Protein AF-0000000075449991 (afdb_homodimer)

Sequence (1166 aa):
MIVEKLQHQYALSRRGARDMMWACASCTLSNWVLMMPVGLLFWLVADLLQGPLRPERMWLYAAGTAGCLLLIAASYAWQYKKTFYATYIESGVRRIAVAERLRRLPLSFFGKKDLGDLTSTIMSDCASIETASSHFIPEFYGSIASTLLVAVPLFFFDWRLALGSLWPLPVSLAVVALSPHVIDRLERRQMGAKMALADGIQECLEALRELKTSNAEADYLRGLDLKIKAVERRAQVSELGGALFVVPAQMVLKVGIATTAIVGGGLLAAGNVTVLTFFMFMLVISRLYDPMGGALVNLAAILMLRVRTERMNGILEHPVQEGRDELTNQGCDIRFDHVSFGYDAGAQGREDVLHDVTFTARQGEVTALIGPSGGGKTTVSRLAARFWDCTDGRVCIGGMDVSQTDPERLLTLFSIVFQDVTLFNNTVMENIRIGRRDATDEEVMAAARMAHCDEMVERLPNGWQTLIGENGSELSGGERQRISIARAFLKDAPIILLDEPTSSLDVENEVLVQQAVARLIQDKTVLLIAHRMRTVAGADRIVVLQNGTVAQQGTPAELLAQGGFFKEMMEKQTCAEEIGNENMIVEKLQHQYALSRRGARDMMWACASCTLSNWVLMMPVGLLFWLVADLLQGPLRPERMWLYAAGTAGCLLLIAASYAWQYKKTFYATYIESGVRRIAVAERLRRLPLSFFGKKDLGDLTSTIMSDCASIETASSHFIPEFYGSIASTLLVAVPLFFFDWRLALGSLWPLPVSLAVVALSPHVIDRLERRQMGAKMALADGIQECLEALRELKTSNAEADYLRGLDLKIKAVERRAQVSELGGALFVVPAQMVLKVGIATTAIVGGGLLAAGNVTVLTFFMFMLVISRLYDPMGGALVNLAAILMLRVRTERMNGILEHPVQEGRDELTNQGCDIRFDHVSFGYDAGAQGREDVLHDVTFTARQGEVTALIGPSGGGKTTVSRLAARFWDCTDGRVCIGGMDVSQTDPERLLTLFSIVFQDVTLFNNTVMENIRIGRRDATDEEVMAAARMAHCDEMVERLPNGWQTLIGENGSELSGGERQRISIARAFLKDAPIILLDEPTSSLDVENEVLVQQAVARLIQDKTVLLIAHRMRTVAGADRIVVLQNGTVAQQGTPAELLAQGGFFKEMMEKQTCAEEIGNEN

Nearest PDB structures (foldseek):
  6rak-assembly1_B  TM=9.011E-01  e=3.362E-36  Thermus thermophilus
  6pan-assembly1_A  TM=8.954E-01  e=9.945E-36  Novosphingobium aromaticivorans DSM 12444
  7wiw-assembly1_B  TM=8.717E-01  e=9.445E-36  Mycobacterium tuberculosis H37Rv
  6pam-assembly4_H  TM=7.875E-01  e=7.851E-35  Novosphingobium aromaticivorans DSM 12444
  7zo8-assembly1_A  TM=7.517E-01  e=1.416E-33  Brucella abortus 2308

Organism: Prevotella dentalis (strain ATCC 49559 / DSM 3688 / JCM 13448 / NCTC 12043 / ES 2772) (NCBI:txid908937)

Radius of gyration: 37.05 Å; Cα contacts (8 Å, |Δi|>4): 1863; chains: 2; bounding box: 68×117×84 Å

pLDDT: mean 84.77, std 9.54, range [35.69, 97.5]

Secondary structure (DSSP, 8-state):
-HHHHHHHHHT--HHHHHHHHHHHHHHHHHHHHTTHHHHHHHHHHHHHHHSPPPHHHHHHHHHHHHHHHHHHHHHHHHHHIIIIIHHHHHHHHHHHHHHHHHHHS-HHHHHSS-HHHHHHIIIIIHHHHHHIIIIIHHHHHHHHHHHHHHHHHHHHH-HHHHHHHHTHHHHHHHHHHT-HHHHHHHHHHHHHHHHHHHHHHHHHHHTHHHHHHTT-HHHHHHHHHHHHHHHHHHHHHHHHHHHHHHHHHHHHHHHHHHHHHHHHHHHHHTTSS-HHHHHHHHHHHHHHHHHHHHHHHHHHHHHHHHHHHHHHHHHHTSPP---BSS---SS--EEEEEEEEEEE-GGG-EEEEEEEEEEEE-TT-EEEEE-STTSSHHHHHHHHTTSS--SEEEEEETTEEGGGB-HHHHGGGEEEE-SS----SSBHHHHHHTT-TT--HHHHHHHHHHTT-HHHHHHSTTGGG-B--GGGTTS-HHHHHHHHHHHHHHH--SEEEEESTTTT--HHHHHHHHHHHHHHTTTSEEEEE-SSHHHHTT-SEEEEEETTEEEEEE-HHHHHHH-SHHHHHHHHHHHHHHHHHH-/-HHHHHHHHHT--HHHHHHHHHHHHHHHHHHHHTTHHHHHHHHHHHHHHHSPPPHHHHHHHHHHHHHHHHHHHHHHHHHHIIIIIHHHHHHHHHHHHHHHHHHHS-HHHHHSS-HHHHHHIIIIIHHHHHHIIIIIHHHHHHHHHHHHHHHHHHHHH-HHHHHHHHTHHHHHHHHHHT-HHHHHHHHHHHHHHHHHHHHHHHHHHHTHHHHHHTT-HHHHHHHHHHHHHHHHHHHHHHHHHHHHHHHHHHHHHHHHHHHHHHHHHHHHHTTSS-HHHHHHHHHHHHHHHHHHHHHHHHHHHHHHHHHHHHHHHHHHTSPP---BSS---SS--EEEEEEEEEEE-GGG-EEEEEEEEEEEE-TT-EEEEE-STTSSHHHHHHHHTTSS--SEEEEEETTEEGGGB-HHHHGGGEEEE-SS----SSBHHHHHHTT-TT--HHHHHHHHHHTT-HHHHHHSTTGGG-B--GGGTTS-HHHHHHHHHHHHHHH--SEEEEESTTTT--HHHHHHHHHHHHHHTTTSEEEEE-SSHHHHTT-SEEEEEETTEEEEEE-HHHHHHH-SHHHHHHHHHHHHHHHHHH-

InterPro domains:
  IPR003439 ABC transporter-like, ATP-binding domain [PF00005] (354-503)
  IPR003439 ABC transporter-like, ATP-binding domain [PS50893] (334-572)
  IPR003593 AAA+ ATPase domain [SM00382] (363-549)
  IPR011527 ABC transporter type 1, transmembrane domain [PF00664] (97-288)
  IPR011527 ABC transporter type 1, transmembrane domain [PS50929] (33-304)
  IPR017871 ABC transporter-like, conserved site [PS00211] (475-489)
  IPR027417 P-loop containing nucleoside triphosphate hydrolase [G3DSA:3.40.50.300] (326-582)
  IPR027417 P-loop containing nucleoside triphosphate hydrolase [SSF52540] (327-573)
  IPR036640 ABC transporter type 1, transmembrane domain superfamily [G3DSA:1.20.1560.10] (13-322)
  IPR036640 ABC transporter type 1, transmembrane domain superfamily [SSF90123] (14-322)
  IPR039421 Type 1 protein exporter [PTHR24221] (73-569)

Solvent-accessible surface area (backbone atoms only — not comparable to full-atom values): 58419 Å² total; per-residue (Å²): 110,68,53,59,50,41,16,70,66,64,69,39,50,75,68,42,28,54,38,45,52,48,17,20,49,29,33,20,48,35,54,44,44,64,49,47,58,57,54,52,49,50,53,49,52,56,47,52,73,75,37,73,73,53,69,69,56,51,52,50,52,52,50,48,50,53,50,42,52,50,49,40,52,49,29,48,52,50,27,44,50,35,16,52,53,46,30,40,55,40,44,38,51,47,48,48,50,52,52,53,42,58,69,49,39,47,56,61,60,56,74,76,47,58,68,65,56,56,52,40,45,62,50,54,41,45,49,50,51,36,47,36,56,39,55,26,52,20,44,25,52,4,30,54,51,28,46,48,64,56,51,57,59,40,43,74,75,40,50,70,53,31,55,38,42,49,58,27,56,64,51,23,51,49,47,44,68,67,35,54,67,59,48,44,54,35,49,53,54,31,50,52,33,47,48,52,33,52,51,52,52,50,50,46,65,72,32,39,67,60,26,50,49,30,69,33,46,68,60,52,46,53,56,47,49,51,37,44,49,46,32,36,51,35,47,50,51,34,49,49,59,48,42,67,29,43,50,55,22,46,48,38,44,54,48,18,57,53,36,28,51,52,52,37,48,54,34,38,60,71,65,76,42,53,70,67,58,44,51,48,52,53,53,49,51,62,57,51,46,51,51,46,48,51,22,49,53,24,48,53,52,53,53,59,42,48,63,50,43,50,54,53,48,53,59,69,63,48,80,58,74,65,46,42,77,69,84,74,48,65,65,56,28,39,34,37,46,47,27,22,31,54,52,78,53,72,93,83,37,71,49,73,44,35,49,57,26,66,53,71,36,44,61,59,31,38,25,27,42,33,58,58,89,86,14,36,68,69,56,52,56,35,44,73,66,50,42,41,78,68,74,36,61,47,48,26,35,19,79,29,54,53,80,53,31,16,55,72,58,55,29,62,43,38,22,65,35,55,62,77,70,69,44,57,71,35,26,54,50,58,55,32,29,41,23,32,76,84,56,49,71,65,53,47,52,50,22,26,48,61,23,63,38,53,70,59,32,68,70,37,95,51,32,56,66,27,69,32,38,66,55,28,67,76,49,52,69,45,55,46,43,26,46,45,46,11,14,32,52,50,46,60,33,58,25,37,40,34,37,38,70,62,58,56,39,48,66,70,44,32,54,48,46,49,53,25,48,59,60,66,51,59,84,17,15,26,45,33,37,44,77,48,61,65,69,47,66,75,34,61,29,37,37,31,28,47,86,12,25,71,74,46,72,41,35,64,69,56,37,54,70,67,45,58,68,65,36,50,50,54,49,48,52,51,42,55,54,43,53,49,68,70,95,111,70,52,58,51,42,16,69,67,65,70,38,49,75,68,41,29,53,38,44,53,48,18,20,49,27,33,19,48,35,53,44,44,66,48,47,57,57,56,51,49,49,53,50,52,55,46,52,73,75,37,73,73,52,70,68,58,50,53,48,52,53,51,48,52,52,50,42,52,51,49,40,53,50,30,47,53,49,27,45,52,36,16,52,53,46,30,39,55,40,42,40,52,46,47,49,50,50,52,54,42,58,68,48,38,46,56,62,60,56,72,76,48,58,69,65,57,56,52,40,45,62,50,54,40,45,48,50,50,35,46,35,56,40,54,26,52,21,44,25,54,5,32,54,51,28,47,50,64,56,51,57,58,40,44,73,75,41,48,71,53,31,55,40,43,49,59,27,57,65,51,23,52,50,45,44,67,66,36,54,66,59,48,44,53,36,48,52,53,31,48,52,33,48,49,53,34,52,51,51,52,50,51,46,64,71,32,40,67,59,25,50,48,29,71,35,48,68,60,53,47,54,56,46,48,52,37,44,49,48,32,35,50,34,47,50,50,34,49,48,58,49,42,67,28,44,50,56,22,45,49,38,43,55,48,17,57,53,36,28,52,51,51,36,48,53,34,39,60,71,66,76,42,52,72,65,58,45,50,47,52,52,53,51,50,62,59,51,47,51,49,46,47,53,22,50,52,23,47,54,52,54,52,59,42,49,64,50,43,51,55,52,47,54,60,70,65,48,80,57,74,67,46,43,77,68,85,74,47,65,66,57,27,40,36,37,45,46,27,19,33,53,51,79,53,72,93,83,38,72,48,72,45,36,49,57,27,65,52,72,36,44,61,59,31,38,28,28,40,34,57,59,90,87,14,37,69,69,54,50,56,34,43,74,66,50,42,41,78,67,73,36,60,48,46,26,36,18,79,28,52,53,80,52,31,17,54,71,56,54,28,63,43,38,22,67,35,56,60,78,70,69,44,55,70,36,25,53,50,58,53,32,30,42,23,33,77,85,56,48,70,66,51,46,52,50,21,27,47,60,23,63,38,52,71,58,32,68,70,36,95,51,33,56,65,27,68,31,39,68,55,28,68,77,48,53,69,44,55,46,45,26,44,44,46,12,15,31,52,50,45,60,33,58,26,38,39,35,38,37,71,61,58,57,40,49,66,72,45,33,52,47,46,50,53,25,47,59,61,65,50,57,84,18,15,25,44,34,38,45,78,48,62,66,68,46,65,76,32,60,30,38,38,31,29,47,85,13,25,70,74,46,72,41,34,63,68,55,38,54,71,67,45,57,68,64,34,49,50,54,49,48,53,52,42,56,54,44,52,50,69,69,92

Structure (mmCIF, N/CA/C/O backbone):
data_AF-0000000075449991-model_v1
#
loop_
_entity.id
_entity.type
_entity.pdbx_description
1 polymer 'ABC superfamily ATP binding cassette transporter, ABC/permease protein'
#
loop_
_atom_site.group_PDB
_atom_site.id
_atom_site.type_symbol
_atom_site.label_atom_id
_atom_site.label_alt_id
_atom_site.label_comp_id
_atom_site.label_asym_id
_atom_site.label_entity_id
_atom_site.label_seq_id
_atom_site.pdbx_PDB_ins_code
_atom_site.Cartn_x
_atom_site.Cartn_y
_atom_site.Cartn_z
_atom_site.occupancy
_atom_site.B_iso_or_equiv
_atom_site.auth_seq_id
_atom_site.auth_comp_id
_atom_site.auth_asym_id
_atom_site.auth_atom_id
_atom_site.pdbx_PDB_model_num
ATOM 1 N N . MET A 1 1 ? 28.844 21.969 1.309 1 68.06 1 MET A N 1
ATOM 2 C CA . MET A 1 1 ? 28.75 21.219 2.561 1 68.06 1 MET A CA 1
ATOM 3 C C . MET A 1 1 ? 27.297 21.078 3.004 1 68.06 1 MET A C 1
ATOM 5 O O . MET A 1 1 ? 26.812 19.984 3.254 1 68.06 1 MET A O 1
ATOM 9 N N . ILE A 1 2 ? 26.516 22.203 2.92 1 73.88 2 ILE A N 1
ATOM 10 C CA . ILE A 1 2 ? 25.141 22.172 3.389 1 73.88 2 ILE A CA 1
ATOM 11 C C . ILE A 1 2 ? 24.281 21.375 2.414 1 73.88 2 ILE A C 1
ATOM 13 O O . ILE A 1 2 ? 23.438 20.562 2.83 1 73.88 2 ILE A O 1
ATOM 17 N N . VAL A 1 3 ? 24.672 21.5 1.221 1 78.12 3 VAL A N 1
ATOM 18 C CA . VAL A 1 3 ? 23.906 20.812 0.17 1 78.12 3 VAL A CA 1
ATOM 19 C C . VAL A 1 3 ? 24.062 19.312 0.313 1 78.12 3 VAL A C 1
ATOM 21 O O . VAL A 1 3 ? 23.078 18.562 0.201 1 78.12 3 VAL A O 1
ATOM 24 N N . GLU A 1 4 ? 25.188 18.844 0.618 1 76.88 4 GLU A N 1
ATOM 25 C CA . GLU A 1 4 ? 25.453 17.406 0.751 1 76.88 4 GLU A CA 1
ATOM 26 C C . GLU A 1 4 ? 24.766 16.828 1.984 1 76.88 4 GLU A C 1
ATOM 28 O O . GLU A 1 4 ? 24.266 15.703 1.957 1 76.88 4 GLU A O 1
ATOM 33 N N . LYS A 1 5 ? 24.766 17.641 2.939 1 76.69 5 LYS A N 1
ATOM 34 C CA . LYS A 1 5 ? 24.125 17.188 4.164 1 76.69 5 LYS A CA 1
ATOM 35 C C . LYS A 1 5 ? 22.625 17.047 3.977 1 76.69 5 LYS A C 1
ATOM 37 O O . LYS A 1 5 ? 22 16.094 4.469 1 76.69 5 LYS A O 1
ATOM 42 N N . LEU A 1 6 ? 22.125 18.031 3.211 1 79.31 6 LEU A N 1
ATOM 43 C CA . LEU A 1 6 ? 20.688 18 2.947 1 79.31 6 LEU A CA 1
ATOM 44 C C . LEU A 1 6 ? 20.312 16.828 2.051 1 79.31 6 LEU A C 1
ATOM 46 O O . LEU A 1 6 ? 19.25 16.234 2.211 1 79.31 6 LEU A O 1
ATOM 50 N N . GLN A 1 7 ? 21.234 16.531 1.236 1 77.69 7 GLN A N 1
ATOM 51 C CA . GLN A 1 7 ? 21 15.422 0.312 1 77.69 7 GLN A CA 1
ATOM 52 C C . GLN A 1 7 ? 20.875 14.102 1.06 1 77.69 7 GLN A C 1
ATOM 54 O O . GLN A 1 7 ? 19.953 13.32 0.804 1 77.69 7 GLN A O 1
ATOM 59 N N . HIS A 1 8 ? 21.781 13.875 1.927 1 76.94 8 HIS A N 1
ATOM 60 C CA . HIS A 1 8 ? 21.797 12.617 2.658 1 76.94 8 HIS A CA 1
ATOM 61 C C . HIS A 1 8 ? 20.688 12.562 3.697 1 76.94 8 HIS A C 1
ATOM 63 O O . HIS A 1 8 ? 20.078 11.516 3.916 1 76.94 8 HIS A O 1
ATOM 69 N N . GLN A 1 9 ? 20.375 13.719 4.254 1 78.81 9 GLN A N 1
ATOM 70 C CA . GLN A 1 9 ? 19.438 13.758 5.359 1 78.81 9 GLN A CA 1
ATOM 71 C C . GLN A 1 9 ? 18 13.602 4.859 1 78.81 9 GLN A C 1
ATOM 73 O O . GLN A 1 9 ? 17.172 12.984 5.527 1 78.81 9 GLN A O 1
ATOM 78 N N . TYR A 1 10 ? 17.812 14.141 3.672 1 79.62 10 TYR A N 1
ATOM 79 C CA . TYR A 1 10 ? 16.422 14.117 3.211 1 79.62 10 TYR A CA 1
ATOM 80 C C . TYR A 1 10 ? 16.312 13.43 1.854 1 79.62 10 TYR A C 1
ATOM 82 O O . TYR A 1 10 ? 15.305 13.586 1.157 1 79.62 10 TYR A O 1
ATOM 90 N N . ALA A 1 11 ? 17.344 12.727 1.496 1 76.75 11 ALA A N 1
ATOM 91 C CA . ALA A 1 11 ? 17.375 11.938 0.269 1 76.75 11 ALA A CA 1
ATOM 92 C C . ALA A 1 11 ? 16.984 12.789 -0.939 1 76.75 11 ALA A C 1
ATOM 94 O O . ALA A 1 11 ? 16.078 12.43 -1.698 1 76.75 11 ALA A O 1
ATOM 95 N N . LEU A 1 12 ? 17.656 13.906 -1.032 1 78.31 12 LEU A N 1
ATOM 96 C CA . LEU A 1 12 ? 17.359 14.852 -2.102 1 78.31 12 LEU A CA 1
ATOM 97 C C . LEU A 1 12 ? 18.438 14.828 -3.172 1 78.31 12 LEU A C 1
ATOM 99 O O . LEU A 1 12 ? 19.562 14.359 -2.922 1 78.31 12 LEU A O 1
ATOM 103 N N . SER A 1 13 ? 18.047 15.219 -4.359 1 80.38 13 SER A N 1
ATOM 104 C CA . SER A 1 13 ? 19.031 15.477 -5.418 1 80.38 13 SER A CA 1
ATOM 105 C C . SER A 1 13 ? 19.75 16.797 -5.195 1 80.38 13 SER A C 1
ATOM 107 O O . SER A 1 13 ? 19.391 17.578 -4.312 1 80.38 13 SER A O 1
ATOM 109 N N . ARG A 1 14 ? 20.812 17.031 -5.891 1 80.31 14 ARG A N 1
ATOM 110 C CA . ARG A 1 14 ? 21.562 18.281 -5.766 1 80.31 14 ARG A CA 1
ATOM 111 C C . ARG A 1 14 ? 20.672 19.484 -6.098 1 80.31 14 ARG A C 1
ATOM 113 O O . ARG A 1 14 ? 20.703 20.5 -5.395 1 80.31 14 ARG A O 1
ATOM 120 N N . ARG A 1 15 ? 19.906 19.328 -7.125 1 81.31 15 ARG A N 1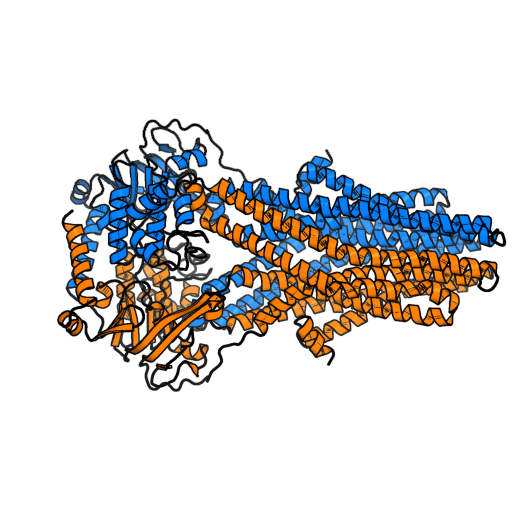
ATOM 121 C CA . ARG A 1 15 ? 18.969 20.375 -7.477 1 81.31 15 ARG A CA 1
ATOM 122 C C . ARG A 1 15 ? 17.875 20.516 -6.422 1 81.31 15 ARG A C 1
ATOM 124 O O . ARG A 1 15 ? 17.438 21.625 -6.105 1 81.31 15 ARG A O 1
ATOM 131 N N . GLY A 1 16 ? 17.562 19.422 -5.891 1 82.94 16 GLY A N 1
ATOM 132 C CA . GLY A 1 16 ? 16.562 19.438 -4.84 1 82.94 16 GLY A CA 1
ATOM 133 C C . GLY A 1 16 ? 17.031 20.125 -3.576 1 82.94 16 GLY A C 1
ATOM 134 O O . GLY A 1 16 ? 16.25 20.844 -2.926 1 82.94 16 GLY A O 1
ATOM 135 N N . ALA A 1 17 ? 18.297 19.984 -3.307 1 85.94 17 ALA A N 1
ATOM 136 C CA . ALA A 1 17 ? 18.859 20.625 -2.121 1 85.94 17 ALA A CA 1
ATOM 137 C C . ALA A 1 17 ? 18.906 22.141 -2.295 1 85.94 17 ALA A C 1
ATOM 139 O O . ALA A 1 17 ? 18.641 22.891 -1.354 1 85.94 17 ALA A O 1
ATOM 140 N N . ARG A 1 18 ? 19.234 22.578 -3.443 1 86.62 18 ARG A N 1
ATOM 141 C CA . ARG A 1 18 ? 19.25 24 -3.732 1 86.62 18 ARG A CA 1
ATOM 142 C C . ARG A 1 18 ? 17.859 24.594 -3.68 1 86.62 18 ARG A C 1
ATOM 144 O O . ARG A 1 18 ? 17.656 25.703 -3.156 1 86.62 18 ARG A O 1
ATOM 151 N N . ASP A 1 19 ? 16.953 23.875 -4.195 1 87.56 19 ASP A N 1
ATOM 152 C CA . ASP A 1 19 ? 15.57 24.328 -4.176 1 87.56 19 ASP A CA 1
ATOM 153 C C . ASP A 1 19 ? 15.031 24.406 -2.748 1 87.56 19 ASP A C 1
ATOM 155 O O . ASP A 1 19 ? 14.219 25.281 -2.428 1 87.56 19 ASP A O 1
ATOM 159 N N . MET A 1 20 ? 15.555 23.547 -1.987 1 88.62 20 MET A N 1
ATOM 160 C CA . MET A 1 20 ? 15.133 23.562 -0.588 1 88.62 20 MET A CA 1
ATOM 161 C C . MET A 1 20 ? 15.656 24.812 0.119 1 88.62 20 MET A C 1
ATOM 163 O O . MET A 1 20 ? 14.984 25.375 0.983 1 88.62 20 MET A O 1
ATOM 167 N N . MET A 1 21 ? 16.844 25.203 -0.18 1 89.56 21 MET A N 1
ATOM 168 C CA . MET A 1 21 ? 17.391 26.422 0.398 1 89.56 21 MET A CA 1
ATOM 169 C C . MET A 1 21 ? 16.594 27.641 -0.04 1 89.56 21 MET A C 1
ATOM 171 O O . MET A 1 21 ? 16.344 28.547 0.763 1 89.56 21 MET A O 1
ATOM 175 N N . TRP A 1 22 ? 16.172 27.625 -1.267 1 89.69 22 TRP A N 1
ATOM 176 C CA . TRP A 1 22 ? 15.344 28.719 -1.771 1 89.69 22 TRP A CA 1
ATOM 177 C C . TRP A 1 22 ? 13.953 28.688 -1.138 1 89.69 22 TRP A C 1
ATOM 179 O O . TRP A 1 22 ? 13.352 29.734 -0.914 1 89.69 22 TRP A O 1
ATOM 189 N N . ALA A 1 23 ? 13.562 27.484 -0.861 1 90 23 ALA A N 1
ATOM 190 C CA . ALA A 1 23 ? 12.273 27.359 -0.175 1 90 23 ALA A CA 1
ATOM 191 C C . ALA A 1 23 ? 12.352 27.922 1.239 1 90 23 ALA A C 1
ATOM 193 O O . ALA A 1 23 ? 11.445 28.641 1.682 1 90 23 ALA A O 1
ATOM 194 N N . CYS A 1 24 ? 13.438 27.656 1.889 1 90.94 24 CYS A N 1
ATOM 195 C CA . CYS A 1 24 ? 13.641 28.203 3.229 1 90.94 24 CYS A CA 1
ATOM 196 C C . CYS A 1 24 ? 13.75 29.719 3.193 1 90.94 24 CYS A C 1
ATOM 198 O O . CYS A 1 24 ? 13.164 30.406 4.035 1 90.94 24 CYS A O 1
ATOM 200 N N . ALA A 1 25 ? 14.398 30.234 2.238 1 92.62 25 ALA A N 1
ATOM 201 C CA . ALA A 1 25 ? 14.555 31.672 2.076 1 92.62 25 ALA A CA 1
ATOM 202 C C . ALA A 1 25 ? 13.211 32.344 1.773 1 92.62 25 ALA A C 1
ATOM 204 O O . ALA A 1 25 ? 12.93 33.438 2.273 1 92.62 25 ALA A O 1
ATOM 205 N N . SER A 1 26 ? 12.484 31.703 0.948 1 91.88 26 SER A N 1
ATOM 206 C CA . SER A 1 26 ? 11.18 32.25 0.593 1 91.88 26 SER A CA 1
ATOM 207 C C . SER A 1 26 ? 10.242 32.281 1.795 1 91.88 26 SER A C 1
ATOM 209 O O . SER A 1 26 ? 9.477 33.219 1.972 1 91.88 26 SER A O 1
ATOM 211 N N . CYS A 1 27 ? 10.328 31.234 2.592 1 89.94 27 CYS A N 1
ATOM 212 C CA . CYS A 1 27 ? 9.516 31.203 3.799 1 89.94 27 CYS A CA 1
ATOM 213 C C . CYS A 1 27 ? 9.961 32.281 4.785 1 89.94 27 CYS A C 1
ATOM 215 O O . CYS A 1 27 ? 9.133 32.906 5.457 1 89.94 27 CYS A O 1
ATOM 217 N N . THR A 1 28 ? 11.266 32.5 4.848 1 91.62 28 THR A N 1
ATOM 218 C CA . THR A 1 28 ? 11.797 33.562 5.707 1 91.62 28 THR A CA 1
ATOM 219 C C . THR A 1 28 ? 11.297 34.906 5.262 1 91.62 28 THR A C 1
ATOM 221 O O . THR A 1 28 ? 10.844 35.719 6.086 1 91.62 28 THR A O 1
ATOM 224 N N . LEU A 1 29 ? 11.289 35.062 4.027 1 91.06 29 LEU A N 1
ATOM 225 C CA . LEU A 1 29 ? 10.859 36.344 3.469 1 91.06 29 LEU A CA 1
ATOM 226 C C . LEU A 1 29 ? 9.367 36.562 3.703 1 91.06 29 LEU A C 1
ATOM 228 O O . LEU A 1 29 ? 8.945 37.656 4.098 1 91.06 29 LEU A O 1
ATOM 232 N N . SER A 1 30 ? 8.602 35.594 3.439 1 88 30 SER A N 1
ATOM 233 C CA . SER A 1 30 ? 7.16 35.688 3.619 1 88 30 SER A CA 1
ATOM 234 C C . SER A 1 30 ? 6.805 36 5.074 1 88 30 SER A C 1
ATOM 236 O O . SER A 1 30 ? 5.941 36.812 5.352 1 88 30 SER A O 1
ATOM 238 N N . ASN A 1 31 ? 7.504 35.312 5.977 1 86.5 31 ASN A N 1
ATOM 239 C CA . ASN A 1 31 ? 7.25 35.562 7.395 1 86.5 31 ASN A CA 1
ATOM 240 C C . ASN A 1 31 ? 7.684 36.938 7.816 1 86.5 31 ASN A C 1
ATOM 242 O O . ASN A 1 31 ? 7.023 37.594 8.641 1 86.5 31 ASN A O 1
ATOM 246 N N . TRP A 1 32 ? 8.672 37.344 7.238 1 87.12 32 TRP A N 1
ATOM 247 C CA . TRP A 1 32 ? 9.18 38.688 7.547 1 87.12 32 TRP A CA 1
ATOM 248 C C . TRP A 1 32 ? 8.234 39.781 7.027 1 87.12 32 TRP A C 1
ATOM 250 O O . TRP A 1 32 ? 7.977 40.75 7.711 1 87.12 32 TRP A O 1
ATOM 260 N N . VAL A 1 33 ? 7.738 39.562 5.824 1 86.88 33 VAL A N 1
ATOM 261 C CA . VAL A 1 33 ? 6.828 40.5 5.207 1 86.88 33 VAL A CA 1
ATOM 262 C C . VAL A 1 33 ? 5.523 40.562 5.996 1 86.88 33 VAL A C 1
ATOM 264 O O . VAL A 1 33 ? 4.906 41.625 6.113 1 86.88 33 VAL A O 1
ATOM 267 N N . LEU A 1 34 ? 5.203 39.531 6.629 1 82.62 34 LEU A N 1
ATOM 268 C CA . LEU A 1 34 ? 3.975 39.438 7.41 1 82.62 34 LEU A CA 1
ATOM 269 C C . LEU A 1 34 ? 4.086 40.281 8.672 1 82.62 34 LEU A C 1
ATOM 271 O O . LEU A 1 34 ? 3.074 40.656 9.281 1 82.62 34 LEU A O 1
ATOM 275 N N . MET A 1 35 ? 5.293 40.688 9.016 1 82.94 35 MET A N 1
ATOM 276 C CA . MET A 1 35 ? 5.516 41.469 10.219 1 82.94 35 MET A CA 1
ATOM 277 C C . MET A 1 35 ? 5.512 42.969 9.891 1 82.94 35 MET A C 1
ATOM 279 O O . MET A 1 35 ? 5.379 43.812 10.789 1 82.94 35 MET A O 1
ATOM 283 N N . MET A 1 36 ? 5.492 43.312 8.656 1 82.38 36 MET A N 1
ATOM 284 C CA . MET A 1 36 ? 5.613 44.688 8.234 1 82.38 36 MET A CA 1
ATOM 285 C C . MET A 1 36 ? 4.367 45.5 8.609 1 82.38 36 MET A C 1
ATOM 287 O O . MET A 1 36 ? 4.465 46.656 9.039 1 82.38 36 MET A O 1
ATOM 291 N N . PRO A 1 37 ? 3.229 44.844 8.461 1 78.94 37 PRO A N 1
ATOM 292 C CA . PRO A 1 37 ? 2.043 45.625 8.859 1 78.94 37 PRO A CA 1
ATOM 293 C C . PRO A 1 37 ? 2.066 46.031 10.336 1 78.94 37 PRO A C 1
ATOM 295 O O . PRO A 1 37 ? 1.489 47.031 10.711 1 78.94 37 PRO A O 1
ATOM 298 N N . VAL A 1 38 ? 2.721 45.25 11.164 1 77.5 38 VAL A N 1
ATOM 299 C CA . VAL A 1 38 ? 2.832 45.594 12.578 1 77.5 38 VAL A CA 1
ATOM 300 C C . VAL A 1 38 ? 3.648 46.875 12.75 1 77.5 38 VAL A C 1
ATOM 302 O O . VAL A 1 38 ? 3.324 47.688 13.594 1 77.5 38 VAL A O 1
ATOM 305 N N . GLY A 1 39 ? 4.66 47 11.969 1 77.94 39 GLY A N 1
ATOM 306 C CA . GLY A 1 39 ? 5.426 48.25 12 1 77.94 39 GLY A CA 1
ATOM 307 C C . GLY A 1 39 ? 4.617 49.469 11.562 1 77.94 39 GLY A C 1
ATOM 308 O O . GLY A 1 39 ? 4.711 50.531 12.172 1 77.94 39 GLY A O 1
ATOM 309 N N . LEU A 1 40 ? 3.857 49.25 10.555 1 81.88 40 LEU A N 1
ATOM 310 C CA . LEU A 1 40 ? 3.008 50.312 10.078 1 81.88 40 LEU A CA 1
ATOM 311 C C . LEU A 1 40 ? 1.98 50.719 11.133 1 81.88 40 LEU A C 1
ATOM 313 O O . LEU A 1 40 ? 1.668 51.906 11.297 1 81.88 40 LEU A O 1
ATOM 317 N N . LEU A 1 41 ? 1.536 49.719 11.781 1 78.56 41 LEU A N 1
ATOM 318 C CA . LEU A 1 41 ? 0.563 49.969 12.836 1 78.56 41 LEU A CA 1
ATOM 319 C C . LEU A 1 41 ? 1.194 50.75 13.977 1 78.56 41 LEU A C 1
ATOM 321 O O . LEU A 1 41 ? 0.554 51.625 14.562 1 78.56 41 LEU A O 1
ATOM 325 N N . PHE A 1 42 ? 2.34 50.5 14.281 1 77.44 42 PHE A N 1
ATOM 326 C CA . PHE A 1 42 ? 3.07 51.188 15.32 1 77.44 42 PHE A CA 1
ATOM 327 C C . PHE A 1 42 ? 3.191 52.688 14.977 1 77.44 42 PHE A C 1
ATOM 329 O O . PHE A 1 42 ? 2.918 53.531 15.812 1 77.44 42 PHE A O 1
ATOM 336 N N . TRP A 1 43 ? 3.518 52.969 13.766 1 80.81 43 TRP A N 1
ATOM 337 C CA . TRP A 1 43 ? 3.693 54.375 13.352 1 80.81 43 TRP A CA 1
ATOM 338 C C . TRP A 1 43 ? 2.352 55.094 13.273 1 80.81 43 TRP A C 1
ATOM 340 O O . TRP A 1 43 ? 2.266 56.281 13.562 1 80.81 43 TRP A O 1
ATOM 350 N N . LEU A 1 44 ? 1.454 54.375 12.93 1 79.31 44 LEU A N 1
ATOM 351 C CA . LEU A 1 44 ? 0.123 54.969 12.875 1 79.31 44 LEU A CA 1
ATOM 352 C C . LEU A 1 44 ? -0.352 55.375 14.266 1 79.31 44 LEU A C 1
ATOM 354 O O . LEU A 1 44 ? -0.831 56.5 14.469 1 79.31 44 LEU A O 1
ATOM 358 N N . VAL A 1 45 ? -0.152 54.531 15.203 1 75.38 45 VAL A N 1
ATOM 359 C CA . VAL A 1 45 ? -0.605 54.781 16.562 1 75.38 45 VAL A CA 1
ATOM 360 C C . VAL A 1 45 ? 0.244 55.906 17.188 1 75.38 45 VAL A C 1
ATOM 362 O O . VAL A 1 45 ? -0.271 56.75 17.906 1 75.38 45 VAL A O 1
ATOM 365 N N . ALA A 1 46 ? 1.455 55.906 16.859 1 77.94 46 ALA A N 1
ATOM 366 C CA . ALA A 1 46 ? 2.34 56.969 17.359 1 77.94 46 ALA A CA 1
ATOM 367 C C . ALA A 1 46 ? 1.885 58.344 16.859 1 77.94 46 ALA A C 1
ATOM 369 O O . ALA A 1 46 ? 1.907 59.312 17.625 1 77.94 46 ALA A O 1
ATOM 370 N N . ASP A 1 47 ? 1.457 58.375 15.648 1 80.19 47 ASP A N 1
ATOM 371 C CA . ASP A 1 47 ? 0.999 59.625 15.062 1 80.19 47 ASP A CA 1
ATOM 372 C C . ASP A 1 47 ? -0.351 60.031 15.641 1 80.19 47 ASP A C 1
ATOM 374 O O . ASP A 1 47 ? -0.603 61.25 15.844 1 80.19 47 ASP A O 1
ATOM 378 N N . LEU A 1 48 ? -1.066 59.125 15.93 1 74.06 48 LEU A N 1
ATOM 379 C CA . LEU A 1 48 ? -2.404 59.438 16.422 1 74.06 48 LEU A CA 1
ATOM 380 C C . LEU A 1 48 ? -2.35 59.906 17.875 1 74.06 48 LEU A C 1
ATOM 382 O O . LEU A 1 48 ? -3.213 60.688 18.312 1 74.06 48 LEU A O 1
ATOM 386 N N . LEU A 1 49 ? -1.359 59.438 18.594 1 72.38 49 LEU A N 1
ATOM 387 C CA . LEU A 1 49 ? -1.207 59.844 19.984 1 72.38 49 LEU A CA 1
ATOM 388 C C . LEU A 1 49 ? -0.687 61.281 20.062 1 72.38 49 LEU A C 1
ATOM 390 O O . LEU A 1 49 ? -0.892 61.969 21.078 1 72.38 49 LEU A O 1
ATOM 394 N N . GLN A 1 50 ? -0.057 61.781 19.016 1 72.69 50 GLN A N 1
ATOM 395 C CA . GLN A 1 50 ? 0.477 63.125 19.016 1 72.69 50 GLN A CA 1
ATOM 396 C C . GLN A 1 50 ? -0.57 64.125 18.531 1 72.69 50 GLN A C 1
ATOM 398 O O . GLN A 1 50 ? -0.464 65.312 18.812 1 72.69 50 GLN A O 1
ATOM 403 N N . GLY A 1 51 ? -1.589 63.781 17.844 1 69.44 51 GLY A N 1
ATOM 404 C CA . GLY A 1 51 ? -2.627 64.688 17.359 1 69.44 51 GLY A CA 1
ATOM 405 C C . GLY A 1 51 ? -3.398 64.125 16.172 1 69.44 51 GLY A C 1
ATOM 406 O O . GLY A 1 51 ? -3.178 62.969 15.766 1 69.44 51 GLY A O 1
ATOM 407 N N . PRO A 1 52 ? -4.355 64.938 15.781 1 70.94 52 PRO A N 1
ATOM 408 C CA . PRO A 1 52 ? -5.168 64.5 14.648 1 70.94 52 PRO A CA 1
ATOM 409 C C . PRO A 1 52 ? -4.352 64.312 13.367 1 70.94 52 PRO A C 1
ATOM 411 O O . PRO A 1 52 ? -3.389 65.062 13.148 1 70.94 52 PRO A O 1
ATOM 414 N N . LEU A 1 53 ? -4.609 63.25 12.695 1 72.69 53 LEU A N 1
ATOM 415 C CA . LEU A 1 53 ? -3.834 62.906 11.516 1 72.69 53 LEU A CA 1
ATOM 416 C C . LEU A 1 53 ? -4.129 63.844 10.359 1 72.69 53 LEU A C 1
ATOM 418 O O . LEU A 1 53 ? -5.293 64.125 10.078 1 72.69 53 LEU A O 1
ATOM 422 N N . ARG A 1 54 ? -3.123 64.5 9.867 1 78.19 54 ARG A N 1
ATOM 423 C CA . ARG A 1 54 ? -3.246 65.312 8.633 1 78.19 54 ARG A CA 1
ATOM 424 C C . ARG A 1 54 ? -3.617 64.375 7.461 1 78.19 54 ARG A C 1
ATOM 426 O O . ARG A 1 54 ? -3.248 63.219 7.438 1 78.19 54 ARG A O 1
ATOM 433 N N . PRO A 1 55 ? -4.434 64.812 6.668 1 77.31 55 PRO A N 1
ATOM 434 C CA . PRO A 1 55 ? -4.875 64.062 5.516 1 77.31 55 PRO A CA 1
ATOM 435 C C . PRO A 1 55 ? -3.707 63.438 4.73 1 77.31 55 PRO A C 1
ATOM 437 O O . PRO A 1 55 ? -3.811 62.312 4.227 1 77.31 55 PRO A O 1
ATOM 440 N N . GLU A 1 56 ? -2.709 64.125 4.723 1 80.62 56 GLU A N 1
ATOM 441 C CA . GLU A 1 56 ? -1.556 63.625 3.975 1 80.62 56 GLU A CA 1
ATOM 442 C C . GLU A 1 56 ? -0.979 62.375 4.621 1 80.62 56 GLU A C 1
ATOM 444 O O . GLU A 1 56 ? -0.594 61.406 3.922 1 80.62 56 GLU A O 1
ATOM 449 N N . ARG A 1 57 ? -1.016 62.344 5.816 1 81.56 57 ARG A N 1
ATOM 450 C CA . ARG A 1 57 ? -0.473 61.188 6.539 1 81.56 57 ARG A CA 1
ATOM 451 C C . ARG A 1 57 ? -1.419 60 6.457 1 81.56 57 ARG A C 1
ATOM 453 O O . ARG A 1 57 ? -0.978 58.844 6.473 1 81.56 57 ARG A O 1
ATOM 460 N N . MET A 1 58 ? -2.613 60.344 6.254 1 78.38 58 MET A N 1
ATOM 461 C CA . MET A 1 58 ? -3.594 59.281 6.102 1 78.38 58 MET A CA 1
ATOM 462 C C . MET A 1 58 ? -3.377 58.531 4.793 1 78.38 58 MET A C 1
ATOM 464 O O . MET A 1 58 ? -3.486 57.312 4.754 1 78.38 58 MET A O 1
ATOM 468 N N . TRP A 1 59 ? -3.088 59.281 3.838 1 82.06 59 TRP A N 1
ATOM 469 C CA . TRP A 1 59 ? -2.836 58.656 2.539 1 82.06 59 TRP A CA 1
ATOM 470 C C . TRP A 1 59 ? -1.549 57.844 2.564 1 82.06 59 TRP A C 1
ATOM 472 O O . TRP A 1 59 ? -1.439 56.812 1.877 1 82.06 59 TRP A O 1
ATOM 482 N N . LEU A 1 60 ? -0.645 58.219 3.379 1 84.69 60 LEU A N 1
ATOM 483 C CA . LEU A 1 60 ? 0.605 57.5 3.512 1 84.69 60 LEU A CA 1
ATOM 484 C C . LEU A 1 60 ? 0.372 56.156 4.191 1 84.69 60 LEU A C 1
ATOM 486 O O . LEU A 1 60 ? 0.942 55.125 3.787 1 84.69 60 LEU A O 1
ATOM 490 N N . TYR A 1 61 ? -0.455 56.125 5.156 1 82.75 61 TYR A N 1
ATOM 491 C CA . TYR A 1 61 ? -0.757 54.875 5.84 1 82.75 61 TYR A CA 1
ATOM 492 C C . TYR A 1 61 ? -1.602 53.969 4.957 1 82.75 61 TYR A C 1
ATOM 494 O O . TYR A 1 61 ? -1.441 52.75 4.988 1 82.75 61 TYR A O 1
ATOM 502 N N . ALA A 1 62 ? -2.453 54.562 4.141 1 81.56 62 ALA A N 1
ATOM 503 C CA . ALA A 1 62 ? -3.234 53.75 3.197 1 81.56 62 ALA A CA 1
ATOM 504 C C . ALA A 1 62 ? -2.338 53.125 2.129 1 81.56 62 ALA A C 1
ATOM 506 O O . ALA A 1 62 ? -2.492 51.969 1.786 1 81.56 62 ALA A O 1
ATOM 507 N N . ALA A 1 63 ? -1.478 53.906 1.699 1 86.81 63 ALA A N 1
ATOM 508 C CA . ALA A 1 63 ? -0.524 53.438 0.702 1 86.81 63 ALA A CA 1
ATOM 509 C C . ALA A 1 63 ? 0.429 52.406 1.304 1 86.81 63 ALA A C 1
ATOM 511 O O . ALA A 1 63 ? 0.813 51.438 0.637 1 86.81 63 ALA A O 1
ATOM 512 N N . GLY A 1 64 ? 0.796 52.625 2.52 1 86.88 64 GLY A N 1
ATOM 513 C CA . GLY A 1 64 ? 1.642 51.656 3.205 1 86.88 64 GLY A CA 1
ATOM 514 C C . GLY A 1 64 ? 0.965 50.312 3.42 1 86.88 64 GLY A C 1
ATOM 515 O O . GLY A 1 64 ? 1.589 49.25 3.25 1 86.88 64 GLY A O 1
ATOM 516 N N . THR A 1 65 ? -0.256 50.375 3.723 1 83.69 65 THR A N 1
ATOM 517 C CA . THR A 1 65 ? -1.016 49.125 3.914 1 83.69 65 THR A CA 1
ATOM 518 C C . THR A 1 65 ? -1.172 48.375 2.592 1 83.69 65 THR A C 1
ATOM 520 O O . THR A 1 65 ? -1.017 47.156 2.543 1 83.69 65 THR A O 1
ATOM 523 N N . ALA A 1 66 ? -1.489 49.094 1.553 1 86.06 66 ALA A N 1
ATOM 524 C CA . ALA A 1 66 ? -1.607 48.5 0.231 1 86.06 66 ALA A CA 1
ATOM 525 C C . ALA A 1 66 ? -0.279 47.875 -0.216 1 86.06 66 ALA A C 1
ATOM 527 O O . ALA A 1 66 ? -0.249 46.812 -0.814 1 86.06 66 ALA A O 1
ATOM 528 N N . GLY A 1 67 ? 0.727 48.656 0.033 1 88.5 67 GLY A N 1
ATOM 529 C CA . GLY A 1 67 ? 2.051 48.156 -0.292 1 88.5 67 GLY A CA 1
ATOM 530 C C . GLY A 1 67 ? 2.41 46.875 0.463 1 88.5 67 GLY A C 1
ATOM 531 O O . GLY A 1 67 ? 2.982 45.969 -0.108 1 88.5 67 GLY A O 1
ATOM 532 N N . CYS A 1 68 ? 2.043 46.781 1.709 1 87.88 68 CYS A N 1
ATOM 533 C CA . CYS A 1 68 ? 2.305 45.594 2.518 1 87.88 68 CYS A CA 1
ATOM 534 C C . CYS A 1 68 ? 1.509 44.406 2.008 1 87.88 68 CYS A C 1
ATOM 536 O O . CYS A 1 68 ? 2.029 43.281 1.939 1 87.88 68 CYS A O 1
ATOM 538 N N . LEU A 1 69 ? 0.279 44.656 1.614 1 85.94 69 LEU A N 1
ATOM 539 C CA . LEU A 1 69 ? -0.562 43.562 1.113 1 85.94 69 LEU A CA 1
ATOM 540 C C . LEU A 1 69 ? -0.02 43.031 -0.203 1 85.94 69 LEU A C 1
ATOM 542 O O . LEU A 1 69 ? -0.04 41.812 -0.433 1 85.94 69 LEU A O 1
ATOM 546 N N . LEU A 1 70 ? 0.456 43.906 -1.027 1 89.25 70 LEU A N 1
ATOM 547 C CA . LEU A 1 70 ? 1.038 43.469 -2.297 1 89.25 70 LEU A CA 1
ATOM 548 C C . LEU A 1 70 ? 2.318 42.688 -2.068 1 89.25 70 LEU A C 1
ATOM 550 O O . LEU A 1 70 ? 2.572 41.688 -2.758 1 89.25 70 LEU A O 1
ATOM 554 N N . LEU A 1 71 ? 3.07 43.156 -1.114 1 90.31 71 LEU A N 1
ATOM 555 C CA . LEU A 1 71 ? 4.305 42.438 -0.804 1 90.31 71 LEU A CA 1
ATOM 556 C C . LEU A 1 71 ? 4.012 41.062 -0.212 1 90.31 71 LEU A C 1
ATOM 558 O O . LEU A 1 71 ? 4.734 40.125 -0.473 1 90.31 71 LEU A O 1
ATOM 562 N N . ILE A 1 72 ? 3.01 41.031 0.572 1 87.69 72 ILE A N 1
ATOM 563 C CA . ILE A 1 72 ? 2.602 39.75 1.152 1 87.69 72 ILE A CA 1
ATOM 564 C C . ILE A 1 72 ? 2.143 38.812 0.046 1 87.69 72 ILE A C 1
ATOM 566 O O . ILE A 1 72 ? 2.562 37.656 -0.001 1 87.69 72 ILE A O 1
ATOM 570 N N . ALA A 1 73 ? 1.375 39.312 -0.862 1 86.31 73 ALA A N 1
ATOM 571 C CA . ALA A 1 73 ? 0.89 38.5 -1.974 1 86.31 73 ALA A CA 1
ATOM 572 C C . ALA A 1 73 ? 2.045 38 -2.846 1 86.31 73 ALA A C 1
ATOM 574 O O . ALA A 1 73 ? 2.076 36.844 -3.258 1 86.31 73 ALA A O 1
ATOM 575 N N . ALA A 1 74 ? 2.947 38.875 -3.07 1 89.31 74 ALA A N 1
ATOM 576 C CA . ALA A 1 74 ? 4.098 38.531 -3.904 1 89.31 74 ALA A CA 1
ATOM 577 C C . ALA A 1 74 ? 4.988 37.5 -3.217 1 89.31 74 ALA A C 1
ATOM 579 O O . ALA A 1 74 ? 5.488 36.594 -3.861 1 89.31 74 ALA A O 1
ATOM 580 N N . SER A 1 75 ? 5.215 37.719 -1.966 1 89.19 75 SER A N 1
ATOM 581 C CA . SER A 1 75 ? 6.055 36.781 -1.221 1 89.19 75 SER A CA 1
ATOM 582 C C . SER A 1 75 ? 5.41 35.406 -1.144 1 89.19 75 SER A C 1
ATOM 584 O O . SER A 1 75 ? 6.098 34.375 -1.234 1 89.19 75 SER A O 1
ATOM 586 N N . TYR A 1 76 ? 4.145 35.406 -0.999 1 83.44 76 TYR A N 1
ATOM 587 C CA . TYR A 1 76 ? 3.445 34.125 -0.925 1 83.44 76 TYR A CA 1
ATOM 588 C C . TYR A 1 76 ? 3.447 33.438 -2.277 1 83.44 76 TYR A C 1
ATOM 590 O O . TYR A 1 76 ? 3.533 32.188 -2.346 1 83.44 76 TYR A O 1
ATOM 598 N N . ALA A 1 77 ? 3.318 34.188 -3.32 1 84.56 77 ALA A N 1
ATOM 599 C CA . ALA A 1 77 ? 3.398 33.594 -4.66 1 84.56 77 ALA A CA 1
ATOM 600 C C . ALA A 1 77 ? 4.773 33 -4.914 1 84.56 77 ALA A C 1
ATOM 602 O O . ALA A 1 77 ? 4.879 31.906 -5.488 1 84.56 77 ALA A O 1
ATOM 603 N N . TRP A 1 78 ? 5.691 33.75 -4.449 1 86.94 78 TRP A N 1
ATOM 604 C CA . TRP A 1 78 ? 7.055 33.25 -4.594 1 86.94 78 TRP A CA 1
ATOM 605 C C . TRP A 1 78 ? 7.27 32 -3.746 1 86.94 78 TRP A C 1
ATOM 607 O O . TRP A 1 78 ? 7.922 31.047 -4.188 1 86.94 78 TRP A O 1
ATOM 617 N N . GLN A 1 79 ? 6.781 32.031 -2.588 1 85.81 79 GLN A N 1
ATOM 618 C CA . GLN A 1 79 ? 6.895 30.875 -1.687 1 85.81 79 GLN A CA 1
ATOM 619 C C . GLN A 1 79 ? 6.215 29.641 -2.273 1 85.81 79 GLN A C 1
ATOM 621 O O . GLN A 1 79 ? 6.75 28.531 -2.186 1 85.81 79 GLN A O 1
ATOM 626 N N . TYR A 1 80 ? 5.172 29.875 -2.812 1 81.81 80 TYR A N 1
ATOM 627 C CA . TYR A 1 80 ? 4.43 28.766 -3.395 1 81.81 80 TYR A CA 1
ATOM 628 C C . TYR A 1 80 ? 5.215 28.125 -4.535 1 81.81 80 TYR A C 1
ATOM 630 O O . TYR A 1 80 ? 5.266 26.891 -4.648 1 81.81 80 TYR A O 1
ATOM 638 N N . LYS A 1 81 ? 5.785 28.922 -5.34 1 82.88 81 LYS A N 1
ATOM 639 C CA . LYS A 1 81 ? 6.555 28.438 -6.48 1 82.88 81 LYS A CA 1
ATOM 640 C C . LYS A 1 81 ? 7.797 27.672 -6.02 1 82.88 81 LYS A C 1
ATOM 642 O O . LYS A 1 81 ? 8.125 26.625 -6.574 1 82.88 81 LYS A O 1
ATOM 647 N N . LYS A 1 82 ? 8.367 28.172 -5.012 1 84.75 82 LYS A N 1
ATOM 648 C CA . LYS A 1 82 ? 9.648 27.609 -4.602 1 84.75 82 LYS A CA 1
ATOM 649 C C . LYS A 1 82 ? 9.453 26.422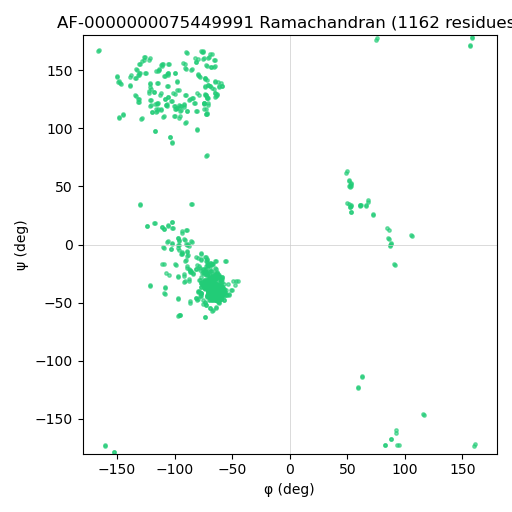 -3.672 1 84.75 82 LYS A C 1
ATOM 651 O O . LYS A 1 82 ? 10.352 25.594 -3.52 1 84.75 82 LYS A O 1
ATOM 656 N N . THR A 1 83 ? 8.406 26.312 -3.055 1 81.38 83 THR A N 1
ATOM 657 C CA . THR A 1 83 ? 8.172 25.203 -2.141 1 81.38 83 THR A CA 1
ATOM 658 C C . THR A 1 83 ? 7.398 24.078 -2.832 1 81.38 83 THR A C 1
ATOM 660 O O . THR A 1 83 ? 7.941 23 -3.072 1 81.38 83 THR A O 1
ATOM 663 N N . PHE A 1 84 ? 6.207 24.391 -3.281 1 77.5 84 PHE A N 1
ATOM 664 C CA . PHE A 1 84 ? 5.32 23.328 -3.764 1 77.5 84 PHE A CA 1
ATOM 665 C C . PHE A 1 84 ? 5.723 22.891 -5.164 1 77.5 84 PHE A C 1
ATOM 667 O O . PHE A 1 84 ? 5.934 21.703 -5.406 1 77.5 84 PHE A O 1
ATOM 674 N N . TYR A 1 85 ? 5.992 23.797 -6.008 1 77.75 85 TYR A N 1
ATOM 675 C CA . TYR A 1 85 ? 6.32 23.438 -7.383 1 77.75 85 TYR A CA 1
ATOM 676 C C . TYR A 1 85 ? 7.656 22.703 -7.449 1 77.75 85 TYR A C 1
ATOM 678 O O . TYR A 1 85 ? 7.762 21.641 -8.062 1 77.75 85 TYR A O 1
ATOM 686 N N . ALA A 1 86 ? 8.594 23.219 -6.789 1 78.44 86 ALA A N 1
ATOM 687 C CA . ALA A 1 86 ? 9.938 22.656 -6.82 1 78.44 86 ALA A CA 1
ATOM 688 C C . ALA A 1 86 ? 9.961 21.281 -6.16 1 78.44 86 ALA A C 1
ATOM 690 O O . ALA A 1 86 ? 10.664 20.375 -6.625 1 78.44 86 ALA A O 1
ATOM 691 N N . THR A 1 87 ? 9.203 21.156 -5.164 1 81.94 87 THR A N 1
ATOM 692 C CA . THR A 1 87 ? 9.219 19.906 -4.414 1 81.94 87 THR A CA 1
ATOM 693 C C . THR A 1 87 ? 8.562 18.781 -5.219 1 81.94 87 THR A C 1
ATOM 695 O O . THR A 1 87 ? 9.008 17.625 -5.172 1 81.94 87 THR A O 1
ATOM 698 N N . TYR A 1 88 ? 7.594 19.125 -5.938 1 80.5 88 TYR A N 1
ATOM 699 C CA . TYR A 1 88 ? 6.898 18.078 -6.691 1 80.5 88 TYR A CA 1
ATOM 700 C C . TYR A 1 88 ? 7.75 17.594 -7.855 1 80.5 88 TYR A C 1
ATOM 702 O O . TYR A 1 88 ? 7.73 16.406 -8.188 1 80.5 88 TYR A O 1
ATOM 710 N N . ILE A 1 89 ? 8.523 18.484 -8.414 1 80.31 89 ILE A N 1
ATOM 711 C CA . ILE A 1 89 ? 9.461 18.078 -9.453 1 80.31 89 ILE A CA 1
ATOM 712 C C . ILE A 1 89 ? 10.531 17.172 -8.852 1 80.31 89 ILE A C 1
ATOM 714 O O . ILE A 1 89 ? 10.875 16.141 -9.438 1 80.31 89 ILE A O 1
ATOM 718 N N . GLU A 1 90 ? 10.93 17.547 -7.727 1 83.06 90 GLU A N 1
ATOM 719 C CA . GLU A 1 90 ? 11.945 16.75 -7.043 1 83.06 90 GLU A CA 1
ATOM 720 C C . GLU A 1 90 ? 11.406 15.375 -6.652 1 83.06 90 GLU A C 1
ATOM 722 O O . GLU A 1 90 ? 12.141 14.391 -6.652 1 83.06 90 GLU A O 1
ATOM 727 N N . SER A 1 91 ? 10.219 15.336 -6.266 1 84.69 91 SER A N 1
ATOM 728 C CA . SER A 1 91 ? 9.594 14.062 -5.918 1 84.69 91 SER A CA 1
ATOM 729 C C . SER A 1 91 ? 9.57 13.109 -7.109 1 84.69 91 SER A C 1
ATOM 731 O O . SER A 1 91 ? 9.773 11.906 -6.957 1 84.69 91 SER A O 1
ATOM 733 N N . GLY A 1 92 ? 9.336 13.734 -8.289 1 83.5 92 GLY A N 1
ATOM 734 C CA . GLY A 1 92 ? 9.398 12.922 -9.5 1 83.5 92 GLY A CA 1
ATOM 735 C C . GLY A 1 92 ? 10.781 12.359 -9.766 1 83.5 92 GLY A C 1
ATOM 736 O O . GLY A 1 92 ? 10.93 11.188 -10.117 1 83.5 92 GLY A O 1
ATOM 737 N N . VAL A 1 93 ? 11.727 13.117 -9.57 1 85.19 93 VAL A N 1
ATOM 738 C CA . VAL A 1 93 ? 13.109 12.711 -9.789 1 85.19 93 VAL A CA 1
ATOM 739 C C . VAL A 1 93 ? 13.484 11.617 -8.789 1 85.19 93 VAL A C 1
ATOM 741 O O . VAL A 1 93 ? 14.18 10.656 -9.148 1 85.19 93 VAL A O 1
ATOM 744 N N . ARG A 1 94 ? 13.047 11.789 -7.621 1 86.12 94 ARG A N 1
ATOM 745 C CA . ARG A 1 94 ? 13.336 10.805 -6.582 1 86.12 94 ARG A CA 1
ATOM 746 C C . ARG A 1 94 ? 12.688 9.461 -6.898 1 86.12 94 ARG A C 1
ATOM 748 O O . ARG A 1 94 ? 13.32 8.414 -6.758 1 86.12 94 ARG A O 1
ATOM 755 N N . ARG A 1 95 ? 11.516 9.523 -7.277 1 85.12 95 ARG A N 1
ATOM 756 C CA . ARG A 1 95 ? 10.82 8.289 -7.617 1 85.12 95 ARG A CA 1
ATOM 757 C C . ARG A 1 95 ? 11.492 7.582 -8.789 1 85.12 95 ARG A C 1
ATOM 759 O O . ARG A 1 95 ? 11.633 6.355 -8.789 1 85.12 95 ARG A O 1
ATOM 766 N N . ILE A 1 96 ? 11.891 8.336 -9.75 1 85.5 96 ILE A N 1
ATOM 767 C CA . ILE A 1 96 ? 12.57 7.777 -10.914 1 85.5 96 ILE A CA 1
ATOM 768 C C . ILE A 1 96 ? 13.914 7.176 -10.492 1 85.5 96 ILE A C 1
ATOM 770 O O . ILE A 1 96 ? 14.305 6.113 -10.969 1 85.5 96 ILE A O 1
ATOM 774 N N . ALA A 1 97 ? 14.539 7.859 -9.609 1 84.94 97 ALA A N 1
ATOM 775 C CA . ALA A 1 97 ? 15.828 7.371 -9.125 1 84.94 97 ALA A CA 1
ATOM 776 C C . ALA A 1 97 ? 15.672 6.047 -8.383 1 84.94 97 ALA A C 1
ATOM 778 O O . ALA A 1 97 ? 16.5 5.145 -8.531 1 84.94 97 ALA A O 1
ATOM 779 N N . VAL A 1 98 ? 14.703 5.953 -7.574 1 85.75 98 VAL A N 1
ATOM 780 C CA . VAL A 1 98 ? 14.453 4.727 -6.824 1 85.75 98 VAL A CA 1
ATOM 781 C C . VAL A 1 98 ? 14.078 3.6 -7.785 1 85.75 98 VAL A C 1
ATOM 783 O O . VAL A 1 98 ? 14.539 2.467 -7.637 1 85.75 98 VAL A O 1
ATOM 786 N N . ALA A 1 99 ? 13.305 3.949 -8.75 1 82.25 99 ALA A N 1
ATOM 787 C CA . ALA A 1 99 ? 12.914 2.957 -9.742 1 82.25 99 ALA A CA 1
ATOM 788 C C . ALA A 1 99 ? 14.125 2.475 -10.539 1 82.25 99 ALA A C 1
ATOM 790 O O . ALA A 1 99 ? 14.242 1.284 -10.844 1 82.25 99 ALA A O 1
ATOM 791 N N . GLU A 1 100 ? 14.938 3.387 -10.883 1 83.31 100 GLU A N 1
ATOM 792 C CA . GLU A 1 100 ? 16.141 3.043 -11.633 1 83.31 100 GLU A CA 1
ATOM 793 C C . GLU A 1 100 ? 17.078 2.176 -10.789 1 83.31 100 GLU A C 1
ATOM 795 O O . GLU A 1 100 ? 17.766 1.303 -11.32 1 83.31 100 GLU A O 1
ATOM 800 N N . ARG A 1 101 ? 17.094 2.471 -9.578 1 84.12 101 ARG A N 1
ATOM 801 C CA . ARG A 1 101 ? 17.938 1.671 -8.688 1 84.12 101 ARG A CA 1
ATOM 802 C C . ARG A 1 101 ? 17.375 0.258 -8.539 1 84.12 101 ARG A C 1
ATOM 804 O O . ARG A 1 101 ? 18.141 -0.71 -8.492 1 84.12 101 ARG A O 1
ATOM 811 N N . LEU A 1 102 ? 16.188 0.151 -8.477 1 80.19 102 LEU A N 1
ATOM 812 C CA . LEU A 1 102 ? 15.539 -1.15 -8.359 1 80.19 102 LEU A CA 1
ATOM 813 C C . LEU A 1 102 ? 15.797 -2.002 -9.594 1 80.19 102 LEU A C 1
ATOM 815 O O . LEU A 1 102 ? 15.922 -3.225 -9.5 1 80.19 102 LEU A O 1
ATOM 819 N N . ARG A 1 103 ? 15.844 -1.285 -10.672 1 77.94 103 ARG A N 1
ATOM 820 C CA . ARG A 1 103 ? 16.109 -1.976 -11.93 1 77.94 103 ARG A CA 1
ATOM 821 C C . ARG A 1 103 ? 17.5 -2.6 -11.922 1 77.94 103 ARG A C 1
ATOM 823 O O . ARG A 1 103 ? 17.719 -3.66 -12.508 1 77.94 103 ARG A O 1
ATOM 830 N N . ARG A 1 104 ? 18.438 -1.976 -11.156 1 80.12 104 ARG A N 1
ATOM 831 C CA . ARG A 1 104 ? 19.828 -2.395 -11.195 1 80.12 104 ARG A CA 1
ATOM 832 C C . ARG A 1 104 ? 20.156 -3.346 -10.047 1 80.12 104 ARG A C 1
ATOM 834 O O . ARG A 1 104 ? 21.234 -3.938 -10.008 1 80.12 104 ARG A O 1
ATOM 841 N N . LEU A 1 105 ? 19.188 -3.561 -9.211 1 80.69 105 LEU A N 1
ATOM 842 C CA . LEU A 1 105 ? 19.422 -4.445 -8.07 1 80.69 105 LEU A CA 1
ATOM 843 C C . LEU A 1 105 ? 19.359 -5.906 -8.5 1 80.69 105 LEU A C 1
ATOM 845 O O . LEU A 1 105 ? 18.578 -6.262 -9.398 1 80.69 105 LEU A O 1
ATOM 849 N N . PRO A 1 106 ? 20.156 -6.645 -7.898 1 77.31 106 PRO A N 1
ATOM 850 C CA . PRO A 1 106 ? 20.141 -8.07 -8.219 1 77.31 106 PRO A CA 1
ATOM 851 C C . PRO A 1 106 ? 18.844 -8.75 -7.805 1 77.31 106 PRO A C 1
ATOM 853 O O . PRO A 1 106 ? 18.141 -8.273 -6.898 1 77.31 106 PRO A O 1
ATOM 856 N N . LEU A 1 107 ? 18.5 -9.805 -8.492 1 75.44 107 LEU A N 1
ATOM 857 C CA . LEU A 1 107 ? 17.266 -10.523 -8.219 1 75.44 107 LEU A CA 1
ATOM 858 C C . LEU A 1 107 ? 17.297 -11.141 -6.824 1 75.44 107 LEU A C 1
ATOM 860 O O . LEU A 1 107 ? 16.25 -11.453 -6.254 1 75.44 107 LEU A O 1
ATOM 864 N N . SER A 1 108 ? 18.5 -11.32 -6.273 1 70.81 108 SER A N 1
ATOM 865 C CA . SER A 1 108 ? 18.641 -11.844 -4.922 1 70.81 108 SER A CA 1
ATOM 866 C C . SER A 1 108 ? 17.984 -10.922 -3.898 1 70.81 108 SER A C 1
ATOM 868 O O . SER A 1 108 ? 17.516 -11.375 -2.852 1 70.81 108 SER A O 1
ATOM 870 N N . PHE A 1 109 ? 17.984 -9.711 -4.297 1 70.88 109 PHE A N 1
ATOM 871 C CA . PHE A 1 109 ? 17.391 -8.711 -3.43 1 70.88 109 PHE A CA 1
ATOM 872 C C . PHE A 1 109 ? 15.883 -8.922 -3.318 1 70.88 109 PHE A C 1
ATOM 874 O O . PHE A 1 109 ? 15.297 -8.719 -2.25 1 70.88 109 PHE A O 1
ATOM 881 N N . PHE A 1 110 ? 15.242 -9.312 -4.363 1 70.12 110 PHE A N 1
ATOM 882 C CA . PHE A 1 110 ? 13.789 -9.414 -4.438 1 70.12 110 PHE A CA 1
ATOM 883 C C . PHE A 1 110 ? 13.312 -10.742 -3.867 1 70.12 110 PHE A C 1
ATOM 885 O O . PHE A 1 110 ? 12.133 -10.898 -3.551 1 70.12 110 PHE A O 1
ATOM 892 N N . GLY A 1 111 ? 14.086 -11.695 -3.863 1 60.28 111 GLY A N 1
ATOM 893 C CA . GLY A 1 111 ? 13.719 -12.977 -3.273 1 60.28 111 GLY A CA 1
ATOM 894 C C . GLY A 1 111 ? 13.367 -12.875 -1.8 1 60.28 111 GLY A C 1
ATOM 895 O O . GLY A 1 111 ? 12.531 -13.625 -1.303 1 60.28 111 GLY A O 1
ATOM 896 N N . LYS A 1 112 ? 13.898 -11.961 -1.125 1 53.56 112 LYS A N 1
ATOM 897 C CA . LYS A 1 112 ? 13.758 -11.844 0.324 1 53.56 112 LYS A CA 1
ATOM 898 C C . LYS A 1 112 ? 12.703 -10.805 0.69 1 53.56 112 LYS A C 1
ATOM 900 O O . LYS A 1 112 ? 12.258 -10.742 1.838 1 53.56 112 LYS A O 1
ATOM 905 N N . LYS A 1 113 ? 12.406 -10.039 -0.249 1 56.22 113 LYS A N 1
ATOM 906 C CA . LYS A 1 113 ? 11.633 -8.875 0.182 1 56.22 113 LYS A CA 1
ATOM 907 C C . LYS A 1 113 ? 10.188 -8.969 -0.285 1 56.22 113 LYS A C 1
ATOM 909 O O . LYS A 1 113 ? 9.898 -9.586 -1.312 1 56.22 113 LYS A O 1
ATOM 914 N N . ASP A 1 114 ? 9.406 -8.445 0.6 1 61.66 114 ASP A N 1
ATOM 915 C CA . ASP A 1 114 ? 7.969 -8.336 0.388 1 61.66 114 ASP A CA 1
ATOM 916 C C . ASP A 1 114 ? 7.652 -7.262 -0.653 1 61.66 114 ASP A C 1
ATOM 918 O O . ASP A 1 114 ? 8.133 -6.129 -0.555 1 61.66 114 ASP A O 1
ATOM 922 N N . LEU A 1 115 ? 7.152 -7.637 -1.786 1 65.25 115 LEU A N 1
ATOM 923 C CA . LEU A 1 115 ? 6.742 -6.754 -2.871 1 65.25 115 LEU A CA 1
ATOM 924 C C . LEU A 1 115 ? 5.91 -5.59 -2.34 1 65.25 115 LEU A C 1
ATOM 926 O O . LEU A 1 115 ? 6.055 -4.457 -2.801 1 65.25 115 LEU A O 1
ATOM 930 N N . GLY A 1 116 ? 5.207 -5.816 -1.332 1 66.25 116 GLY A N 1
ATOM 931 C CA . GLY A 1 116 ? 4.387 -4.777 -0.729 1 66.25 116 GLY A CA 1
ATOM 932 C C . GLY A 1 116 ? 5.199 -3.695 -0.043 1 66.25 116 GLY A C 1
ATOM 933 O O . GLY A 1 116 ? 4.859 -2.514 -0.119 1 66.25 116 GLY A O 1
ATOM 934 N N . ASP A 1 117 ? 6.289 -4.102 0.49 1 73.5 117 ASP A N 1
ATOM 935 C CA . ASP A 1 117 ? 7.176 -3.166 1.172 1 73.5 117 ASP A CA 1
ATOM 936 C C . ASP A 1 117 ? 7.832 -2.207 0.18 1 73.5 117 ASP A C 1
ATOM 938 O O . ASP A 1 117 ? 7.953 -1.011 0.454 1 73.5 117 ASP A O 1
ATOM 942 N N . LEU A 1 118 ? 8.211 -2.768 -0.913 1 77.75 118 LEU A N 1
ATOM 943 C CA . LEU A 1 118 ? 8.867 -1.947 -1.924 1 77.75 118 LEU A CA 1
ATOM 944 C C . LEU A 1 118 ? 7.883 -0.973 -2.559 1 77.75 118 LEU A C 1
ATOM 946 O O . LEU A 1 118 ? 8.219 0.187 -2.807 1 77.75 118 LEU A O 1
ATOM 950 N N . THR A 1 119 ? 6.691 -1.437 -2.793 1 76 119 THR A N 1
ATOM 951 C CA . THR A 1 119 ? 5.66 -0.567 -3.342 1 76 119 THR A CA 1
ATOM 952 C C . THR A 1 119 ? 5.32 0.555 -2.365 1 76 119 THR A C 1
ATOM 954 O O . THR A 1 119 ? 5.148 1.707 -2.77 1 76 119 THR A O 1
ATOM 957 N N . SER A 1 120 ? 5.312 0.284 -1.069 1 77.06 120 SER A N 1
ATOM 958 C CA . SER A 1 120 ? 5.008 1.273 -0.04 1 77.06 120 SER A CA 1
ATOM 959 C C . SER A 1 120 ? 6.105 2.328 0.054 1 77.06 120 SER A C 1
ATOM 961 O O . SER A 1 120 ? 5.824 3.504 0.289 1 77.06 120 SER A O 1
ATOM 963 N N . THR A 1 121 ? 7.258 1.934 -0.125 1 79.88 121 THR A N 1
ATOM 964 C CA . THR A 1 121 ? 8.375 2.867 -0.064 1 79.88 121 THR A CA 1
ATOM 965 C C . THR A 1 121 ? 8.32 3.861 -1.222 1 79.88 121 THR A C 1
ATOM 967 O O . THR A 1 121 ? 8.477 5.066 -1.021 1 79.88 121 THR A O 1
ATOM 970 N N . ILE A 1 122 ? 8.023 3.344 -2.414 1 82.44 122 ILE A N 1
ATOM 971 C CA . ILE A 1 122 ? 8.008 4.191 -3.6 1 82.44 122 ILE A CA 1
ATOM 972 C C . ILE A 1 122 ? 6.785 5.105 -3.562 1 82.44 122 ILE A C 1
ATOM 974 O O . ILE A 1 122 ? 6.852 6.258 -4.004 1 82.44 122 ILE A O 1
ATOM 978 N N . MET A 1 123 ? 5.75 4.582 -2.939 1 81.88 123 MET A N 1
ATOM 979 C CA . MET A 1 123 ? 4.504 5.344 -2.957 1 81.88 123 MET A CA 1
ATOM 980 C C . MET A 1 123 ? 4.363 6.191 -1.697 1 81.88 123 MET A C 1
ATOM 982 O O . MET A 1 123 ? 4.527 7.41 -1.744 1 81.88 123 MET A O 1
ATOM 986 N N . SER A 1 124 ? 4.332 5.562 -0.571 1 78.94 124 SER A N 1
ATOM 987 C CA . SER A 1 124 ? 3.961 6.223 0.676 1 78.94 124 SER A CA 1
ATOM 988 C C . SER A 1 124 ? 5.141 6.984 1.269 1 78.94 124 SER A C 1
ATOM 990 O O . SER A 1 124 ? 4.996 8.133 1.688 1 78.94 124 SER A O 1
ATOM 992 N N . ASP A 1 125 ? 6.27 6.379 1.319 1 83.44 125 ASP A N 1
ATOM 993 C CA . ASP A 1 125 ? 7.422 7.047 1.912 1 83.44 125 ASP A CA 1
ATOM 994 C C . ASP A 1 125 ? 7.836 8.266 1.084 1 83.44 125 ASP A C 1
ATOM 996 O O . ASP A 1 125 ? 8.148 9.32 1.637 1 83.44 125 ASP A O 1
ATOM 1000 N N . CYS A 1 126 ? 7.797 8.094 -0.21 1 85.06 126 CYS A N 1
ATOM 1001 C CA . CYS A 1 126 ? 8.133 9.211 -1.084 1 85.06 126 CYS A CA 1
ATOM 1002 C C . CYS A 1 126 ? 7.137 10.352 -0.915 1 85.06 126 CYS A C 1
ATOM 1004 O O . CYS A 1 126 ? 7.52 11.523 -0.923 1 85.06 126 CYS A O 1
ATOM 1006 N N . ALA A 1 127 ? 5.945 9.984 -0.781 1 83.5 127 ALA A N 1
ATOM 1007 C CA . ALA A 1 127 ? 4.914 11 -0.581 1 83.5 127 ALA A CA 1
ATOM 1008 C C . ALA A 1 127 ? 5.117 11.734 0.742 1 83.5 127 ALA A C 1
ATOM 1010 O O . ALA A 1 127 ? 4.902 12.945 0.826 1 83.5 127 ALA A O 1
ATOM 1011 N N . SER A 1 128 ? 5.512 11.047 1.716 1 86.12 128 SER A N 1
ATOM 1012 C CA . SER A 1 128 ? 5.746 11.656 3.021 1 86.12 128 SER A CA 1
ATOM 1013 C C . SER A 1 128 ? 6.945 12.602 2.986 1 86.12 128 SER A C 1
ATOM 1015 O O . SER A 1 128 ? 6.906 13.68 3.578 1 86.12 128 SER A O 1
ATOM 1017 N N . ILE A 1 129 ? 7.938 12.195 2.322 1 86.38 129 ILE A N 1
ATOM 1018 C CA . ILE A 1 129 ? 9.125 13.039 2.197 1 86.38 129 ILE A CA 1
ATOM 1019 C C . ILE A 1 129 ? 8.797 14.273 1.365 1 86.38 129 ILE A C 1
ATOM 1021 O O . ILE A 1 129 ? 9.297 15.367 1.641 1 86.38 129 ILE A O 1
ATOM 1025 N N . GLU A 1 130 ? 7.988 14.055 0.402 1 86.06 130 GLU A N 1
ATOM 1026 C CA . GLU A 1 130 ? 7.52 15.172 -0.412 1 86.06 130 GLU A CA 1
ATOM 1027 C C . GLU A 1 130 ? 6.773 16.203 0.436 1 86.06 130 GLU A C 1
ATOM 1029 O O . GLU A 1 130 ? 7.031 17.406 0.337 1 86.06 130 GLU A O 1
ATOM 1034 N N . THR A 1 131 ? 5.961 15.742 1.269 1 84.25 131 THR A N 1
ATOM 1035 C CA . THR A 1 131 ? 5.195 16.625 2.143 1 84.25 131 THR A CA 1
ATOM 1036 C C . THR A 1 131 ? 6.117 17.344 3.133 1 84.25 131 THR A C 1
ATOM 1038 O O . THR A 1 131 ? 5.949 18.531 3.398 1 84.25 131 THR A O 1
ATOM 1041 N N . ALA A 1 132 ? 7.016 16.609 3.615 1 86.62 132 ALA A N 1
ATOM 1042 C CA . ALA A 1 132 ? 7.957 17.203 4.559 1 86.62 132 ALA A CA 1
ATOM 1043 C C . ALA A 1 132 ? 8.797 18.297 3.885 1 86.62 132 ALA A C 1
ATOM 1045 O O . ALA A 1 132 ? 9.039 19.344 4.473 1 86.62 132 ALA A O 1
ATOM 1046 N N . SER A 1 133 ? 9.18 18.062 2.666 1 86.69 133 SER A N 1
ATOM 1047 C CA . SER A 1 133 ? 10.031 19 1.928 1 86.69 133 SER A CA 1
ATOM 1048 C C . SER A 1 133 ? 9.25 20.219 1.474 1 86.69 133 SER A C 1
ATOM 1050 O O . SER A 1 133 ? 9.82 21.297 1.298 1 86.69 133 SER A O 1
ATOM 1052 N N . SER A 1 134 ? 7.969 20 1.376 1 84 134 SER A N 1
ATOM 1053 C CA . SER A 1 134 ? 7.176 21.125 0.873 1 84 134 SER A CA 1
ATOM 1054 C C . SER A 1 134 ? 6.555 21.922 2.016 1 84 134 SER A C 1
ATOM 1056 O O . SER A 1 134 ? 6.312 23.125 1.881 1 84 134 SER A O 1
ATOM 1058 N N . HIS A 1 135 ? 6.328 21.188 3.164 1 82.5 135 HIS A N 1
ATOM 1059 C CA . HIS A 1 135 ? 5.52 21.859 4.176 1 82.5 135 HIS A CA 1
ATOM 1060 C C . HIS A 1 135 ? 6.273 21.984 5.492 1 82.5 135 HIS A C 1
ATOM 1062 O O . HIS A 1 135 ? 6.207 23.031 6.152 1 82.5 135 HIS A O 1
ATOM 1068 N N . PHE A 1 136 ? 7.066 21.078 5.898 1 89 136 PHE A N 1
ATOM 1069 C CA . PHE A 1 136 ? 7.602 21.062 7.254 1 89 136 PHE A CA 1
ATOM 1070 C C . PHE A 1 136 ? 8.984 21.688 7.301 1 89 136 PHE A C 1
ATOM 1072 O O . PHE A 1 136 ? 9.219 22.641 8.047 1 89 136 PHE A O 1
ATOM 1079 N N . ILE A 1 137 ? 9.852 21.359 6.41 1 89.75 137 ILE A N 1
ATOM 1080 C CA . ILE A 1 137 ? 11.258 21.734 6.488 1 89.75 137 ILE A CA 1
ATOM 1081 C C . ILE A 1 137 ? 11.414 23.219 6.184 1 89.75 137 ILE A C 1
ATOM 1083 O O . ILE A 1 137 ? 11.992 23.969 6.977 1 89.75 137 ILE A O 1
ATOM 1087 N N . PRO A 1 138 ? 10.836 23.656 5.043 1 89.38 138 PRO A N 1
ATOM 1088 C CA . PRO A 1 138 ? 11 25.078 4.75 1 89.38 138 PRO A CA 1
ATOM 1089 C C . PRO A 1 138 ? 10.336 25.984 5.793 1 89.38 138 PRO A C 1
ATOM 1091 O O . PRO A 1 138 ? 10.891 27.016 6.16 1 89.38 138 PRO A O 1
ATOM 1094 N N . GLU A 1 139 ? 9.18 25.5 6.258 1 88.81 139 GLU A N 1
ATOM 1095 C CA . GLU A 1 139 ? 8.461 26.312 7.242 1 88.81 139 GLU A CA 1
ATOM 1096 C C . GLU A 1 139 ? 9.211 26.359 8.57 1 88.81 139 GLU A C 1
ATOM 1098 O O . GLU A 1 139 ? 9.141 27.359 9.289 1 88.81 139 GLU A O 1
ATOM 1103 N N . PHE A 1 140 ? 9.867 25.359 8.953 1 91.38 140 PHE A N 1
ATOM 1104 C CA . PHE A 1 140 ? 10.625 25.312 10.195 1 91.38 140 PHE A CA 1
ATOM 1105 C C . PHE A 1 140 ? 11.812 26.281 10.141 1 91.38 140 PHE A C 1
ATOM 1107 O O . PHE A 1 140 ? 11.93 27.172 10.977 1 91.38 140 PHE A O 1
ATOM 1114 N N . TYR A 1 141 ? 12.602 26.125 9.219 1 91.62 141 TYR A N 1
ATOM 1115 C CA . TYR A 1 141 ? 13.797 26.969 9.102 1 91.62 141 TYR A CA 1
ATOM 1116 C C . TYR A 1 141 ? 13.43 28.406 8.781 1 91.62 141 TYR A C 1
ATOM 1118 O O . TYR A 1 141 ? 14.078 29.344 9.258 1 91.62 141 TYR A O 1
ATOM 1126 N N . GLY A 1 142 ? 12.438 28.5 7.934 1 90 142 GLY A N 1
ATOM 1127 C CA . GLY A 1 142 ? 11.961 29.844 7.652 1 90 142 GLY A CA 1
ATOM 1128 C C . GLY A 1 142 ? 11.461 30.578 8.891 1 90 142 GLY A C 1
ATOM 1129 O O . GLY A 1 142 ? 11.742 31.75 9.078 1 90 142 GLY A O 1
ATOM 1130 N N . SER A 1 143 ? 10.719 29.844 9.711 1 90.69 143 SER A N 1
ATOM 1131 C CA . SER A 1 143 ? 10.18 30.422 10.93 1 90.69 143 SER A CA 1
ATOM 1132 C C . SER A 1 143 ? 11.289 30.766 11.914 1 90.69 143 SER A C 1
ATOM 1134 O O . SER A 1 143 ? 11.25 31.812 12.57 1 90.69 143 SER A O 1
ATOM 1136 N N . ILE A 1 144 ? 12.258 29.953 12.039 1 91.88 144 ILE A N 1
ATOM 1137 C CA . ILE A 1 144 ? 13.375 30.203 12.945 1 91.88 144 ILE A CA 1
ATOM 1138 C C . ILE A 1 144 ? 14.156 31.422 12.477 1 91.88 144 ILE A C 1
ATOM 1140 O O . ILE A 1 144 ? 14.453 32.312 13.266 1 91.88 144 ILE A O 1
ATOM 1144 N N . ALA A 1 145 ? 14.383 31.484 11.203 1 92.31 145 ALA A N 1
ATOM 1145 C CA . ALA A 1 145 ? 15.148 32.594 10.648 1 92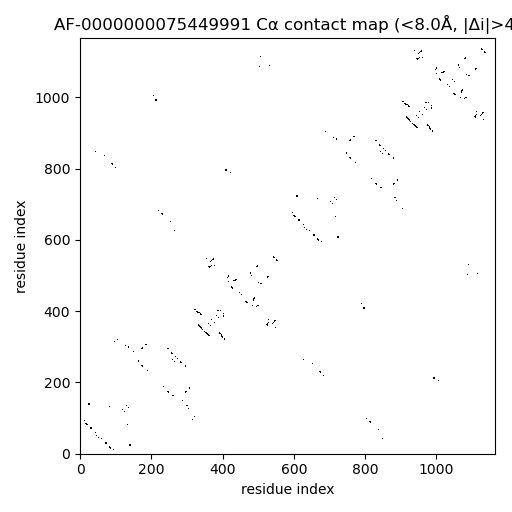.31 145 ALA A CA 1
ATOM 1146 C C . ALA A 1 145 ? 14.375 33.906 10.773 1 92.31 145 ALA A C 1
ATOM 1148 O O . ALA A 1 145 ? 14.945 34.938 11.156 1 92.31 145 ALA A O 1
ATOM 1149 N N . SER A 1 146 ? 13.141 33.875 10.438 1 90.5 146 SER A N 1
ATOM 1150 C CA . SER A 1 146 ? 12.336 35.094 10.523 1 90.5 146 SER A CA 1
ATOM 1151 C C . SER A 1 146 ? 12.188 35.531 11.961 1 90.5 146 SER A C 1
ATOM 1153 O O . SER A 1 146 ? 12.188 36.75 12.242 1 90.5 146 SER A O 1
ATOM 1155 N N . THR A 1 147 ? 12 34.594 12.875 1 90.44 147 THR A N 1
ATOM 1156 C CA . THR A 1 147 ? 11.891 34.906 14.289 1 90.44 147 THR A CA 1
ATOM 1157 C C . THR A 1 147 ? 13.164 35.594 14.781 1 90.44 147 THR A C 1
ATOM 1159 O O . THR A 1 147 ? 13.102 36.594 15.516 1 90.44 147 THR A O 1
ATOM 1162 N N . LEU A 1 148 ? 14.25 35.125 14.352 1 90.44 148 LEU A N 1
ATOM 1163 C CA . LEU A 1 148 ? 15.523 35.719 14.75 1 90.44 148 LEU A CA 1
ATOM 1164 C C . LEU A 1 148 ? 15.672 37.125 14.172 1 90.44 148 LEU A C 1
ATOM 1166 O O . LEU A 1 148 ? 16.188 38.031 14.836 1 90.44 148 LEU A O 1
ATOM 1170 N N . LEU A 1 149 ? 15.188 37.344 13.023 1 90.25 149 LEU A N 1
ATOM 1171 C CA . LEU A 1 149 ? 15.289 38.625 12.352 1 90.25 149 LEU A CA 1
ATOM 1172 C C . LEU A 1 149 ? 14.445 39.688 13.07 1 90.25 149 LEU A C 1
ATOM 1174 O O . LEU A 1 149 ? 14.789 40.875 13.07 1 90.25 149 LEU A O 1
ATOM 1178 N N . VAL A 1 150 ? 13.391 39.25 13.648 1 89.88 150 VAL A N 1
ATOM 1179 C CA . VAL A 1 150 ? 12.5 40.188 14.336 1 89.88 150 VAL A CA 1
ATOM 1180 C C . VAL A 1 150 ? 12.906 4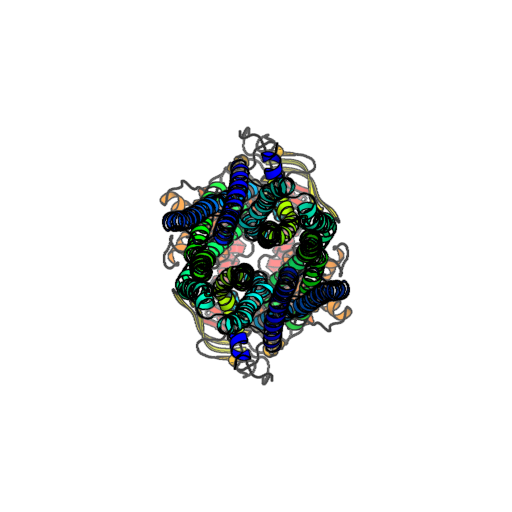0.312 15.805 1 89.88 150 VAL A C 1
ATOM 1182 O O . VAL A 1 150 ? 12.789 41.375 16.406 1 89.88 150 VAL A O 1
ATOM 1185 N N . ALA A 1 151 ? 13.43 39.219 16.328 1 90.62 151 ALA A N 1
ATOM 1186 C CA . ALA A 1 151 ? 13.773 39.188 17.75 1 90.62 151 ALA A CA 1
ATOM 1187 C C . ALA A 1 151 ? 15.008 40.031 18.047 1 90.62 151 ALA A C 1
ATOM 1189 O O . ALA A 1 151 ? 15.062 40.75 19.062 1 90.62 151 ALA A O 1
ATOM 1190 N N . VAL A 1 152 ? 15.953 40.125 17.203 1 91.25 152 VAL A N 1
ATOM 1191 C CA . VAL A 1 152 ? 17.234 40.75 17.453 1 91.25 152 VAL A CA 1
ATOM 1192 C C . VAL A 1 152 ? 17.062 42.25 17.562 1 91.25 152 VAL A C 1
ATOM 1194 O O . VAL A 1 152 ? 17.531 42.875 18.516 1 91.25 152 VAL A O 1
ATOM 1197 N N . PRO A 1 153 ? 16.281 42.875 16.656 1 89.56 153 PRO A N 1
ATOM 1198 C CA . PRO A 1 153 ? 16.078 44.312 16.781 1 89.56 153 PRO A CA 1
ATOM 1199 C C . PRO A 1 153 ? 15.328 44.719 18.047 1 89.56 153 PRO A C 1
ATOM 1201 O O . PRO A 1 153 ? 15.477 45.844 18.531 1 89.56 153 PRO A O 1
ATOM 1204 N N . LEU A 1 154 ? 14.492 43.844 18.609 1 91.19 154 LEU A N 1
ATOM 1205 C CA . LEU A 1 154 ? 13.734 44.156 19.828 1 91.19 154 LEU A CA 1
ATOM 1206 C C . LEU A 1 154 ? 14.672 44.406 21 1 91.19 154 LEU A C 1
ATOM 1208 O O . LEU A 1 154 ? 14.344 45.188 21.906 1 91.19 154 LEU A O 1
ATOM 1212 N N . PHE A 1 155 ? 15.844 43.875 20.938 1 92.5 155 PHE A N 1
ATOM 1213 C CA . PHE A 1 155 ? 16.828 44.062 22 1 92.5 155 PHE A CA 1
ATOM 1214 C C . PHE A 1 155 ? 17.391 45.5 21.938 1 92.5 155 PHE A C 1
ATOM 1216 O O . PHE A 1 155 ? 17.812 46.031 22.953 1 92.5 155 PHE A O 1
ATOM 1223 N N . PHE A 1 156 ? 17.328 46.125 20.828 1 89.62 156 PHE A N 1
ATOM 1224 C CA . PHE A 1 156 ? 17.844 47.469 20.656 1 89.62 156 PHE A CA 1
ATOM 1225 C C . PHE A 1 156 ? 16.797 48.5 21.047 1 89.62 156 PHE A C 1
ATOM 1227 O O . PHE A 1 156 ? 17.125 49.656 21.344 1 89.62 156 PHE A O 1
ATOM 1234 N N . PHE A 1 157 ? 15.562 48.125 21 1 87.81 157 PHE A N 1
ATOM 1235 C CA . PHE A 1 157 ? 14.508 49.031 21.469 1 87.81 157 PHE A CA 1
ATOM 1236 C C . PHE A 1 157 ? 14.5 49.125 22.984 1 87.81 157 PHE A C 1
ATOM 1238 O O . PHE A 1 157 ? 14.719 50.188 23.562 1 87.81 157 PHE A O 1
ATOM 1245 N N . ASP A 1 158 ? 14.258 48.031 23.641 1 92.81 158 ASP A N 1
ATOM 1246 C CA . ASP A 1 158 ? 14.328 47.906 25.094 1 92.81 158 ASP A CA 1
ATOM 1247 C C . ASP A 1 158 ? 14.766 46.5 25.516 1 92.81 158 ASP A C 1
ATOM 1249 O O . ASP A 1 158 ? 13.992 45.562 25.391 1 92.81 158 ASP A O 1
ATOM 1253 N N . TRP A 1 159 ? 15.945 46.375 26.016 1 92.12 159 TRP A N 1
ATOM 1254 C CA . TRP A 1 159 ? 16.516 45.062 26.297 1 92.12 159 TRP A CA 1
ATOM 1255 C C . TRP A 1 159 ? 15.805 44.406 27.469 1 92.12 159 TRP A C 1
ATOM 1257 O O . TRP A 1 159 ? 15.773 43.188 27.562 1 92.12 159 TRP A O 1
ATOM 1267 N N . ARG A 1 160 ? 15.273 45.188 28.406 1 92.88 160 ARG A N 1
ATOM 1268 C CA . ARG A 1 160 ? 14.57 44.594 29.547 1 92.88 160 ARG A CA 1
ATOM 1269 C C . ARG A 1 160 ? 13.281 43.938 29.125 1 92.88 160 ARG A C 1
ATOM 1271 O O . ARG A 1 160 ? 13.008 42.781 29.516 1 92.88 160 ARG A O 1
ATOM 1278 N N . LEU A 1 161 ? 12.547 44.625 28.172 1 92.94 161 LEU A N 1
ATOM 1279 C CA . LEU A 1 161 ? 11.32 44.062 27.625 1 92.94 161 LEU A CA 1
ATOM 1280 C C . LEU A 1 161 ? 11.625 42.875 26.703 1 92.94 161 LEU A C 1
ATOM 1282 O O . LEU A 1 161 ? 10.875 41.906 26.656 1 92.94 161 LEU A O 1
ATOM 1286 N N . ALA A 1 162 ? 12.688 43.031 26.016 1 94.94 162 ALA A N 1
ATOM 1287 C CA . ALA A 1 162 ? 13.078 41.969 25.078 1 94.94 162 ALA A CA 1
ATOM 1288 C C . ALA A 1 162 ? 13.414 40.688 25.828 1 94.94 162 ALA A C 1
ATOM 1290 O O . ALA A 1 162 ? 13.023 39.594 25.406 1 94.94 162 ALA A O 1
ATOM 1291 N N . LEU A 1 163 ? 14.117 40.781 26.938 1 94.19 163 LEU A N 1
ATOM 1292 C CA . LEU A 1 163 ? 14.469 39.594 27.734 1 94.19 163 LEU A CA 1
ATOM 1293 C C . LEU A 1 163 ? 13.219 38.969 28.328 1 94.19 163 LEU A C 1
ATOM 1295 O O . LEU A 1 163 ? 13.109 37.75 28.375 1 94.19 163 LEU A O 1
ATOM 1299 N N . GLY A 1 164 ? 12.297 39.781 28.75 1 91.56 164 GLY A N 1
ATOM 1300 C CA . GLY A 1 164 ? 11.055 39.281 29.328 1 91.56 164 GLY A CA 1
ATOM 1301 C C . GLY A 1 164 ? 10.148 38.656 28.297 1 91.56 164 GLY A C 1
ATOM 1302 O O . GLY A 1 164 ? 9.32 37.781 28.641 1 91.56 164 GLY A O 1
ATOM 1303 N N . SER A 1 165 ? 10.398 38.969 27.031 1 93.19 165 SER A N 1
ATOM 1304 C CA . SER A 1 165 ? 9.477 38.5 26 1 93.19 165 SER A CA 1
ATOM 1305 C C . SER A 1 165 ? 10.086 37.375 25.172 1 93.19 165 SER A C 1
ATOM 1307 O O . SER A 1 165 ? 9.367 36.562 24.609 1 93.19 165 SER A O 1
ATOM 1309 N N . LEU A 1 166 ? 11.422 37.219 25.047 1 95.19 166 LEU A N 1
ATOM 1310 C CA . LEU A 1 166 ? 12.008 36.344 24.047 1 95.19 166 LEU A CA 1
ATOM 1311 C C . LEU A 1 166 ? 12.641 35.125 24.688 1 95.19 166 LEU A C 1
ATOM 1313 O O . LEU A 1 166 ? 12.969 34.156 24.016 1 95.19 166 LEU A O 1
ATOM 1317 N N . TRP A 1 167 ? 12.664 34.969 26 1 94.88 167 TRP A N 1
ATOM 1318 C CA . TRP A 1 167 ? 13.32 33.875 26.672 1 94.88 167 TRP A CA 1
ATOM 1319 C C . TRP A 1 167 ? 12.617 32.531 26.359 1 94.88 167 TRP A C 1
ATOM 1321 O O . TRP A 1 167 ? 13.234 31.484 26.359 1 94.88 167 TRP A O 1
ATOM 1331 N N . PRO A 1 168 ? 11.281 32.531 26.031 1 94.25 168 PRO A N 1
ATOM 1332 C CA . PRO A 1 168 ? 10.602 31.25 25.75 1 94.25 168 PRO A CA 1
ATOM 1333 C C . PRO A 1 168 ? 11.062 30.609 24.453 1 94.25 168 PRO A C 1
ATOM 1335 O O . PRO A 1 168 ? 10.883 29.406 24.25 1 94.25 168 PRO A O 1
ATOM 1338 N N . LEU A 1 169 ? 11.594 31.406 23.562 1 94.19 169 LEU A N 1
ATOM 1339 C CA . LEU A 1 169 ? 11.945 30.891 22.234 1 94.19 169 LEU A CA 1
ATOM 1340 C C . LEU A 1 169 ? 13.031 29.828 22.344 1 94.19 169 LEU A C 1
ATOM 1342 O O . LEU A 1 169 ? 12.812 28.672 21.938 1 94.19 169 LEU A O 1
ATOM 1346 N N . PRO A 1 170 ? 14.164 30.109 22.984 1 93.62 170 PRO A N 1
ATOM 1347 C CA . PRO A 1 170 ? 15.188 29.062 23.109 1 93.62 170 PRO A CA 1
ATOM 1348 C C . PRO A 1 170 ? 14.758 27.922 24.016 1 93.62 170 PRO A C 1
ATOM 1350 O O . PRO A 1 170 ? 15.148 26.766 23.797 1 93.62 170 PRO A O 1
ATOM 1353 N N . VAL A 1 171 ? 13.953 28.172 24.953 1 95.06 171 VAL A N 1
ATOM 1354 C CA . VAL A 1 171 ? 13.523 27.141 25.891 1 95.06 171 VAL A CA 1
ATOM 1355 C C . VAL A 1 171 ? 12.578 26.172 25.188 1 95.06 171 VAL A C 1
ATOM 1357 O O . VAL A 1 171 ? 12.695 24.953 25.359 1 95.06 171 VAL A O 1
ATOM 1360 N N . SER A 1 172 ? 11.656 26.75 24.453 1 94.44 172 SER A N 1
ATOM 1361 C CA . SER A 1 172 ? 10.719 25.906 23.719 1 94.44 172 SER A CA 1
ATOM 1362 C C . SER A 1 172 ? 11.438 25.031 22.703 1 94.44 172 SER A C 1
ATOM 1364 O O . SER A 1 172 ? 11.117 23.859 22.547 1 94.44 172 SER A O 1
ATOM 1366 N N . LEU A 1 173 ? 12.359 25.562 22.016 1 93.19 173 LEU A N 1
ATOM 1367 C CA . LEU A 1 173 ? 13.133 24.812 21.031 1 93.19 173 LEU A CA 1
ATOM 1368 C C . LEU A 1 173 ? 13.938 23.703 21.688 1 93.19 173 LEU A C 1
ATOM 1370 O O . LEU A 1 173 ? 14.055 22.609 21.156 1 93.19 173 LEU A O 1
ATOM 1374 N N . ALA A 1 174 ? 14.461 24 22.828 1 93.62 174 ALA A N 1
ATOM 1375 C CA . ALA A 1 174 ? 15.281 23.031 23.547 1 93.62 174 ALA A CA 1
ATOM 1376 C C . ALA A 1 174 ? 14.438 21.859 24.031 1 93.62 174 ALA A C 1
ATOM 1378 O O . ALA A 1 174 ? 14.898 20.719 24.031 1 93.62 174 ALA A O 1
ATOM 1379 N N . VAL A 1 175 ? 13.258 22.109 24.391 1 93 175 VAL A N 1
ATOM 1380 C CA . VAL A 1 175 ? 12.367 21.062 24.891 1 93 175 VAL A CA 1
ATOM 1381 C C . VAL A 1 175 ? 12.094 20.047 23.766 1 93 175 VAL A C 1
ATOM 1383 O O . VAL A 1 175 ? 12.156 18.844 23.984 1 93 175 VAL A O 1
ATOM 1386 N N . VAL A 1 176 ? 11.875 20.562 22.625 1 91.06 176 VAL A N 1
ATOM 1387 C CA . VAL A 1 176 ? 11.547 19.688 21.5 1 91.06 176 VAL A CA 1
ATOM 1388 C C . VAL A 1 176 ? 12.812 19.031 20.969 1 91.06 176 VAL A C 1
ATOM 1390 O O . VAL A 1 176 ? 12.789 17.875 20.531 1 91.06 176 VAL A O 1
ATOM 1393 N N . ALA A 1 177 ? 13.938 19.672 21.062 1 89.5 177 ALA A N 1
ATOM 1394 C CA . ALA A 1 177 ? 15.195 19.172 20.531 1 89.5 177 ALA A CA 1
ATOM 1395 C C . ALA A 1 177 ? 15.719 18 21.375 1 89.5 177 ALA A C 1
ATOM 1397 O O . ALA A 1 177 ? 16.578 17.234 20.922 1 89.5 177 ALA A O 1
ATOM 1398 N N . LEU A 1 178 ? 15.172 17.828 22.469 1 89 178 LEU A N 1
ATOM 1399 C CA . LEU A 1 178 ? 15.586 16.734 23.328 1 89 178 LEU A CA 1
ATOM 1400 C C . LEU A 1 178 ? 14.766 15.477 23.047 1 89 178 LEU A C 1
ATOM 1402 O O . LEU A 1 178 ? 15.078 14.391 23.562 1 89 178 LEU A O 1
ATOM 1406 N N . SER A 1 179 ? 13.961 15.523 22.125 1 90.88 179 SER A N 1
ATOM 1407 C CA . SER A 1 179 ? 12.961 14.469 21.984 1 90.88 179 SER A CA 1
ATOM 1408 C C . SER A 1 179 ? 13.336 13.508 20.875 1 90.88 179 SER A C 1
ATOM 1410 O O . SER A 1 179 ? 12.68 12.477 20.688 1 90.88 179 SER A O 1
ATOM 1412 N N . PRO A 1 180 ? 14.414 13.711 20.109 1 89.38 180 PRO A N 1
ATOM 1413 C CA . PRO A 1 180 ? 14.641 12.875 18.922 1 89.38 180 PRO A CA 1
ATOM 1414 C C . PRO A 1 180 ? 14.742 11.391 19.266 1 89.38 180 PRO A C 1
ATOM 1416 O O . PRO A 1 180 ? 14.164 10.555 18.562 1 89.38 180 PRO A O 1
ATOM 1419 N N . HIS A 1 181 ? 15.352 11.039 20.297 1 89.19 181 HIS A N 1
ATOM 1420 C CA . HIS A 1 181 ? 15.555 9.633 20.641 1 89.19 181 HIS A CA 1
ATOM 1421 C C . HIS A 1 181 ? 14.234 8.953 21 1 89.19 181 HIS A C 1
ATOM 1423 O O . HIS A 1 181 ? 14 7.805 20.625 1 89.19 181 HIS A O 1
ATOM 1429 N N . VAL A 1 182 ? 13.461 9.695 21.688 1 90.75 182 VAL A N 1
ATOM 1430 C CA . VAL A 1 182 ? 12.172 9.148 22.109 1 90.75 182 VAL A CA 1
ATOM 1431 C C . VAL A 1 182 ? 11.234 9.031 20.906 1 90.75 182 VAL A C 1
ATOM 1433 O O . VAL A 1 182 ? 10.609 7.984 20.703 1 90.75 182 VAL A O 1
ATOM 1436 N N . ILE A 1 183 ? 11.219 10.039 20.094 1 89.69 183 ILE A N 1
ATOM 1437 C CA . ILE A 1 183 ? 10.32 10.062 18.953 1 89.69 183 ILE A CA 1
ATOM 1438 C C . ILE A 1 183 ? 10.734 8.992 17.953 1 89.69 183 ILE A C 1
ATOM 1440 O O . ILE A 1 183 ? 9.891 8.281 17.391 1 89.69 183 ILE A O 1
ATOM 1444 N N . ASP A 1 184 ? 12.016 8.82 17.844 1 89.69 184 ASP A N 1
ATOM 1445 C CA . ASP A 1 184 ? 12.547 7.824 16.922 1 89.69 184 ASP A CA 1
ATOM 1446 C C . ASP A 1 184 ? 12.172 6.41 17.359 1 89.69 184 ASP A C 1
ATOM 1448 O O . ASP A 1 184 ? 11.742 5.594 16.531 1 89.69 184 ASP A O 1
ATOM 1452 N N . ARG A 1 185 ? 12.352 6.168 18.562 1 90.94 185 ARG A N 1
ATOM 1453 C CA . ARG A 1 185 ? 12.047 4.84 19.078 1 90.94 185 ARG A CA 1
ATOM 1454 C C . ARG A 1 185 ? 10.555 4.527 18.953 1 90.94 185 ARG A C 1
ATOM 1456 O O . ARG A 1 185 ? 10.18 3.42 18.562 1 90.94 185 ARG A O 1
ATOM 1463 N N . LEU A 1 186 ? 9.742 5.457 19.281 1 91.38 186 LEU A N 1
ATOM 1464 C CA . LEU A 1 186 ? 8.297 5.27 19.203 1 91.38 186 LEU A CA 1
ATOM 1465 C C . LEU A 1 186 ? 7.844 5.098 17.766 1 91.38 186 LEU A C 1
ATOM 1467 O O . LEU A 1 186 ? 6.98 4.262 17.469 1 91.38 186 LEU A O 1
ATOM 1471 N N . GLU A 1 187 ? 8.445 5.793 16.844 1 89.94 187 GLU A N 1
ATOM 1472 C CA . GLU A 1 187 ? 8.07 5.734 15.43 1 89.94 187 GLU A CA 1
ATOM 1473 C C . GLU A 1 187 ? 8.469 4.402 14.812 1 89.94 187 GLU A C 1
ATOM 1475 O O . GLU A 1 187 ? 7.754 3.867 13.961 1 89.94 187 GLU A O 1
ATOM 1480 N N . ARG A 1 188 ? 9.602 3.865 15.203 1 90.25 188 ARG A N 1
ATOM 1481 C CA . ARG A 1 188 ? 10.055 2.574 14.695 1 90.25 188 ARG A CA 1
ATOM 1482 C C . ARG A 1 188 ? 9.125 1.451 15.141 1 90.25 188 ARG A C 1
ATOM 1484 O O . ARG A 1 188 ? 8.797 0.56 14.359 1 90.25 188 ARG A O 1
ATOM 1491 N N . ARG A 1 189 ? 8.727 1.589 16.344 1 91.94 189 ARG A N 1
ATOM 1492 C CA . ARG A 1 189 ? 7.812 0.573 16.859 1 91.94 189 ARG A CA 1
ATOM 1493 C C . ARG A 1 189 ? 6.453 0.663 16.172 1 91.94 189 ARG A C 1
ATOM 1495 O O . ARG A 1 189 ? 5.832 -0.36 15.883 1 91.94 189 ARG A O 1
ATOM 1502 N N . GLN A 1 190 ? 6.027 1.843 15.945 1 90.12 190 GLN A N 1
ATOM 1503 C CA . GLN A 1 190 ? 4.754 2.037 15.258 1 90.12 190 GLN A CA 1
ATOM 1504 C C . GLN A 1 190 ? 4.82 1.517 13.828 1 90.12 190 GLN A C 1
ATOM 1506 O O . GLN A 1 190 ? 3.883 0.871 13.352 1 90.12 190 GLN A O 1
ATOM 1511 N N . MET A 1 191 ? 5.875 1.769 13.211 1 86.69 191 MET A N 1
ATOM 1512 C CA . MET A 1 191 ? 6.051 1.311 11.836 1 86.69 191 MET A CA 1
ATOM 1513 C C . MET A 1 191 ? 6.07 -0.213 11.766 1 86.69 191 MET A C 1
ATOM 1515 O O . MET A 1 191 ? 5.492 -0.804 10.859 1 86.69 191 MET A O 1
ATOM 1519 N N . GLY A 1 192 ? 6.734 -0.801 12.688 1 87.12 192 GLY A N 1
ATOM 1520 C CA . GLY A 1 192 ? 6.742 -2.254 12.75 1 87.12 192 GLY A CA 1
ATOM 1521 C C . GLY A 1 192 ? 5.359 -2.854 12.891 1 87.12 192 GLY A C 1
ATOM 1522 O O . GLY A 1 192 ? 5.035 -3.848 12.242 1 87.12 192 GLY A O 1
ATOM 1523 N N . ALA A 1 193 ? 4.57 -2.221 13.742 1 90.38 193 ALA A N 1
ATOM 1524 C CA . ALA A 1 193 ? 3.203 -2.691 13.938 1 90.38 193 ALA A CA 1
ATOM 1525 C C . ALA A 1 193 ? 2.369 -2.5 12.672 1 90.38 193 ALA A C 1
ATOM 1527 O O . ALA A 1 193 ? 1.547 -3.354 12.336 1 90.38 193 ALA A O 1
ATOM 1528 N N . LYS A 1 194 ? 2.572 -1.433 12.016 1 86.38 194 LYS A N 1
ATOM 1529 C CA . LYS A 1 194 ? 1.844 -1.159 10.773 1 86.38 194 LYS A CA 1
ATOM 1530 C C . LYS A 1 194 ? 2.191 -2.18 9.695 1 86.38 194 LYS A C 1
ATOM 1532 O O . LYS A 1 194 ? 1.312 -2.641 8.961 1 86.38 194 LYS A O 1
ATOM 1537 N N . MET A 1 195 ? 3.389 -2.537 9.641 1 83.25 195 MET A N 1
ATOM 1538 C CA . MET A 1 195 ? 3.826 -3.523 8.656 1 83.25 195 MET A CA 1
ATOM 1539 C C . MET A 1 195 ? 3.252 -4.898 8.969 1 83.25 195 MET A C 1
ATOM 1541 O O . MET A 1 195 ? 2.838 -5.625 8.062 1 83.25 195 MET A O 1
ATOM 1545 N N . ALA A 1 196 ? 3.305 -5.219 10.18 1 86.75 196 ALA A N 1
ATOM 1546 C CA . ALA A 1 196 ? 2.732 -6.5 10.594 1 86.75 196 ALA A CA 1
ATOM 1547 C C . ALA A 1 196 ? 1.248 -6.574 10.242 1 86.75 196 ALA A C 1
ATOM 1549 O O . ALA A 1 196 ? 0.754 -7.625 9.828 1 86.75 196 ALA A O 1
ATOM 1550 N N . LEU A 1 197 ? 0.573 -5.535 10.445 1 88 197 LEU A N 1
ATOM 1551 C CA . LEU A 1 197 ? -0.845 -5.496 10.109 1 88 197 LEU A CA 1
ATOM 1552 C C . LEU A 1 197 ? -1.047 -5.586 8.602 1 88 197 LEU A C 1
ATOM 1554 O O . LEU A 1 197 ? -1.919 -6.32 8.133 1 88 197 LEU A O 1
ATOM 1558 N N . ALA A 1 198 ? -0.293 -4.828 7.863 1 82.44 198 ALA A N 1
ATOM 1559 C CA . ALA A 1 198 ? -0.376 -4.871 6.406 1 82.44 198 ALA A CA 1
ATOM 1560 C C . ALA A 1 198 ? -0.143 -6.289 5.891 1 82.44 198 ALA A C 1
ATOM 1562 O O . ALA A 1 198 ? -0.852 -6.754 4.992 1 82.44 198 ALA A O 1
ATOM 1563 N N . ASP A 1 199 ? 0.792 -6.926 6.469 1 81.69 199 ASP A N 1
ATOM 1564 C CA . ASP A 1 199 ? 1.091 -8.312 6.113 1 81.69 199 ASP A CA 1
ATOM 1565 C C . ASP A 1 199 ? -0.08 -9.234 6.449 1 81.69 199 ASP A C 1
ATOM 1567 O O . ASP A 1 199 ? -0.389 -10.156 5.695 1 81.69 199 ASP A O 1
ATOM 1571 N N . GLY A 1 200 ? -0.596 -9.016 7.59 1 85.19 200 GLY A N 1
ATOM 1572 C CA . GLY A 1 200 ? -1.736 -9.82 7.996 1 85.19 200 GLY A CA 1
ATOM 1573 C C . GLY A 1 200 ? -2.947 -9.641 7.098 1 85.19 200 GLY A C 1
ATOM 1574 O O . GLY A 1 200 ? -3.643 -10.609 6.781 1 85.19 200 GLY A O 1
ATOM 1575 N N . ILE A 1 201 ? -3.178 -8.445 6.719 1 84.38 201 ILE A N 1
ATOM 1576 C CA . ILE A 1 201 ? -4.305 -8.164 5.836 1 84.38 201 ILE A CA 1
ATOM 1577 C C . ILE A 1 201 ? -4.062 -8.797 4.469 1 84.38 201 ILE A C 1
ATOM 1579 O O . ILE A 1 201 ? -4.969 -9.383 3.877 1 84.38 201 ILE A O 1
ATOM 1583 N N . GLN A 1 202 ? -2.918 -8.656 3.994 1 78.19 202 GLN A N 1
ATOM 1584 C CA . GLN A 1 202 ? -2.572 -9.234 2.699 1 78.19 202 GLN A CA 1
ATOM 1585 C C . GLN A 1 202 ? -2.723 -10.75 2.719 1 78.19 202 GLN A C 1
ATOM 1587 O O . GLN A 1 202 ? -3.252 -11.344 1.774 1 78.19 202 GLN A O 1
ATOM 1592 N N . GLU A 1 203 ? -2.217 -11.375 3.721 1 81.62 203 GLU A N 1
ATOM 1593 C CA . GLU A 1 203 ? -2.35 -12.82 3.879 1 81.62 203 GLU A CA 1
ATOM 1594 C C . GLU A 1 203 ? -3.816 -13.234 3.928 1 81.62 203 GLU A C 1
ATOM 1596 O O . GLU A 1 203 ? -4.199 -14.25 3.336 1 81.62 203 GLU A O 1
ATOM 1601 N N . CYS A 1 204 ? -4.539 -12.445 4.621 1 83.5 204 CYS A N 1
ATOM 1602 C CA . CYS A 1 204 ? -5.965 -12.727 4.73 1 83.5 204 CYS A CA 1
ATOM 1603 C C . CYS A 1 204 ? -6.641 -12.68 3.363 1 83.5 204 CYS A C 1
ATOM 1605 O O . CYS A 1 204 ? -7.422 -13.562 3.018 1 83.5 204 CYS A O 1
ATOM 1607 N N . LEU A 1 205 ? -6.301 -11.742 2.615 1 79.06 205 LEU A N 1
ATOM 1608 C CA . LEU A 1 205 ? -6.938 -11.547 1.316 1 79.06 205 LEU A CA 1
ATOM 1609 C C . LEU A 1 205 ? -6.473 -12.609 0.321 1 79.06 205 LEU A C 1
ATOM 1611 O O . LEU A 1 205 ? -7.258 -13.07 -0.509 1 79.06 205 LEU A O 1
ATOM 1615 N N . GLU A 1 206 ? -5.285 -13 0.426 1 75.75 206 GLU A N 1
ATOM 1616 C CA . GLU A 1 206 ? -4.746 -14.023 -0.46 1 75.75 206 GLU A CA 1
ATOM 1617 C C . GLU A 1 206 ? -5.301 -15.398 -0.115 1 75.75 206 GLU A C 1
ATOM 1619 O O . GLU A 1 206 ? -5.477 -16.25 -0.996 1 75.75 206 GLU A O 1
ATOM 1624 N N . ALA A 1 207 ? -5.496 -15.602 1.16 1 80.94 207 ALA A N 1
ATOM 1625 C CA . ALA A 1 207 ? -5.926 -16.922 1.613 1 80.94 207 ALA A CA 1
ATOM 1626 C C . ALA A 1 207 ? -7.418 -16.938 1.929 1 80.94 207 ALA A C 1
ATOM 1628 O O . ALA A 1 207 ? -7.902 -17.812 2.654 1 80.94 207 ALA A O 1
ATOM 1629 N N . LEU A 1 208 ? -8.125 -16.016 1.432 1 81.5 208 LEU A N 1
ATOM 1630 C CA . LEU A 1 208 ? -9.531 -15.867 1.785 1 81.5 208 LEU A CA 1
ATOM 1631 C C . LEU A 1 208 ? -10.328 -17.109 1.398 1 81.5 208 LEU A C 1
ATOM 1633 O O . LEU A 1 208 ? -11.211 -17.547 2.141 1 81.5 208 LEU A O 1
ATOM 1637 N N . ARG A 1 209 ? -10.023 -17.625 0.248 1 80.81 209 ARG A N 1
ATOM 1638 C CA . ARG A 1 209 ? -10.727 -18.812 -0.223 1 80.81 209 ARG A CA 1
ATOM 1639 C C . ARG A 1 209 ? -10.523 -19.984 0.734 1 80.81 209 ARG A C 1
ATOM 1641 O O . ARG A 1 209 ? -11.477 -20.688 1.071 1 80.81 209 ARG A O 1
ATOM 1648 N N . GLU A 1 210 ? -9.305 -20.172 1.115 1 83.88 210 GLU A N 1
ATOM 1649 C CA . GLU A 1 210 ? -8.977 -21.25 2.039 1 83.88 210 GLU A CA 1
ATOM 1650 C C . GLU A 1 210 ? -9.609 -21.016 3.408 1 83.88 210 GLU A C 1
ATOM 1652 O O . GLU A 1 210 ? -10.062 -21.969 4.055 1 83.88 210 GLU A O 1
ATOM 1657 N N . LEU A 1 211 ? -9.633 -19.812 3.793 1 86.38 211 LEU A N 1
ATOM 1658 C CA . LEU A 1 211 ? -10.203 -19.5 5.094 1 86.38 211 LEU A CA 1
ATOM 1659 C C . LEU A 1 211 ? -11.711 -19.75 5.105 1 86.38 211 LEU A C 1
ATOM 1661 O O . LEU A 1 211 ? -12.242 -20.281 6.086 1 86.38 211 LEU A O 1
ATOM 1665 N N . LYS A 1 212 ? -12.328 -19.406 4.055 1 83.56 212 LYS A N 1
ATOM 1666 C CA . LYS A 1 212 ? -13.766 -19.609 3.961 1 83.56 212 LYS A CA 1
ATOM 1667 C C . LYS A 1 212 ? -14.109 -21.094 3.904 1 83.56 212 LYS A C 1
ATOM 1669 O O . LYS A 1 212 ? -15.055 -21.547 4.559 1 83.56 212 LYS A O 1
ATOM 1674 N N . THR A 1 213 ? -13.375 -21.766 3.133 1 84.75 213 THR A N 1
ATOM 1675 C CA . THR A 1 213 ? -13.664 -23.172 2.941 1 84.75 213 THR A CA 1
ATOM 1676 C C . THR A 1 213 ? -13.375 -23.969 4.215 1 84.75 213 THR A C 1
ATOM 1678 O O . THR A 1 213 ? -13.984 -25.016 4.457 1 84.75 213 THR A O 1
ATOM 1681 N N . SER A 1 214 ? -12.461 -23.438 5.004 1 85.44 214 SER A N 1
ATOM 1682 C CA . SER A 1 214 ? -12.117 -24.125 6.25 1 85.44 214 SER A CA 1
ATOM 1683 C C . SER A 1 214 ? -12.883 -23.516 7.43 1 85.44 214 SER A C 1
ATOM 1685 O O . SER A 1 214 ? -12.641 -23.891 8.578 1 85.44 214 SER A O 1
ATOM 1687 N N . ASN A 1 215 ? -13.766 -22.609 7.199 1 81.38 215 ASN A N 1
ATOM 1688 C CA . ASN A 1 215 ? -14.531 -21.938 8.242 1 81.38 215 ASN A CA 1
ATOM 1689 C C . ASN A 1 215 ? -13.625 -21.375 9.328 1 81.38 215 ASN A C 1
ATOM 1691 O O . ASN A 1 215 ? -13.898 -21.531 10.516 1 81.38 215 ASN A O 1
ATOM 1695 N N . ALA A 1 216 ? -12.469 -20.938 8.875 1 82.94 216 ALA A N 1
ATOM 1696 C CA . ALA A 1 216 ? -11.484 -20.438 9.82 1 82.94 216 ALA A CA 1
ATOM 1697 C C . ALA A 1 216 ? -11.398 -18.906 9.766 1 82.94 216 ALA A C 1
ATOM 1699 O O . ALA A 1 216 ? -10.477 -18.312 10.32 1 82.94 216 ALA A O 1
ATOM 1700 N N . GLU A 1 217 ? -12.383 -18.312 9.18 1 84.25 217 GLU A N 1
ATOM 1701 C CA . GLU A 1 217 ? -12.352 -16.859 8.984 1 84.25 217 GLU A CA 1
ATOM 1702 C C . GLU A 1 217 ? -12.406 -16.125 10.32 1 84.25 217 GLU A C 1
ATOM 1704 O O . GLU A 1 217 ? -11.648 -15.18 10.539 1 84.25 217 GLU A O 1
ATOM 1709 N N . ALA A 1 218 ? -13.266 -16.547 11.211 1 80.94 218 ALA A N 1
ATOM 1710 C CA . ALA A 1 218 ? -13.469 -15.852 12.477 1 80.94 218 ALA A CA 1
ATOM 1711 C C . ALA A 1 218 ? -12.203 -15.906 13.328 1 80.94 218 ALA A C 1
ATOM 1713 O O . ALA A 1 218 ? -11.836 -14.914 13.977 1 80.94 218 ALA A O 1
ATOM 1714 N N . ASP A 1 219 ? -11.539 -16.969 13.281 1 83.25 219 ASP A N 1
ATOM 1715 C CA . ASP A 1 219 ? -10.32 -17.109 14.07 1 83.25 219 ASP A CA 1
ATOM 1716 C C . ASP A 1 219 ? -9.195 -16.25 13.508 1 83.25 219 ASP A C 1
ATOM 1718 O O . ASP A 1 219 ? -8.445 -15.625 14.258 1 83.25 219 ASP A O 1
ATOM 1722 N N . TYR A 1 220 ? -9.109 -16.312 12.25 1 86.38 220 TYR A N 1
ATOM 1723 C CA . TYR A 1 220 ? -8.078 -15.484 11.641 1 86.38 220 TYR A CA 1
ATOM 1724 C C . TYR A 1 220 ? -8.344 -14.008 11.914 1 86.38 220 TYR A C 1
ATOM 1726 O O . TYR A 1 220 ? -7.41 -13.242 12.164 1 86.38 220 TYR A O 1
ATOM 1734 N N . LEU A 1 221 ? -9.602 -13.688 11.906 1 86.56 221 LEU A N 1
ATOM 1735 C CA . LEU A 1 221 ? -9.969 -12.289 12.133 1 86.56 221 LEU A CA 1
ATOM 1736 C C . LEU A 1 221 ? -9.688 -11.875 13.57 1 86.56 221 LEU A C 1
ATOM 1738 O O . LEU A 1 221 ? -9.375 -10.719 13.836 1 86.56 221 LEU A O 1
ATOM 1742 N N . ARG A 1 222 ? -9.805 -12.773 14.438 1 87.38 222 ARG A N 1
ATOM 1743 C CA . ARG A 1 222 ? -9.461 -12.469 15.82 1 87.38 222 ARG A CA 1
ATOM 1744 C C . ARG A 1 222 ? -7.977 -12.141 15.961 1 87.38 222 ARG A C 1
ATOM 1746 O O . ARG A 1 222 ? -7.598 -11.25 16.719 1 87.38 222 ARG A O 1
ATOM 1753 N N . GLY A 1 223 ? -7.152 -12.898 15.227 1 88 223 GLY A N 1
ATOM 1754 C CA . GLY A 1 223 ? -5.734 -12.578 15.195 1 88 223 GLY A CA 1
ATOM 1755 C C . GLY A 1 223 ? -5.445 -11.234 14.562 1 88 223 GLY A C 1
ATOM 1756 O O . GLY A 1 223 ? -4.562 -10.5 15.016 1 88 223 GLY A O 1
ATOM 1757 N N . LEU A 1 224 ? -6.242 -10.969 13.594 1 88.06 224 LEU A N 1
ATOM 1758 C CA . LEU A 1 224 ? -6.086 -9.68 12.914 1 88.06 224 LEU A CA 1
ATOM 1759 C C . LEU A 1 224 ? -6.523 -8.539 13.82 1 88.06 224 LEU A C 1
ATOM 1761 O O . LEU A 1 224 ? -5.93 -7.457 13.789 1 88.06 224 LEU A O 1
ATOM 1765 N N . ASP A 1 225 ? -7.547 -8.766 14.641 1 89.5 225 ASP A N 1
ATOM 1766 C CA . ASP A 1 225 ? -8.016 -7.773 15.602 1 89.5 225 ASP A CA 1
ATOM 1767 C C . ASP A 1 225 ? -6.906 -7.398 16.578 1 89.5 225 ASP A C 1
ATOM 1769 O O . ASP A 1 225 ? -6.777 -6.23 16.969 1 89.5 225 ASP A O 1
ATOM 1773 N N . LEU A 1 226 ? -6.16 -8.375 16.906 1 91.12 226 LEU A N 1
ATOM 1774 C CA . LEU A 1 226 ? -5.059 -8.117 17.828 1 91.12 226 LEU A CA 1
ATOM 1775 C C . LEU A 1 226 ? -3.984 -7.258 17.172 1 91.12 226 LEU A C 1
ATOM 1777 O O . LEU A 1 226 ? -3.41 -6.379 17.812 1 91.12 226 LEU A O 1
ATOM 1781 N N . LYS A 1 227 ? -3.75 -7.527 15.906 1 90.56 227 LYS A N 1
ATOM 1782 C CA . LYS A 1 227 ? -2.775 -6.711 15.188 1 90.56 227 LYS A CA 1
ATOM 1783 C C . LYS A 1 227 ? -3.277 -5.281 15.008 1 90.56 227 LYS A C 1
ATOM 1785 O O . LYS A 1 227 ? -2.498 -4.332 15.078 1 90.56 227 LYS A O 1
ATOM 1790 N N . ILE A 1 228 ? -4.559 -5.141 14.797 1 89.38 228 ILE A N 1
ATOM 1791 C CA . ILE A 1 228 ? -5.168 -3.822 14.648 1 89.38 228 ILE A CA 1
ATOM 1792 C C . ILE A 1 228 ? -5.055 -3.053 15.969 1 89.38 228 ILE A C 1
ATOM 1794 O O . ILE A 1 228 ? -4.664 -1.884 15.977 1 89.38 228 ILE A O 1
ATOM 1798 N N . LYS A 1 229 ? -5.355 -3.688 17.062 1 89.88 229 LYS A N 1
ATOM 1799 C CA . LYS A 1 229 ? -5.27 -3.053 18.375 1 89.88 229 LYS A CA 1
ATOM 1800 C C . LYS A 1 229 ? -3.834 -2.662 18.719 1 89.88 229 LYS A C 1
ATOM 1802 O O . LYS A 1 229 ? -3.596 -1.635 19.344 1 89.88 229 LYS A O 1
ATOM 1807 N N . ALA A 1 230 ? -2.943 -3.465 18.234 1 91.75 230 ALA A N 1
ATOM 1808 C CA . ALA A 1 230 ? -1.534 -3.158 18.469 1 91.75 230 ALA A CA 1
ATOM 1809 C C . ALA A 1 230 ? -1.122 -1.888 17.734 1 91.75 230 ALA A C 1
ATOM 1811 O O . ALA A 1 230 ? -0.379 -1.063 18.266 1 91.75 230 ALA A O 1
ATOM 1812 N N . VAL A 1 231 ? -1.569 -1.759 16.531 1 89.19 231 VAL A N 1
ATOM 1813 C CA . VAL A 1 231 ? -1.259 -0.57 15.75 1 89.19 231 VAL A CA 1
ATOM 1814 C C . VAL A 1 231 ? -1.865 0.664 16.406 1 89.19 231 VAL A C 1
ATOM 1816 O O . VAL A 1 231 ? -1.219 1.71 16.5 1 89.19 231 VAL A O 1
ATOM 1819 N N . GLU A 1 232 ? -3.072 0.566 16.922 1 87.44 232 GLU A N 1
ATOM 1820 C CA . GLU A 1 232 ? -3.734 1.688 17.578 1 87.44 232 GLU A CA 1
ATOM 1821 C C . GLU A 1 232 ? -3.02 2.074 18.875 1 87.44 232 GLU A C 1
ATOM 1823 O O . GLU A 1 232 ? -2.848 3.262 19.172 1 87.44 232 GLU A O 1
ATOM 1828 N N . ARG A 1 233 ? -2.666 1.096 19.594 1 89.94 233 ARG A N 1
ATOM 1829 C CA . ARG A 1 233 ? -1.975 1.366 20.859 1 89.94 233 ARG A CA 1
ATOM 1830 C C . ARG A 1 233 ? -0.63 2.041 20.609 1 89.94 233 ARG A C 1
ATOM 1832 O O . ARG A 1 233 ? -0.273 3 21.297 1 89.94 233 ARG A O 1
ATOM 1839 N N . ARG A 1 234 ? 0.091 1.524 19.625 1 90.12 234 ARG A N 1
ATOM 1840 C CA . ARG A 1 234 ? 1.389 2.111 19.312 1 90.12 234 ARG A CA 1
ATOM 1841 C C . ARG A 1 234 ? 1.229 3.52 18.75 1 90.12 234 ARG A C 1
ATOM 1843 O O . ARG A 1 234 ? 2.062 4.395 19.016 1 90.12 234 ARG A O 1
ATOM 1850 N N . ALA A 1 235 ? 0.216 3.705 17.969 1 86.81 235 ALA A N 1
ATOM 1851 C CA . ALA A 1 235 ? -0.06 5.039 17.438 1 86.81 235 ALA A CA 1
ATOM 1852 C C . ALA A 1 235 ? -0.381 6.02 18.562 1 86.81 235 ALA A C 1
ATOM 1854 O O . ALA A 1 235 ? 0.079 7.164 18.547 1 86.81 235 ALA A O 1
ATOM 1855 N N . GLN A 1 236 ? -1.169 5.602 19.578 1 86.56 236 GLN A N 1
ATOM 1856 C CA . GLN A 1 236 ? -1.513 6.438 20.719 1 86.56 236 GLN A CA 1
ATOM 1857 C C . GLN A 1 236 ? -0.271 6.793 21.531 1 86.56 236 GLN A C 1
ATOM 1859 O O . GLN A 1 236 ? -0.098 7.945 21.938 1 86.56 236 GLN A O 1
ATOM 1864 N N . VAL A 1 237 ? 0.52 5.824 21.75 1 89.12 237 VAL A N 1
ATOM 1865 C CA . VAL A 1 237 ? 1.722 6.027 22.547 1 89.12 237 VAL A CA 1
ATOM 1866 C C . VAL A 1 237 ? 2.686 6.953 21.812 1 89.12 237 VAL A C 1
ATOM 1868 O O . VAL A 1 237 ? 3.322 7.812 22.422 1 89.12 237 VAL A O 1
ATOM 1871 N N . SER A 1 238 ? 2.781 6.742 20.484 1 87.44 238 SER A N 1
ATOM 1872 C CA . SER A 1 238 ? 3.646 7.609 19.688 1 87.44 238 SER A CA 1
ATOM 1873 C C . SER A 1 238 ? 3.139 9.047 19.688 1 87.44 238 SER A C 1
ATOM 1875 O O . SER A 1 238 ? 3.928 9.992 19.766 1 87.44 238 SER A O 1
ATOM 1877 N N . GLU A 1 239 ? 1.867 9.195 19.609 1 82.31 239 GLU A N 1
ATOM 1878 C CA . GLU A 1 239 ? 1.272 10.531 19.625 1 82.31 239 GLU A CA 1
ATOM 1879 C C . GLU A 1 239 ? 1.488 11.203 20.984 1 82.31 239 GLU A C 1
ATOM 1881 O O . GLU A 1 239 ? 1.819 12.383 21.047 1 82.31 239 GLU A O 1
ATOM 1886 N N . LEU A 1 240 ? 1.282 10.484 22.047 1 83.31 240 LEU A N 1
ATOM 1887 C CA . LEU A 1 240 ? 1.496 11.008 23.391 1 83.31 240 LEU A CA 1
ATOM 1888 C C . LEU A 1 240 ? 2.965 11.359 23.609 1 83.31 240 LEU A C 1
ATOM 1890 O O . LEU A 1 240 ? 3.279 12.367 24.25 1 83.31 240 LEU A O 1
ATOM 1894 N N . GLY A 1 241 ? 3.799 10.453 23.156 1 82.69 241 GLY A N 1
ATOM 1895 C CA . GLY A 1 241 ? 5.223 10.742 23.266 1 82.69 241 GLY A CA 1
ATOM 1896 C C . GLY A 1 241 ? 5.625 12.031 22.578 1 82.69 241 GLY A C 1
ATOM 1897 O O . GLY A 1 241 ? 6.426 12.797 23.109 1 82.69 241 GLY A O 1
ATOM 1898 N N . GLY A 1 242 ? 5.047 12.336 21.375 1 82.31 242 GLY A N 1
ATOM 1899 C CA . GLY A 1 242 ? 5.297 13.594 20.688 1 82.31 242 GLY A CA 1
ATOM 1900 C C . GLY A 1 242 ? 4.66 14.789 21.375 1 82.31 242 GLY A C 1
ATOM 1901 O O . GLY A 1 242 ? 5.285 15.844 21.5 1 82.31 242 GLY A O 1
ATOM 1902 N N . ALA A 1 243 ? 3.479 14.586 21.875 1 81.88 243 ALA A N 1
ATOM 1903 C CA . ALA A 1 243 ? 2.738 15.656 22.547 1 81.88 243 ALA A CA 1
ATOM 1904 C C . ALA A 1 243 ? 3.414 16.062 23.844 1 81.88 243 ALA A C 1
ATOM 1906 O O . ALA A 1 243 ? 3.373 17.234 24.234 1 81.88 243 ALA A O 1
ATOM 1907 N N . LEU A 1 244 ? 4.082 15.18 24.484 1 86.06 244 LEU A N 1
ATOM 1908 C CA . LEU A 1 244 ? 4.73 15.438 25.766 1 86.06 244 LEU A CA 1
ATOM 1909 C C . LEU A 1 244 ? 5.879 16.422 25.609 1 86.06 244 LEU A C 1
ATOM 1911 O O . LEU A 1 244 ? 6.305 17.062 26.578 1 86.06 244 LEU A O 1
ATOM 1915 N N . PHE A 1 245 ? 6.27 16.562 24.422 1 88.19 245 PHE A N 1
ATOM 1916 C CA . PHE A 1 245 ? 7.355 17.5 24.188 1 88.19 245 PHE A CA 1
ATOM 1917 C C . PHE A 1 245 ? 6.84 18.75 23.484 1 88.19 245 PHE A C 1
ATOM 1919 O O . PHE A 1 245 ? 7.223 19.875 23.844 1 88.19 245 PHE A O 1
ATOM 1926 N N . VAL A 1 246 ? 5.918 18.609 22.578 1 86.81 246 VAL A N 1
ATOM 1927 C CA . VAL A 1 246 ? 5.469 19.734 21.75 1 86.81 246 VAL A CA 1
ATOM 1928 C C . VAL A 1 246 ? 4.527 20.625 22.562 1 86.81 246 VAL A C 1
ATOM 1930 O O . VAL A 1 246 ? 4.648 21.844 22.547 1 86.81 246 VAL A O 1
ATOM 1933 N N . VAL A 1 247 ? 3.645 20.031 23.312 1 83.31 247 VAL A N 1
ATOM 1934 C CA . VAL A 1 247 ? 2.613 20.797 24.016 1 83.31 247 VAL A CA 1
ATOM 1935 C C . VAL A 1 247 ? 3.256 21.656 25.109 1 83.31 247 VAL A C 1
ATOM 1937 O O . VAL A 1 247 ? 3.033 22.859 25.156 1 83.31 247 VAL A O 1
ATOM 1940 N N . PRO A 1 248 ? 4.141 21.047 25.922 1 85.56 248 PRO A N 1
ATOM 1941 C CA . PRO A 1 248 ? 4.809 21.922 26.891 1 85.56 248 PRO A CA 1
ATOM 1942 C C . PRO A 1 248 ? 5.641 23.016 26.219 1 85.56 248 PRO A C 1
ATOM 1944 O O . PRO A 1 248 ? 5.719 24.125 26.734 1 85.56 248 PRO A O 1
ATOM 1947 N N . ALA A 1 249 ? 6.25 22.688 25.156 1 90.44 249 ALA A N 1
ATOM 1948 C CA . ALA A 1 249 ? 7.016 23.703 24.438 1 90.44 249 ALA A CA 1
ATOM 1949 C C . ALA A 1 249 ? 6.121 24.859 24 1 90.44 249 ALA A C 1
ATOM 1951 O O . ALA A 1 249 ? 6.512 26.016 24.078 1 90.44 249 ALA A O 1
ATOM 1952 N N . GLN A 1 250 ? 4.945 24.578 23.547 1 85.69 250 GLN A N 1
ATOM 1953 C CA . GLN A 1 250 ? 3.988 25.609 23.141 1 85.69 250 GLN A CA 1
ATOM 1954 C C . GLN A 1 250 ? 3.477 26.391 24.359 1 85.69 250 GLN A C 1
ATOM 1956 O O . GLN A 1 250 ? 3.215 27.594 24.25 1 85.69 250 GLN A O 1
ATOM 1961 N N . MET A 1 251 ? 3.387 25.703 25.484 1 83.88 251 MET A N 1
ATOM 1962 C CA . MET A 1 251 ? 2.947 26.359 26.719 1 83.88 251 MET A CA 1
ATOM 1963 C C . MET A 1 251 ? 3.98 27.375 27.188 1 83.88 251 MET A C 1
ATOM 1965 O O . MET A 1 251 ? 3.623 28.422 27.719 1 83.88 251 MET A O 1
ATOM 1969 N N . VAL A 1 252 ? 5.152 27 26.969 1 89.94 252 VAL A N 1
ATOM 1970 C CA . VAL A 1 252 ? 6.223 27.922 27.344 1 89.94 252 VAL A CA 1
ATOM 1971 C C . VAL A 1 252 ? 6.082 29.219 26.578 1 89.94 252 VAL A C 1
ATOM 1973 O O . VAL A 1 252 ? 6.312 30.297 27.125 1 89.94 252 VAL A O 1
ATOM 1976 N N . LEU A 1 253 ? 5.676 29.141 25.344 1 88 253 LEU A N 1
ATOM 1977 C CA . LEU A 1 253 ? 5.488 30.344 24.531 1 88 253 LEU A CA 1
ATOM 1978 C C . LEU A 1 253 ? 4.348 31.188 25.078 1 88 253 LEU A C 1
ATOM 1980 O O . LEU A 1 253 ? 4.43 32.438 25.062 1 88 253 LEU A O 1
ATOM 1984 N N . LYS A 1 254 ? 3.357 30.562 25.547 1 80.69 254 LYS A N 1
ATOM 1985 C CA . LYS A 1 254 ? 2.229 31.297 26.125 1 80.69 254 LYS A CA 1
ATOM 1986 C C . LYS A 1 254 ? 2.625 32 27.422 1 80.69 254 LYS A C 1
ATOM 1988 O O . LYS A 1 254 ? 2.111 33.094 27.719 1 80.69 254 LYS A O 1
ATOM 1993 N N . VAL A 1 255 ? 3.539 31.391 28.094 1 83.88 255 VAL A N 1
ATOM 1994 C CA . VAL A 1 255 ? 4.062 32 29.297 1 83.88 255 VAL A CA 1
ATOM 1995 C C . VAL A 1 255 ? 4.82 33.281 28.938 1 83.88 255 VAL A C 1
ATOM 1997 O O . VAL A 1 255 ? 4.863 34.25 29.719 1 83.88 255 VAL A O 1
ATOM 2000 N N . GLY A 1 256 ? 5.359 33.25 27.734 1 85.5 256 GLY A N 1
ATOM 2001 C CA . GLY A 1 256 ? 6.062 34.438 27.266 1 85.5 256 GLY A CA 1
ATOM 2002 C C . GLY A 1 256 ? 5.168 35.656 27.156 1 85.5 256 GLY A C 1
ATOM 2003 O O . GLY A 1 256 ? 5.594 36.75 27.438 1 85.5 256 GLY A O 1
ATOM 2004 N N . ILE A 1 257 ? 3.939 35.438 26.75 1 79.69 257 ILE A N 1
ATOM 2005 C CA . ILE A 1 257 ? 2.986 36.531 26.641 1 79.69 257 ILE A CA 1
ATOM 2006 C C . ILE A 1 257 ? 2.717 37.094 28.031 1 79.69 257 ILE A C 1
ATOM 2008 O O . ILE A 1 257 ? 2.709 38.312 28.219 1 79.69 257 ILE A O 1
ATOM 2012 N N . ALA A 1 258 ? 2.588 36.219 29 1 78.62 258 ALA A N 1
ATOM 2013 C CA . ALA A 1 258 ? 2.33 36.625 30.375 1 78.62 258 ALA A CA 1
ATOM 2014 C C . ALA A 1 258 ? 3.523 37.375 30.953 1 78.62 258 ALA A C 1
ATOM 2016 O O . ALA A 1 258 ? 3.354 38.406 31.625 1 78.62 258 ALA A O 1
ATOM 2017 N N . THR A 1 259 ? 4.633 36.875 30.688 1 85.69 259 THR A N 1
ATOM 2018 C CA . THR A 1 259 ? 5.824 37.531 31.234 1 85.69 259 THR A CA 1
ATOM 2019 C C . THR A 1 259 ? 6.035 38.875 30.594 1 85.69 259 THR A C 1
ATOM 2021 O O . THR A 1 259 ? 6.504 39.812 31.25 1 85.69 259 THR A O 1
ATOM 2024 N N . THR A 1 260 ? 5.723 39 29.344 1 86.75 260 THR A N 1
ATOM 2025 C CA . THR A 1 260 ? 5.84 40.312 28.688 1 86.75 260 THR A CA 1
ATOM 2026 C C . THR A 1 260 ? 4.875 41.312 29.297 1 86.75 260 THR A C 1
ATOM 2028 O O . THR A 1 260 ? 5.234 42.469 29.5 1 86.75 260 THR A O 1
ATOM 2031 N N . ALA A 1 261 ? 3.721 40.875 29.609 1 80.19 261 ALA A N 1
ATOM 2032 C CA . ALA A 1 261 ? 2.715 41.75 30.203 1 80.19 261 ALA A CA 1
ATOM 2033 C C . ALA A 1 261 ? 3.141 42.188 31.609 1 80.19 261 ALA A C 1
ATOM 2035 O O . ALA A 1 261 ? 2.969 43.375 31.969 1 80.19 261 ALA A O 1
ATOM 2036 N N . ILE A 1 262 ? 3.742 41.312 32.312 1 78.5 262 ILE A N 1
ATOM 2037 C CA . ILE A 1 262 ? 4.125 41.594 33.719 1 78.5 262 ILE A CA 1
ATOM 2038 C C . ILE A 1 262 ? 5.344 42.531 33.719 1 78.5 262 ILE A C 1
ATOM 2040 O O . ILE A 1 262 ? 5.344 43.562 34.406 1 78.5 262 ILE A O 1
ATOM 2044 N N . VAL A 1 263 ? 6.277 42.125 33 1 84.62 263 VAL A N 1
ATOM 2045 C CA . VAL A 1 263 ? 7.496 42.938 32.938 1 84.62 263 VAL A CA 1
ATOM 2046 C C . VAL A 1 263 ? 7.199 44.281 32.312 1 84.62 263 VAL A C 1
ATOM 2048 O O . VAL A 1 263 ? 7.656 45.312 32.812 1 84.62 263 VAL A O 1
ATOM 2051 N N . GLY A 1 264 ? 6.5 44.25 31.188 1 84 264 GLY A N 1
ATOM 2052 C CA . GLY A 1 264 ? 6.137 45.5 30.531 1 84 264 GLY A CA 1
ATOM 2053 C C . GLY A 1 264 ? 5.254 46.406 31.375 1 84 264 GLY A C 1
ATOM 2054 O O . GLY A 1 264 ? 5.441 47.625 31.406 1 84 264 GLY A O 1
ATOM 2055 N N . GLY A 1 265 ? 4.32 45.812 32.094 1 78.31 265 GLY A N 1
ATOM 2056 C CA . GLY A 1 265 ? 3.479 46.562 33 1 78.31 265 GLY A CA 1
ATOM 2057 C C . GLY A 1 265 ? 4.258 47.188 34.125 1 78.31 265 GLY A C 1
ATOM 2058 O O . GLY A 1 265 ? 3.984 48.344 34.5 1 78.31 265 GLY A O 1
ATOM 2059 N N . GLY A 1 266 ? 5.203 46.469 34.688 1 78.81 266 GLY A N 1
ATOM 2060 C CA . GLY A 1 266 ? 6.051 47 35.75 1 78.81 266 GLY A CA 1
ATOM 2061 C C . GLY A 1 266 ? 6.902 48.188 35.281 1 78.81 266 GLY A C 1
ATOM 2062 O O . GLY A 1 266 ? 7.027 49.188 35.969 1 78.81 266 GLY A O 1
ATOM 2063 N N . LEU A 1 267 ? 7.402 48.094 34.125 1 86.56 267 LEU A N 1
ATOM 2064 C CA . LEU A 1 267 ? 8.242 49.156 33.562 1 86.56 267 LEU A CA 1
ATOM 2065 C C . LEU A 1 267 ? 7.41 50.375 33.188 1 86.56 267 LEU A C 1
ATOM 2067 O O . LEU A 1 267 ? 7.875 51.5 33.312 1 86.56 267 LEU A O 1
ATOM 2071 N N . LEU A 1 268 ? 6.262 50.094 32.781 1 82.62 268 LEU A N 1
ATOM 2072 C CA . LEU A 1 268 ? 5.348 51.188 32.469 1 82.62 268 LEU A CA 1
ATOM 2073 C C . LEU A 1 268 ? 4.957 51.938 33.719 1 82.62 268 LEU A C 1
ATOM 2075 O O . LEU A 1 268 ? 4.926 53.188 33.719 1 82.62 268 LEU A O 1
ATOM 2079 N N . ALA A 1 269 ? 4.691 51.25 34.781 1 75.88 269 ALA A N 1
ATOM 2080 C CA . ALA A 1 269 ? 4.316 51.875 36.031 1 75.88 269 ALA A CA 1
ATOM 2081 C C . ALA A 1 269 ? 5.473 52.688 36.625 1 75.88 269 ALA A C 1
ATOM 2083 O O . ALA A 1 269 ? 5.254 53.719 37.25 1 75.88 269 ALA A O 1
ATOM 2084 N N . ALA A 1 270 ? 6.613 52.25 36.375 1 82.06 270 ALA A N 1
ATOM 2085 C CA . ALA A 1 270 ? 7.801 52.938 36.875 1 82.06 270 ALA A CA 1
ATOM 2086 C C . ALA A 1 270 ? 8.18 54.125 36 1 82.06 270 ALA A C 1
ATOM 2088 O O . ALA A 1 270 ? 9.055 54.906 36.344 1 82.06 270 ALA A O 1
ATOM 2089 N N . GLY A 1 271 ? 7.578 54.25 34.844 1 81.44 271 GLY A N 1
ATOM 2090 C CA . GLY A 1 271 ? 7.828 55.375 33.938 1 81.44 271 GLY A CA 1
ATOM 2091 C C . GLY A 1 271 ? 9.031 55.156 33.062 1 81.44 271 GLY A C 1
ATOM 2092 O O . GLY A 1 271 ? 9.531 56.094 32.438 1 81.44 271 GLY A O 1
ATOM 2093 N N . ASN A 1 272 ? 9.445 53.969 33.031 1 87.81 272 ASN A N 1
ATOM 2094 C CA . ASN A 1 272 ? 10.656 53.656 32.25 1 87.81 272 ASN A CA 1
ATOM 2095 C C . ASN A 1 272 ? 10.336 53.375 30.797 1 87.81 272 ASN A C 1
ATOM 2097 O O . ASN A 1 272 ? 11.219 53.406 29.938 1 87.81 272 ASN A O 1
ATOM 2101 N N . VAL A 1 273 ? 9.031 52.969 30.516 1 87.5 273 VAL A N 1
ATOM 2102 C CA . VAL A 1 273 ? 8.633 52.656 29.156 1 87.5 273 VAL A CA 1
ATOM 2103 C C . VAL A 1 273 ? 7.328 53.406 28.828 1 87.5 273 VAL A C 1
ATOM 2105 O O . VAL A 1 273 ? 6.531 53.688 29.719 1 87.5 273 VAL A O 1
ATOM 2108 N N . THR A 1 274 ? 7.266 53.75 27.562 1 83.12 274 THR A N 1
ATOM 2109 C CA . THR A 1 274 ? 6.051 54.438 27.141 1 83.12 274 THR A CA 1
ATOM 2110 C C . THR A 1 274 ? 4.938 53.438 26.859 1 83.12 274 THR A C 1
ATOM 2112 O O . THR A 1 274 ? 5.195 52.25 26.703 1 83.12 274 THR A O 1
ATOM 2115 N N . VAL A 1 275 ? 3.748 53.906 26.859 1 76.44 275 VAL A N 1
ATOM 2116 C CA . VAL A 1 275 ? 2.58 53.094 26.547 1 76.44 275 VAL A CA 1
ATOM 2117 C C . VAL A 1 275 ? 2.701 52.5 25.141 1 76.44 275 VAL A C 1
ATOM 2119 O O . VAL A 1 275 ? 2.359 51.344 24.922 1 76.44 275 VAL A O 1
ATOM 2122 N N . LEU A 1 276 ? 3.244 53.312 24.297 1 78.62 276 LEU A N 1
ATOM 2123 C CA . LEU A 1 276 ? 3.404 52.906 22.906 1 78.62 276 LEU A CA 1
ATOM 2124 C C . LEU A 1 276 ? 4.398 51.75 22.797 1 78.62 276 LEU A C 1
ATOM 2126 O O . LEU A 1 276 ? 4.172 50.781 22.031 1 78.62 276 LEU A O 1
ATOM 2130 N N . THR A 1 277 ? 5.473 51.875 23.516 1 84.38 277 THR A N 1
ATOM 2131 C CA . THR A 1 277 ? 6.496 50.844 23.484 1 84.38 277 THR A CA 1
ATOM 2132 C C . THR A 1 277 ? 5.965 49.531 24.062 1 84.38 277 THR A C 1
ATOM 2134 O O . THR A 1 277 ? 6.25 48.469 23.547 1 84.38 277 THR A O 1
ATOM 2137 N N . PHE A 1 278 ? 5.191 49.625 25.047 1 83.44 278 PHE A N 1
ATOM 2138 C CA . PHE A 1 278 ? 4.605 48.469 25.688 1 83.44 278 PHE A CA 1
ATOM 2139 C C . PHE A 1 278 ? 3.643 47.75 24.734 1 83.44 278 PHE A C 1
ATOM 2141 O O . PHE A 1 278 ? 3.709 46.531 24.578 1 83.44 278 PHE A O 1
ATOM 2148 N N . PHE A 1 279 ? 2.857 48.469 24.062 1 77.88 279 PHE A N 1
ATOM 2149 C CA . PHE A 1 279 ? 1.878 47.938 23.141 1 77.88 279 PHE A CA 1
ATOM 2150 C C . PHE A 1 279 ? 2.568 47.281 21.938 1 77.88 279 PHE A C 1
ATOM 2152 O O . PHE A 1 279 ? 2.123 46.25 21.453 1 77.88 279 PHE A O 1
ATOM 2159 N N . MET A 1 280 ? 3.543 47.906 21.531 1 82.75 280 MET A N 1
ATOM 2160 C CA . MET A 1 280 ? 4.277 47.375 20.391 1 82.75 280 MET A CA 1
ATOM 2161 C C . MET A 1 280 ? 4.891 46.031 20.734 1 82.75 280 MET A C 1
ATOM 2163 O O . MET A 1 280 ? 4.824 45.094 19.922 1 82.75 280 MET A O 1
ATOM 2167 N N . PHE A 1 281 ? 5.445 45.875 21.875 1 86.62 281 PHE A N 1
ATOM 2168 C CA . PHE A 1 281 ? 6.039 44.594 22.297 1 86.62 281 PHE A CA 1
ATOM 2169 C C . PHE A 1 281 ? 4.973 43.531 22.422 1 86.62 281 PHE A C 1
ATOM 2171 O O . PHE A 1 281 ? 5.191 42.375 22.016 1 86.62 281 PHE A O 1
ATOM 2178 N N . MET A 1 282 ? 3.857 43.906 22.844 1 80.5 282 MET A N 1
ATOM 2179 C CA . MET A 1 282 ? 2.771 42.938 23.016 1 80.5 282 MET A CA 1
ATOM 2180 C C . MET A 1 282 ? 2.277 42.438 21.656 1 80.5 282 MET A C 1
ATOM 2182 O O . MET A 1 282 ? 2.014 41.25 21.469 1 80.5 282 MET A O 1
ATOM 2186 N N . LEU A 1 283 ? 2.146 43.344 20.781 1 78.94 283 LEU A N 1
ATOM 2187 C CA . LEU A 1 283 ? 1.669 43 19.453 1 78.94 283 LEU A CA 1
ATOM 2188 C C . LEU A 1 283 ? 2.688 42.125 18.719 1 78.94 283 LEU A C 1
ATOM 2190 O O . LEU A 1 283 ? 2.326 41.125 18.109 1 78.94 283 LEU A O 1
ATOM 2194 N N . VAL A 1 284 ? 3.951 42.5 18.812 1 83.94 284 VAL A N 1
ATOM 2195 C CA . VAL A 1 284 ? 5.012 41.812 18.094 1 83.94 284 VAL A CA 1
ATOM 2196 C C . VAL A 1 284 ? 5.176 40.406 18.641 1 83.94 284 VAL A C 1
ATOM 2198 O O . VAL A 1 284 ? 5.309 39.438 17.875 1 83.94 284 VAL A O 1
ATOM 2201 N N . ILE A 1 285 ? 5.145 40.281 19.891 1 84.75 285 ILE A N 1
ATOM 2202 C CA . ILE A 1 285 ? 5.352 39 20.516 1 84.75 285 ILE A CA 1
ATOM 2203 C C . ILE A 1 285 ? 4.176 38.062 20.188 1 84.75 285 ILE A C 1
ATOM 2205 O O . ILE A 1 285 ? 4.355 36.875 19.984 1 84.75 285 ILE A O 1
ATOM 2209 N N . SER A 1 286 ? 2.973 38.625 20.203 1 75.94 286 SER A N 1
ATOM 2210 C CA . SER A 1 286 ? 1.783 37.844 19.875 1 75.94 286 SER A CA 1
ATOM 2211 C C . SER A 1 286 ? 1.865 37.281 18.469 1 75.94 286 SER A C 1
ATOM 2213 O O . SER A 1 286 ? 1.398 36.156 18.219 1 75.94 286 SER A O 1
ATOM 2215 N N . ARG A 1 287 ? 2.492 37.969 17.594 1 76.88 287 ARG A N 1
ATOM 2216 C CA . ARG A 1 287 ? 2.596 37.531 16.203 1 76.88 287 ARG A CA 1
ATOM 2217 C C . ARG A 1 287 ? 3.791 36.625 16 1 76.88 287 ARG A C 1
ATOM 2219 O O . ARG A 1 287 ? 3.783 35.75 15.102 1 76.88 287 ARG A O 1
ATOM 2226 N N . LEU A 1 288 ? 4.797 36.875 16.812 1 83.81 288 LEU A N 1
ATOM 2227 C CA . LEU A 1 288 ? 6.043 36.125 16.672 1 83.81 288 LEU A CA 1
ATOM 2228 C C . LEU A 1 288 ? 5.887 34.688 17.188 1 83.81 288 LEU A C 1
ATOM 2230 O O . LEU A 1 288 ? 6.492 33.75 16.656 1 83.81 288 LEU A O 1
ATOM 2234 N N . TYR A 1 289 ? 5.062 34.531 18.156 1 84.38 289 TYR A N 1
ATOM 2235 C CA . TYR A 1 289 ? 4.949 33.219 18.812 1 84.38 289 TYR A CA 1
ATOM 2236 C C . TYR A 1 289 ? 4.133 32.25 17.969 1 84.38 289 TYR A C 1
ATOM 2238 O O . TYR A 1 289 ? 4.277 31.031 18.094 1 84.38 289 TYR A O 1
ATOM 2246 N N . ASP A 1 290 ? 3.332 32.719 17.062 1 76.31 290 ASP A N 1
ATOM 2247 C CA . ASP A 1 290 ? 2.484 31.859 16.25 1 76.31 290 ASP A CA 1
ATOM 2248 C C . ASP A 1 290 ? 3.32 31.031 15.266 1 76.31 290 ASP A C 1
ATOM 2250 O O . ASP A 1 290 ? 3.25 29.797 15.266 1 76.31 290 ASP A O 1
ATOM 2254 N N . PRO A 1 291 ? 4.164 31.688 14.43 1 77.19 291 PRO A N 1
ATOM 2255 C CA . PRO A 1 291 ? 5.031 30.906 13.555 1 77.19 291 PRO A CA 1
ATOM 2256 C C . PRO A 1 291 ? 5.957 29.969 14.328 1 77.19 291 PRO A C 1
ATOM 2258 O O . PRO A 1 291 ? 6.281 28.875 13.844 1 77.19 291 PRO A O 1
ATOM 2261 N N . MET A 1 292 ? 6.305 30.391 15.523 1 86 292 MET A N 1
ATOM 2262 C CA . MET A 1 292 ? 7.176 29.547 16.328 1 86 292 MET A CA 1
ATOM 2263 C C . MET A 1 292 ? 6.426 28.297 16.812 1 86 292 MET A C 1
ATOM 2265 O O . MET A 1 292 ? 7.004 27.219 16.906 1 86 292 MET A O 1
ATOM 2269 N N . GLY A 1 293 ? 5.191 28.531 17.234 1 85.81 293 GLY A N 1
ATOM 2270 C CA . GLY A 1 293 ? 4.379 27.375 17.594 1 85.81 293 GLY A CA 1
ATOM 2271 C C . GLY A 1 293 ? 4.277 26.344 16.484 1 85.81 293 GLY A C 1
ATOM 2272 O O . GLY A 1 293 ? 4.402 25.156 16.719 1 85.81 293 GLY A O 1
ATOM 2273 N N . GLY A 1 294 ? 4.062 26.812 15.258 1 85 294 GLY A N 1
ATOM 2274 C CA . GLY A 1 294 ? 4.039 25.938 14.094 1 85 294 GLY A CA 1
ATOM 2275 C C . GLY A 1 294 ? 5.375 25.281 13.82 1 85 294 GLY A C 1
ATOM 2276 O O . GLY A 1 294 ? 5.426 24.125 13.414 1 85 294 GLY A O 1
ATOM 2277 N N . ALA A 1 295 ? 6.406 26 14.102 1 90.06 295 ALA A N 1
ATOM 2278 C CA . ALA A 1 295 ? 7.758 25.484 13.875 1 90.06 295 ALA A CA 1
ATOM 2279 C C . ALA A 1 295 ? 8.047 24.297 14.781 1 90.06 295 ALA A C 1
ATOM 2281 O O . ALA A 1 295 ? 8.734 23.344 14.375 1 90.06 295 ALA A O 1
ATOM 2282 N N . LEU A 1 296 ? 7.527 24.422 15.961 1 91.12 296 LEU A N 1
ATOM 2283 C CA . LEU A 1 296 ? 7.754 23.328 16.906 1 91.12 296 LEU A CA 1
ATOM 2284 C C . LEU A 1 296 ? 7.059 22.047 16.438 1 91.12 296 LEU A C 1
ATOM 2286 O O . LEU A 1 296 ? 7.625 20.953 16.547 1 91.12 296 LEU A O 1
ATOM 2290 N N . VAL A 1 297 ? 5.895 22.203 15.914 1 87.62 297 VAL A N 1
ATOM 2291 C CA . VAL A 1 297 ? 5.16 21.062 15.359 1 87.62 297 VAL A CA 1
ATOM 2292 C C . VAL A 1 297 ? 5.906 20.5 14.156 1 87.62 297 VAL A C 1
ATOM 2294 O O . VAL A 1 297 ? 6.035 19.281 14.008 1 87.62 297 VAL A O 1
ATOM 2297 N N . ASN A 1 298 ? 6.359 21.375 13.312 1 91.38 298 ASN A N 1
ATOM 2298 C CA . ASN A 1 298 ? 7.094 20.969 12.117 1 91.38 298 ASN A CA 1
ATOM 2299 C C . ASN A 1 298 ? 8.383 20.234 12.477 1 91.38 298 ASN A C 1
ATOM 2301 O O . ASN A 1 298 ? 8.789 19.297 11.781 1 91.38 298 ASN A O 1
ATOM 2305 N N . LEU A 1 299 ? 9.016 20.719 13.523 1 90.69 299 LEU A N 1
ATOM 2306 C CA . LEU A 1 299 ? 10.227 20.047 13.969 1 90.69 299 LEU A CA 1
ATOM 2307 C C . LEU A 1 299 ? 9.93 18.594 14.375 1 90.69 299 LEU A C 1
ATOM 2309 O O . LEU A 1 299 ? 10.664 17.688 14.016 1 90.69 299 LEU A O 1
ATOM 2313 N N . ALA A 1 300 ? 8.906 18.469 15.086 1 87.12 300 ALA A N 1
ATOM 2314 C CA . ALA A 1 300 ? 8.5 17.125 15.484 1 87.12 300 ALA A CA 1
ATOM 2315 C C . ALA A 1 300 ? 8.219 16.25 14.266 1 87.12 300 ALA A C 1
ATOM 2317 O O . ALA A 1 300 ? 8.586 15.07 14.234 1 87.12 300 ALA A O 1
ATOM 2318 N N . ALA A 1 301 ? 7.582 16.812 13.312 1 86.81 301 ALA A N 1
ATOM 2319 C CA . ALA A 1 301 ? 7.254 16.094 12.086 1 86.81 301 ALA A CA 1
ATOM 2320 C C . ALA A 1 301 ? 8.516 15.688 11.336 1 86.81 301 ALA A C 1
ATOM 2322 O O . ALA A 1 301 ? 8.578 14.602 10.75 1 86.81 301 ALA A O 1
ATOM 2323 N N . ILE A 1 302 ? 9.477 16.516 11.352 1 89.12 302 ILE A N 1
ATOM 2324 C CA . ILE A 1 302 ? 10.742 16.25 10.68 1 89.12 302 ILE A CA 1
ATOM 2325 C C . ILE A 1 302 ? 11.453 15.078 11.367 1 89.12 302 ILE A C 1
ATOM 2327 O O . ILE A 1 302 ? 12.023 14.211 10.703 1 89.12 302 ILE A O 1
ATOM 2331 N N . LEU A 1 303 ? 11.352 15.078 12.617 1 86.38 303 LEU A N 1
ATOM 2332 C CA . LEU A 1 303 ? 11.992 14.008 13.383 1 86.38 303 LEU A CA 1
ATOM 2333 C C . LEU A 1 303 ? 11.336 12.664 13.102 1 86.38 303 LEU A C 1
ATOM 2335 O O . LEU A 1 303 ? 12.008 11.633 13.055 1 86.38 303 LEU A O 1
ATOM 2339 N N . MET A 1 304 ? 10.086 12.711 12.797 1 86.25 304 MET A N 1
ATOM 2340 C CA . MET A 1 304 ? 9.352 11.492 12.5 1 86.25 304 MET A CA 1
ATOM 2341 C C . MET A 1 304 ? 9.711 10.961 11.109 1 86.25 304 MET A C 1
ATOM 2343 O O . MET A 1 304 ? 9.523 9.781 10.828 1 86.25 304 MET A O 1
ATOM 2347 N N . LEU A 1 305 ? 10.211 11.812 10.297 1 86.12 305 LEU A N 1
ATOM 2348 C CA . LEU A 1 305 ? 10.508 11.469 8.914 1 86.12 305 LEU A CA 1
ATOM 2349 C C . LEU A 1 305 ? 11.797 10.648 8.828 1 86.12 305 LEU A C 1
ATOM 2351 O O . LEU A 1 305 ? 12.047 10 7.812 1 86.12 305 LEU A O 1
ATOM 2355 N N . ARG A 1 306 ? 12.523 10.594 9.844 1 85.31 306 ARG A N 1
ATOM 2356 C CA . ARG A 1 306 ? 13.844 9.969 9.828 1 85.31 306 ARG A CA 1
ATOM 2357 C C . ARG A 1 306 ? 13.75 8.492 9.484 1 85.31 306 ARG A C 1
ATOM 2359 O O . ARG A 1 306 ? 14.562 7.973 8.711 1 85.31 306 ARG A O 1
ATOM 2366 N N . VAL A 1 307 ? 12.82 7.812 9.992 1 83.06 307 VAL A N 1
ATOM 2367 C CA . VAL A 1 307 ? 12.656 6.379 9.773 1 83.06 307 VAL A CA 1
ATOM 2368 C C . VAL A 1 307 ? 12.367 6.117 8.297 1 83.06 307 VAL A C 1
ATOM 2370 O O . VAL A 1 307 ? 12.93 5.195 7.699 1 83.06 307 VAL A O 1
ATOM 2373 N N . ARG A 1 308 ? 11.531 6.949 7.727 1 82.94 308 ARG A N 1
ATOM 2374 C CA . ARG A 1 308 ? 11.148 6.777 6.328 1 82.94 308 ARG A CA 1
ATOM 2375 C C . ARG A 1 308 ? 12.312 7.098 5.398 1 82.94 308 ARG A C 1
ATOM 2377 O O . ARG A 1 308 ? 12.508 6.426 4.383 1 82.94 308 ARG A O 1
ATOM 2384 N N . THR A 1 309 ? 13.062 8.07 5.777 1 84.81 309 THR A N 1
ATOM 2385 C CA . THR A 1 309 ? 14.227 8.445 4.98 1 84.81 309 THR A CA 1
ATOM 2386 C C . THR A 1 309 ? 15.289 7.352 5.02 1 84.81 309 THR A C 1
ATOM 2388 O O . THR A 1 309 ? 15.961 7.094 4.02 1 84.81 309 THR A O 1
ATOM 2391 N N . GLU A 1 310 ? 15.422 6.758 6.141 1 84.94 310 GLU A N 1
ATOM 2392 C CA . GLU A 1 310 ? 16.391 5.672 6.289 1 84.94 310 GLU A CA 1
ATOM 2393 C C . GLU A 1 310 ? 16.016 4.477 5.414 1 84.94 310 GLU A C 1
ATOM 2395 O O . GLU A 1 310 ? 16.906 3.826 4.844 1 84.94 310 GLU A O 1
ATOM 2400 N N . ARG A 1 311 ? 14.805 4.23 5.344 1 81.62 311 ARG A N 1
ATOM 2401 C CA . ARG A 1 311 ? 14.328 3.145 4.488 1 81.62 311 ARG A CA 1
ATOM 2402 C C . ARG A 1 311 ? 14.617 3.443 3.02 1 81.62 311 ARG A C 1
ATOM 2404 O O . ARG A 1 311 ? 15.062 2.564 2.277 1 81.62 311 ARG A O 1
ATOM 2411 N N . MET A 1 312 ? 14.391 4.594 2.635 1 85.25 312 MET A N 1
ATOM 2412 C CA . MET A 1 312 ? 14.625 5 1.252 1 85.25 312 MET A CA 1
ATOM 2413 C C . MET A 1 312 ? 16.109 4.965 0.913 1 85.25 312 MET A C 1
ATOM 2415 O O . MET A 1 312 ? 16.484 4.523 -0.171 1 85.25 312 MET A O 1
ATOM 2419 N N . ASN A 1 313 ? 16.922 5.438 1.851 1 84.5 313 ASN A N 1
ATOM 2420 C CA . ASN A 1 313 ? 18.359 5.43 1.645 1 84.5 313 ASN A CA 1
ATOM 2421 C C . ASN A 1 313 ? 18.922 4.008 1.59 1 84.5 313 ASN A C 1
ATOM 2423 O O . ASN A 1 313 ? 19.891 3.742 0.892 1 84.5 313 ASN A O 1
ATOM 2427 N N . GLY A 1 314 ? 18.297 3.1 2.289 1 81.38 314 GLY A N 1
ATOM 2428 C CA . GLY A 1 314 ? 18.688 1.699 2.221 1 81.38 314 GLY A CA 1
ATOM 2429 C C . GLY A 1 314 ? 18.562 1.11 0.829 1 81.38 314 GLY A C 1
ATOM 2430 O O . GLY A 1 314 ? 19.391 0.298 0.412 1 81.38 314 GLY A O 1
ATOM 2431 N N . ILE A 1 315 ? 17.578 1.527 0.099 1 81.62 315 ILE A N 1
ATOM 2432 C CA . ILE A 1 315 ? 17.375 1.062 -1.268 1 81.62 315 ILE A CA 1
ATOM 2433 C C . ILE A 1 315 ? 18.359 1.758 -2.205 1 81.62 315 ILE A C 1
ATOM 2435 O O . ILE A 1 315 ? 19 1.111 -3.043 1 81.62 315 ILE A O 1
ATOM 2439 N N . LEU A 1 316 ? 18.562 3.041 -2.004 1 82.25 316 LEU A N 1
ATOM 2440 C CA . LEU A 1 316 ? 19.375 3.844 -2.902 1 82.25 316 LEU A CA 1
ATOM 2441 C C . LEU A 1 316 ? 20.859 3.516 -2.727 1 82.25 316 LEU A C 1
ATOM 2443 O O . LEU A 1 316 ? 21.641 3.652 -3.666 1 82.25 316 LEU A O 1
ATOM 2447 N N . GLU A 1 317 ? 21.156 3.049 -1.528 1 81.88 317 GLU A N 1
ATOM 2448 C CA . GLU A 1 317 ? 22.562 2.805 -1.246 1 81.88 317 GLU A CA 1
ATOM 2449 C C . GLU A 1 317 ? 22.891 1.317 -1.337 1 81.88 317 GLU A C 1
ATOM 2451 O O . GLU A 1 317 ? 24.047 0.923 -1.171 1 81.88 317 GLU A O 1
ATOM 2456 N N . HIS A 1 318 ? 21.938 0.492 -1.654 1 80.81 318 HIS A N 1
ATOM 2457 C CA . HIS A 1 318 ? 22.219 -0.933 -1.791 1 80.81 318 HIS A CA 1
ATOM 2458 C C . HIS A 1 318 ? 23.172 -1.197 -2.945 1 80.81 318 HIS A C 1
ATOM 2460 O O . HIS A 1 318 ? 23.078 -0.564 -4 1 80.81 318 HIS A O 1
ATOM 2466 N N . PRO A 1 319 ? 24.047 -2.084 -2.738 1 81.12 319 PRO A N 1
ATOM 2467 C CA . PRO A 1 319 ? 25.031 -2.34 -3.789 1 81.12 319 PRO A CA 1
ATOM 2468 C C . PRO A 1 319 ? 24.422 -3.008 -5.02 1 81.12 319 PRO A C 1
ATOM 2470 O O . PRO A 1 319 ? 23.562 -3.879 -4.895 1 81.12 319 PRO A O 1
ATOM 2473 N N . VAL A 1 320 ? 24.812 -2.535 -6.199 1 81.75 320 VAL A N 1
ATOM 2474 C CA . VAL A 1 320 ? 24.359 -3.084 -7.477 1 81.75 320 VAL A CA 1
ATOM 2475 C C . VAL A 1 320 ? 25.422 -4.008 -8.047 1 81.75 320 VAL A C 1
ATOM 2477 O O . VAL A 1 320 ? 26.609 -3.895 -7.707 1 81.75 320 VAL A O 1
ATOM 2480 N N . GLN A 1 321 ? 24.938 -5.055 -8.781 1 79.06 321 GLN A N 1
ATOM 2481 C CA . GLN A 1 321 ? 25.859 -5.926 -9.492 1 79.06 321 GLN A CA 1
ATOM 2482 C C . GLN A 1 321 ? 26.453 -5.227 -10.711 1 79.06 321 GLN A C 1
ATOM 2484 O O . GLN A 1 321 ? 25.719 -4.781 -11.594 1 79.06 321 GLN A O 1
ATOM 2489 N N . GLU A 1 322 ? 27.75 -4.984 -10.594 1 81.62 322 GLU A N 1
ATOM 2490 C CA . GLU A 1 322 ? 28.422 -4.348 -11.719 1 81.62 322 GLU A CA 1
ATOM 2491 C C . GLU A 1 322 ? 29.438 -5.289 -12.359 1 81.62 322 GLU A C 1
ATOM 2493 O O . GLU A 1 322 ? 29.797 -6.312 -11.773 1 81.62 322 GLU A O 1
ATOM 2498 N N . GLY A 1 323 ? 29.656 -5.105 -13.648 1 83.62 323 GLY A N 1
ATOM 2499 C CA . GLY A 1 323 ? 30.656 -5.887 -14.359 1 83.62 323 GLY A CA 1
ATOM 2500 C C . GLY A 1 323 ? 31.094 -5.246 -15.672 1 83.62 323 GLY A C 1
ATOM 2501 O O . GLY A 1 323 ? 30.781 -4.078 -15.93 1 83.62 323 GLY A O 1
ATOM 2502 N N . ARG A 1 324 ? 31.938 -6.164 -16.391 1 83.88 324 ARG A N 1
ATOM 2503 C CA . ARG A 1 324 ? 32.438 -5.738 -17.703 1 83.88 324 ARG A CA 1
ATOM 2504 C C . ARG A 1 324 ? 31.297 -5.719 -18.734 1 83.88 324 ARG A C 1
ATOM 2506 O O . ARG A 1 324 ? 30.453 -6.613 -18.75 1 83.88 324 ARG A O 1
ATOM 2513 N N . ASP A 1 325 ? 31.203 -4.699 -19.578 1 88.25 325 ASP A N 1
ATOM 2514 C CA . ASP A 1 325 ? 30.156 -4.523 -20.594 1 88.25 325 ASP A CA 1
ATOM 2515 C C . ASP A 1 325 ? 30.422 -5.375 -21.828 1 88.25 325 ASP A C 1
ATOM 2517 O O . ASP A 1 325 ? 29.5 -5.688 -22.578 1 88.25 325 ASP A O 1
ATOM 2521 N N . GLU A 1 326 ? 31.625 -5.773 -21.938 1 90.75 326 GLU A N 1
ATOM 2522 C CA . GLU A 1 326 ? 31.969 -6.523 -23.141 1 90.75 326 GLU A CA 1
ATOM 2523 C C . GLU A 1 326 ? 31.906 -8.031 -22.891 1 90.75 326 GLU A C 1
ATOM 2525 O O . GLU A 1 326 ? 32.375 -8.516 -21.859 1 90.75 326 GLU A O 1
ATOM 2530 N N . LEU A 1 327 ? 31.25 -8.688 -23.844 1 93.56 327 LEU A N 1
ATOM 2531 C CA . LEU A 1 327 ? 31.203 -10.148 -23.797 1 93.56 327 LEU A CA 1
ATOM 2532 C C . LEU A 1 327 ? 32.469 -10.75 -24.406 1 93.56 327 LEU A C 1
ATOM 2534 O O . LEU A 1 327 ? 32.812 -10.453 -25.547 1 93.56 327 LEU A O 1
ATOM 2538 N N . THR A 1 328 ? 33.188 -11.539 -23.641 1 92.56 328 THR A N 1
ATOM 2539 C CA . THR A 1 328 ? 34.438 -12.125 -24.109 1 92.56 328 THR A CA 1
ATOM 2540 C C . THR A 1 328 ? 34.312 -13.633 -24.297 1 92.56 328 THR A C 1
ATOM 2542 O O . THR A 1 328 ? 35.312 -14.336 -24.438 1 92.56 328 THR A O 1
ATOM 2545 N N . ASN A 1 329 ? 33.125 -14.094 -24.312 1 92.75 329 ASN A N 1
ATOM 2546 C CA . ASN A 1 329 ? 32.906 -15.531 -24.406 1 92.75 329 ASN A CA 1
ATOM 2547 C C . ASN A 1 329 ? 33.375 -16.094 -25.734 1 92.75 329 ASN A C 1
ATOM 2549 O O . ASN A 1 329 ? 33.188 -15.453 -26.781 1 92.75 329 ASN A O 1
ATOM 2553 N N . GLN A 1 330 ? 34.094 -17.219 -25.641 1 93.75 330 GLN A N 1
ATOM 2554 C CA . GLN A 1 330 ? 34.438 -18 -26.828 1 93.75 330 GLN A CA 1
ATOM 2555 C C . GLN A 1 330 ? 33.531 -19.234 -26.953 1 93.75 330 GLN A C 1
ATOM 2557 O O . GLN A 1 330 ? 33.938 -20.328 -26.547 1 93.75 330 GLN A O 1
ATOM 2562 N N . GLY A 1 331 ? 32.375 -19.031 -27.609 1 93.69 331 GLY A N 1
ATOM 2563 C CA . GLY A 1 331 ? 31.344 -20.078 -27.641 1 93.69 331 GLY A CA 1
ATOM 2564 C C . GLY A 1 331 ? 30.297 -19.906 -26.562 1 93.69 331 GLY A C 1
ATOM 2565 O O . GLY A 1 331 ? 30.219 -18.859 -25.922 1 93.69 331 GLY A O 1
ATOM 2566 N N . CYS A 1 332 ? 29.438 -20.922 -26.469 1 96.44 332 CYS A N 1
ATOM 2567 C CA . CYS A 1 332 ? 28.344 -20.766 -25.516 1 96.44 332 CYS A CA 1
ATOM 2568 C C . CYS A 1 332 ? 28.234 -21.984 -24.609 1 96.44 332 CYS A C 1
ATOM 2570 O O . CYS A 1 332 ? 27.125 -22.359 -24.203 1 96.44 332 CYS A O 1
ATOM 2572 N N . ASP A 1 333 ? 29.406 -22.609 -24.25 1 96.94 333 ASP A N 1
ATOM 2573 C CA . ASP A 1 333 ? 29.438 -23.688 -23.266 1 96.94 333 ASP A CA 1
ATOM 2574 C C . ASP A 1 333 ? 29.234 -23.141 -21.859 1 96.94 333 ASP A C 1
ATOM 2576 O O . ASP A 1 333 ? 29.828 -22.141 -21.484 1 96.94 333 ASP A O 1
ATOM 2580 N N . ILE A 1 334 ? 28.344 -23.688 -21.156 1 97.31 334 ILE A N 1
ATOM 2581 C CA . ILE A 1 334 ? 28.172 -23.328 -19.766 1 97.31 334 ILE A CA 1
ATOM 2582 C C . ILE A 1 334 ? 28.922 -24.297 -18.875 1 97.31 334 ILE A C 1
ATOM 2584 O O . ILE A 1 334 ? 28.641 -25.5 -18.875 1 97.31 334 ILE A O 1
ATOM 2588 N N . ARG A 1 335 ? 29.844 -23.781 -18.141 1 97.31 335 ARG A N 1
ATOM 2589 C CA . ARG A 1 335 ? 30.656 -24.656 -17.297 1 97.31 335 ARG A CA 1
ATOM 2590 C C . ARG A 1 335 ? 30.531 -24.266 -15.828 1 97.31 335 ARG A C 1
ATOM 2592 O O . ARG A 1 335 ? 30.75 -23.109 -15.461 1 97.31 335 ARG A O 1
ATOM 2599 N N . PHE A 1 336 ? 30.062 -25.172 -15.031 1 97.5 336 PHE A N 1
ATOM 2600 C CA . PHE A 1 336 ? 30.125 -25.047 -13.578 1 97.5 336 PHE A CA 1
ATOM 2601 C C . PHE A 1 336 ? 31.391 -25.703 -13.039 1 97.5 336 PHE A C 1
ATOM 2603 O O . PHE A 1 336 ? 31.656 -26.875 -13.297 1 97.5 336 PHE A O 1
ATOM 2610 N N . ASP A 1 337 ? 32.188 -24.891 -12.367 1 97.06 337 ASP A N 1
ATOM 2611 C CA . ASP A 1 337 ? 33.469 -25.359 -11.836 1 97.06 337 ASP A CA 1
ATOM 2612 C C . ASP A 1 337 ? 33.5 -25.281 -10.312 1 97.06 337 ASP A C 1
ATOM 2614 O O . ASP A 1 337 ? 33.781 -24.234 -9.742 1 97.06 337 ASP A O 1
ATOM 2618 N N . HIS A 1 338 ? 33.219 -26.438 -9.602 1 96.62 338 HIS A N 1
ATOM 2619 C CA . HIS A 1 338 ? 33.219 -26.562 -8.148 1 96.62 338 HIS A CA 1
ATOM 2620 C C . HIS A 1 338 ? 32.375 -25.484 -7.496 1 96.62 338 HIS A C 1
ATOM 2622 O O . HIS A 1 338 ? 32.812 -24.781 -6.598 1 96.62 338 HIS A O 1
ATOM 2628 N N . VAL A 1 339 ? 31.219 -25.391 -7.996 1 96.56 339 VAL A N 1
ATOM 2629 C CA . VAL A 1 339 ? 30.344 -24.297 -7.582 1 96.56 339 VAL A CA 1
ATOM 2630 C C . VAL A 1 339 ? 29.609 -24.688 -6.301 1 96.56 339 VAL A C 1
ATOM 2632 O O . VAL A 1 339 ? 29.031 -25.781 -6.215 1 96.56 339 VAL A O 1
ATOM 2635 N N . SER A 1 340 ? 29.703 -23.859 -5.297 1 95.62 340 SER A N 1
ATOM 2636 C CA . SER A 1 340 ? 28.922 -23.938 -4.066 1 95.62 340 SER A CA 1
ATOM 2637 C C . SER A 1 340 ? 28.109 -22.672 -3.836 1 95.62 340 SER A C 1
ATOM 2639 O O . SER A 1 340 ? 28.531 -21.578 -4.195 1 95.62 340 SER A O 1
ATOM 2641 N N . PHE A 1 341 ? 26.891 -22.891 -3.406 1 92.94 341 PHE A N 1
ATOM 2642 C CA . PHE A 1 341 ? 26.031 -21.734 -3.205 1 92.94 341 PHE A CA 1
ATOM 2643 C C . PHE A 1 341 ? 25.047 -21.984 -2.064 1 92.94 341 PHE A C 1
ATOM 2645 O O . PHE A 1 341 ? 24.562 -23.109 -1.895 1 92.94 341 PHE A O 1
ATOM 2652 N N . GLY A 1 342 ? 24.844 -20.922 -1.283 1 87 342 GLY A N 1
ATOM 2653 C CA . GLY A 1 342 ? 23.828 -20.891 -0.24 1 87 342 GLY A CA 1
ATOM 2654 C C . GLY A 1 342 ? 23.078 -19.578 -0.168 1 87 342 GLY A C 1
ATOM 2655 O O . GLY A 1 342 ? 23.656 -18.516 -0.368 1 87 342 GLY A O 1
ATOM 2656 N N . TYR A 1 343 ? 21.703 -19.75 0.007 1 76.62 343 TYR A N 1
ATOM 2657 C CA . TYR A 1 343 ? 20.891 -18.547 0.155 1 76.62 343 TYR A CA 1
ATOM 2658 C C . TYR A 1 343 ? 21.094 -17.922 1.532 1 76.62 343 TYR A C 1
ATOM 2660 O O . TYR A 1 343 ? 21.234 -18.641 2.527 1 76.62 343 TYR A O 1
ATOM 2668 N N . ASP A 1 344 ? 21.094 -16.609 1.564 1 69.38 344 ASP A N 1
ATOM 2669 C CA . ASP A 1 344 ? 21.203 -15.914 2.842 1 69.38 344 ASP A CA 1
ATOM 2670 C C . ASP A 1 344 ? 19.859 -15.852 3.551 1 69.38 344 ASP A C 1
ATOM 2672 O O . ASP A 1 344 ? 18.906 -15.25 3.045 1 69.38 344 ASP A O 1
ATOM 2676 N N . ALA A 1 345 ? 19.578 -16.703 4.496 1 57.84 345 ALA A N 1
ATOM 2677 C CA . ALA A 1 345 ? 18.328 -16.734 5.23 1 57.84 345 ALA A CA 1
ATOM 2678 C C . ALA A 1 345 ? 18.344 -15.773 6.418 1 57.84 345 ALA A C 1
ATOM 2680 O O . ALA A 1 345 ? 17.797 -16.078 7.48 1 57.84 345 ALA A O 1
ATOM 2681 N N . GLY A 1 346 ? 18.984 -14.656 6.309 1 52.06 346 GLY A N 1
ATOM 2682 C CA . GLY A 1 346 ? 18.984 -13.641 7.344 1 52.06 346 GLY A CA 1
ATOM 2683 C C . GLY A 1 346 ? 19.609 -14.109 8.641 1 52.06 346 GLY A C 1
ATOM 2684 O O . GLY A 1 346 ? 20.75 -14.578 8.648 1 52.06 346 GLY A O 1
ATOM 2685 N N . ALA A 1 347 ? 18.594 -14.211 9.867 1 49.84 347 ALA A N 1
ATOM 2686 C CA . ALA A 1 347 ? 18.953 -14.547 11.242 1 49.84 347 ALA A CA 1
ATOM 2687 C C . ALA A 1 347 ? 19.344 -16.016 11.359 1 49.84 347 ALA A C 1
ATOM 2689 O O . ALA A 1 347 ? 20 -16.406 12.328 1 49.84 347 ALA A O 1
ATOM 2690 N N . GLN A 1 348 ? 18.812 -16.906 10.586 1 51 348 GLN A N 1
ATOM 2691 C CA . GLN A 1 348 ? 19.047 -18.344 10.742 1 51 348 GLN A CA 1
ATOM 2692 C C . GLN A 1 348 ? 20.328 -18.766 10.031 1 51 348 GLN A C 1
ATOM 2694 O O . GLN A 1 348 ? 20.688 -19.953 10.055 1 51 348 GLN A O 1
ATOM 2699 N N . GLY A 1 349 ? 21.031 -17.891 9.453 1 58.22 349 GLY A N 1
ATOM 2700 C CA . GLY A 1 349 ? 22.297 -18.188 8.812 1 58.22 349 GLY A CA 1
ATOM 2701 C C . GLY A 1 349 ? 22.172 -18.516 7.34 1 58.22 349 GLY A C 1
ATOM 2702 O O . GLY A 1 349 ? 21.25 -18.031 6.672 1 58.22 349 GLY A O 1
ATOM 2703 N N . ARG A 1 350 ? 23.203 -19.203 6.762 1 68.31 350 ARG A N 1
ATOM 2704 C CA . ARG A 1 350 ? 23.297 -19.562 5.352 1 68.31 350 ARG A CA 1
ATOM 2705 C C . ARG A 1 350 ? 22.766 -20.969 5.113 1 68.31 350 ARG A C 1
ATOM 2707 O O . ARG A 1 350 ? 23.078 -21.891 5.859 1 68.31 350 ARG A O 1
ATOM 2714 N N . GLU A 1 351 ? 21.703 -21.078 4.281 1 72.5 351 GLU A N 1
ATOM 2715 C CA . GLU A 1 351 ? 21.219 -22.406 3.871 1 72.5 351 GLU A CA 1
ATOM 2716 C C . GLU A 1 351 ? 21.922 -22.859 2.592 1 72.5 351 GLU A C 1
ATOM 2718 O O . GLU A 1 351 ? 21.594 -22.391 1.499 1 72.5 351 GLU A O 1
ATOM 2723 N N . ASP A 1 352 ? 22.844 -23.797 2.738 1 82.5 352 ASP A N 1
ATOM 2724 C CA . ASP A 1 352 ? 23.594 -24.297 1.594 1 82.5 352 ASP A CA 1
ATOM 2725 C C . ASP A 1 352 ? 22.719 -25.172 0.703 1 82.5 352 ASP A C 1
ATOM 2727 O O . ASP A 1 352 ? 22.031 -26.078 1.192 1 82.5 352 ASP A O 1
ATOM 2731 N N . VAL A 1 353 ? 22.656 -24.844 -0.563 1 86.44 353 VAL A N 1
ATOM 2732 C CA . VAL A 1 353 ? 21.812 -25.578 -1.5 1 86.44 353 VAL A CA 1
ATOM 2733 C C . VAL A 1 353 ? 22.688 -26.406 -2.445 1 86.44 353 VAL A C 1
ATOM 2735 O O . VAL A 1 353 ? 22.359 -27.562 -2.74 1 86.44 353 VAL A O 1
ATOM 2738 N N . LEU A 1 354 ? 23.766 -25.844 -2.934 1 93.62 354 LEU A N 1
ATOM 2739 C CA . LEU A 1 354 ? 24.688 -26.531 -3.83 1 93.62 354 LEU A CA 1
ATOM 2740 C C . LEU A 1 354 ? 26.047 -26.719 -3.174 1 93.62 354 LEU A C 1
ATOM 2742 O O . LEU A 1 354 ? 26.531 -25.828 -2.471 1 93.62 354 LEU A O 1
ATOM 2746 N N . HIS A 1 355 ? 26.609 -27.938 -3.412 1 95.25 355 HIS A N 1
ATOM 2747 C CA . HIS A 1 355 ? 27.906 -28.281 -2.852 1 95.25 355 HIS A CA 1
ATOM 2748 C C . HIS A 1 355 ? 28.844 -28.797 -3.93 1 95.25 355 HIS A C 1
ATOM 2750 O O . HIS A 1 355 ? 28.719 -29.938 -4.383 1 95.25 355 HIS A O 1
ATOM 2756 N N . ASP A 1 356 ? 29.766 -28.078 -4.27 1 95.12 356 ASP A N 1
ATOM 2757 C CA . ASP A 1 356 ? 30.859 -28.469 -5.156 1 95.12 356 ASP A CA 1
ATOM 2758 C C . ASP A 1 356 ? 30.328 -29.078 -6.445 1 95.12 356 ASP A C 1
ATOM 2760 O O . ASP A 1 356 ? 30.688 -30.203 -6.809 1 95.12 356 ASP A O 1
ATOM 2764 N N . VAL A 1 357 ? 29.5 -28.406 -7.113 1 95.94 357 VAL A N 1
ATOM 2765 C CA . VAL A 1 357 ? 28.859 -28.891 -8.336 1 95.94 357 VAL A CA 1
ATOM 2766 C C . VAL A 1 357 ? 29.75 -28.594 -9.539 1 95.94 357 VAL A C 1
ATOM 2768 O O . VAL A 1 357 ? 30.172 -27.453 -9.742 1 95.94 357 VAL A O 1
ATOM 2771 N N . THR A 1 358 ? 30.078 -29.672 -10.32 1 96.81 358 THR A N 1
ATOM 2772 C CA . THR A 1 358 ? 30.859 -29.516 -11.531 1 96.81 358 THR A CA 1
ATOM 2773 C C . THR A 1 358 ? 30.219 -30.25 -12.703 1 96.81 358 THR A C 1
ATOM 2775 O O . THR A 1 358 ? 29.953 -31.453 -12.617 1 96.81 358 THR A O 1
ATOM 2778 N N . PHE A 1 359 ? 29.906 -29.547 -13.789 1 96.44 359 PHE A N 1
ATOM 2779 C CA . PHE A 1 359 ? 29.453 -30.141 -15.039 1 96.44 359 PHE A CA 1
ATOM 2780 C C . PHE A 1 359 ? 29.516 -29.125 -16.172 1 96.44 359 PHE A C 1
ATOM 2782 O O . PHE A 1 359 ? 29.781 -27.938 -15.945 1 96.44 359 PHE A O 1
ATOM 2789 N N . THR A 1 360 ? 29.375 -29.594 -17.375 1 96.25 360 THR A N 1
ATOM 2790 C CA . THR A 1 360 ? 29.438 -28.719 -18.547 1 96.25 360 THR A CA 1
ATOM 2791 C C . THR A 1 360 ? 28.266 -28.969 -19.484 1 96.25 360 THR A C 1
ATOM 2793 O O . THR A 1 360 ? 27.969 -30.109 -19.812 1 96.25 360 THR A O 1
ATOM 2796 N N . ALA A 1 361 ? 27.547 -27.938 -19.781 1 96.31 361 ALA A N 1
ATOM 2797 C CA . ALA A 1 361 ? 26.562 -27.953 -20.859 1 96.31 361 ALA A CA 1
ATOM 2798 C C . ALA A 1 361 ? 27.172 -27.422 -22.156 1 96.31 361 ALA A C 1
ATOM 2800 O O . ALA A 1 361 ? 27.438 -26.219 -22.266 1 96.31 361 ALA A O 1
ATOM 2801 N N . ARG A 1 362 ? 27.266 -28.234 -23.109 1 95.5 362 ARG A N 1
ATOM 2802 C CA . ARG A 1 362 ? 28.031 -27.891 -24.312 1 95.5 362 ARG A CA 1
ATOM 2803 C C . ARG A 1 362 ? 27.125 -27.266 -25.359 1 95.5 362 ARG A C 1
ATOM 2805 O O . ARG A 1 362 ? 25.922 -27.531 -25.406 1 95.5 362 ARG A O 1
ATOM 2812 N N . GLN A 1 363 ? 27.828 -26.516 -26.188 1 95.06 363 GLN A N 1
ATOM 2813 C CA . GLN A 1 363 ? 27.141 -25.875 -27.297 1 95.06 363 GLN A CA 1
ATOM 2814 C C . GLN A 1 363 ? 26.594 -26.906 -28.281 1 95.06 363 GLN A C 1
ATOM 2816 O O . GLN A 1 363 ? 27.281 -27.859 -28.641 1 95.06 363 GLN A O 1
ATOM 2821 N N . GLY A 1 364 ? 25.281 -26.734 -28.625 1 92.62 364 GLY A N 1
ATOM 2822 C CA . GLY A 1 364 ? 24.656 -27.609 -29.609 1 92.62 364 GLY A CA 1
ATOM 2823 C C . GLY A 1 364 ? 24.078 -28.875 -29 1 92.62 364 GLY A C 1
ATOM 2824 O O . GLY A 1 364 ? 23.547 -29.719 -29.703 1 92.62 364 GLY A O 1
ATOM 2825 N N . GLU A 1 365 ? 24.25 -29 -27.688 1 93.75 365 GLU A N 1
ATOM 2826 C CA . GLU A 1 365 ? 23.734 -30.172 -27 1 93.75 365 GLU A CA 1
ATOM 2827 C C . GLU A 1 365 ? 22.625 -29.797 -26.016 1 93.75 365 GLU A C 1
ATOM 2829 O O . GLU A 1 365 ? 22.594 -28.672 -25.516 1 93.75 365 GLU A O 1
ATOM 2834 N N . VAL A 1 366 ? 21.766 -30.734 -25.875 1 94.19 366 VAL A N 1
ATOM 2835 C CA . VAL A 1 366 ? 20.719 -30.594 -24.875 1 94.19 366 VAL A CA 1
ATOM 2836 C C . VAL A 1 366 ? 21.125 -31.297 -23.594 1 94.19 366 VAL A C 1
ATOM 2838 O O . VAL A 1 366 ? 21.297 -32.531 -23.578 1 94.19 366 VAL A O 1
ATOM 2841 N N . THR A 1 367 ? 21.422 -30.5 -22.578 1 94.94 367 THR A N 1
ATOM 2842 C CA . THR A 1 367 ? 21.75 -31.031 -21.266 1 94.94 367 THR A CA 1
ATOM 2843 C C . THR A 1 367 ? 20.547 -30.953 -20.328 1 94.94 367 THR A C 1
ATOM 2845 O O . THR A 1 367 ? 20.031 -29.875 -20.062 1 94.94 367 THR A O 1
ATOM 2848 N N . ALA A 1 368 ? 20.078 -32.062 -19.828 1 93.06 368 ALA A N 1
ATOM 2849 C CA . ALA A 1 368 ? 18.938 -32.094 -18.922 1 93.06 368 ALA A CA 1
ATOM 2850 C C . ALA A 1 368 ? 19.391 -32.25 -17.484 1 93.06 368 ALA A C 1
ATOM 2852 O O . ALA A 1 368 ? 20.312 -33 -17.188 1 93.06 368 ALA A O 1
ATOM 2853 N N . LEU A 1 369 ? 18.875 -31.422 -16.688 1 92.38 369 LEU A N 1
ATOM 2854 C CA . LEU A 1 369 ? 19.078 -31.5 -15.25 1 92.38 369 LEU A CA 1
ATOM 2855 C C . LEU A 1 369 ? 17.891 -32.156 -14.562 1 92.38 369 LEU A C 1
ATOM 2857 O O . LEU A 1 369 ? 16.766 -31.672 -14.641 1 92.38 369 LEU A O 1
ATOM 2861 N N . ILE A 1 370 ? 18.156 -33.312 -13.945 1 88.25 370 ILE A N 1
ATOM 2862 C CA . ILE A 1 370 ? 17.078 -34.031 -13.281 1 88.25 370 ILE A CA 1
ATOM 2863 C C . ILE A 1 370 ? 17.469 -34.312 -11.828 1 88.25 370 ILE A C 1
ATOM 2865 O O . ILE A 1 370 ? 18.641 -34.219 -11.469 1 88.25 370 ILE A O 1
ATOM 2869 N N . GLY A 1 371 ? 16.531 -34.594 -11.047 1 83.81 371 GLY A N 1
ATOM 2870 C CA . GLY A 1 371 ? 16.734 -34.875 -9.633 1 83.81 371 GLY A CA 1
ATOM 2871 C C . GLY A 1 371 ? 15.492 -34.625 -8.797 1 83.81 371 GLY A C 1
ATOM 2872 O O . GLY A 1 371 ? 14.469 -34.156 -9.312 1 83.81 371 GLY A O 1
ATOM 2873 N N . PRO A 1 372 ? 15.602 -35.031 -7.613 1 77.31 372 PRO A N 1
ATOM 2874 C CA . PRO A 1 372 ? 14.453 -34.812 -6.727 1 77.31 372 PRO A CA 1
ATOM 2875 C C . PRO A 1 372 ? 14.164 -33.344 -6.477 1 77.31 372 PRO A C 1
ATOM 2877 O O . PRO A 1 372 ? 15.008 -32.469 -6.754 1 77.31 372 PRO A O 1
ATOM 2880 N N . SER A 1 373 ? 12.922 -33.094 -6.07 1 71.5 373 SER A N 1
ATOM 2881 C CA . SER A 1 373 ? 12.555 -31.734 -5.723 1 71.5 373 SER A CA 1
ATOM 2882 C C . SER A 1 373 ? 13.43 -31.203 -4.598 1 71.5 373 SER A C 1
ATOM 2884 O O . SER A 1 373 ? 13.75 -31.922 -3.65 1 71.5 373 SER A O 1
ATOM 2886 N N . GLY A 1 374 ? 13.898 -29.984 -4.703 1 71.88 374 GLY A N 1
ATOM 2887 C CA . GLY A 1 374 ? 14.758 -29.375 -3.701 1 71.88 374 GLY A CA 1
ATOM 2888 C C . GLY A 1 374 ? 16.219 -29.703 -3.889 1 71.88 374 GLY A C 1
ATOM 2889 O O . GLY A 1 374 ? 17.047 -29.344 -3.047 1 71.88 374 GLY A O 1
ATOM 2890 N N . GLY A 1 375 ? 16.5 -30.359 -4.926 1 75.5 375 GLY A N 1
ATOM 2891 C CA . GLY A 1 375 ? 17.875 -30.766 -5.156 1 75.5 375 GLY A CA 1
ATOM 2892 C C . GLY A 1 375 ? 18.766 -29.641 -5.66 1 75.5 375 GLY A C 1
ATOM 2893 O O . GLY A 1 375 ? 19.984 -29.797 -5.77 1 75.5 375 GLY A O 1
ATOM 2894 N N . GLY A 1 376 ? 18.188 -28.5 -5.98 1 84.19 376 GLY A N 1
ATOM 2895 C CA . GLY A 1 376 ? 19 -27.359 -6.383 1 84.19 376 GLY A CA 1
ATOM 2896 C C . GLY A 1 376 ? 18.922 -27.078 -7.871 1 84.19 376 GLY A C 1
ATOM 2897 O O . GLY A 1 376 ? 19.688 -26.266 -8.391 1 84.19 376 GLY A O 1
ATOM 2898 N N . LYS A 1 377 ? 18.109 -27.703 -8.617 1 87.31 377 LYS A N 1
ATOM 2899 C CA . LYS A 1 377 ? 18 -27.578 -10.062 1 87.31 377 LYS A CA 1
ATOM 2900 C C . LYS A 1 377 ? 17.734 -26.141 -10.477 1 87.31 377 LYS A C 1
ATOM 2902 O O . LYS A 1 377 ? 18.422 -25.594 -11.344 1 87.31 377 LYS A O 1
ATOM 2907 N N . THR A 1 378 ? 16.766 -25.531 -9.797 1 84.06 378 THR A N 1
ATOM 2908 C CA . THR A 1 378 ? 16.406 -24.156 -10.117 1 84.06 378 THR A CA 1
ATOM 2909 C C . THR A 1 378 ? 17.531 -23.203 -9.75 1 84.06 378 THR A C 1
ATOM 2911 O O . THR A 1 378 ? 17.75 -22.203 -10.43 1 84.06 378 THR A O 1
ATOM 2914 N N . THR A 1 379 ? 18.281 -23.516 -8.719 1 88.25 379 THR A N 1
ATOM 2915 C CA . THR A 1 379 ? 19.422 -22.703 -8.297 1 88.25 379 THR A CA 1
ATOM 2916 C C . THR A 1 379 ? 20.5 -22.688 -9.375 1 88.25 379 THR A C 1
ATOM 2918 O O . THR A 1 379 ? 21.141 -21.656 -9.602 1 88.25 379 THR A O 1
ATOM 2921 N N . VAL A 1 380 ? 20.656 -23.828 -10.008 1 93 380 VAL A N 1
ATOM 2922 C CA . VAL A 1 380 ? 21.641 -23.922 -11.07 1 93 380 VAL A CA 1
ATOM 2923 C C . VAL A 1 380 ? 21.281 -22.953 -12.203 1 93 380 VAL A C 1
ATOM 2925 O O . VAL A 1 380 ? 22.141 -22.25 -12.727 1 93 380 VAL A O 1
ATOM 2928 N N . SER A 1 381 ? 20.047 -22.953 -12.57 1 90.88 381 SER A N 1
ATOM 2929 C CA . SER A 1 381 ? 19.594 -22.047 -13.633 1 90.88 381 SER A CA 1
ATOM 2930 C C . SER A 1 381 ? 19.766 -20.594 -13.234 1 90.88 381 SER A C 1
ATOM 2932 O O . SER A 1 381 ? 20.141 -19.766 -14.07 1 90.88 381 SER A O 1
ATOM 2934 N N . ARG A 1 382 ? 19.594 -20.312 -12.008 1 88.94 382 ARG A N 1
ATOM 2935 C CA . ARG A 1 382 ? 19.703 -18.938 -11.508 1 88.94 382 ARG A CA 1
ATOM 2936 C C . ARG A 1 382 ? 21.156 -18.484 -11.492 1 88.94 382 ARG A C 1
ATOM 2938 O O . ARG A 1 382 ? 21.438 -17.312 -11.75 1 88.94 382 ARG A O 1
ATOM 2945 N N . LEU A 1 383 ? 22 -19.359 -11.18 1 92.38 383 LEU A N 1
ATOM 2946 C CA . LEU A 1 383 ? 23.438 -19.031 -11.148 1 92.38 383 LEU A CA 1
ATOM 2947 C C . LEU A 1 383 ? 23.984 -18.891 -12.562 1 92.38 383 LEU A C 1
ATOM 2949 O O . LEU A 1 383 ? 24.844 -18.031 -12.812 1 92.38 383 LEU A O 1
ATOM 2953 N N . ALA A 1 384 ? 23.469 -19.766 -13.438 1 94.38 384 ALA A N 1
ATOM 2954 C CA . ALA A 1 384 ? 23.922 -19.672 -14.828 1 94.38 384 ALA A CA 1
ATOM 2955 C C . ALA A 1 384 ? 23.594 -18.312 -15.43 1 94.38 384 ALA A C 1
ATOM 2957 O O . ALA A 1 384 ? 24.422 -17.734 -16.156 1 94.38 384 ALA A O 1
ATOM 2958 N N . ALA A 1 385 ? 22.438 -17.812 -15.078 1 92 385 ALA A N 1
ATOM 2959 C CA . ALA A 1 385 ? 22 -16.516 -15.602 1 92 385 ALA A CA 1
ATOM 2960 C C . ALA A 1 385 ? 22.484 -15.375 -14.711 1 92 385 ALA A C 1
ATOM 2962 O O . ALA A 1 385 ? 22.141 -14.211 -14.953 1 92 385 ALA A O 1
ATOM 2963 N N . ARG A 1 386 ? 23.203 -15.641 -13.633 1 90.75 386 ARG A N 1
ATOM 2964 C CA . ARG A 1 386 ? 23.781 -14.703 -12.672 1 90.75 386 ARG A CA 1
ATOM 2965 C C . ARG A 1 386 ? 22.688 -13.883 -11.992 1 90.75 386 ARG A C 1
ATOM 2967 O O . ARG A 1 386 ? 22.828 -12.672 -11.82 1 90.75 386 ARG A O 1
ATOM 2974 N N . PHE A 1 387 ? 21.625 -14.531 -11.828 1 85.81 387 PHE A N 1
ATOM 2975 C CA . PHE A 1 387 ? 20.672 -13.906 -10.93 1 85.81 387 PHE A CA 1
ATOM 2976 C C . PHE A 1 387 ? 21.234 -13.812 -9.516 1 85.81 387 PHE A C 1
ATOM 2978 O O . PHE A 1 387 ? 20.875 -12.914 -8.758 1 85.81 387 PHE A O 1
ATOM 2985 N N . TRP A 1 388 ? 22.094 -14.758 -9.219 1 86.06 388 TRP A N 1
ATOM 2986 C CA . TRP A 1 388 ? 22.891 -14.82 -8.008 1 86.06 388 TRP A CA 1
ATOM 2987 C C . TRP A 1 388 ? 24.359 -15.07 -8.336 1 86.06 388 TRP A C 1
ATOM 2989 O O . TRP A 1 388 ? 24.672 -15.656 -9.375 1 86.06 388 TRP A O 1
ATOM 2999 N N . ASP A 1 389 ? 25.172 -14.625 -7.375 1 88.62 389 ASP A N 1
ATOM 3000 C CA . ASP A 1 389 ? 26.578 -14.977 -7.484 1 88.62 389 ASP A CA 1
ATOM 3001 C C . ASP A 1 389 ? 26.922 -16.188 -6.613 1 88.62 389 ASP A C 1
ATOM 3003 O O . ASP A 1 389 ? 26.391 -16.328 -5.512 1 88.62 389 ASP A O 1
ATOM 3007 N N . CYS A 1 390 ? 27.703 -16.984 -7.148 1 91.5 390 CYS A N 1
ATOM 3008 C CA . CYS A 1 390 ? 28.078 -18.172 -6.391 1 91.5 390 CYS A CA 1
ATOM 3009 C C . CYS A 1 390 ? 28.938 -17.812 -5.188 1 91.5 390 CYS A C 1
ATOM 3011 O O . CYS A 1 390 ? 29.594 -16.766 -5.184 1 91.5 390 CYS A O 1
ATOM 3013 N N . THR A 1 391 ? 28.906 -18.594 -4.172 1 90.25 391 THR A N 1
ATOM 3014 C CA . THR A 1 391 ? 29.688 -18.391 -2.959 1 90.25 391 THR A CA 1
ATOM 3015 C C . THR A 1 391 ? 31.125 -18.875 -3.158 1 90.25 391 THR A C 1
ATOM 3017 O O . THR A 1 391 ? 32.062 -18.219 -2.736 1 90.25 391 THR A O 1
ATOM 3020 N N . ASP A 1 392 ? 31.219 -20.047 -3.682 1 93.56 392 ASP A N 1
ATOM 3021 C CA . ASP A 1 392 ? 32.5 -20.625 -4.027 1 93.56 392 ASP A CA 1
ATOM 3022 C C . ASP A 1 392 ? 32.5 -21.219 -5.438 1 93.56 392 ASP A C 1
ATOM 3024 O O . ASP A 1 392 ? 31.422 -21.547 -5.957 1 93.56 392 ASP A O 1
ATOM 3028 N N . GLY A 1 393 ? 33.594 -21.203 -6.008 1 95.12 393 GLY A N 1
ATOM 3029 C CA . GLY A 1 393 ? 33.688 -21.703 -7.371 1 95.12 393 GLY A CA 1
ATOM 3030 C C . GLY A 1 393 ? 33.406 -20.625 -8.414 1 95.12 393 GLY A C 1
ATOM 3031 O O . GLY A 1 393 ? 33.5 -19.438 -8.133 1 95.12 393 GLY A O 1
ATOM 3032 N N . ARG A 1 394 ? 33.219 -21.125 -9.672 1 95.75 394 ARG A N 1
ATOM 3033 C CA . ARG A 1 394 ? 32.938 -20.156 -10.719 1 95.75 394 ARG A CA 1
ATOM 3034 C C . ARG A 1 394 ? 32.062 -20.766 -11.812 1 95.75 394 ARG A C 1
ATOM 3036 O O . ARG A 1 394 ? 32.156 -21.953 -12.094 1 95.75 394 ARG A O 1
ATOM 3043 N N . VAL A 1 395 ? 31.219 -20.016 -12.344 1 96.69 395 VAL A N 1
ATOM 3044 C CA . VAL A 1 395 ? 30.406 -20.344 -13.516 1 96.69 395 VAL A CA 1
ATOM 3045 C C . VAL A 1 395 ? 30.938 -19.578 -14.734 1 96.69 395 VAL A C 1
ATOM 3047 O O . VAL A 1 395 ? 31.156 -18.375 -14.68 1 96.69 395 VAL A O 1
ATOM 3050 N N . CYS A 1 396 ? 31.188 -20.359 -15.773 1 97.12 396 CYS A N 1
ATOM 3051 C CA . CYS A 1 396 ? 31.75 -19.734 -16.969 1 97.12 396 CYS A CA 1
ATOM 3052 C C . CYS A 1 396 ? 30.906 -20.031 -18.188 1 97.12 396 CYS A C 1
ATOM 3054 O O . CYS A 1 396 ? 30.312 -21.109 -18.297 1 97.12 396 CYS A O 1
ATOM 3056 N N . ILE A 1 397 ? 30.875 -19.094 -19.078 1 97.06 397 ILE A N 1
ATOM 3057 C CA . ILE A 1 397 ? 30.266 -19.25 -20.391 1 97.06 397 ILE A CA 1
ATOM 3058 C C . ILE A 1 397 ? 31.312 -19.047 -21.484 1 97.06 397 ILE A C 1
ATOM 3060 O O . ILE A 1 397 ? 31.828 -17.953 -21.656 1 97.06 397 ILE A O 1
ATOM 3064 N N . GLY A 1 398 ? 31.609 -20.031 -22.203 1 96.12 398 GLY A N 1
ATOM 3065 C CA . GLY A 1 398 ? 32.656 -19.938 -23.188 1 96.12 398 GLY A CA 1
ATOM 3066 C C . GLY A 1 398 ? 33.969 -19.438 -22.594 1 96.12 398 GLY A C 1
ATOM 3067 O O . GLY A 1 398 ? 34.594 -18.516 -23.141 1 96.12 398 GLY A O 1
ATOM 3068 N N . GLY A 1 399 ? 34.156 -19.797 -21.422 1 93.44 399 GLY A N 1
ATOM 3069 C CA . GLY A 1 399 ? 35.375 -19.375 -20.766 1 93.44 399 GLY A CA 1
ATOM 3070 C C . GLY A 1 399 ? 35.25 -18.062 -20.031 1 93.44 399 GLY A C 1
ATOM 3071 O O . GLY A 1 399 ? 36.094 -17.734 -19.188 1 93.44 399 GLY A O 1
ATOM 3072 N N . MET A 1 400 ? 34.281 -17.297 -20.281 1 95.12 400 MET A N 1
ATOM 3073 C CA . MET A 1 400 ? 34.062 -16.016 -19.609 1 95.12 400 MET A CA 1
ATOM 3074 C C . MET A 1 400 ? 33.406 -16.219 -18.25 1 95.12 400 MET A C 1
ATOM 3076 O O . MET A 1 400 ? 32.375 -16.875 -18.125 1 95.12 400 MET A O 1
ATOM 3080 N N . ASP A 1 401 ? 34 -15.586 -17.25 1 94.75 401 ASP A N 1
ATOM 3081 C CA . ASP A 1 401 ? 33.469 -15.648 -15.891 1 94.75 401 ASP A CA 1
ATOM 3082 C C . ASP A 1 401 ? 32.219 -14.766 -15.758 1 94.75 401 ASP A C 1
ATOM 3084 O O . ASP A 1 401 ? 32.281 -13.547 -15.953 1 94.75 401 ASP A O 1
ATOM 3088 N N . VAL A 1 402 ? 31.156 -15.375 -15.375 1 94.31 402 VAL A N 1
ATOM 3089 C CA . VAL A 1 402 ? 29.875 -14.672 -15.336 1 94.31 402 VAL A CA 1
ATOM 3090 C C . VAL A 1 402 ? 29.891 -13.625 -14.219 1 94.31 402 VAL A C 1
ATOM 3092 O O . VAL A 1 402 ? 29.219 -12.594 -14.312 1 94.31 402 VAL A O 1
ATOM 3095 N N . SER A 1 403 ? 30.656 -13.836 -13.148 1 91.75 403 SER A N 1
ATOM 3096 C CA . SER A 1 403 ? 30.688 -12.938 -11.992 1 91.75 403 SER A CA 1
ATOM 3097 C C . SER A 1 403 ? 31.344 -11.609 -12.352 1 91.75 403 SER A C 1
ATOM 3099 O O . SER A 1 403 ? 31.141 -10.602 -11.664 1 91.75 403 SER A O 1
ATOM 3101 N N . GLN A 1 404 ? 32.031 -11.555 -13.414 1 92.31 404 GLN A N 1
ATOM 3102 C CA . GLN A 1 404 ? 32.781 -10.352 -13.805 1 92.31 404 GLN A CA 1
ATOM 3103 C C . GLN A 1 404 ? 32.094 -9.648 -14.969 1 92.31 404 GLN A C 1
ATOM 3105 O O . GLN A 1 404 ? 32.562 -8.609 -15.438 1 92.31 404 GLN A O 1
ATOM 3110 N N . THR A 1 405 ? 31.016 -10.164 -15.375 1 92.38 405 THR A N 1
ATOM 3111 C CA . THR A 1 405 ? 30.312 -9.602 -16.516 1 92.38 405 THR A CA 1
ATOM 3112 C C . THR A 1 405 ? 29.062 -8.844 -16.078 1 92.38 405 THR A C 1
ATOM 3114 O O . THR A 1 405 ? 28.422 -9.227 -15.094 1 92.38 405 THR A O 1
ATOM 3117 N N . ASP A 1 406 ? 28.781 -7.801 -16.812 1 90.62 406 ASP A N 1
ATOM 3118 C CA . ASP A 1 406 ? 27.562 -7.059 -16.531 1 90.62 406 ASP A CA 1
ATOM 3119 C C . ASP A 1 406 ? 26.328 -7.926 -16.75 1 90.62 406 ASP A C 1
ATOM 3121 O O . ASP A 1 406 ? 26.188 -8.57 -17.797 1 90.62 406 ASP A O 1
ATOM 3125 N N . PRO A 1 407 ? 25.438 -7.969 -15.805 1 88.12 407 PRO A N 1
ATOM 3126 C CA . PRO A 1 407 ? 24.281 -8.875 -15.891 1 88.12 407 PRO A CA 1
ATOM 3127 C C . PRO A 1 407 ? 23.391 -8.586 -17.094 1 88.12 407 PRO A C 1
ATOM 3129 O O . PRO A 1 407 ? 22.875 -9.516 -17.719 1 88.12 407 PRO A O 1
ATOM 3132 N N . GLU A 1 408 ? 23.234 -7.363 -17.453 1 85.81 408 GLU A N 1
ATOM 3133 C CA . GLU A 1 408 ? 22.391 -7.027 -18.594 1 85.81 408 GLU A CA 1
ATOM 3134 C C . GLU A 1 408 ? 22.984 -7.535 -19.891 1 85.81 408 GLU A C 1
ATOM 3136 O O . GLU A 1 408 ? 22.25 -8.008 -20.781 1 85.81 408 GLU A O 1
ATOM 3141 N N . ARG A 1 409 ? 24.25 -7.375 -20 1 90.06 409 ARG A N 1
ATOM 3142 C CA . ARG A 1 409 ? 24.938 -7.855 -21.188 1 90.06 409 ARG A CA 1
ATOM 3143 C C . ARG A 1 409 ? 24.969 -9.383 -21.219 1 90.06 409 ARG A C 1
ATOM 3145 O O . ARG A 1 409 ? 24.859 -9.984 -22.281 1 90.06 409 ARG A O 1
ATOM 3152 N N . LEU A 1 410 ? 25.156 -9.898 -20.109 1 92.88 410 LEU A N 1
ATOM 3153 C CA . LEU A 1 410 ? 25.172 -11.359 -20.016 1 92.88 410 LEU A CA 1
ATOM 3154 C C . LEU A 1 410 ? 23.844 -11.961 -20.438 1 92.88 410 LEU A C 1
ATOM 3156 O O . LEU A 1 410 ? 23.812 -12.977 -21.141 1 92.88 410 LEU A O 1
ATOM 3160 N N . LEU A 1 411 ? 22.781 -11.352 -20.078 1 91.75 411 LEU A N 1
ATOM 3161 C CA . LEU A 1 411 ? 21.453 -11.898 -20.312 1 91.75 411 LEU A CA 1
ATOM 3162 C C . LEU A 1 411 ? 21.078 -11.805 -21.781 1 91.75 411 LEU A C 1
ATOM 3164 O O . LEU A 1 411 ? 20.125 -12.453 -22.219 1 91.75 411 LEU A O 1
ATOM 3168 N N . THR A 1 412 ? 21.859 -11.07 -22.562 1 92.12 412 THR A N 1
ATOM 3169 C CA . THR A 1 412 ? 21.641 -11.055 -24 1 92.12 412 THR A CA 1
ATOM 3170 C C . THR A 1 412 ? 21.953 -12.414 -24.625 1 92.12 412 THR A C 1
ATOM 3172 O O . THR A 1 412 ? 21.438 -12.742 -25.688 1 92.12 412 THR A O 1
ATOM 3175 N N . LEU A 1 413 ? 22.656 -13.203 -23.875 1 94.69 413 LEU A N 1
ATOM 3176 C CA . LEU A 1 413 ? 23.047 -14.523 -24.375 1 94.69 413 LEU A CA 1
ATOM 3177 C C . LEU A 1 413 ? 21.984 -15.57 -24.031 1 94.69 413 LEU A C 1
ATOM 3179 O O . LEU A 1 413 ? 22.047 -16.688 -24.531 1 94.69 413 LEU A O 1
ATOM 3183 N N . PHE A 1 414 ? 21 -15.164 -23.281 1 95.06 414 PHE A N 1
ATOM 3184 C CA . PHE A 1 414 ? 20.094 -16.172 -22.75 1 95.06 414 PHE A CA 1
ATOM 3185 C C . PHE A 1 414 ? 18.656 -15.906 -23.203 1 95.06 414 PHE A C 1
ATOM 3187 O O . PHE A 1 414 ? 18.234 -14.758 -23.281 1 95.06 414 PHE A O 1
ATOM 3194 N N . SER A 1 415 ? 17.969 -16.922 -23.625 1 94.25 415 SER A N 1
ATOM 3195 C CA . SER A 1 415 ? 16.516 -17 -23.625 1 94.25 415 SER A CA 1
ATOM 3196 C C . SER A 1 415 ? 16 -17.953 -22.547 1 94.25 415 SER A C 1
ATOM 3198 O O . SER A 1 415 ? 16.391 -19.125 -22.516 1 94.25 415 SER A O 1
ATOM 3200 N N . ILE A 1 416 ? 15.234 -17.422 -21.672 1 92.75 416 ILE A N 1
ATOM 3201 C CA . ILE A 1 416 ? 14.836 -18.219 -20.516 1 92.75 416 ILE A CA 1
ATOM 3202 C C . ILE A 1 416 ? 13.32 -18.406 -20.516 1 92.75 416 ILE A C 1
ATOM 3204 O O . ILE A 1 416 ? 12.57 -17.453 -20.766 1 92.75 416 ILE A O 1
ATOM 3208 N N . VAL A 1 417 ? 12.883 -19.594 -20.344 1 91.31 417 VAL A N 1
ATOM 3209 C CA . VAL A 1 417 ? 11.484 -19.922 -20.125 1 91.31 417 VAL A CA 1
ATOM 3210 C C . VAL A 1 417 ? 11.289 -20.438 -18.703 1 91.31 417 VAL A C 1
ATOM 3212 O O . VAL A 1 417 ? 11.789 -21.516 -18.344 1 91.31 417 VAL A O 1
ATOM 3215 N N . PHE A 1 418 ? 10.562 -19.734 -17.969 1 87 418 PHE A N 1
ATOM 3216 C CA . PHE A 1 418 ? 10.383 -20.062 -16.547 1 87 418 PHE A CA 1
ATOM 3217 C C . PHE A 1 418 ? 9.195 -20.984 -16.359 1 87 418 PHE A C 1
ATOM 3219 O O . PHE A 1 418 ? 8.359 -21.125 -17.25 1 87 418 PHE A O 1
ATOM 3226 N N . GLN A 1 419 ? 9.227 -21.531 -15.133 1 78.5 419 GLN A N 1
ATOM 3227 C CA . GLN A 1 419 ? 8.102 -22.375 -14.734 1 78.5 419 GLN A CA 1
ATOM 3228 C C . GLN A 1 419 ? 6.836 -21.547 -14.531 1 78.5 419 GLN A C 1
ATOM 3230 O O . GLN A 1 419 ? 5.77 -21.891 -15.047 1 78.5 419 GLN A O 1
ATOM 3235 N N . ASP A 1 420 ? 7.023 -20.484 -13.805 1 76.88 420 ASP A N 1
ATOM 3236 C CA . ASP A 1 420 ? 5.93 -19.547 -13.578 1 76.88 420 ASP A CA 1
ATOM 3237 C C . ASP A 1 420 ? 6.055 -18.328 -14.5 1 76.88 420 ASP A C 1
ATOM 3239 O O . ASP A 1 420 ? 6.969 -17.516 -14.344 1 76.88 420 ASP A O 1
ATOM 3243 N N . VAL A 1 421 ? 5.055 -18.328 -15.445 1 82.56 421 VAL A N 1
ATOM 3244 C CA . VAL A 1 421 ? 5.125 -17.281 -16.453 1 82.56 421 VAL A CA 1
ATOM 3245 C C . VAL A 1 421 ? 4.348 -16.062 -15.984 1 82.56 421 VAL A C 1
ATOM 3247 O O . VAL A 1 421 ? 3.238 -16.188 -15.461 1 82.56 421 VAL A O 1
ATOM 3250 N N . THR A 1 422 ? 5.008 -14.969 -16.047 1 83.38 422 THR A N 1
ATOM 3251 C CA . THR A 1 422 ? 4.336 -13.711 -15.766 1 83.38 422 THR A CA 1
ATOM 3252 C C . THR A 1 422 ? 4.148 -12.898 -17.047 1 83.38 422 THR A C 1
ATOM 3254 O O . THR A 1 422 ? 5.086 -12.75 -17.828 1 83.38 422 THR A O 1
ATOM 3257 N N . LEU A 1 423 ? 2.906 -12.531 -17.312 1 86.81 423 LEU A N 1
ATOM 3258 C CA . LEU A 1 423 ? 2.588 -11.703 -18.469 1 86.81 423 LEU A CA 1
ATOM 3259 C C . LEU A 1 423 ? 2.17 -10.305 -18.047 1 86.81 423 LEU A C 1
ATOM 3261 O O . LEU A 1 423 ? 1.776 -10.094 -16.891 1 86.81 423 LEU A O 1
ATOM 3265 N N . PHE A 1 424 ? 2.352 -9.398 -18.938 1 85.94 424 PHE A N 1
ATOM 3266 C CA . PHE A 1 424 ? 2.039 -8 -18.672 1 85.94 424 PHE A CA 1
ATOM 3267 C C . PHE A 1 424 ? 0.602 -7.68 -19.062 1 85.94 424 PHE A C 1
ATOM 3269 O O . PHE A 1 424 ? 0.033 -8.336 -19.938 1 85.94 424 PHE A O 1
ATOM 3276 N N . ASN A 1 425 ? 0.074 -6.699 -18.344 1 84.25 425 ASN A N 1
ATOM 3277 C CA . ASN A 1 425 ? -1.249 -6.227 -18.734 1 84.25 425 ASN A CA 1
ATOM 3278 C C . ASN A 1 425 ? -1.196 -5.422 -20.031 1 84.25 425 ASN A C 1
ATOM 3280 O O . ASN A 1 425 ? -1.294 -4.195 -20 1 84.25 425 ASN A O 1
ATOM 3284 N N . ASN A 1 426 ? -1.076 -6.109 -21.047 1 88.5 426 ASN A N 1
ATOM 3285 C CA . ASN A 1 426 ? -0.942 -5.566 -22.391 1 88.5 426 ASN A CA 1
ATOM 3286 C C . ASN A 1 426 ? -1.476 -6.539 -23.438 1 88.5 426 ASN A C 1
ATOM 3288 O O . ASN A 1 426 ? -2.053 -7.574 -23.094 1 88.5 426 ASN A O 1
ATOM 3292 N N . THR A 1 427 ? -1.385 -6.172 -24.688 1 91.88 427 THR A N 1
ATOM 3293 C CA . THR A 1 427 ? -1.866 -7.016 -25.766 1 91.88 427 THR A CA 1
ATOM 3294 C C . THR A 1 427 ? -0.974 -8.242 -25.953 1 91.88 427 THR A C 1
ATOM 3296 O O . THR A 1 427 ? 0.153 -8.266 -25.453 1 91.88 427 THR A O 1
ATOM 3299 N N . VAL A 1 428 ? -1.528 -9.242 -26.609 1 93.44 428 VAL A N 1
ATOM 3300 C CA . VAL A 1 428 ? -0.76 -10.445 -26.906 1 93.44 428 VAL A CA 1
ATOM 3301 C C . VAL A 1 428 ? 0.49 -10.078 -27.703 1 93.44 428 VAL A C 1
ATOM 3303 O O . VAL A 1 428 ? 1.586 -10.562 -27.406 1 93.44 428 VAL A O 1
ATOM 3306 N N . MET A 1 429 ? 0.284 -9.188 -28.609 1 94.44 429 MET A N 1
ATOM 3307 C CA . MET A 1 429 ? 1.37 -8.75 -29.484 1 94.44 429 MET A CA 1
ATOM 3308 C C . MET A 1 429 ? 2.494 -8.109 -28.688 1 94.44 429 MET A C 1
ATOM 3310 O O . MET A 1 429 ? 3.664 -8.453 -28.859 1 94.44 429 MET A O 1
ATOM 3314 N N . GLU A 1 430 ? 2.139 -7.273 -27.828 1 91.81 430 GLU A N 1
ATOM 3315 C CA . GLU A 1 430 ? 3.141 -6.531 -27.078 1 91.81 430 GLU A CA 1
ATOM 3316 C C . GLU A 1 430 ? 3.816 -7.418 -26.031 1 91.81 430 GLU A C 1
ATOM 3318 O O . GLU A 1 430 ? 4.977 -7.199 -25.688 1 91.81 430 GLU A O 1
ATOM 3323 N N . ASN A 1 431 ? 3.086 -8.359 -25.547 1 93 431 ASN A N 1
ATOM 3324 C CA . ASN A 1 431 ? 3.682 -9.305 -24.609 1 93 431 ASN A CA 1
ATOM 3325 C C . ASN A 1 431 ? 4.785 -10.125 -25.266 1 93 431 ASN A C 1
ATOM 3327 O O . ASN A 1 431 ? 5.812 -10.406 -24.656 1 93 431 ASN A O 1
ATOM 3331 N N . ILE A 1 432 ? 4.523 -10.477 -26.484 1 94.5 432 ILE A N 1
ATOM 3332 C CA . ILE A 1 432 ? 5.52 -11.25 -27.203 1 94.5 432 ILE A CA 1
ATOM 3333 C C . ILE A 1 432 ? 6.684 -10.352 -27.609 1 94.5 432 ILE A C 1
ATOM 3335 O O . ILE A 1 432 ? 7.844 -10.766 -27.562 1 94.5 432 ILE A O 1
ATOM 3339 N N . ARG A 1 433 ? 6.406 -9.148 -27.953 1 93.62 433 ARG A N 1
ATOM 3340 C CA . ARG A 1 433 ? 7.406 -8.195 -28.438 1 93.62 433 ARG A CA 1
ATOM 3341 C C . ARG A 1 433 ? 8.422 -7.875 -27.344 1 93.62 433 ARG A C 1
ATOM 3343 O O . ARG A 1 433 ? 9.508 -7.363 -27.625 1 93.62 433 ARG A O 1
ATOM 3350 N N . ILE A 1 434 ? 8.141 -8.211 -26.156 1 90.19 434 ILE A N 1
ATOM 3351 C CA . ILE A 1 434 ? 9.047 -7.984 -25.031 1 90.19 434 ILE A CA 1
ATOM 3352 C C . ILE A 1 434 ? 10.344 -8.75 -25.25 1 90.19 434 ILE A C 1
ATOM 3354 O O . ILE A 1 434 ? 11.398 -8.352 -24.734 1 90.19 434 ILE A O 1
ATOM 3358 N N . GLY A 1 435 ? 10.258 -9.805 -26 1 90.56 435 GLY A N 1
ATOM 3359 C CA . GLY A 1 435 ? 11.453 -10.578 -26.312 1 90.56 435 GLY A CA 1
ATOM 3360 C C . GLY A 1 435 ? 12.484 -9.797 -27.094 1 90.56 435 GLY A C 1
ATOM 3361 O O . GLY A 1 435 ? 13.688 -10.016 -26.922 1 90.56 435 GLY A O 1
ATOM 3362 N N . ARG A 1 436 ? 12.031 -9.086 -28 1 91.75 436 ARG A N 1
ATOM 3363 C CA . ARG A 1 436 ? 12.844 -8.172 -28.812 1 91.75 436 ARG A CA 1
ATOM 3364 C C . ARG A 1 436 ? 12.055 -6.918 -29.172 1 91.75 436 ARG A C 1
ATOM 3366 O O . ARG A 1 436 ? 11.227 -6.945 -30.094 1 91.75 436 ARG A O 1
ATOM 3373 N N . ARG A 1 437 ? 12.391 -5.855 -28.672 1 85.75 437 ARG A N 1
ATOM 3374 C CA . ARG A 1 437 ? 11.586 -4.637 -28.719 1 85.75 437 ARG A CA 1
ATOM 3375 C C . ARG A 1 437 ? 11.5 -4.094 -30.141 1 85.75 437 ARG A C 1
ATOM 3377 O O . ARG A 1 437 ? 10.477 -3.533 -30.531 1 85.75 437 ARG A O 1
ATOM 3384 N N . ASP A 1 438 ? 12.531 -4.254 -30.812 1 88.31 438 ASP A N 1
ATOM 3385 C CA . ASP A 1 438 ? 12.586 -3.643 -32.125 1 88.31 438 ASP A CA 1
ATOM 3386 C C . ASP A 1 438 ? 12.047 -4.59 -33.188 1 88.31 438 ASP A C 1
ATOM 3388 O O . ASP A 1 438 ? 12.18 -4.328 -34.406 1 88.31 438 ASP A O 1
ATOM 3392 N N . ALA A 1 439 ? 11.414 -5.641 -32.688 1 94 439 ALA A N 1
ATOM 3393 C CA . ALA A 1 439 ? 10.898 -6.609 -33.656 1 94 439 ALA A CA 1
ATOM 3394 C C . ALA A 1 439 ? 9.68 -6.055 -34.406 1 94 439 ALA A C 1
ATOM 3396 O O . ALA A 1 439 ? 8.859 -5.348 -33.812 1 94 439 ALA A O 1
ATOM 3397 N N . THR A 1 440 ? 9.555 -6.324 -35.656 1 95.75 440 THR A N 1
ATOM 3398 C CA . THR A 1 440 ? 8.398 -5.934 -36.438 1 95.75 440 THR A CA 1
ATOM 3399 C C . THR A 1 440 ? 7.203 -6.832 -36.156 1 95.75 440 THR A C 1
ATOM 3401 O O . THR A 1 440 ? 7.352 -7.898 -35.562 1 95.75 440 THR A O 1
ATOM 3404 N N . ASP A 1 441 ? 6.062 -6.43 -36.562 1 94.88 441 ASP A N 1
ATOM 3405 C CA . ASP A 1 441 ? 4.844 -7.207 -36.375 1 94.88 441 ASP A CA 1
ATOM 3406 C C . ASP A 1 441 ? 4.953 -8.586 -37.031 1 94.88 441 ASP A C 1
ATOM 3408 O O . ASP A 1 441 ? 4.484 -9.578 -36.469 1 94.88 441 ASP A O 1
ATOM 3412 N N . GLU A 1 442 ? 5.586 -8.555 -38.125 1 95.5 442 GLU A N 1
ATOM 3413 C CA . GLU A 1 442 ? 5.734 -9.812 -38.844 1 95.5 442 GLU A CA 1
ATOM 3414 C C . GLU A 1 442 ? 6.625 -10.789 -38.062 1 95.5 442 GLU A C 1
ATOM 3416 O O . GLU A 1 442 ? 6.34 -11.984 -38.031 1 95.5 442 GLU A O 1
ATOM 3421 N N . GLU A 1 443 ? 7.656 -10.25 -37.531 1 95.81 443 GLU A N 1
ATOM 3422 C CA . GLU A 1 443 ? 8.57 -11.086 -36.781 1 95.81 443 GLU A CA 1
ATOM 3423 C C . GLU A 1 443 ? 7.891 -11.625 -35.5 1 95.81 443 GLU A C 1
ATOM 3425 O O . GLU A 1 443 ? 8.109 -12.781 -35.125 1 95.81 443 GLU A O 1
ATOM 3430 N N . VAL A 1 444 ? 7.137 -10.82 -34.875 1 95.81 444 VAL A N 1
ATOM 3431 C CA . VAL A 1 444 ? 6.41 -11.227 -33.688 1 95.81 444 VAL A CA 1
ATOM 3432 C C . VAL A 1 444 ? 5.414 -12.328 -34.031 1 95.81 444 VAL A C 1
ATOM 3434 O O . VAL A 1 444 ? 5.305 -13.32 -33.312 1 95.81 444 VAL A O 1
ATOM 3437 N N . MET A 1 445 ? 4.715 -12.148 -35.156 1 95.56 445 MET A N 1
ATOM 3438 C CA . MET A 1 445 ? 3.73 -13.148 -35.562 1 95.56 445 MET A CA 1
ATOM 3439 C C . MET A 1 445 ? 4.41 -14.453 -35.938 1 95.56 445 MET A C 1
ATOM 3441 O O . MET A 1 445 ? 3.869 -15.539 -35.688 1 95.56 445 MET A O 1
ATOM 3445 N N . ALA A 1 446 ? 5.535 -14.328 -36.562 1 95.44 446 ALA A N 1
ATOM 3446 C CA . ALA A 1 446 ? 6.293 -15.531 -36.906 1 95.44 446 ALA A CA 1
ATOM 3447 C C . ALA A 1 446 ? 6.707 -16.312 -35.656 1 95.44 446 ALA A C 1
ATOM 3449 O O . ALA A 1 446 ? 6.598 -17.531 -35.625 1 95.44 446 ALA A O 1
ATOM 3450 N N . ALA A 1 447 ? 7.266 -15.641 -34.719 1 95.5 447 ALA A N 1
ATOM 3451 C CA . ALA A 1 447 ? 7.645 -16.281 -33.438 1 95.5 447 ALA A CA 1
ATOM 3452 C C . ALA A 1 447 ? 6.434 -16.906 -32.781 1 95.5 447 ALA A C 1
ATOM 3454 O O . ALA A 1 447 ? 6.535 -18 -32.188 1 95.5 447 ALA A O 1
ATOM 3455 N N . ALA A 1 448 ? 5.312 -16.25 -32.844 1 95.75 448 ALA A N 1
ATOM 3456 C CA . ALA A 1 448 ? 4.074 -16.75 -32.25 1 95.75 448 ALA A CA 1
ATOM 3457 C C . ALA A 1 448 ? 3.615 -18.031 -32.938 1 95.75 448 ALA A C 1
ATOM 3459 O O . ALA A 1 448 ? 3.107 -18.938 -32.281 1 95.75 448 ALA A O 1
ATOM 3460 N N . ARG A 1 449 ? 3.756 -18.047 -34.188 1 94.69 449 ARG A N 1
ATOM 3461 C CA . ARG A 1 449 ? 3.377 -19.234 -34.938 1 94.69 449 ARG A CA 1
ATOM 3462 C C . ARG A 1 449 ? 4.258 -20.438 -34.562 1 94.69 449 ARG A C 1
ATOM 3464 O O . ARG A 1 449 ? 3.77 -21.562 -34.469 1 94.69 449 ARG A O 1
ATOM 3471 N N . MET A 1 450 ? 5.5 -20.141 -34.406 1 94.56 450 MET A N 1
ATOM 3472 C CA . MET A 1 450 ? 6.43 -21.203 -34.031 1 94.56 450 MET A CA 1
ATOM 3473 C C . MET A 1 450 ? 6.078 -21.766 -32.656 1 94.56 450 MET A C 1
ATOM 3475 O O . MET A 1 450 ? 6.348 -22.938 -32.375 1 94.56 450 MET A O 1
ATOM 3479 N N . ALA A 1 451 ? 5.48 -21 -31.844 1 94.62 451 ALA A N 1
ATOM 3480 C CA . ALA A 1 451 ? 5.086 -21.422 -30.516 1 94.62 451 ALA A CA 1
ATOM 3481 C C . ALA A 1 451 ? 3.627 -21.875 -30.484 1 94.62 451 ALA A C 1
ATOM 3483 O O . ALA A 1 451 ? 3.059 -22.094 -29.422 1 94.62 451 ALA A O 1
ATOM 3484 N N . HIS A 1 452 ? 2.932 -21.906 -31.609 1 93 452 HIS A N 1
ATOM 3485 C CA . HIS A 1 452 ? 1.552 -22.359 -31.75 1 93 452 HIS A CA 1
ATOM 3486 C C . HIS A 1 452 ? 0.586 -21.406 -31.047 1 93 452 HIS A C 1
ATOM 3488 O O . HIS A 1 452 ? -0.36 -21.859 -30.391 1 93 452 HIS A O 1
ATOM 3494 N N . CYS A 1 453 ? 0.867 -20.156 -31.094 1 92.31 453 CYS A N 1
ATOM 3495 C CA . CYS A 1 453 ? -0.023 -19.188 -30.469 1 92.31 453 CYS A CA 1
ATOM 3496 C C . CYS A 1 453 ? -1.11 -18.734 -31.438 1 92.31 453 CYS A C 1
ATOM 3498 O O . CYS A 1 453 ? -2.074 -18.094 -31.031 1 92.31 453 CYS A O 1
ATOM 3500 N N . ASP A 1 454 ? -1.041 -19.078 -32.656 1 88.06 454 ASP A N 1
ATOM 3501 C CA . ASP A 1 454 ? -1.939 -18.594 -33.688 1 88.06 454 ASP A CA 1
ATOM 3502 C C . ASP A 1 454 ? -3.383 -19 -33.406 1 88.06 454 ASP A C 1
ATOM 3504 O O . ASP A 1 454 ? -4.293 -18.172 -33.469 1 88.06 454 ASP A O 1
ATOM 3508 N N . GLU A 1 455 ? -3.541 -20.25 -33.125 1 82.25 455 GLU A N 1
ATOM 3509 C CA . GLU A 1 455 ? -4.891 -20.75 -32.906 1 82.25 455 GLU A CA 1
ATOM 3510 C C . GLU A 1 455 ? -5.523 -20.062 -31.688 1 82.25 455 GLU A C 1
ATOM 3512 O O . GLU A 1 455 ? -6.719 -19.766 -31.688 1 82.25 455 GLU A O 1
ATOM 3517 N N . MET A 1 456 ? -4.75 -19.812 -30.719 1 84.38 456 MET A N 1
ATOM 3518 C CA . MET A 1 456 ? -5.242 -19.156 -29.516 1 84.38 456 MET A CA 1
ATOM 3519 C C . MET A 1 456 ? -5.645 -17.719 -29.812 1 84.38 456 MET A C 1
ATOM 3521 O O . MET A 1 456 ? -6.68 -17.25 -29.328 1 84.38 456 MET A O 1
ATOM 3525 N N . VAL A 1 457 ? -4.859 -17.016 -30.578 1 89.12 457 VAL A N 1
ATOM 3526 C CA . VAL A 1 457 ? -5.074 -15.602 -30.875 1 89.12 457 VAL A CA 1
ATOM 3527 C C . VAL A 1 457 ? -6.332 -15.438 -31.719 1 89.12 457 VAL A C 1
ATOM 3529 O O . VAL A 1 457 ? -7.055 -14.445 -31.594 1 89.12 457 VAL A O 1
ATOM 3532 N N . GLU A 1 458 ? -6.586 -16.391 -32.5 1 84.94 458 GLU A N 1
ATOM 3533 C CA . GLU A 1 458 ? -7.754 -16.344 -33.375 1 84.94 458 GLU A CA 1
ATOM 3534 C C . GLU A 1 458 ? -9.047 -16.422 -32.562 1 84.94 458 GLU A C 1
ATOM 3536 O O . GLU A 1 458 ? -10.086 -15.922 -33 1 84.94 458 GLU A O 1
ATOM 3541 N N . ARG A 1 459 ? -9.016 -16.922 -31.453 1 80.25 459 ARG A N 1
ATOM 3542 C CA . ARG A 1 459 ? -10.195 -17.094 -30.609 1 80.25 459 ARG A CA 1
ATOM 3543 C C . ARG A 1 459 ? -10.414 -15.867 -29.719 1 80.25 459 ARG A C 1
ATOM 3545 O O . ARG A 1 459 ? -11.492 -15.695 -29.156 1 80.25 459 ARG A O 1
ATOM 3552 N N . LEU A 1 460 ? -9.445 -15.125 -29.688 1 85.62 460 LEU A N 1
ATOM 3553 C CA . LEU A 1 460 ? -9.555 -13.938 -28.828 1 85.62 460 LEU A CA 1
ATOM 3554 C C . LEU A 1 460 ? -10.352 -12.844 -29.531 1 85.62 460 LEU A C 1
ATOM 3556 O O . LEU A 1 460 ? -10.273 -12.695 -30.75 1 85.62 460 LEU A O 1
ATOM 3560 N N . PRO A 1 461 ? -11.117 -12.031 -28.844 1 81.25 461 PRO A N 1
ATOM 3561 C CA . PRO A 1 461 ? -12.016 -11.031 -29.406 1 81.25 461 PRO A CA 1
ATOM 3562 C C . PRO A 1 461 ? -11.289 -10.016 -30.297 1 81.25 461 PRO A C 1
ATOM 3564 O O . PRO A 1 461 ? -11.812 -9.625 -31.344 1 81.25 461 PRO A O 1
ATOM 3567 N N . ASN A 1 462 ? -10.078 -9.578 -30 1 88.62 462 ASN A N 1
ATOM 3568 C CA . ASN A 1 462 ? -9.344 -8.57 -30.766 1 88.62 462 ASN A CA 1
ATOM 3569 C C . ASN A 1 462 ? -8.055 -9.141 -31.344 1 88.62 462 ASN A C 1
ATOM 3571 O O . ASN A 1 462 ? -7.094 -8.398 -31.562 1 88.62 462 ASN A O 1
ATOM 3575 N N . GLY A 1 463 ? -8.078 -10.438 -31.359 1 89.69 463 GLY A N 1
ATOM 3576 C CA . GLY A 1 463 ? -6.922 -11.086 -31.953 1 89.69 463 GLY A CA 1
ATOM 3577 C C . GLY A 1 463 ? -5.621 -10.742 -31.25 1 89.69 463 GLY A C 1
ATOM 3578 O O . GLY A 1 463 ? -5.523 -10.859 -30.031 1 89.69 463 GLY A O 1
ATOM 3579 N N . TRP A 1 464 ? -4.707 -10.211 -32.031 1 91.38 464 TRP A N 1
ATOM 3580 C CA . TRP A 1 464 ? -3.367 -9.898 -31.547 1 91.38 464 TRP A CA 1
ATOM 3581 C C . TRP A 1 464 ? -3.395 -8.68 -30.641 1 91.38 464 TRP A C 1
ATOM 3583 O O . TRP A 1 464 ? -2.506 -8.508 -29.797 1 91.38 464 TRP A O 1
ATOM 3593 N N . GLN A 1 465 ? -4.434 -7.965 -30.75 1 90.75 465 GLN A N 1
ATOM 3594 C CA . GLN A 1 465 ? -4.52 -6.719 -29.984 1 90.75 465 GLN A CA 1
ATOM 3595 C C . GLN A 1 465 ? -5.398 -6.887 -28.75 1 90.75 465 GLN A C 1
ATOM 3597 O O . GLN A 1 465 ? -5.738 -5.906 -28.094 1 90.75 465 GLN A O 1
ATOM 3602 N N . THR A 1 466 ? -5.652 -8.102 -28.438 1 89.44 466 THR A N 1
ATOM 3603 C CA . THR A 1 466 ? -6.469 -8.359 -27.266 1 89.44 466 THR A CA 1
ATOM 3604 C C . THR A 1 466 ? -5.68 -8.078 -25.984 1 89.44 466 THR A C 1
ATOM 3606 O O . THR A 1 466 ? -4.543 -8.531 -25.844 1 89.44 466 THR A O 1
ATOM 3609 N N . LEU A 1 467 ? -6.219 -7.332 -25.141 1 87.12 467 LEU A N 1
ATOM 3610 C CA . LEU A 1 467 ? -5.641 -7.109 -23.812 1 87.12 467 LEU A CA 1
ATOM 3611 C C . LEU A 1 467 ? -5.844 -8.328 -22.922 1 87.12 467 LEU A C 1
ATOM 3613 O O . LEU A 1 467 ? -6.977 -8.766 -22.703 1 87.12 467 LEU A O 1
ATOM 3617 N N . ILE A 1 468 ? -4.801 -8.906 -22.422 1 84 468 ILE A N 1
ATOM 3618 C CA . ILE A 1 468 ? -4.906 -10.188 -21.719 1 84 468 ILE A CA 1
ATOM 3619 C C . ILE A 1 468 ? -4.988 -9.945 -20.219 1 84 468 ILE A C 1
ATOM 3621 O O . ILE A 1 468 ? -5.082 -10.898 -19.438 1 84 468 ILE A O 1
ATOM 3625 N N . GLY A 1 469 ? -4.957 -8.773 -19.703 1 75.31 469 GLY A N 1
ATOM 3626 C CA . GLY A 1 469 ? -5.168 -8.477 -18.297 1 75.31 469 GLY A CA 1
ATOM 3627 C C . GLY A 1 469 ? -3.92 -8.656 -17.453 1 75.31 469 GLY A C 1
ATOM 3628 O O . GLY A 1 469 ? -2.865 -9.031 -17.969 1 75.31 469 GLY A O 1
ATOM 3629 N N . GLU A 1 470 ? -4.117 -8.547 -16.125 1 69.88 470 GLU A N 1
ATOM 3630 C CA . GLU A 1 470 ? -3.004 -8.688 -15.195 1 69.88 470 GLU A CA 1
ATOM 3631 C C . GLU A 1 470 ? -2.533 -10.141 -15.117 1 69.88 470 GLU A C 1
ATOM 3633 O O . GLU A 1 470 ? -3.342 -11.047 -14.922 1 69.88 470 GLU A O 1
ATOM 3638 N N . ASN A 1 471 ? -1.259 -10.297 -15.328 1 69.06 471 ASN A N 1
ATOM 3639 C CA . ASN A 1 471 ? -0.629 -11.617 -15.305 1 69.06 471 ASN A CA 1
ATOM 3640 C C . ASN A 1 471 ? -1.347 -12.594 -16.234 1 69.06 471 ASN A C 1
ATOM 3642 O O . ASN A 1 471 ? -1.447 -13.781 -15.922 1 69.06 471 ASN A O 1
ATOM 3646 N N . GLY A 1 472 ? -1.98 -12.062 -17.297 1 70.38 472 GLY A N 1
ATOM 3647 C CA . GLY A 1 472 ? -2.65 -12.906 -18.266 1 70.38 472 GLY A CA 1
ATOM 3648 C C . GLY A 1 472 ? -3.854 -13.633 -17.703 1 70.38 472 GLY A C 1
ATOM 3649 O O . GLY A 1 472 ? -4.078 -14.805 -18.016 1 70.38 472 GLY A O 1
ATOM 3650 N N . SER A 1 473 ? -4.496 -13.062 -16.844 1 63.84 473 SER A N 1
ATOM 3651 C CA . SER A 1 473 ? -5.617 -13.68 -16.141 1 63.84 473 SER A CA 1
ATOM 3652 C C . SER A 1 473 ? -6.676 -14.18 -17.125 1 63.84 473 SER A C 1
ATOM 3654 O O . SER A 1 473 ? -7.445 -15.086 -16.797 1 63.84 473 SER A O 1
ATOM 3656 N N . GLU A 1 474 ? -6.613 -13.781 -18.344 1 65.31 474 GLU A N 1
ATOM 3657 C CA . GLU A 1 474 ? -7.617 -14.141 -19.344 1 65.31 474 GLU A CA 1
ATOM 3658 C C . GLU A 1 474 ? -7.191 -15.383 -20.125 1 65.31 474 GLU A C 1
ATOM 3660 O O . GLU A 1 474 ? -7.961 -15.914 -20.922 1 65.31 474 GLU A O 1
ATOM 3665 N N . LEU A 1 475 ? -5.945 -15.797 -19.859 1 75.69 475 LEU A N 1
ATOM 3666 C CA . LEU A 1 475 ? -5.391 -16.922 -20.609 1 75.69 475 LEU A CA 1
ATOM 3667 C C . LEU A 1 475 ? -5.23 -18.141 -19.719 1 75.69 475 LEU A C 1
ATOM 3669 O O . LEU A 1 475 ? -5.141 -18.016 -18.5 1 75.69 475 LEU A O 1
ATOM 3673 N N . SER A 1 476 ? -5.273 -19.25 -20.406 1 71.94 476 SER A N 1
ATOM 3674 C CA . SER A 1 476 ? -4.984 -20.484 -19.688 1 71.94 476 SER A CA 1
ATOM 3675 C C . SER A 1 476 ? -3.492 -20.625 -19.406 1 71.94 476 SER A C 1
ATOM 3677 O O . SER A 1 476 ? -2.678 -19.906 -19.969 1 71.94 476 SER A O 1
ATOM 3679 N N . GLY A 1 477 ? -3.148 -21.453 -18.453 1 74.62 477 GLY A N 1
ATOM 3680 C CA . GLY A 1 477 ? -1.75 -21.688 -18.125 1 74.62 477 GLY A CA 1
ATOM 3681 C C . GLY A 1 477 ? -0.918 -22.078 -19.328 1 74.62 477 GLY A C 1
ATOM 3682 O O . GLY A 1 477 ? 0.213 -21.625 -19.484 1 74.62 477 GLY A O 1
ATOM 3683 N N . GLY A 1 478 ? -1.519 -22.984 -20.156 1 79 478 GLY A N 1
ATOM 3684 C CA . GLY A 1 478 ? -0.816 -23.406 -21.359 1 79 478 GLY A CA 1
ATOM 3685 C C . GLY A 1 478 ? -0.629 -22.297 -22.375 1 79 478 GLY A C 1
ATOM 3686 O O . GLY A 1 478 ? 0.408 -22.219 -23.031 1 79 478 GLY A O 1
ATOM 3687 N N . GLU A 1 479 ? -1.641 -21.5 -22.422 1 83 479 GLU A N 1
ATOM 3688 C CA . GLU A 1 479 ? -1.553 -20.375 -23.344 1 83 479 GLU A CA 1
ATOM 3689 C C . GLU A 1 479 ? -0.496 -19.375 -22.891 1 83 479 GLU A C 1
ATOM 3691 O O . GLU A 1 479 ? 0.234 -18.812 -23.703 1 83 479 GLU A O 1
ATOM 3696 N N . ARG A 1 480 ? -0.406 -19.172 -21.609 1 88.56 480 ARG A N 1
ATOM 3697 C CA . ARG A 1 480 ? 0.606 -18.281 -21.062 1 88.56 480 ARG A CA 1
ATOM 3698 C C . ARG A 1 480 ? 2.012 -18.812 -21.344 1 88.56 480 ARG A C 1
ATOM 3700 O O . ARG A 1 480 ? 2.916 -18.031 -21.672 1 88.56 480 ARG A O 1
ATOM 3707 N N . GLN A 1 481 ? 2.127 -20.062 -21.234 1 89.31 481 GLN A N 1
ATOM 3708 C CA . GLN A 1 481 ? 3.424 -20.688 -21.484 1 89.31 481 GLN A CA 1
ATOM 3709 C C . GLN A 1 481 ? 3.834 -20.531 -22.953 1 89.31 481 GLN A C 1
ATOM 3711 O O . GLN A 1 481 ? 5.008 -20.312 -23.25 1 89.31 481 GLN A O 1
ATOM 3716 N N . ARG A 1 482 ? 2.896 -20.719 -23.828 1 92.12 482 ARG A N 1
ATOM 3717 C CA . ARG A 1 482 ? 3.189 -20.594 -25.25 1 92.12 482 ARG A CA 1
ATOM 3718 C C . ARG A 1 482 ? 3.631 -19.188 -25.609 1 92.12 482 ARG A C 1
ATOM 3720 O O . ARG A 1 482 ? 4.5 -18.984 -26.453 1 92.12 482 ARG A O 1
ATOM 3727 N N . ILE A 1 483 ? 3.055 -18.25 -24.953 1 92.38 483 ILE A N 1
ATOM 3728 C CA . ILE A 1 483 ? 3.465 -16.875 -25.156 1 92.38 483 ILE A CA 1
ATOM 3729 C C . ILE A 1 483 ? 4.898 -16.672 -24.656 1 92.38 483 ILE A C 1
ATOM 3731 O O . ILE A 1 483 ? 5.688 -15.977 -25.297 1 92.38 483 ILE A O 1
ATOM 3735 N N . SER A 1 484 ? 5.199 -17.266 -23.547 1 92.75 484 SER A N 1
ATOM 3736 C CA . SER A 1 484 ? 6.555 -17.188 -23.016 1 92.75 484 SER A CA 1
ATOM 3737 C C . SER A 1 484 ? 7.562 -17.812 -23.969 1 92.75 484 SER A C 1
ATOM 3739 O O . SER A 1 484 ? 8.664 -17.281 -24.156 1 92.75 484 SER A O 1
ATOM 3741 N N . ILE A 1 485 ? 7.176 -18.875 -24.562 1 94.56 485 ILE A N 1
ATOM 3742 C CA . ILE A 1 485 ? 8.047 -19.547 -25.531 1 94.56 485 ILE A CA 1
ATOM 3743 C C . ILE A 1 485 ? 8.195 -18.672 -26.766 1 94.56 485 ILE A C 1
ATOM 3745 O O . ILE A 1 485 ? 9.273 -18.609 -27.359 1 94.56 485 ILE A O 1
ATOM 3749 N N . ALA A 1 486 ? 7.07 -18.062 -27.156 1 95.25 486 ALA A N 1
ATOM 3750 C CA . ALA A 1 486 ? 7.133 -17.141 -28.297 1 95.25 486 ALA A CA 1
ATOM 3751 C C . ALA A 1 486 ? 8.141 -16.031 -28.031 1 95.25 486 ALA A C 1
ATOM 3753 O O . ALA A 1 486 ? 8.859 -15.609 -28.938 1 95.25 486 ALA A O 1
ATOM 3754 N N . ARG A 1 487 ? 8.188 -15.578 -26.859 1 94.5 487 ARG A N 1
ATOM 3755 C CA . ARG A 1 487 ? 9.172 -14.586 -26.469 1 94.5 487 ARG A CA 1
ATOM 3756 C C . ARG A 1 487 ? 10.594 -15.102 -26.672 1 94.5 487 ARG A C 1
ATOM 3758 O O . ARG A 1 487 ? 11.461 -14.367 -27.156 1 94.5 487 ARG A O 1
ATOM 3765 N N . ALA A 1 488 ? 10.758 -16.25 -26.234 1 94.62 488 ALA A N 1
ATOM 3766 C CA . ALA A 1 488 ? 12.078 -16.875 -26.359 1 94.62 488 ALA A CA 1
ATOM 3767 C C . ALA A 1 488 ? 12.477 -17.031 -27.812 1 94.62 488 ALA A C 1
ATOM 3769 O O . ALA A 1 488 ? 13.641 -16.844 -28.172 1 94.62 488 ALA A O 1
ATOM 3770 N N . PHE A 1 489 ? 11.516 -17.422 -28.688 1 95.69 489 PHE A N 1
ATOM 3771 C CA . PHE A 1 489 ? 11.766 -17.531 -30.125 1 95.69 489 PHE A CA 1
ATOM 3772 C C . PHE A 1 489 ? 12.203 -16.188 -30.703 1 95.69 489 PHE A C 1
ATOM 3774 O O . PHE A 1 489 ? 13.133 -16.125 -31.5 1 95.69 489 PHE A O 1
ATOM 3781 N N . LEU A 1 490 ? 11.438 -15.211 -30.266 1 95.5 490 LEU A N 1
ATOM 3782 C CA . LEU A 1 490 ? 11.68 -13.875 -30.812 1 95.5 490 LEU A CA 1
ATOM 3783 C C . LEU A 1 490 ? 13.055 -13.367 -30.406 1 95.5 490 LEU A C 1
ATOM 3785 O O . LEU A 1 490 ? 13.742 -12.727 -31.203 1 95.5 490 LEU A O 1
ATOM 3789 N N . LYS A 1 491 ? 13.43 -13.586 -29.203 1 94.44 491 LYS A N 1
ATOM 3790 C CA . LYS A 1 491 ? 14.75 -13.164 -28.719 1 94.44 491 LYS A CA 1
ATOM 3791 C C . LYS A 1 491 ? 15.859 -13.914 -29.453 1 94.44 491 LYS A C 1
ATOM 3793 O O . LYS A 1 491 ? 16.906 -13.344 -29.766 1 94.44 491 LYS A O 1
ATOM 3798 N N . ASP A 1 492 ? 15.641 -15.219 -29.672 1 93.94 492 ASP A N 1
ATOM 3799 C CA . ASP A 1 492 ? 16.531 -16.078 -30.438 1 93.94 492 ASP A CA 1
ATOM 3800 C C . ASP A 1 492 ? 17.969 -16 -29.906 1 93.94 492 ASP A C 1
ATOM 3802 O O . ASP A 1 492 ? 18.906 -15.75 -30.672 1 93.94 492 ASP A O 1
ATOM 3806 N N . ALA A 1 493 ? 18.219 -16.203 -28.609 1 95.38 493 ALA A N 1
ATOM 3807 C CA . ALA A 1 493 ? 19.531 -16.203 -27.984 1 95.38 493 ALA A CA 1
ATOM 3808 C C . ALA A 1 493 ? 20.234 -17.547 -28.172 1 95.38 493 ALA A C 1
ATOM 3810 O O . ALA A 1 493 ? 19.578 -18.562 -28.391 1 95.38 493 ALA A O 1
ATOM 3811 N N . PRO A 1 494 ? 21.516 -17.562 -28.094 1 96.44 494 PRO A N 1
ATOM 3812 C CA . PRO A 1 494 ? 22.281 -18.797 -28.328 1 96.44 494 PRO A CA 1
ATOM 3813 C C . PRO A 1 494 ? 22.156 -19.797 -27.188 1 96.44 494 PRO A C 1
ATOM 3815 O O . PRO A 1 494 ? 22.375 -21 -27.375 1 96.44 494 PRO A O 1
ATOM 3818 N N . ILE A 1 495 ? 21.859 -19.375 -26.031 1 97.19 495 ILE A N 1
ATOM 3819 C CA . ILE A 1 495 ? 21.703 -20.25 -24.875 1 97.19 495 ILE A CA 1
ATOM 3820 C C . ILE A 1 495 ? 20.234 -20.266 -24.422 1 97.19 495 ILE A C 1
ATOM 3822 O O . ILE A 1 495 ? 19.625 -19.203 -24.266 1 97.19 495 ILE A O 1
ATOM 3826 N N . ILE A 1 496 ? 19.688 -21.422 -24.266 1 96.31 496 ILE A N 1
ATOM 3827 C CA . ILE A 1 496 ? 18.281 -21.562 -23.844 1 96.31 496 ILE A CA 1
ATOM 3828 C C . ILE A 1 496 ? 18.219 -22.234 -22.469 1 96.31 496 ILE A C 1
ATOM 3830 O O . ILE A 1 496 ? 18.828 -23.297 -22.266 1 96.31 496 ILE A O 1
ATOM 3834 N N . LEU A 1 497 ? 17.641 -21.562 -21.562 1 95.38 497 LEU A N 1
ATOM 3835 C CA . LEU A 1 497 ? 17.359 -22.141 -20.25 1 95.38 497 LEU A CA 1
ATOM 3836 C C . LEU A 1 497 ? 15.875 -22.438 -20.078 1 95.38 497 LEU A C 1
ATOM 3838 O O . LEU A 1 497 ? 15.047 -21.547 -20.219 1 95.38 497 LEU A O 1
ATOM 3842 N N . LEU A 1 498 ? 15.523 -23.656 -19.875 1 92.88 498 LEU A N 1
ATOM 3843 C CA . LEU A 1 498 ? 14.141 -24.078 -19.703 1 92.88 498 LEU A CA 1
ATOM 3844 C C . LEU A 1 498 ? 13.914 -24.625 -18.297 1 92.88 498 LEU A C 1
ATOM 3846 O O . LEU A 1 498 ? 14.484 -25.672 -17.938 1 92.88 498 LEU A O 1
ATOM 3850 N N . ASP A 1 499 ? 13.117 -23.938 -17.562 1 88.44 499 ASP A N 1
ATOM 3851 C CA . ASP A 1 499 ? 12.789 -24.391 -16.203 1 88.44 499 ASP A CA 1
ATOM 3852 C C . ASP A 1 499 ? 11.398 -25 -16.156 1 88.44 499 ASP A C 1
ATOM 3854 O O . ASP A 1 499 ? 10.414 -24.297 -15.898 1 88.44 499 ASP A O 1
ATOM 3858 N N . GLU A 1 500 ? 11.289 -26.25 -16.312 1 81.62 500 GLU A N 1
ATOM 3859 C CA . GLU A 1 500 ? 10.062 -27.047 -16.25 1 81.62 500 GLU A CA 1
ATOM 3860 C C . GLU A 1 500 ? 8.961 -26.422 -17.109 1 81.62 500 GLU A C 1
ATOM 3862 O O . GLU A 1 500 ? 7.859 -26.156 -16.625 1 81.62 500 GLU A O 1
ATOM 3867 N N . PRO A 1 501 ? 9.117 -26.297 -18.359 1 80.12 501 PRO A N 1
ATOM 3868 C CA . PRO A 1 501 ? 8.188 -25.578 -19.219 1 80.12 501 PRO A CA 1
ATOM 3869 C C . PRO A 1 501 ? 6.859 -26.312 -19.406 1 80.12 501 PRO A C 1
ATOM 3871 O O . PRO A 1 501 ? 5.875 -25.703 -19.844 1 80.12 501 PRO A O 1
ATOM 3874 N N . THR A 1 502 ? 6.762 -27.547 -19.109 1 73.56 502 THR A N 1
ATOM 3875 C CA . THR A 1 502 ? 5.547 -28.312 -19.375 1 73.56 502 THR A CA 1
ATOM 3876 C C . THR A 1 502 ? 4.824 -28.656 -18.078 1 73.56 502 THR A C 1
ATOM 3878 O O . THR A 1 502 ? 3.887 -29.453 -18.078 1 73.56 502 THR A O 1
ATOM 3881 N N . SER A 1 503 ? 5.27 -28 -17.125 1 68.75 503 SER A N 1
ATOM 3882 C CA . SER A 1 503 ? 4.633 -28.297 -15.844 1 68.75 503 SER A CA 1
ATOM 3883 C C . SER A 1 503 ? 3.23 -27.703 -15.773 1 68.75 503 SER A C 1
ATOM 3885 O O . SER A 1 503 ? 2.984 -26.609 -16.297 1 68.75 503 SER A O 1
ATOM 3887 N N . SER A 1 504 ? 2.266 -28.453 -15.281 1 62.19 504 SER A N 1
ATOM 3888 C CA . SER A 1 504 ? 0.92 -28 -14.953 1 62.19 504 SER A CA 1
ATOM 3889 C C . SER A 1 504 ? 0.105 -27.719 -16.203 1 62.19 504 SER A C 1
ATOM 3891 O O . SER A 1 504 ? -0.709 -26.797 -16.234 1 62.19 504 SER A O 1
ATOM 3893 N N . LEU A 1 505 ? 0.465 -28.375 -17.266 1 69.38 505 LEU A N 1
ATOM 3894 C CA . LEU A 1 505 ? -0.27 -28.156 -18.516 1 69.38 505 LEU A CA 1
ATOM 3895 C C . LEU A 1 505 ? -1.179 -29.344 -18.812 1 69.38 505 LEU A C 1
ATOM 3897 O O . LEU A 1 505 ? -0.89 -30.484 -18.422 1 69.38 505 LEU A O 1
ATOM 3901 N N . ASP A 1 506 ? -2.314 -29.047 -19.453 1 66.56 506 ASP A N 1
ATOM 3902 C CA . ASP A 1 506 ? -3.133 -30.141 -19.969 1 66.56 506 ASP A CA 1
ATOM 3903 C C . ASP A 1 506 ? -2.438 -30.844 -21.141 1 66.56 506 ASP A C 1
ATOM 3905 O O . ASP A 1 506 ? -1.482 -30.312 -21.703 1 66.56 506 ASP A O 1
ATOM 3909 N N . VAL A 1 507 ? -2.951 -32 -21.406 1 65.75 507 VAL A N 1
ATOM 3910 C CA . VAL A 1 507 ? -2.305 -32.875 -22.359 1 65.75 507 VAL A CA 1
ATOM 3911 C C . VAL A 1 507 ? -2.203 -32.188 -23.719 1 65.75 507 VAL A C 1
ATOM 3913 O O . VAL A 1 507 ? -1.173 -32.281 -24.391 1 65.75 507 VAL A O 1
ATOM 3916 N N . GLU A 1 508 ? -3.252 -31.547 -24.125 1 70.12 508 GLU A N 1
ATOM 3917 C CA . GLU A 1 508 ? -3.23 -30.875 -25.438 1 70.12 508 GLU A CA 1
ATOM 3918 C C . GLU A 1 508 ? -2.168 -29.781 -25.469 1 70.12 508 GLU A C 1
ATOM 3920 O O . GLU A 1 508 ? -1.392 -29.703 -26.422 1 70.12 508 GLU A O 1
ATOM 3925 N N . ASN A 1 509 ? -2.164 -29 -24.516 1 77.25 509 ASN A N 1
ATOM 3926 C CA . ASN A 1 509 ? -1.189 -27.922 -24.438 1 77.25 509 ASN A CA 1
ATOM 3927 C C . ASN A 1 509 ? 0.225 -28.453 -24.234 1 77.25 509 ASN A C 1
ATOM 3929 O O . ASN A 1 509 ? 1.193 -27.859 -24.703 1 77.25 509 ASN A O 1
ATOM 3933 N N . GLU A 1 510 ? 0.266 -29.547 -23.547 1 78.62 510 GLU A N 1
ATOM 3934 C CA . GLU A 1 510 ? 1.577 -30.156 -23.328 1 78.62 510 GLU A CA 1
ATOM 3935 C C . GLU A 1 510 ? 2.244 -30.531 -24.641 1 78.62 510 GLU A C 1
ATOM 3937 O O . GLU A 1 510 ? 3.443 -30.312 -24.828 1 78.62 510 GLU A O 1
ATOM 3942 N N . VAL A 1 511 ? 1.442 -31.109 -25.484 1 77 511 VAL A N 1
ATOM 3943 C CA . VAL A 1 511 ? 1.974 -31.531 -26.781 1 77 511 VAL A CA 1
ATOM 3944 C C . VAL A 1 511 ? 2.436 -30.297 -27.562 1 77 511 VAL A C 1
ATOM 3946 O O . VAL A 1 511 ? 3.52 -30.312 -28.156 1 77 511 VAL A O 1
ATOM 3949 N N . LEU A 1 512 ? 1.614 -29.297 -27.578 1 84.19 512 LEU A N 1
ATOM 3950 C CA . LEU A 1 512 ? 1.936 -28.078 -28.312 1 84.19 512 LEU A CA 1
ATOM 3951 C C . LEU A 1 512 ? 3.191 -27.406 -27.766 1 84.19 512 LEU A C 1
ATOM 3953 O O . LEU A 1 512 ? 4.047 -26.953 -28.531 1 84.19 512 LEU A O 1
ATOM 3957 N N . VAL A 1 513 ? 3.307 -27.391 -26.5 1 87 513 VAL A N 1
ATOM 3958 C CA . VAL A 1 513 ? 4.453 -26.781 -25.844 1 87 513 VAL A CA 1
ATOM 3959 C C . VAL A 1 513 ? 5.711 -27.594 -26.109 1 87 513 VAL A C 1
ATOM 3961 O O . VAL A 1 513 ? 6.785 -27.047 -26.344 1 87 513 VAL A O 1
ATOM 3964 N N . GLN A 1 514 ? 5.57 -28.875 -26.078 1 83.5 514 GLN A N 1
ATOM 3965 C CA . GLN A 1 514 ? 6.707 -29.75 -26.344 1 83.5 514 GLN A CA 1
ATOM 3966 C C . GLN A 1 514 ? 7.223 -29.562 -27.766 1 83.5 514 GLN A C 1
ATOM 3968 O O . GLN A 1 514 ? 8.438 -29.562 -28 1 83.5 514 GLN A O 1
ATOM 3973 N N . GLN A 1 515 ? 6.301 -29.484 -28.641 1 86.31 515 GLN A N 1
ATOM 3974 C CA . GLN A 1 515 ? 6.68 -29.25 -30.031 1 86.31 515 GLN A CA 1
ATOM 3975 C C . GLN A 1 515 ? 7.402 -27.922 -30.188 1 86.31 515 GLN A C 1
ATOM 3977 O O . GLN A 1 515 ? 8.398 -27.828 -30.906 1 86.31 515 GLN A O 1
ATOM 3982 N N . ALA A 1 516 ? 6.855 -26.969 -29.578 1 90.69 516 ALA A N 1
ATOM 3983 C CA . ALA A 1 516 ? 7.465 -25.641 -29.641 1 90.69 516 ALA A CA 1
ATOM 3984 C C . ALA A 1 516 ? 8.859 -25.656 -29.031 1 90.69 516 ALA A C 1
ATOM 3986 O O . ALA A 1 516 ? 9.789 -25.047 -29.562 1 90.69 516 ALA A O 1
ATOM 3987 N N . VAL A 1 517 ? 9.031 -26.328 -27.953 1 89.75 517 VAL A N 1
ATOM 3988 C CA . VAL A 1 517 ? 10.312 -26.406 -27.266 1 89.75 517 VAL A CA 1
ATOM 3989 C C . VAL A 1 517 ? 11.328 -27.141 -28.125 1 89.75 517 VAL A C 1
ATOM 3991 O O . VAL A 1 517 ? 12.5 -26.766 -28.188 1 89.75 517 VAL A O 1
ATOM 3994 N N . ALA A 1 518 ? 10.836 -28.203 -28.75 1 86.81 518 ALA A N 1
ATOM 3995 C CA . ALA A 1 518 ? 11.711 -29 -29.609 1 86.81 518 ALA A CA 1
ATOM 3996 C C . ALA A 1 518 ? 12.297 -28.141 -30.719 1 86.81 518 ALA A C 1
ATOM 3998 O O . ALA A 1 518 ? 13.438 -28.344 -31.141 1 86.81 518 ALA A O 1
ATOM 3999 N N . ARG A 1 519 ? 11.5 -27.25 -31.188 1 90.75 519 ARG A N 1
ATOM 4000 C CA . ARG A 1 519 ? 11.953 -26.359 -32.219 1 90.75 519 ARG A CA 1
ATOM 4001 C C . ARG A 1 519 ? 12.898 -25.297 -31.672 1 90.75 519 ARG A C 1
ATOM 4003 O O . ARG A 1 519 ? 13.859 -24.891 -32.344 1 90.75 519 ARG A O 1
ATOM 4010 N N . LEU A 1 520 ? 12.633 -24.844 -30.547 1 92.56 520 LEU A N 1
ATOM 4011 C CA . LEU A 1 520 ? 13.352 -23.75 -29.922 1 92.56 520 LEU A CA 1
ATOM 4012 C C . LEU A 1 520 ? 14.789 -24.156 -29.594 1 92.56 520 LEU A C 1
ATOM 4014 O O . LEU A 1 520 ? 15.703 -23.344 -29.672 1 92.56 520 LEU A O 1
ATOM 4018 N N . ILE A 1 521 ? 14.984 -25.406 -29.25 1 91.88 521 ILE A N 1
ATOM 4019 C CA . ILE A 1 521 ? 16.266 -25.828 -28.688 1 91.88 521 ILE A CA 1
ATOM 4020 C C . ILE A 1 521 ? 17.203 -26.266 -29.812 1 91.88 521 ILE A C 1
ATOM 4022 O O . ILE A 1 521 ? 18.359 -26.625 -29.562 1 91.88 521 ILE A O 1
ATOM 4026 N N . GLN A 1 522 ? 16.75 -26.188 -31.016 1 90.19 522 GLN A N 1
ATOM 4027 C CA . GLN A 1 522 ? 17.562 -26.656 -32.125 1 90.19 522 GLN A CA 1
ATOM 4028 C C . GLN A 1 522 ? 18.828 -25.812 -32.281 1 90.19 522 GLN A C 1
ATOM 4030 O O . GLN A 1 522 ? 18.766 -24.578 -32.281 1 90.19 522 GLN A O 1
ATOM 4035 N N . ASP A 1 523 ? 19.969 -26.453 -32.312 1 91.31 523 ASP A N 1
ATOM 4036 C CA . ASP A 1 523 ? 21.297 -25.891 -32.594 1 91.31 523 ASP A CA 1
ATOM 4037 C C . ASP A 1 523 ? 21.656 -24.828 -31.547 1 91.31 523 ASP A C 1
ATOM 4039 O O . ASP A 1 523 ? 22.188 -23.766 -31.891 1 91.31 523 ASP A O 1
ATOM 4043 N N . LYS A 1 524 ? 21.234 -25 -30.328 1 95.25 524 LYS A N 1
ATOM 4044 C CA . LYS A 1 524 ? 21.516 -24.078 -29.219 1 95.25 524 LYS A CA 1
ATOM 4045 C C . LYS A 1 524 ? 22.125 -24.812 -28.031 1 95.25 524 LYS A C 1
ATOM 4047 O O . LYS A 1 524 ? 22.078 -26.047 -27.969 1 95.25 524 LYS A O 1
ATOM 4052 N N . THR A 1 525 ? 22.828 -24.047 -27.141 1 96.38 525 THR A N 1
ATOM 4053 C CA . THR A 1 525 ? 23.172 -24.594 -25.828 1 96.38 525 THR A CA 1
ATOM 4054 C C . THR A 1 525 ? 21.938 -24.641 -24.922 1 96.38 525 THR A C 1
ATOM 4056 O O . THR A 1 525 ? 21.312 -23.609 -24.672 1 96.38 525 THR A O 1
ATOM 4059 N N . VAL A 1 526 ? 21.562 -25.797 -24.547 1 95.5 526 VAL A N 1
ATOM 4060 C CA . VAL A 1 526 ? 20.297 -25.922 -23.844 1 95.5 526 VAL A CA 1
ATOM 4061 C C . VAL A 1 526 ? 20.531 -26.531 -22.453 1 95.5 526 VAL A C 1
ATOM 4063 O O . VAL A 1 526 ? 21.219 -27.531 -22.312 1 95.5 526 VAL A O 1
ATOM 4066 N N . LEU A 1 527 ? 20.094 -25.828 -21.484 1 95.06 527 LEU A N 1
ATOM 4067 C CA . LEU A 1 527 ? 19.969 -26.359 -20.125 1 95.06 527 LEU A CA 1
ATOM 4068 C C . LEU A 1 527 ? 18.5 -26.531 -19.75 1 95.06 527 LEU A C 1
ATOM 4070 O O . LEU A 1 527 ? 17.766 -25.562 -19.562 1 95.06 527 LEU A O 1
ATOM 4074 N N . LEU A 1 528 ? 18.078 -27.75 -19.656 1 92.62 528 LEU A N 1
ATOM 4075 C CA . LEU A 1 528 ? 16.672 -28.094 -19.453 1 92.62 528 LEU A CA 1
ATOM 4076 C C . LEU A 1 528 ? 16.453 -28.766 -18.094 1 92.62 528 LEU A C 1
ATOM 4078 O O . LEU A 1 528 ? 17.078 -29.781 -17.797 1 92.62 528 LEU A O 1
ATOM 4082 N N . ILE A 1 529 ? 15.711 -28.125 -17.281 1 89.56 529 ILE A N 1
ATOM 4083 C CA . ILE A 1 529 ? 15.281 -28.75 -16.031 1 89.56 529 ILE A CA 1
ATOM 4084 C C . ILE A 1 529 ? 13.969 -29.5 -16.266 1 89.56 529 ILE A C 1
ATOM 4086 O O . ILE A 1 529 ? 12.969 -28.906 -16.672 1 89.56 529 ILE A O 1
ATOM 4090 N N . ALA A 1 530 ? 13.969 -30.75 -16.141 1 79.12 530 ALA A N 1
ATOM 4091 C CA . ALA A 1 530 ? 12.766 -31.547 -16.406 1 79.12 530 ALA A CA 1
ATOM 4092 C C . ALA A 1 530 ? 12.484 -32.531 -15.266 1 79.12 530 ALA A C 1
ATOM 4094 O O . ALA A 1 530 ? 13.406 -33 -14.602 1 79.12 530 ALA A O 1
ATOM 4095 N N . HIS A 1 531 ? 11.32 -32.688 -15.094 1 67.94 531 HIS A N 1
ATOM 4096 C CA . HIS A 1 531 ? 10.883 -33.688 -14.109 1 67.94 531 HIS A CA 1
ATOM 4097 C C . HIS A 1 531 ? 10.25 -34.906 -14.781 1 67.94 531 HIS A C 1
ATOM 4099 O O . HIS A 1 531 ? 10.125 -35.969 -14.172 1 67.94 531 HIS A O 1
ATOM 4105 N N . ARG A 1 532 ? 9.938 -34.656 -15.969 1 64.12 532 ARG A N 1
ATOM 4106 C CA . ARG A 1 532 ? 9.258 -35.75 -16.656 1 64.12 532 ARG A CA 1
ATOM 4107 C C . ARG A 1 532 ? 10.18 -36.406 -17.672 1 64.12 532 ARG A C 1
ATOM 4109 O O . ARG A 1 532 ? 10.945 -35.75 -18.359 1 64.12 532 ARG A O 1
ATOM 4116 N N . MET A 1 533 ? 10.133 -37.625 -17.656 1 62.28 533 MET A N 1
ATOM 4117 C CA . MET A 1 533 ? 11.047 -38.469 -18.438 1 62.28 533 MET A CA 1
ATOM 4118 C C . MET A 1 533 ? 10.891 -38.188 -19.922 1 62.28 533 MET A C 1
ATOM 4120 O O . MET A 1 533 ? 11.859 -38.281 -20.672 1 62.28 533 MET A O 1
ATOM 4124 N N . ARG A 1 534 ? 9.742 -37.844 -20.234 1 61.81 534 ARG A N 1
ATOM 4125 C CA . ARG A 1 534 ? 9.492 -37.656 -21.672 1 61.81 534 ARG A CA 1
ATOM 4126 C C . ARG A 1 534 ? 10.367 -36.562 -22.25 1 61.81 534 ARG A C 1
ATOM 4128 O O . ARG A 1 534 ? 10.844 -36.656 -23.375 1 61.81 534 ARG A O 1
ATOM 4135 N N . THR A 1 535 ? 10.523 -35.719 -21.484 1 65.12 535 THR A N 1
ATOM 4136 C CA . THR A 1 535 ? 11.297 -34.562 -21.906 1 65.12 535 THR A CA 1
ATOM 4137 C C . THR A 1 535 ? 12.797 -34.844 -21.812 1 65.12 535 THR A C 1
ATOM 4139 O O . THR A 1 535 ? 13.586 -34.281 -22.578 1 65.12 535 THR A O 1
ATOM 4142 N N . VAL A 1 536 ? 13.117 -35.844 -20.984 1 73.12 536 VAL A N 1
ATOM 4143 C CA . VAL A 1 536 ? 14.516 -36.094 -20.688 1 73.12 536 VAL A CA 1
ATOM 4144 C C . VAL A 1 536 ? 15.062 -37.125 -21.688 1 73.12 536 VAL A C 1
ATOM 4146 O O . VAL A 1 536 ? 16.266 -37.125 -22 1 73.12 536 VAL A O 1
ATOM 4149 N N . ALA A 1 537 ? 14.195 -37.938 -22.219 1 69.75 537 ALA A N 1
ATOM 4150 C CA . ALA A 1 537 ? 14.633 -39.031 -23.078 1 69.75 537 ALA A CA 1
ATOM 4151 C C . ALA A 1 537 ? 15.305 -38.5 -24.344 1 69.75 537 ALA A C 1
ATOM 4153 O O . ALA A 1 537 ? 16.156 -39.188 -24.922 1 69.75 537 ALA A O 1
ATOM 4154 N N . GLY A 1 538 ? 15.008 -37.344 -24.766 1 76.31 538 GLY A N 1
ATOM 4155 C CA . GLY A 1 538 ? 15.594 -36.781 -25.984 1 76.31 538 GLY A CA 1
ATOM 4156 C C . GLY A 1 538 ? 16.812 -35.938 -25.719 1 76.31 538 GLY A C 1
ATOM 4157 O O . GLY A 1 538 ? 17.406 -35.375 -26.641 1 76.31 538 GLY A O 1
ATOM 4158 N N . ALA A 1 539 ? 17.328 -35.969 -24.484 1 88.62 539 ALA A N 1
ATOM 4159 C CA . ALA A 1 539 ? 18.469 -35.125 -24.156 1 88.62 539 ALA A CA 1
ATOM 4160 C C . ALA A 1 539 ? 19.781 -35.812 -24.547 1 88.62 539 ALA A C 1
ATOM 4162 O O . ALA A 1 539 ? 19.875 -37.031 -24.594 1 88.62 539 ALA A O 1
ATOM 4163 N N . ASP A 1 540 ? 20.828 -35.062 -24.875 1 92.06 540 ASP A N 1
ATOM 4164 C CA . ASP A 1 540 ? 22.156 -35.594 -25.219 1 92.06 540 ASP A CA 1
ATOM 4165 C C . ASP A 1 540 ? 22.938 -35.969 -23.969 1 92.06 540 ASP A C 1
ATOM 4167 O O . ASP A 1 540 ? 23.688 -36.938 -23.969 1 92.06 540 ASP A O 1
ATOM 4171 N N . ARG A 1 541 ? 22.812 -35.156 -22.984 1 93.44 541 ARG A N 1
ATOM 4172 C CA . ARG A 1 541 ? 23.469 -35.375 -21.719 1 93.44 541 ARG A CA 1
ATOM 4173 C C . ARG A 1 541 ? 22.516 -35.156 -20.547 1 93.44 541 ARG A C 1
ATOM 4175 O O . ARG A 1 541 ? 21.656 -34.281 -20.609 1 93.44 541 ARG A O 1
ATOM 4182 N N . ILE A 1 542 ? 22.688 -35.969 -19.531 1 93.44 542 ILE A N 1
ATOM 4183 C CA . ILE A 1 542 ? 21.859 -35.844 -18.344 1 93.44 542 ILE A CA 1
ATOM 4184 C C . ILE A 1 542 ? 22.734 -35.625 -17.109 1 93.44 542 ILE A C 1
ATOM 4186 O O . ILE A 1 542 ? 23.781 -36.281 -16.953 1 93.44 542 ILE A O 1
ATOM 4190 N N . VAL A 1 543 ? 22.375 -34.688 -16.359 1 93.88 543 VAL A N 1
ATOM 4191 C CA . VAL A 1 543 ? 23.016 -34.438 -15.07 1 93.88 543 VAL A CA 1
ATOM 4192 C C . VAL A 1 543 ? 22.016 -34.656 -13.938 1 93.88 543 VAL A C 1
ATOM 4194 O O . VAL A 1 543 ? 20.953 -34.031 -13.898 1 93.88 543 VAL A O 1
ATOM 4197 N N . VAL A 1 544 ? 22.328 -35.562 -13.062 1 92.75 544 VAL A N 1
ATOM 4198 C CA . VAL A 1 544 ? 21.453 -35.875 -11.938 1 92.75 544 VAL A CA 1
ATOM 4199 C C . VAL A 1 544 ? 21.953 -35.125 -10.695 1 92.75 544 VAL A C 1
ATOM 4201 O O . VAL A 1 544 ? 23.078 -35.344 -10.242 1 92.75 544 VAL A O 1
ATOM 4204 N N . LEU A 1 545 ? 21.109 -34.281 -10.234 1 91.81 545 LEU A N 1
ATOM 4205 C CA . LEU A 1 545 ? 21.406 -33.531 -9.023 1 91.81 545 LEU A CA 1
ATOM 4206 C C . LEU A 1 545 ? 20.656 -34.094 -7.828 1 91.81 545 LEU A C 1
ATOM 4208 O O . LEU A 1 545 ? 19.422 -34.188 -7.855 1 91.81 545 LEU A O 1
ATOM 4212 N N . GLN A 1 546 ? 21.438 -34.438 -6.848 1 89.06 546 GLN A N 1
ATOM 4213 C CA . GLN A 1 546 ? 20.859 -34.969 -5.609 1 89.06 546 GLN A CA 1
ATOM 4214 C C . GLN A 1 546 ? 21.5 -34.312 -4.391 1 89.06 546 GLN A C 1
ATOM 4216 O O . GLN A 1 546 ? 22.719 -34.344 -4.246 1 89.06 546 GLN A O 1
ATOM 4221 N N . ASN A 1 547 ? 20.703 -33.812 -3.514 1 86.5 547 ASN A N 1
ATOM 4222 C CA . ASN A 1 547 ? 21.156 -33.219 -2.273 1 86.5 547 ASN A CA 1
ATOM 4223 C C . ASN A 1 547 ? 22.234 -32.156 -2.535 1 86.5 547 ASN A C 1
ATOM 4225 O O . ASN A 1 547 ? 23.234 -32.094 -1.819 1 86.5 547 ASN A O 1
ATOM 4229 N N . GLY A 1 548 ? 22.109 -31.531 -3.621 1 90.69 548 GLY A N 1
ATOM 4230 C CA . GLY A 1 548 ? 22.984 -30.406 -3.92 1 90.69 548 GLY A CA 1
ATOM 4231 C C . GLY A 1 548 ? 24.281 -30.812 -4.602 1 90.69 548 GLY A C 1
ATOM 4232 O O . GLY A 1 548 ? 25.156 -29.969 -4.824 1 90.69 548 GLY A O 1
ATOM 4233 N N . THR A 1 549 ? 24.438 -32.062 -4.848 1 94 549 THR A N 1
ATOM 4234 C CA . THR A 1 549 ? 25.641 -32.562 -5.52 1 94 549 THR A CA 1
ATOM 4235 C C . THR A 1 549 ? 25.266 -33.312 -6.805 1 94 549 THR A C 1
ATOM 4237 O O . THR A 1 549 ? 24.125 -33.719 -6.977 1 94 549 THR A O 1
ATOM 4240 N N . VAL A 1 550 ? 26.234 -33.406 -7.656 1 95.06 550 VAL A N 1
ATOM 4241 C CA . VAL A 1 550 ? 26.031 -34.188 -8.867 1 95.06 550 VAL A CA 1
ATOM 4242 C C . VAL A 1 550 ? 26.219 -35.688 -8.562 1 95.06 550 VAL A C 1
ATOM 4244 O O . VAL A 1 550 ? 27.328 -36.125 -8.258 1 95.06 550 VAL A O 1
ATOM 4247 N N . ALA A 1 551 ? 25.188 -36.406 -8.695 1 92.94 551 ALA A N 1
ATOM 4248 C CA . ALA A 1 551 ? 25.219 -37.844 -8.383 1 92.94 551 ALA A CA 1
ATOM 4249 C C . ALA A 1 551 ? 25.672 -38.656 -9.594 1 92.94 551 ALA A C 1
ATOM 4251 O O . ALA A 1 551 ? 26.391 -39.656 -9.445 1 92.94 551 ALA A O 1
ATOM 4252 N N . GLN A 1 552 ? 25.016 -38.344 -10.664 1 92.94 552 GLN A N 1
ATOM 4253 C CA . GLN A 1 552 ? 25.328 -39.031 -11.914 1 92.94 552 GLN A CA 1
ATOM 4254 C C . GLN A 1 552 ? 25.344 -38.031 -13.086 1 92.94 552 GLN A C 1
ATOM 4256 O O . GLN A 1 552 ? 24.656 -37.031 -13.055 1 92.94 552 GLN A O 1
ATOM 4261 N N . GLN A 1 553 ? 26.219 -38.281 -14.039 1 94.25 553 GLN A N 1
ATOM 4262 C CA . GLN A 1 553 ? 26.203 -37.531 -15.281 1 94.25 553 GLN A CA 1
ATOM 4263 C C . GLN A 1 553 ? 26.641 -38.375 -16.469 1 94.25 553 GLN A C 1
ATOM 4265 O O . GLN A 1 553 ? 27.516 -39.25 -16.328 1 94.25 553 GLN A O 1
ATOM 4270 N N . GLY A 1 554 ? 26.016 -38.25 -17.547 1 92.88 554 GLY A N 1
ATOM 4271 C CA . GLY A 1 554 ? 26.328 -39.031 -18.75 1 92.88 554 GLY A CA 1
ATOM 4272 C C . GLY A 1 554 ? 25.188 -39.062 -19.734 1 92.88 554 GLY A C 1
ATOM 4273 O O . GLY A 1 554 ? 24.25 -38.25 -19.641 1 92.88 554 GLY A O 1
ATOM 4274 N N . THR A 1 555 ? 25.281 -39.812 -20.766 1 92.56 555 THR A N 1
ATOM 4275 C CA . THR A 1 555 ? 24.203 -40.031 -21.719 1 92.56 555 THR A CA 1
ATOM 4276 C C . THR A 1 555 ? 23.094 -40.906 -21.125 1 92.56 555 THR A C 1
ATOM 4278 O O . THR A 1 555 ? 23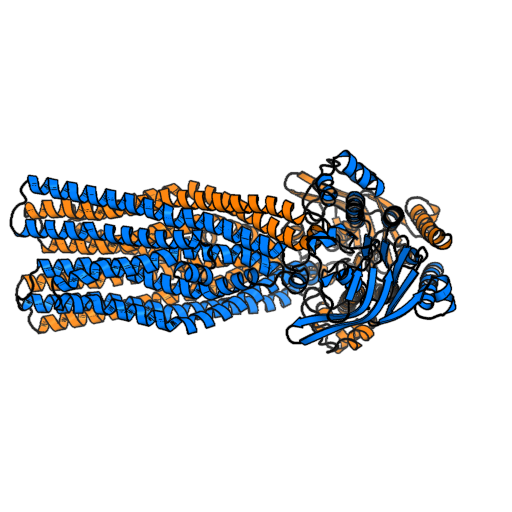.312 -41.625 -20.141 1 92.56 555 THR A O 1
ATOM 4281 N N . PRO A 1 556 ? 21.922 -40.75 -21.609 1 89.56 556 PRO A N 1
ATOM 4282 C CA . PRO A 1 556 ? 20.828 -41.562 -21.094 1 89.56 556 PRO A CA 1
ATOM 4283 C C . PRO A 1 556 ? 21.172 -43.062 -21.078 1 89.56 556 PRO A C 1
ATOM 4285 O O . PRO A 1 556 ? 20.875 -43.75 -20.094 1 89.56 556 PRO A O 1
ATOM 4288 N N . ALA A 1 557 ? 21.844 -43.531 -22.078 1 88.12 557 ALA A N 1
ATOM 4289 C CA . ALA A 1 557 ? 22.219 -44.938 -22.156 1 88.12 557 ALA A CA 1
ATOM 4290 C C . ALA A 1 557 ? 23.234 -45.312 -21.094 1 88.12 557 ALA A C 1
ATOM 4292 O O . ALA A 1 557 ? 23.125 -46.375 -20.469 1 88.12 557 ALA A O 1
ATOM 4293 N N . GLU A 1 558 ? 24.141 -44.469 -20.906 1 92.06 558 GLU A N 1
ATOM 4294 C CA . GLU A 1 558 ? 25.172 -44.688 -19.891 1 92.06 558 GLU A CA 1
ATOM 4295 C C . GLU A 1 558 ? 24.562 -44.719 -18.5 1 92.06 558 GLU A C 1
ATOM 4297 O O . GLU A 1 558 ? 24.953 -45.531 -17.656 1 92.06 558 GLU A O 1
ATOM 4302 N N . LEU A 1 559 ? 23.625 -43.906 -18.281 1 90.56 559 LEU A N 1
ATOM 4303 C CA . LEU A 1 559 ? 23.047 -43.781 -16.953 1 90.56 559 LEU A CA 1
ATOM 4304 C C . LEU A 1 559 ? 22.109 -44.938 -16.656 1 90.56 559 LEU A C 1
ATOM 4306 O O . LEU A 1 559 ? 21.953 -45.344 -15.508 1 90.56 559 LEU A O 1
ATOM 4310 N N . LEU A 1 560 ? 21.453 -45.406 -17.703 1 87.94 560 LEU A N 1
ATOM 4311 C CA . LEU A 1 560 ? 20.609 -46.594 -17.531 1 87.94 560 LEU A CA 1
ATOM 4312 C C . LEU A 1 560 ? 21.453 -47.812 -17.172 1 87.94 560 LEU A C 1
ATOM 4314 O O . LEU A 1 560 ? 21.016 -48.656 -16.375 1 87.94 560 LEU A O 1
ATOM 4318 N N . ALA A 1 561 ? 22.641 -47.844 -17.719 1 90 561 ALA A N 1
ATOM 4319 C CA . ALA A 1 561 ? 23.547 -48.938 -17.453 1 90 561 ALA A CA 1
ATOM 4320 C C . ALA A 1 561 ? 24.172 -48.844 -16.078 1 90 561 ALA A C 1
ATOM 4322 O O . ALA A 1 561 ? 24.438 -49.844 -15.414 1 90 561 ALA A O 1
ATOM 4323 N N . GLN A 1 562 ? 24.406 -47.688 -15.711 1 90.38 562 GLN A N 1
ATOM 4324 C CA . GLN A 1 562 ? 25.062 -47.438 -14.43 1 90.38 562 GLN A CA 1
ATOM 4325 C C . GLN A 1 562 ? 24.094 -47.688 -13.273 1 90.38 562 GLN A C 1
ATOM 4327 O O . GLN A 1 562 ? 24.516 -48 -12.156 1 90.38 562 GLN A O 1
ATOM 4332 N N . GLY A 1 563 ? 22.844 -47.594 -13.5 1 85.88 563 GLY A N 1
ATOM 4333 C CA . GLY A 1 563 ? 21.875 -47.688 -12.414 1 85.88 563 GLY A CA 1
ATOM 4334 C C . GLY A 1 563 ? 21.812 -46.438 -11.562 1 85.88 563 GLY A C 1
ATOM 4335 O O . GLY A 1 563 ? 22.469 -45.438 -11.867 1 85.88 563 GLY A O 1
ATOM 4336 N N . GLY A 1 564 ? 20.938 -46.375 -10.617 1 85.94 564 GLY A N 1
ATOM 4337 C CA . GLY A 1 564 ? 20.828 -45.219 -9.727 1 85.94 564 GLY A CA 1
ATOM 4338 C C . GLY A 1 564 ? 19.5 -44.5 -9.852 1 85.94 564 GLY A C 1
ATOM 4339 O O . GLY A 1 564 ? 18.469 -45.125 -10.133 1 85.94 564 GLY A O 1
ATOM 4340 N N . PHE A 1 565 ? 19.594 -43.188 -9.664 1 82.31 565 PHE A N 1
ATOM 4341 C CA . PHE A 1 565 ? 18.375 -42.406 -9.594 1 82.31 565 PHE A CA 1
ATOM 4342 C C . PHE A 1 565 ? 17.656 -42.375 -10.938 1 82.31 565 PHE A C 1
ATOM 4344 O O . PHE A 1 565 ? 16.438 -42.469 -11 1 82.31 565 PHE A O 1
ATOM 4351 N N . PHE A 1 566 ? 18.406 -42.281 -11.984 1 83.75 566 PHE A N 1
ATOM 4352 C CA . PHE A 1 566 ? 17.812 -42.188 -13.312 1 83.75 566 PHE A CA 1
ATOM 4353 C C . PHE A 1 566 ? 17.047 -43.469 -13.641 1 83.75 566 PHE A C 1
ATOM 4355 O O . PHE A 1 566 ? 15.922 -43.406 -14.148 1 83.75 566 PHE A O 1
ATOM 4362 N N . LYS A 1 567 ? 17.672 -44.5 -13.406 1 84.25 567 LYS A N 1
ATOM 4363 C CA . LYS A 1 567 ? 17.016 -45.781 -13.664 1 84.25 567 LYS A CA 1
ATOM 4364 C C . LYS A 1 567 ? 15.766 -45.938 -12.797 1 84.25 567 LYS A C 1
ATOM 4366 O O . LYS A 1 567 ? 14.727 -46.406 -13.273 1 84.25 567 LYS A O 1
ATOM 4371 N N . GLU A 1 568 ? 15.906 -45.594 -11.609 1 80.62 568 GLU A N 1
ATOM 4372 C CA . GLU A 1 568 ? 14.773 -45.656 -10.695 1 80.62 568 GLU A CA 1
ATOM 4373 C C . GLU A 1 568 ? 13.617 -44.812 -11.172 1 80.62 568 GLU A C 1
ATOM 4375 O O . GLU A 1 568 ? 12.453 -45.188 -11.047 1 80.62 568 GLU A O 1
ATOM 4380 N N . MET A 1 569 ? 13.984 -43.656 -11.586 1 76.88 569 MET A N 1
ATOM 4381 C CA . MET A 1 569 ? 12.977 -42.719 -12.078 1 76.88 569 MET A CA 1
ATOM 4382 C C . MET A 1 569 ? 12.266 -43.312 -13.305 1 76.88 569 MET A C 1
ATOM 4384 O O . MET A 1 569 ? 11.055 -43.156 -13.453 1 76.88 569 MET A O 1
ATOM 4388 N N . MET A 1 570 ? 12.969 -43.906 -14.148 1 75.81 570 MET A N 1
ATOM 4389 C CA . MET A 1 570 ? 12.414 -44.531 -15.352 1 75.81 570 MET A CA 1
ATOM 4390 C C . MET A 1 570 ? 11.477 -45.656 -15.008 1 75.81 570 MET A C 1
ATOM 4392 O O . MET A 1 570 ? 10.438 -45.844 -15.656 1 75.81 570 MET A O 1
ATOM 4396 N N . GLU A 1 571 ? 11.875 -46.344 -14.023 1 74.44 571 GLU A N 1
ATOM 4397 C CA . GLU A 1 571 ? 11.062 -47.469 -13.602 1 74.44 571 GLU A CA 1
ATOM 4398 C C . GLU A 1 571 ? 9.766 -47 -12.938 1 74.44 571 GLU A C 1
ATOM 4400 O O . GLU A 1 571 ? 8.711 -47.594 -13.156 1 74.44 571 GLU A O 1
ATOM 4405 N N . LYS A 1 572 ? 9.938 -46 -12.164 1 71.12 572 LYS A N 1
ATOM 4406 C CA . LYS A 1 572 ? 8.766 -45.469 -11.484 1 71.12 572 LYS A CA 1
ATOM 4407 C C . LYS A 1 572 ? 7.762 -44.906 -12.484 1 71.12 572 LYS A C 1
ATOM 4409 O O . LYS A 1 572 ? 6.547 -45 -12.289 1 71.12 572 LYS A O 1
ATOM 4414 N N . GLN A 1 573 ? 8.227 -44.281 -13.375 1 66.44 573 GLN A N 1
ATOM 4415 C CA . GLN A 1 573 ? 7.352 -43.688 -14.391 1 66.44 573 GLN A CA 1
ATOM 4416 C C . GLN A 1 573 ? 6.625 -44.781 -15.164 1 66.44 573 GLN A C 1
ATOM 4418 O O . GLN A 1 573 ? 5.453 -44.625 -15.516 1 66.44 573 GLN A O 1
ATOM 4423 N N . THR A 1 574 ? 7.352 -45.844 -15.422 1 60.53 574 THR A N 1
ATOM 4424 C CA . THR A 1 574 ? 6.742 -46.969 -16.125 1 60.53 574 THR A CA 1
ATOM 4425 C C . THR A 1 574 ? 5.672 -47.625 -15.258 1 60.53 574 THR A C 1
ATOM 4427 O O . THR A 1 574 ? 4.625 -48.031 -15.758 1 60.53 574 THR A O 1
ATOM 4430 N N . CYS A 1 575 ? 6.051 -47.594 -14 1 52.41 575 CYS A N 1
ATOM 4431 C CA . CYS A 1 575 ? 5.078 -48.188 -13.086 1 52.41 575 CYS A CA 1
ATOM 4432 C C . CYS A 1 575 ? 3.842 -47.312 -12.961 1 52.41 575 CYS A C 1
ATOM 4434 O O . CYS A 1 575 ? 2.719 -47.812 -12.891 1 52.41 575 CYS A O 1
ATOM 4436 N N . ALA A 1 576 ? 4.016 -46.094 -12.828 1 56.62 576 ALA A N 1
ATOM 4437 C CA . ALA A 1 576 ? 2.898 -45.188 -12.734 1 56.62 576 ALA A CA 1
ATOM 4438 C C . ALA A 1 576 ? 2.014 -45.25 -13.977 1 56.62 576 ALA A C 1
ATOM 4440 O O . ALA A 1 576 ? 0.787 -45.188 -13.883 1 56.62 576 ALA A O 1
ATOM 4441 N N . GLU A 1 577 ? 2.686 -45.531 -14.953 1 53.47 577 GLU A N 1
ATOM 4442 C CA . GLU A 1 577 ? 1.966 -45.719 -16.203 1 53.47 577 GLU A CA 1
ATOM 4443 C C . GLU A 1 577 ? 1.191 -47.031 -16.203 1 53.47 577 GLU A C 1
ATOM 4445 O O . GLU A 1 577 ? 0.078 -47.125 -16.734 1 53.47 577 GLU A O 1
ATOM 4450 N N . GLU A 1 578 ? 1.788 -48.094 -15.555 1 49.62 578 GLU A N 1
ATOM 4451 C CA . GLU A 1 578 ? 1.154 -49.406 -15.469 1 49.62 578 GLU A CA 1
ATOM 4452 C C . GLU A 1 578 ? -0.002 -49.375 -14.477 1 49.62 578 GLU A C 1
ATOM 4454 O O . GLU A 1 578 ? -1.027 -50.031 -14.695 1 49.62 578 GLU A O 1
ATOM 4459 N N . ILE A 1 579 ? 0.283 -48.875 -13.383 1 45.84 579 ILE A N 1
ATOM 4460 C CA . ILE A 1 579 ? -0.788 -48.844 -12.398 1 45.84 579 ILE A CA 1
ATOM 4461 C C . ILE A 1 579 ? -1.985 -48.062 -12.969 1 45.84 579 ILE A C 1
ATOM 4463 O O . ILE A 1 579 ? -3.137 -48.438 -12.711 1 45.84 579 ILE A O 1
ATOM 4467 N N . GLY A 1 580 ? -1.814 -47.094 -13.602 1 44.16 580 GLY A N 1
ATOM 4468 C CA . GLY A 1 580 ? -2.926 -46.438 -14.273 1 44.16 580 GLY A CA 1
ATOM 4469 C C . GLY A 1 580 ? -3.672 -47.344 -15.227 1 44.16 580 GLY A C 1
ATOM 4470 O O . GLY A 1 580 ? -4.887 -47.219 -15.398 1 44.16 580 GLY A O 1
ATOM 4471 N N . ASN A 1 581 ? -2.982 -48.281 -15.891 1 42.22 581 ASN A N 1
ATOM 4472 C CA . ASN A 1 581 ? -3.594 -49.25 -16.797 1 42.22 581 ASN A CA 1
ATOM 4473 C C . ASN A 1 581 ? -4.285 -50.375 -16.016 1 42.22 581 ASN A C 1
ATOM 4475 O O . ASN A 1 581 ? -5.215 -51 -16.531 1 42.22 581 ASN A O 1
ATOM 4479 N N . GLU A 1 582 ? -3.807 -50.812 -14.977 1 37.66 582 GLU A N 1
ATOM 4480 C CA . GLU A 1 582 ? -4.398 -51.938 -14.273 1 37.66 582 GLU A CA 1
ATOM 4481 C C . GLU A 1 582 ? -5.613 -51.531 -13.453 1 37.66 582 GLU A C 1
ATOM 4483 O O . GLU A 1 582 ? -6.473 -52.344 -13.125 1 37.66 582 GLU A O 1
ATOM 4488 N N . ASN A 1 583 ? -5.602 -50.5 -12.844 1 35.69 583 ASN A N 1
ATOM 4489 C CA . ASN A 1 583 ? -6.801 -50.25 -12.055 1 35.69 583 ASN A CA 1
ATOM 4490 C C . ASN A 1 583 ? -7.902 -49.594 -12.914 1 35.69 583 ASN A C 1
ATOM 4492 O O . ASN A 1 583 ? -7.629 -48.719 -13.727 1 35.69 583 ASN A O 1
ATOM 4496 N N . MET B 1 1 ? -30.016 13.102 14.688 1 67 1 MET B N 1
ATOM 4497 C CA . MET B 1 1 ? -29.922 13.562 13.305 1 67 1 MET B CA 1
ATOM 4498 C C . MET B 1 1 ? -28.484 13.93 12.961 1 67 1 MET B C 1
ATOM 4500 O O . MET B 1 1 ? -27.922 13.438 11.977 1 67 1 MET B O 1
ATOM 4504 N N . ILE B 1 2 ? -27.797 14.648 13.883 1 73.69 2 ILE B N 1
ATOM 4505 C CA . ILE B 1 2 ? -26.438 15.094 13.602 1 73.69 2 ILE B CA 1
ATOM 4506 C C . ILE B 1 2 ? -25.484 13.898 13.664 1 73.69 2 ILE B C 1
ATOM 4508 O O . ILE B 1 2 ? -24.609 13.75 12.805 1 73.69 2 ILE B O 1
ATOM 4512 N N . VAL B 1 3 ? -25.812 13.039 14.516 1 77.44 3 VAL B N 1
ATOM 4513 C CA . VAL B 1 3 ? -24.969 11.867 14.719 1 77.44 3 VAL B CA 1
ATOM 4514 C C . VAL B 1 3 ? -25.016 10.984 13.477 1 77.44 3 VAL B C 1
ATOM 4516 O O . VAL B 1 3 ? -23.984 10.492 13.016 1 77.44 3 VAL B O 1
ATOM 4519 N N . GLU B 1 4 ? -26.125 10.828 12.891 1 76.62 4 GLU B N 1
ATOM 4520 C CA . GLU B 1 4 ? -26.281 9.977 11.711 1 76.62 4 GLU B CA 1
ATOM 4521 C C . GLU B 1 4 ? -25.594 10.586 10.492 1 76.62 4 GLU B C 1
ATOM 4523 O O . GLU B 1 4 ? -25.016 9.867 9.68 1 76.62 4 GLU B O 1
ATOM 4528 N N . LYS B 1 5 ? -25.703 11.828 10.477 1 76.44 5 LYS B N 1
ATOM 4529 C CA . LYS B 1 5 ? -25.078 12.508 9.352 1 76.44 5 LYS B CA 1
ATOM 4530 C C . LYS B 1 5 ? -23.547 12.391 9.422 1 76.44 5 LYS B C 1
ATOM 4532 O O . LYS B 1 5 ? -22.891 12.18 8.398 1 76.44 5 LYS B O 1
ATOM 4537 N N . LEU B 1 6 ? -23.094 12.477 10.672 1 78.94 6 LEU B N 1
ATOM 4538 C CA . LEU B 1 6 ? -21.656 12.375 10.875 1 78.94 6 LEU B CA 1
ATOM 4539 C C . LEU B 1 6 ? -21.172 10.961 10.578 1 78.94 6 LEU B C 1
ATOM 4541 O O . LEU B 1 6 ? -20.078 10.773 10.055 1 78.94 6 LEU B O 1
ATOM 4545 N N . GLN B 1 7 ? -22.031 10.07 10.867 1 77.44 7 GLN B N 1
ATOM 4546 C CA . GLN B 1 7 ? -21.688 8.672 10.641 1 77.44 7 GLN B CA 1
ATOM 4547 C C . GLN B 1 7 ? -21.484 8.391 9.156 1 77.44 7 GLN B C 1
ATOM 4549 O O . GLN B 1 7 ? -20.5 7.762 8.758 1 77.44 7 GLN B O 1
ATOM 4554 N N . HIS B 1 8 ? -22.406 8.844 8.383 1 76.5 8 HIS B N 1
ATOM 4555 C CA . HIS B 1 8 ? -22.359 8.578 6.953 1 76.5 8 HIS B CA 1
ATOM 4556 C C . HIS B 1 8 ? -21.281 9.414 6.273 1 76.5 8 HIS B C 1
ATOM 4558 O O . HIS B 1 8 ? -20.609 8.945 5.352 1 76.5 8 HIS B O 1
ATOM 4564 N N . GLN B 1 9 ? -21.078 10.602 6.785 1 78.62 9 GLN B N 1
ATOM 4565 C CA . GLN B 1 9 ? -20.172 11.539 6.125 1 78.62 9 GLN B CA 1
ATOM 4566 C C . GLN B 1 9 ? -18.719 11.164 6.379 1 78.62 9 GLN B C 1
ATOM 4568 O O . GLN B 1 9 ? -17.859 11.328 5.504 1 78.62 9 GLN B O 1
ATOM 4573 N N . TYR B 1 10 ? -18.531 10.633 7.574 1 79.38 10 TYR B N 1
ATOM 4574 C CA . TYR B 1 10 ? -17.125 10.375 7.902 1 79.38 10 TYR B CA 1
ATOM 4575 C C . TYR B 1 10 ? -16.922 8.906 8.273 1 79.38 10 TYR B C 1
ATOM 4577 O O . TYR B 1 10 ? -15.898 8.555 8.875 1 79.38 10 TYR B O 1
ATOM 4585 N N . ALA B 1 11 ? -17.891 8.102 7.938 1 76.25 11 ALA B N 1
ATOM 4586 C CA . ALA B 1 11 ? -17.812 6.66 8.141 1 76.25 11 ALA B CA 1
ATOM 4587 C C . ALA B 1 11 ? -17.453 6.328 9.586 1 76.25 11 ALA B C 1
ATOM 4589 O O . ALA B 1 11 ? -16.5 5.586 9.844 1 76.25 11 ALA B O 1
ATOM 4590 N N . LEU B 1 12 ? -18.188 6.941 10.469 1 78 12 LEU B N 1
ATOM 4591 C CA . LEU B 1 12 ? -17.922 6.77 11.891 1 78 12 LEU B CA 1
ATOM 4592 C C . LEU B 1 12 ? -18.969 5.859 12.539 1 78 12 LEU B C 1
ATOM 4594 O O . LEU B 1 12 ? -20.047 5.66 11.984 1 78 12 LEU B O 1
ATOM 4598 N N . SER B 1 13 ? -18.562 5.246 13.625 1 79.88 13 SER B N 1
ATOM 4599 C CA . SER B 1 13 ? -19.5 4.535 14.477 1 79.88 13 SER B CA 1
ATOM 4600 C C . SER B 1 13 ? -20.328 5.504 15.305 1 79.88 13 SER B C 1
ATOM 4602 O O . SER B 1 13 ? -20.062 6.707 15.336 1 79.88 13 SER B O 1
ATOM 4604 N N . ARG B 1 14 ? -21.391 5.051 15.906 1 80 14 ARG B N 1
ATOM 4605 C CA . ARG B 1 14 ? -22.219 5.902 16.75 1 80 14 ARG B CA 1
ATOM 4606 C C . ARG B 1 14 ? -21.422 6.496 17.906 1 80 14 ARG B C 1
ATOM 4608 O O . ARG B 1 14 ? -21.547 7.684 18.203 1 80 14 ARG B O 1
ATOM 4615 N N . ARG B 1 15 ? -20.594 5.684 18.469 1 81.06 15 ARG B N 1
ATOM 4616 C CA . ARG B 1 15 ? -19.719 6.172 19.531 1 81.06 15 ARG B CA 1
ATOM 4617 C C . ARG B 1 15 ? -18.672 7.141 18.969 1 81.06 15 ARG B C 1
ATOM 4619 O O . ARG B 1 15 ? -18.344 8.133 19.625 1 81.06 15 ARG B O 1
ATOM 4626 N N . GLY B 1 16 ? -18.312 6.848 17.828 1 82.25 16 GLY B N 1
ATOM 4627 C CA . GLY B 1 16 ? -17.344 7.734 17.188 1 82.25 16 GLY B CA 1
ATOM 4628 C C . GLY B 1 16 ? -17.906 9.102 16.875 1 82.25 16 GLY B C 1
ATOM 4629 O O . GLY B 1 16 ? -17.219 10.117 17 1 82.25 16 GLY B O 1
ATOM 4630 N N . ALA B 1 17 ? -19.188 9.117 16.531 1 85.44 17 ALA B N 1
ATOM 4631 C CA . ALA B 1 17 ? -19.828 10.391 16.234 1 85.44 17 ALA B CA 1
ATOM 4632 C C . ALA B 1 17 ? -20 11.234 17.484 1 85.44 17 ALA B C 1
ATOM 4634 O O . ALA B 1 17 ? -19.828 12.453 17.453 1 85.44 17 ALA B O 1
ATOM 4635 N N . ARG B 1 18 ? -20.312 10.617 18.547 1 86.06 18 ARG B N 1
ATOM 4636 C CA . ARG B 1 18 ? -20.438 11.32 19.812 1 86.06 18 ARG B CA 1
ATOM 4637 C C . ARG B 1 18 ? -19.094 11.859 20.281 1 86.06 18 ARG B C 1
ATOM 4639 O O . ARG B 1 18 ? -19 12.984 20.781 1 86.06 18 ARG B O 1
ATOM 4646 N N . ASP B 1 19 ? -18.109 11.078 20.109 1 87.25 19 ASP B N 1
ATOM 4647 C CA . ASP B 1 19 ? -16.766 11.5 20.5 1 87.25 19 ASP B CA 1
ATOM 4648 C C . ASP B 1 19 ? -16.297 12.672 19.641 1 87.25 19 ASP B C 1
ATOM 4650 O O . ASP B 1 19 ? -15.57 13.539 20.109 1 87.25 19 ASP B O 1
ATOM 4654 N N . MET B 1 20 ? -16.781 12.648 18.469 1 88.25 20 MET B N 1
ATOM 4655 C CA . MET B 1 20 ? -16.406 13.75 17.594 1 88.25 20 MET B CA 1
ATOM 4656 C C . MET B 1 20 ? -17.062 15.055 18.047 1 88.25 20 MET B C 1
ATOM 4658 O O . MET B 1 20 ? -16.453 16.125 17.938 1 88.25 20 MET B O 1
ATOM 4662 N N . MET B 1 21 ? -18.25 14.984 18.5 1 89.12 21 MET B N 1
ATOM 4663 C CA . MET B 1 21 ? -18.922 16.172 19.031 1 89.12 21 MET B CA 1
ATOM 4664 C C . MET B 1 21 ? -18.203 16.688 20.266 1 89.12 21 MET B C 1
ATOM 4666 O O . MET B 1 21 ? -18.047 17.906 20.438 1 89.12 21 MET B O 1
ATOM 4670 N N . TRP B 1 22 ? -17.734 15.789 21.062 1 89.44 22 TRP B N 1
ATOM 4671 C CA . TRP B 1 22 ? -16.984 16.188 22.25 1 89.44 22 TRP B CA 1
ATOM 4672 C C . TRP B 1 22 ? -15.617 16.75 21.859 1 89.44 22 TRP B C 1
ATOM 4674 O O . TRP B 1 22 ? -15.102 17.656 22.531 1 89.44 22 TRP B O 1
ATOM 4684 N N . ALA B 1 23 ? -15.133 16.203 20.797 1 89.75 23 ALA B N 1
ATOM 4685 C CA . ALA B 1 23 ? -13.867 16.75 20.297 1 89.75 23 ALA B CA 1
ATOM 4686 C C . ALA B 1 23 ? -14.047 18.172 19.797 1 89.75 23 ALA B C 1
ATOM 4688 O O . ALA B 1 23 ? -13.211 19.047 20.078 1 89.75 23 ALA B O 1
ATOM 4689 N N . CYS B 1 24 ? -15.133 18.406 19.125 1 90.69 24 CYS B N 1
ATOM 4690 C CA . CYS B 1 24 ? -15.43 19.766 18.656 1 90.69 24 CYS B CA 1
ATOM 4691 C C . CYS B 1 24 ? -15.648 20.719 19.828 1 90.69 24 CYS B C 1
ATOM 4693 O O . CYS B 1 24 ? -15.156 21.844 19.812 1 90.69 24 CYS B O 1
ATOM 4695 N N . ALA B 1 25 ? -16.297 20.266 20.812 1 92.44 25 ALA B N 1
ATOM 4696 C CA . ALA B 1 25 ? -16.562 21.062 22.016 1 92.44 25 ALA B CA 1
ATOM 4697 C C . ALA B 1 25 ? -15.266 21.375 22.75 1 92.44 25 ALA B C 1
ATOM 4699 O O . ALA B 1 25 ? -15.078 22.484 23.266 1 92.44 25 ALA B O 1
ATOM 4700 N N . SER B 1 26 ? -14.461 20.406 22.844 1 91.62 26 SER B N 1
ATOM 4701 C CA . SER B 1 26 ? -13.195 20.594 23.531 1 91.62 26 SER B CA 1
ATOM 4702 C C . SER B 1 26 ? -12.305 21.594 22.797 1 91.62 26 SER B C 1
ATOM 4704 O O . SER B 1 26 ? -11.617 22.406 23.438 1 91.62 26 SER B O 1
ATOM 4706 N N . CYS B 1 27 ? -12.336 21.5 21.484 1 89.81 27 CYS B N 1
ATOM 4707 C CA . CYS B 1 27 ? -11.562 22.469 20.719 1 89.81 27 CYS B CA 1
ATOM 4708 C C . CYS B 1 27 ? -12.125 23.875 20.875 1 89.81 27 CYS B C 1
ATOM 4710 O O . CYS B 1 27 ? -11.375 24.844 20.938 1 89.81 27 CYS B O 1
ATOM 4712 N N . THR B 1 28 ? -13.445 23.969 20.938 1 91.38 28 THR B N 1
ATOM 4713 C CA . THR B 1 28 ? -14.086 25.25 21.156 1 91.38 28 THR B CA 1
ATOM 4714 C C . THR B 1 28 ? -13.68 25.844 22.5 1 91.38 28 THR B C 1
ATOM 4716 O O . THR B 1 28 ? -13.328 27.016 22.578 1 91.38 28 THR B O 1
ATOM 4719 N N . LEU B 1 29 ? -13.648 25.016 23.422 1 91 29 LEU B N 1
ATOM 4720 C CA . LEU B 1 29 ? -13.297 25.453 24.766 1 91 29 LEU B CA 1
ATOM 4721 C C . LEU B 1 29 ? -11.836 25.891 24.828 1 91 29 LEU B C 1
ATOM 4723 O O . LEU B 1 29 ? -11.516 26.922 25.422 1 91 29 LEU B O 1
ATOM 4727 N N . SER B 1 30 ? -10.992 25.109 24.297 1 87.94 30 SER B N 1
ATOM 4728 C CA . SER B 1 30 ? -9.57 25.422 24.312 1 87.94 30 SER B CA 1
ATOM 4729 C C . SER B 1 30 ? -9.289 26.75 23.594 1 87.94 30 SER B C 1
ATOM 4731 O O . SER B 1 30 ? -8.5 27.562 24.078 1 87.94 30 SER B O 1
ATOM 4733 N N . ASN B 1 31 ? -9.953 26.938 22.469 1 86.44 31 ASN B N 1
ATOM 4734 C CA . ASN B 1 31 ? -9.766 28.172 21.719 1 86.44 31 ASN B CA 1
ATOM 4735 C C . ASN B 1 31 ? -10.32 29.375 22.484 1 86.44 31 ASN B C 1
ATOM 4737 O O . ASN B 1 31 ? -9.742 30.453 22.453 1 86.44 31 ASN B O 1
ATOM 4741 N N . TRP B 1 32 ? -11.32 29.125 23.156 1 87.12 32 TRP B N 1
ATOM 4742 C CA . TRP B 1 32 ? -11.945 30.188 23.938 1 87.12 32 TRP B CA 1
ATOM 4743 C C . TRP B 1 32 ? -11.062 30.562 25.125 1 87.12 32 TRP B C 1
ATOM 4745 O O . TRP B 1 32 ? -10.906 31.75 25.438 1 87.12 32 TRP B O 1
ATOM 4755 N N . VAL B 1 33 ? -10.516 29.562 25.766 1 86.88 33 VAL B N 1
ATOM 4756 C CA . VAL B 1 33 ? -9.656 29.781 26.922 1 86.88 33 VAL B CA 1
ATOM 4757 C C . VAL B 1 33 ? -8.391 30.516 26.5 1 86.88 33 VAL B C 1
ATOM 4759 O O . VAL B 1 33 ? -7.859 31.344 27.25 1 86.88 33 VAL B O 1
ATOM 4762 N N . LEU B 1 34 ? -8.016 30.344 25.297 1 82.62 34 LEU B N 1
ATOM 4763 C CA . LEU B 1 34 ? -6.809 30.984 24.781 1 82.62 34 LEU B CA 1
ATOM 4764 C C . LEU B 1 34 ? -7.031 32.469 24.594 1 82.62 34 LEU B C 1
ATOM 4766 O O . LEU B 1 34 ? -6.07 33.25 24.516 1 82.62 34 LEU B O 1
ATOM 4770 N N . MET B 1 35 ? -8.266 32.906 24.625 1 83 35 MET B N 1
ATOM 4771 C CA . MET B 1 35 ? -8.594 34.312 24.438 1 83 35 MET B CA 1
ATOM 4772 C C . MET B 1 35 ? -8.695 35.031 25.781 1 83 35 MET B C 1
ATOM 4774 O O . MET B 1 35 ? -8.656 36.25 25.828 1 83 35 MET B O 1
ATOM 4778 N N . MET B 1 36 ? -8.656 34.312 26.844 1 82.44 36 MET B N 1
ATOM 4779 C CA . MET B 1 36 ? -8.867 34.906 28.156 1 82.44 36 MET B CA 1
ATOM 4780 C C . MET B 1 36 ? -7.703 35.781 28.562 1 82.44 36 MET B C 1
ATOM 4782 O O . MET B 1 36 ? -7.902 36.844 29.156 1 82.44 36 MET B O 1
ATOM 4786 N N . PRO B 1 37 ? -6.516 35.344 28.219 1 78.81 37 PRO B N 1
ATOM 4787 C CA . PRO B 1 37 ? -5.406 36.25 28.578 1 78.81 37 PRO B CA 1
ATOM 4788 C C . PRO B 1 37 ? -5.516 37.625 27.906 1 78.81 37 PRO B C 1
ATOM 4790 O O . PRO B 1 37 ? -5.027 38.594 28.453 1 78.81 37 PRO B O 1
ATOM 4793 N N . VAL B 1 38 ? -6.137 37.688 26.766 1 77.69 38 VAL B N 1
ATOM 4794 C CA . VAL B 1 38 ? -6.324 38.969 26.094 1 77.69 38 VAL B CA 1
ATOM 4795 C C . VAL B 1 38 ? -7.242 39.875 26.922 1 77.69 38 VAL B C 1
ATOM 4797 O O . VAL B 1 38 ? -7.012 41.062 27.016 1 77.69 38 VAL B O 1
ATOM 4800 N N . GLY B 1 39 ? -8.234 39.281 27.516 1 78 39 GLY B N 1
ATOM 4801 C CA . GLY B 1 39 ? -9.094 40.062 28.406 1 78 39 GLY B CA 1
ATOM 4802 C C . GLY B 1 39 ? -8.367 40.562 29.625 1 78 39 GLY B C 1
ATOM 4803 O O . GLY B 1 39 ? -8.562 41.719 30.031 1 78 39 GLY B O 1
ATOM 4804 N N . LEU B 1 40 ? -7.551 39.75 30.141 1 81.94 40 LEU B N 1
ATOM 4805 C CA . LEU B 1 40 ? -6.766 40.156 31.312 1 81.94 40 LEU B CA 1
ATOM 4806 C C . LEU B 1 40 ? -5.809 41.281 30.953 1 81.94 40 LEU B C 1
ATOM 4808 O O . LEU B 1 40 ? -5.594 42.188 31.75 1 81.94 40 LEU B O 1
ATOM 4812 N N . LEU B 1 41 ? -5.312 41.156 29.797 1 78.56 41 LEU B N 1
ATOM 4813 C CA . LEU B 1 41 ? -4.402 42.188 29.328 1 78.56 41 LEU B CA 1
ATOM 4814 C C . LEU B 1 41 ? -5.129 43.5 29.156 1 78.56 41 LEU B C 1
ATOM 4816 O O . LEU B 1 41 ? -4.582 44.562 29.469 1 78.56 41 LEU B O 1
ATOM 4820 N N . PHE B 1 42 ? -6.258 43.469 28.703 1 77.5 42 PHE B N 1
ATOM 4821 C CA . PHE B 1 42 ? -7.078 44.688 28.547 1 77.5 42 PHE B CA 1
ATOM 4822 C C . PHE B 1 42 ? -7.301 45.375 29.891 1 77.5 42 PHE B C 1
ATOM 4824 O O . PHE B 1 42 ? -7.125 46.562 30 1 77.5 42 PHE B O 1
ATOM 4831 N N . TRP B 1 43 ? -7.609 44.625 30.891 1 80.88 43 TRP B N 1
ATOM 4832 C CA . TRP B 1 43 ? -7.879 45.188 32.219 1 80.88 43 TRP B CA 1
ATOM 4833 C C . TRP B 1 43 ? -6.598 45.719 32.844 1 80.88 43 TRP B C 1
ATOM 4835 O O . TRP B 1 43 ? -6.613 46.719 33.562 1 80.88 43 TRP B O 1
ATOM 4845 N N . LEU B 1 44 ? -5.637 45.062 32.594 1 79.31 44 LEU B N 1
ATOM 4846 C CA . LEU B 1 44 ? -4.355 45.5 33.125 1 79.31 44 LEU B CA 1
ATOM 4847 C C . LEU B 1 44 ? -3.963 46.844 32.531 1 79.31 44 LEU B C 1
ATOM 4849 O O . LEU B 1 44 ? -3.58 47.781 33.281 1 79.31 44 LEU B O 1
ATOM 4853 N N . VAL B 1 45 ? -4.121 47 31.266 1 75.44 45 VAL B N 1
ATOM 4854 C CA . VAL B 1 45 ? -3.738 48.219 30.594 1 75.44 45 VAL B CA 1
ATOM 4855 C C . VAL B 1 45 ? -4.691 49.344 31 1 75.44 45 VAL B C 1
ATOM 4857 O O . VAL B 1 45 ? -4.27 50.5 31.188 1 75.44 45 VAL B O 1
ATOM 4860 N N . ALA B 1 46 ? -5.883 49.031 31.156 1 78 46 ALA B N 1
ATOM 4861 C CA . ALA B 1 46 ? -6.863 50 31.609 1 78 46 ALA B CA 1
ATOM 4862 C C . ALA B 1 46 ? -6.496 50.562 32.969 1 78 46 ALA B C 1
ATOM 4864 O O . ALA B 1 46 ? -6.621 51.781 33.219 1 78 46 ALA B O 1
ATOM 4865 N N . ASP B 1 47 ? -6.035 49.719 33.812 1 80.12 47 ASP B N 1
ATOM 4866 C CA . ASP B 1 47 ? -5.656 50.125 35.156 1 80.12 47 ASP B CA 1
ATOM 4867 C C . ASP B 1 47 ? -4.363 50.938 35.156 1 80.12 47 ASP B C 1
ATOM 4869 O O . ASP B 1 47 ? -4.211 51.875 35.938 1 80.12 47 ASP B O 1
ATOM 4873 N N . LEU B 1 48 ? -3.588 50.625 34.312 1 74 48 LEU B N 1
ATOM 4874 C CA . LEU B 1 48 ? -2.295 51.281 34.25 1 74 48 LEU B CA 1
ATOM 4875 C C . LEU B 1 48 ? -2.438 52.688 33.688 1 74 48 LEU B C 1
ATOM 4877 O O . LEU B 1 48 ? -1.651 53.594 34 1 74 48 LEU B O 1
ATOM 4881 N N . LEU B 1 49 ? -3.41 52.844 32.812 1 72.31 49 LEU B N 1
ATOM 4882 C CA . LEU B 1 49 ? -3.645 54.156 32.219 1 72.31 49 LEU B CA 1
ATOM 4883 C C . LEU B 1 49 ? -4.27 55.125 33.219 1 72.31 49 LEU B C 1
ATOM 4885 O O . LEU B 1 49 ? -4.148 56.344 33.094 1 72.31 49 LEU B O 1
ATOM 4889 N N . GLN B 1 50 ? -4.891 54.562 34.25 1 72.62 50 GLN B N 1
ATOM 4890 C CA . GLN B 1 50 ? -5.52 55.406 35.25 1 72.62 50 GLN B CA 1
ATOM 4891 C C . GLN B 1 50 ? -4.535 55.781 36.375 1 72.62 50 GLN B C 1
ATOM 4893 O O . GLN B 1 50 ? -4.734 56.781 37.094 1 72.62 50 GLN B O 1
ATOM 4898 N N . GLY B 1 51 ? -3.461 55.094 36.562 1 69.44 51 GLY B N 1
ATOM 4899 C CA . GLY B 1 51 ? -2.477 55.406 37.594 1 69.44 51 GLY B CA 1
ATOM 4900 C C . GLY B 1 51 ? -1.621 54.219 37.969 1 69.44 51 GLY B C 1
ATOM 4901 O O . GLY B 1 51 ? -1.74 53.156 37.375 1 69.44 51 GLY B O 1
ATOM 4902 N N . PRO B 1 52 ? -0.71 54.5 38.875 1 70.75 52 PRO B N 1
ATOM 4903 C CA . PRO B 1 52 ? 0.174 53.438 39.312 1 70.75 52 PRO B CA 1
ATOM 4904 C C . PRO B 1 52 ? -0.579 52.281 39.969 1 70.75 52 PRO B C 1
ATOM 4906 O O . PRO B 1 52 ? -1.58 52.531 40.656 1 70.75 52 PRO B O 1
ATOM 4909 N N . LEU B 1 53 ? -0.222 51.125 39.625 1 72.62 53 LEU B N 1
ATOM 4910 C CA . LEU B 1 53 ? -0.926 49.938 40.125 1 72.62 53 LEU B CA 1
ATOM 4911 C C . LEU B 1 53 ? -0.655 49.688 41.594 1 72.62 53 LEU B C 1
ATOM 4913 O O . LEU B 1 53 ? 0.494 49.75 42.031 1 72.62 53 LEU B O 1
ATOM 4917 N N . ARG B 1 54 ? -1.695 49.688 42.406 1 77.94 54 ARG B N 1
ATOM 4918 C CA . ARG B 1 54 ? -1.582 49.25 43.812 1 77.94 54 ARG B CA 1
ATOM 4919 C C . ARG B 1 54 ? -1.104 47.812 43.906 1 77.94 54 ARG B C 1
ATOM 4921 O O . ARG B 1 54 ? -1.389 47 43 1 77.94 54 ARG B O 1
ATOM 4928 N N . PRO B 1 55 ? -0.284 47.562 44.781 1 77.12 55 PRO B N 1
ATOM 4929 C CA . PRO B 1 55 ? 0.253 46.219 44.938 1 77.12 55 PRO B CA 1
ATOM 4930 C C . PRO B 1 55 ? -0.837 45.125 44.969 1 77.12 55 PRO B C 1
ATOM 4932 O O . PRO B 1 55 ? -0.638 44.031 44.438 1 77.12 55 PRO B O 1
ATOM 4935 N N . GLU B 1 56 ? -1.872 45.469 45.438 1 80.38 56 GLU B N 1
ATOM 4936 C CA . GLU B 1 56 ? -2.957 44.5 45.5 1 80.38 56 GLU B CA 1
ATOM 4937 C C . GLU B 1 56 ? -3.469 44.125 44.125 1 80.38 56 GLU B C 1
ATOM 4939 O O . GLU B 1 56 ? -3.756 42.969 43.844 1 80.38 56 GLU B O 1
ATOM 4944 N N . ARG B 1 57 ? -3.484 45.031 43.344 1 81.5 57 ARG B N 1
ATOM 4945 C CA . ARG B 1 57 ? -3.971 44.812 41.969 1 81.5 57 ARG B CA 1
ATOM 4946 C C . ARG B 1 57 ? -2.938 44.031 41.156 1 81.5 57 ARG B C 1
ATOM 4948 O O . ARG B 1 57 ? -3.293 43.281 40.25 1 81.5 57 ARG B O 1
ATOM 4955 N N . MET B 1 58 ? -1.765 44.188 41.594 1 78.19 58 MET B N 1
ATOM 4956 C CA . MET B 1 58 ? -0.704 43.469 40.906 1 78.19 58 MET B CA 1
ATOM 4957 C C . MET B 1 58 ? -0.813 41.969 41.188 1 78.19 58 MET B C 1
ATOM 4959 O O . MET B 1 58 ? -0.613 41.156 40.281 1 78.19 58 MET B O 1
ATOM 4963 N N . TRP B 1 59 ? -1.123 41.719 42.375 1 81.94 59 TRP B N 1
ATOM 4964 C CA . TRP B 1 59 ? -1.28 40.312 42.75 1 81.94 59 TRP B CA 1
ATOM 4965 C C . TRP B 1 59 ? -2.504 39.688 42.062 1 81.94 59 TRP B C 1
ATOM 4967 O O . TRP B 1 59 ? -2.512 38.5 41.75 1 81.94 59 TRP B O 1
ATOM 4977 N N . LEU B 1 60 ? -3.467 40.5 41.781 1 84.62 60 LEU B N 1
ATOM 4978 C CA . LEU B 1 60 ? -4.664 40.031 41.094 1 84.62 60 LEU B CA 1
ATOM 4979 C C . LEU B 1 60 ? -4.355 39.688 39.656 1 84.62 60 LEU B C 1
ATOM 4981 O O . LEU B 1 60 ? -4.836 38.688 39.125 1 84.62 60 LEU B O 1
ATOM 4985 N N . TYR B 1 61 ? -3.568 40.469 39.062 1 82.81 61 TYR B N 1
ATOM 4986 C CA . TYR B 1 61 ? -3.199 40.188 37.656 1 82.81 61 TYR B CA 1
ATOM 4987 C C . TYR B 1 61 ? -2.258 39 37.562 1 82.81 61 TYR B C 1
ATOM 4989 O O . TYR B 1 61 ? -2.332 38.219 36.625 1 82.81 61 TYR B O 1
ATOM 4997 N N . ALA B 1 62 ? -1.426 38.812 38.562 1 81.5 62 ALA B N 1
ATOM 4998 C CA . ALA B 1 62 ? -0.554 37.656 38.594 1 81.5 62 ALA B CA 1
ATOM 4999 C C . ALA B 1 62 ? -1.361 36.375 38.812 1 81.5 62 ALA B C 1
ATOM 5001 O O . ALA B 1 62 ? -1.104 35.344 38.125 1 81.5 62 ALA B O 1
ATOM 5002 N N . ALA B 1 63 ? -2.26 36.469 39.656 1 86.75 63 ALA B N 1
ATOM 5003 C CA . ALA B 1 63 ? -3.139 35.344 39.906 1 86.75 63 ALA B CA 1
ATOM 5004 C C . ALA B 1 63 ? -4.031 35.062 38.719 1 86.75 63 ALA B C 1
ATOM 5006 O O . ALA B 1 63 ? -4.32 33.906 38.406 1 86.75 63 ALA B O 1
ATOM 5007 N N . GLY B 1 64 ? -4.457 36.094 38.062 1 86.94 64 GLY B N 1
ATOM 5008 C CA . GLY B 1 64 ? -5.254 35.906 36.875 1 86.94 64 GLY B CA 1
ATOM 5009 C C . GLY B 1 64 ? -4.488 35.25 35.719 1 86.94 64 GLY B C 1
ATOM 5010 O O . GLY B 1 64 ? -5.027 34.406 35.031 1 86.94 64 GLY B O 1
ATOM 5011 N N . THR B 1 65 ? -3.287 35.625 35.594 1 83.69 65 THR B N 1
ATOM 5012 C CA . THR B 1 65 ? -2.445 35.031 34.562 1 83.69 65 THR B CA 1
ATOM 5013 C C . THR B 1 65 ? -2.184 33.531 34.875 1 83.69 65 THR B C 1
ATOM 5015 O O . THR B 1 65 ? -2.246 32.719 33.969 1 83.69 65 THR B O 1
ATOM 5018 N N . ALA B 1 66 ? -1.882 33.25 36.094 1 86 66 ALA B N 1
ATOM 5019 C CA . ALA B 1 66 ? -1.668 31.859 36.5 1 86 66 ALA B CA 1
ATOM 5020 C C . ALA B 1 66 ? -2.93 31.031 36.281 1 86 66 ALA B C 1
ATOM 5022 O O . ALA B 1 66 ? -2.855 29.875 35.875 1 86 66 ALA B O 1
ATOM 5023 N N . GLY B 1 67 ? -3.996 31.641 36.688 1 88.44 67 GLY B N 1
ATOM 5024 C CA . GLY B 1 67 ? -5.266 30.953 36.469 1 88.44 67 GLY B CA 1
ATOM 5025 C C . GLY B 1 67 ? -5.555 30.688 35 1 88.44 67 GLY B C 1
ATOM 5026 O O . GLY B 1 67 ? -6.035 29.609 34.656 1 88.44 67 GLY B O 1
ATOM 5027 N N . CYS B 1 68 ? -5.23 31.594 34.125 1 87.88 68 CYS B N 1
ATOM 5028 C CA . CYS B 1 68 ? -5.43 31.406 32.688 1 87.88 68 CYS B CA 1
ATOM 5029 C C . CYS B 1 68 ? -4.527 30.312 32.156 1 87.88 68 CYS B C 1
ATOM 5031 O O . CYS B 1 68 ? -4.957 29.5 31.328 1 87.88 68 CYS B O 1
ATOM 5033 N N . LEU B 1 69 ? -3.307 30.266 32.625 1 85.88 69 LEU B N 1
ATOM 5034 C CA . LEU B 1 69 ? -2.367 29.25 32.156 1 85.88 69 LEU B CA 1
ATOM 5035 C C . LEU B 1 69 ? -2.818 27.859 32.594 1 85.88 69 LEU B C 1
ATOM 5037 O O . LEU B 1 69 ? -2.695 26.906 31.828 1 85.88 69 LEU B O 1
ATOM 5041 N N . LEU B 1 70 ? -3.334 27.766 33.781 1 89.12 70 LEU B N 1
ATOM 5042 C CA . LEU B 1 70 ? -3.834 26.484 34.25 1 89.12 70 LEU B CA 1
ATOM 5043 C C . LEU B 1 70 ? -5.059 26.047 33.469 1 89.12 70 LEU B C 1
ATOM 5045 O O . LEU B 1 70 ? -5.207 24.859 33.156 1 89.12 70 LEU B O 1
ATOM 5049 N N . LEU B 1 71 ? -5.871 27 33.188 1 90.12 71 LEU B N 1
ATOM 5050 C CA . LEU B 1 71 ? -7.059 26.688 32.406 1 90.12 71 LEU B CA 1
ATOM 5051 C C . LEU B 1 71 ? -6.68 26.266 30.984 1 90.12 71 LEU B C 1
ATOM 5053 O O . LEU B 1 71 ? -7.32 25.391 30.406 1 90.12 71 LEU B O 1
ATOM 5057 N N . ILE B 1 72 ? -5.719 26.906 30.469 1 87.62 72 ILE B N 1
ATOM 5058 C CA . ILE B 1 72 ? -5.234 26.547 29.141 1 87.62 72 ILE B CA 1
ATOM 5059 C C . ILE B 1 72 ? -4.668 25.125 29.172 1 87.62 72 ILE B C 1
ATOM 5061 O O . ILE B 1 72 ? -4.992 24.312 28.312 1 87.62 72 ILE B O 1
ATOM 5065 N N . ALA B 1 73 ? -3.9 24.812 30.172 1 86.25 73 ALA B N 1
ATOM 5066 C CA . ALA B 1 73 ? -3.316 23.484 30.297 1 86.25 73 ALA B CA 1
ATOM 5067 C C . ALA B 1 73 ? -4.398 22.422 30.469 1 86.25 73 ALA B C 1
ATOM 5069 O O . ALA B 1 73 ? -4.328 21.359 29.859 1 86.25 73 ALA B O 1
ATOM 5070 N N . ALA B 1 74 ? -5.359 22.766 31.25 1 89.31 74 ALA B N 1
ATOM 5071 C CA . ALA B 1 74 ? -6.449 21.828 31.484 1 89.31 74 ALA B CA 1
ATOM 5072 C C . ALA B 1 74 ? -7.281 21.609 30.219 1 89.31 74 ALA B C 1
ATOM 5074 O O . ALA B 1 74 ? -7.691 20.484 29.938 1 89.31 74 ALA B O 1
ATOM 5075 N N . SER B 1 75 ? -7.566 22.672 29.547 1 89.12 75 SER B N 1
ATOM 5076 C CA . SER B 1 75 ? -8.352 22.562 28.328 1 89.12 75 SER B CA 1
ATOM 5077 C C . SER B 1 75 ? -7.609 21.766 27.266 1 89.12 75 SER B C 1
ATOM 5079 O O . SER B 1 75 ? -8.211 20.984 26.516 1 89.12 75 SER B O 1
ATOM 5081 N N . TYR B 1 76 ? -6.359 21.969 27.203 1 83.31 76 TYR B N 1
ATOM 5082 C CA . TYR B 1 76 ? -5.562 21.25 26.219 1 83.31 76 TYR B CA 1
ATOM 5083 C C . TYR B 1 76 ? -5.473 19.766 26.578 1 83.31 76 TYR B C 1
ATOM 5085 O O . TYR B 1 76 ? -5.465 18.906 25.688 1 83.31 76 TYR B O 1
ATOM 5093 N N . ALA B 1 77 ? -5.355 19.484 27.828 1 84.31 77 ALA B N 1
ATOM 5094 C CA . ALA B 1 77 ? -5.348 18.094 28.266 1 84.31 77 ALA B CA 1
ATOM 5095 C C . ALA B 1 77 ? -6.664 17.391 27.922 1 84.31 77 ALA B C 1
ATOM 5097 O O . ALA B 1 77 ? -6.668 16.25 27.484 1 84.31 77 ALA B O 1
ATOM 5098 N N . TRP B 1 78 ? -7.645 18.172 28.156 1 86.81 78 TRP B N 1
ATOM 5099 C CA . TRP B 1 78 ? -8.961 17.641 27.828 1 86.81 78 TRP B CA 1
ATOM 5100 C C . TRP B 1 78 ? -9.109 17.453 26.328 1 86.81 78 TRP B C 1
ATOM 5102 O O . TRP B 1 78 ? -9.68 16.453 25.875 1 86.81 78 TRP B O 1
ATOM 5112 N N . GLN B 1 79 ? -8.672 18.359 25.594 1 85.75 79 GLN B N 1
ATOM 5113 C CA . GLN B 1 79 ? -8.727 18.297 24.141 1 85.75 79 GLN B CA 1
ATOM 5114 C C . GLN B 1 79 ? -7.938 17.094 23.625 1 85.75 79 GLN B C 1
ATOM 5116 O O . GLN B 1 79 ? -8.391 16.406 22.703 1 85.75 79 GLN B O 1
ATOM 5121 N N . TYR B 1 80 ? -6.895 16.922 24.172 1 81.38 80 TYR B N 1
ATOM 5122 C CA . TYR B 1 80 ? -6.051 15.812 23.75 1 81.38 80 TYR B CA 1
ATOM 5123 C C . TYR B 1 80 ? -6.742 14.477 23.984 1 81.38 80 TYR B C 1
ATOM 5125 O O . TYR B 1 80 ? -6.695 13.586 23.125 1 81.38 80 TYR B O 1
ATOM 5133 N N . LYS B 1 81 ? -7.348 14.344 25.094 1 82.69 81 LYS B N 1
ATOM 5134 C CA . LYS B 1 81 ? -8.039 13.109 25.438 1 82.69 81 LYS B CA 1
ATOM 5135 C C . LYS B 1 81 ? -9.234 12.867 24.531 1 82.69 81 LYS B C 1
ATOM 5137 O O . LYS B 1 81 ? -9.469 11.742 24.078 1 82.69 81 LYS B O 1
ATOM 5142 N N . LYS B 1 82 ? -9.875 13.922 24.219 1 84.56 82 LYS B N 1
ATOM 5143 C CA . LYS B 1 82 ? -11.125 13.758 23.484 1 84.56 82 LYS B CA 1
ATOM 5144 C C . LYS B 1 82 ? -10.875 13.711 21.984 1 84.56 82 LYS B C 1
ATOM 5146 O O . LYS B 1 82 ? -11.711 13.219 21.219 1 84.56 82 LYS B O 1
ATOM 5151 N N . THR B 1 83 ? -9.836 14.188 21.531 1 81.12 83 THR B N 1
ATOM 5152 C CA . THR B 1 83 ? -9.562 14.18 20.094 1 81.12 83 THR B CA 1
ATOM 5153 C C . THR B 1 83 ? -8.672 12.992 19.734 1 81.12 83 THR B C 1
ATOM 5155 O O . THR B 1 83 ? -9.125 12.062 19.062 1 81.12 83 THR B O 1
ATOM 5158 N N . PHE B 1 84 ? -7.492 12.945 20.281 1 76.81 84 PHE B N 1
ATOM 5159 C CA . PHE B 1 84 ? -6.516 11.969 19.828 1 76.81 84 PHE B CA 1
ATOM 5160 C C . PHE B 1 84 ? -6.828 10.586 20.391 1 76.81 84 PHE B C 1
ATOM 5162 O O . PHE B 1 84 ? -6.941 9.617 19.641 1 76.81 84 PHE B O 1
ATOM 5169 N N . TYR B 1 85 ? -7.137 10.516 21.625 1 77.31 85 TYR B N 1
ATOM 5170 C CA . TYR B 1 85 ? -7.387 9.211 22.234 1 77.31 85 TYR B CA 1
ATOM 5171 C C . TYR B 1 85 ? -8.656 8.586 21.688 1 77.31 85 TYR B C 1
ATOM 5173 O O . TYR B 1 85 ? -8.656 7.422 21.266 1 77.31 85 TYR B O 1
ATOM 5181 N N . ALA B 1 86 ? -9.648 9.352 21.609 1 78 86 ALA B N 1
ATOM 5182 C CA . ALA B 1 86 ? -10.945 8.852 21.156 1 78 86 ALA B CA 1
ATOM 5183 C C . ALA B 1 86 ? -10.891 8.453 19.688 1 78 86 ALA B C 1
ATOM 5185 O O . ALA B 1 86 ? -11.5 7.461 19.281 1 78 86 ALA B O 1
ATOM 5186 N N . THR B 1 87 ? -10.172 9.195 18.953 1 81.88 87 THR B N 1
ATOM 5187 C CA . THR B 1 87 ? -10.117 8.953 17.516 1 81.88 87 THR B CA 1
ATOM 5188 C C . THR B 1 87 ? -9.344 7.668 17.219 1 81.88 87 THR B C 1
ATOM 5190 O O . THR B 1 87 ? -9.703 6.93 16.297 1 81.88 87 THR B O 1
ATOM 5193 N N . TYR B 1 88 ? -8.391 7.426 17.984 1 80 88 TYR B N 1
ATOM 5194 C CA . TYR B 1 88 ? -7.586 6.238 17.703 1 80 88 TYR B CA 1
ATOM 5195 C C . TYR B 1 88 ? -8.352 4.969 18.062 1 80 88 TYR B C 1
ATOM 5197 O O . TYR B 1 88 ? -8.227 3.949 17.391 1 80 88 TYR B O 1
ATOM 5205 N N . ILE B 1 89 ? -9.156 5.055 19.094 1 80 89 ILE B N 1
ATOM 5206 C CA . ILE B 1 89 ? -10.016 3.928 19.438 1 80 89 ILE B CA 1
ATOM 5207 C C . ILE B 1 89 ? -11.039 3.705 18.312 1 80 89 ILE B C 1
ATOM 5209 O O . ILE B 1 89 ? -11.281 2.568 17.906 1 80 89 ILE B O 1
ATOM 5213 N N . GLU B 1 90 ? -11.508 4.773 17.844 1 83.06 90 GLU B N 1
ATOM 5214 C CA . GLU B 1 90 ? -12.492 4.691 16.766 1 83.06 90 GLU B CA 1
ATOM 5215 C C . GLU B 1 90 ? -11.859 4.141 15.484 1 83.06 90 GLU B C 1
ATOM 5217 O O . GLU B 1 90 ? -12.523 3.449 14.711 1 83.06 90 GLU B O 1
ATOM 5222 N N . SER B 1 91 ? -10.695 4.5 15.242 1 84.5 91 SER B N 1
ATOM 5223 C CA . SER B 1 91 ? -9.992 3.986 14.07 1 84.5 91 SER B CA 1
ATOM 5224 C C . SER B 1 91 ? -9.852 2.469 14.133 1 84.5 91 SER B C 1
ATOM 5226 O O . SER B 1 91 ? -9.969 1.79 13.109 1 84.5 91 SER B O 1
ATOM 5228 N N . GLY B 1 92 ? -9.617 1.99 15.375 1 83.12 92 GLY B N 1
ATOM 5229 C CA . GLY B 1 92 ? -9.57 0.546 15.547 1 83.12 92 GLY B CA 1
ATOM 5230 C C . GLY B 1 92 ? -10.898 -0.128 15.25 1 83.12 92 GLY B C 1
ATOM 5231 O O . GLY B 1 92 ? -10.938 -1.164 14.586 1 83.12 92 GLY B O 1
ATOM 5232 N N . VAL B 1 93 ? -11.906 0.446 15.664 1 84.94 93 VAL B N 1
ATOM 5233 C CA . VAL B 1 93 ? -13.242 -0.093 15.445 1 84.94 93 VAL B CA 1
ATOM 5234 C C . VAL B 1 93 ? -13.57 -0.078 13.953 1 84.94 93 VAL B C 1
ATOM 5236 O O . VAL B 1 93 ? -14.172 -1.022 13.438 1 84.94 93 VAL B O 1
ATOM 5239 N N . ARG B 1 94 ? -13.188 0.955 13.328 1 85.81 94 ARG B N 1
ATOM 5240 C CA . ARG B 1 94 ? -13.438 1.08 11.898 1 85.81 94 ARG B CA 1
ATOM 5241 C C . ARG B 1 94 ? -12.672 0.021 11.109 1 85.81 94 ARG B C 1
ATOM 5243 O O . ARG B 1 94 ? -13.227 -0.598 10.195 1 85.81 94 ARG B O 1
ATOM 5250 N N . ARG B 1 95 ? -11.5 -0.131 11.453 1 84.75 95 ARG B N 1
ATOM 5251 C CA . ARG B 1 95 ? -10.695 -1.135 10.766 1 84.75 95 ARG B CA 1
ATOM 5252 C C . ARG B 1 95 ? -11.273 -2.531 10.969 1 84.75 95 ARG B C 1
ATOM 5254 O O . ARG B 1 95 ? -11.312 -3.336 10.039 1 84.75 95 ARG B O 1
ATOM 5261 N N . ILE B 1 96 ? -11.695 -2.801 12.156 1 85.25 96 ILE B N 1
ATOM 5262 C CA . ILE B 1 96 ? -12.289 -4.098 12.461 1 85.25 96 ILE B CA 1
ATOM 5263 C C . ILE B 1 96 ? -13.594 -4.27 11.68 1 85.25 96 ILE B C 1
ATOM 5265 O O . ILE B 1 96 ? -13.883 -5.355 11.18 1 85.25 96 ILE B O 1
ATOM 5269 N N . ALA B 1 97 ? -14.297 -3.209 11.602 1 84.69 97 ALA B N 1
ATOM 5270 C CA . ALA B 1 97 ? -15.562 -3.266 10.875 1 84.69 97 ALA B CA 1
ATOM 5271 C C . ALA B 1 97 ? -15.328 -3.547 9.398 1 84.69 97 ALA B C 1
ATOM 5273 O O . ALA B 1 97 ? -16.078 -4.312 8.773 1 84.69 97 ALA B O 1
ATOM 5274 N N . VAL B 1 98 ? -14.391 -2.92 8.828 1 85.62 98 VAL B N 1
ATOM 5275 C CA . VAL B 1 98 ? -14.07 -3.129 7.418 1 85.62 98 VAL B CA 1
ATOM 5276 C C . VAL B 1 98 ? -13.57 -4.559 7.207 1 85.62 98 VAL B C 1
ATOM 5278 O O . VAL B 1 98 ? -13.945 -5.215 6.234 1 85.62 98 VAL B O 1
ATOM 5281 N N . ALA B 1 99 ? -12.789 -4.992 8.125 1 81.69 99 ALA B N 1
ATOM 5282 C CA . ALA B 1 99 ? -12.281 -6.359 8.039 1 81.69 99 ALA B CA 1
ATOM 5283 C C . ALA B 1 99 ? -13.422 -7.371 8.148 1 81.69 99 ALA B C 1
ATOM 5285 O O . ALA B 1 99 ? -13.43 -8.383 7.441 1 81.69 99 ALA B O 1
ATOM 5286 N N . GLU B 1 100 ? -14.305 -7.102 9.039 1 83.12 100 GLU B N 1
ATOM 5287 C CA . GLU B 1 100 ? -15.453 -7.984 9.211 1 83.12 100 GLU B CA 1
ATOM 5288 C C . GLU B 1 100 ? -16.344 -7.98 7.977 1 83.12 100 GLU B C 1
ATOM 5290 O O . GLU B 1 100 ? -16.953 -9 7.637 1 83.12 100 GLU B O 1
ATOM 5295 N N . ARG B 1 101 ? -16.422 -6.875 7.414 1 83.88 101 ARG B N 1
ATOM 5296 C CA . ARG B 1 101 ? -17.219 -6.789 6.199 1 83.88 101 ARG B CA 1
ATOM 5297 C C . ARG B 1 101 ? -16.562 -7.547 5.051 1 83.88 101 ARG B C 1
ATOM 5299 O O . ARG B 1 101 ? -17.25 -8.203 4.258 1 83.88 101 ARG B O 1
ATOM 5306 N N . LEU B 1 102 ? -15.367 -7.473 4.973 1 80 102 LEU B N 1
ATOM 5307 C CA . LEU B 1 102 ? -14.625 -8.18 3.934 1 80 102 LEU B CA 1
ATOM 5308 C C . LEU B 1 102 ? -14.773 -9.688 4.086 1 80 102 LEU B C 1
ATOM 5310 O O . LEU B 1 102 ? -14.805 -10.414 3.092 1 80 102 LEU B O 1
ATOM 5314 N N . ARG B 1 103 ? -14.844 -10.039 5.328 1 77.69 103 ARG B N 1
ATOM 5315 C CA . ARG B 1 103 ? -15.023 -11.461 5.613 1 77.69 103 ARG B CA 1
ATOM 5316 C C . ARG B 1 103 ? -16.359 -11.961 5.086 1 77.69 103 ARG B C 1
ATOM 5318 O O . ARG B 1 103 ? -16.469 -13.109 4.66 1 77.69 103 ARG B O 1
ATOM 5325 N N . ARG B 1 104 ? -17.359 -11.047 5.031 1 79.75 104 ARG B N 1
ATOM 5326 C CA . ARG B 1 104 ? -18.719 -11.453 4.691 1 79.75 104 ARG B CA 1
ATOM 5327 C C . ARG B 1 104 ? -19 -11.234 3.211 1 79.75 104 ARG B C 1
ATOM 5329 O O . ARG B 1 104 ? -20.031 -11.688 2.695 1 79.75 104 ARG B O 1
ATOM 5336 N N . LEU B 1 105 ? -18.062 -10.656 2.539 1 80.44 105 LEU B N 1
ATOM 5337 C CA . LEU B 1 105 ? -18.266 -10.391 1.119 1 80.44 105 LEU B CA 1
ATOM 5338 C C . LEU B 1 105 ? -18.062 -11.664 0.296 1 80.44 105 LEU B C 1
ATOM 5340 O O . LEU B 1 105 ? -17.234 -12.508 0.641 1 80.44 105 LEU B O 1
ATOM 5344 N N . PRO B 1 106 ? -18.844 -11.742 -0.675 1 77.06 106 PRO B N 1
ATOM 5345 C CA . PRO B 1 106 ? -18.703 -12.914 -1.548 1 77.06 106 PRO B CA 1
ATOM 5346 C C . PRO B 1 106 ? -17.359 -12.938 -2.285 1 77.06 106 PRO B C 1
ATOM 5348 O O . PRO B 1 106 ? -16.75 -11.891 -2.494 1 77.06 106 PRO B O 1
ATOM 5351 N N . LEU B 1 107 ? -16.922 -14.117 -2.625 1 75.25 107 LEU B N 1
ATOM 5352 C CA . LEU B 1 107 ? -15.648 -14.281 -3.311 1 75.25 107 LEU B CA 1
ATOM 5353 C C . LEU B 1 107 ? -15.688 -13.633 -4.691 1 75.25 107 LEU B C 1
ATOM 5355 O O . LEU B 1 107 ? -14.641 -13.32 -5.266 1 75.25 107 LEU B O 1
ATOM 5359 N N . SER B 1 108 ? -16.891 -13.422 -5.219 1 70.62 108 SER B N 1
ATOM 5360 C CA . SER B 1 108 ? -17.031 -12.75 -6.508 1 70.62 108 SER B CA 1
ATOM 5361 C C . SER B 1 108 ? -16.5 -11.328 -6.453 1 70.62 108 SER B C 1
ATOM 5363 O O . SER B 1 108 ? -16.031 -10.797 -7.465 1 70.62 108 SER B O 1
ATOM 5365 N N . PHE B 1 109 ? -16.578 -10.852 -5.281 1 70.62 109 PHE B N 1
ATOM 5366 C CA . PHE B 1 109 ? -16.094 -9.492 -5.07 1 70.62 109 PHE B CA 1
ATOM 5367 C C . PHE B 1 109 ? -14.578 -9.43 -5.254 1 70.62 109 PHE B C 1
ATOM 5369 O O . PHE B 1 109 ? -14.047 -8.445 -5.773 1 70.62 109 PHE B O 1
ATOM 5376 N N . PHE B 1 110 ? -13.883 -10.43 -4.844 1 69.69 110 PHE B N 1
ATOM 5377 C CA . PHE B 1 110 ? -12.422 -10.445 -4.82 1 69.69 110 PHE B CA 1
ATOM 5378 C C . PHE B 1 110 ? -11.859 -10.836 -6.184 1 69.69 110 PHE B C 1
ATOM 5380 O O . PHE B 1 110 ? -10.68 -10.617 -6.461 1 69.69 110 PHE B O 1
ATOM 5387 N N . GLY B 1 111 ? -12.562 -11.516 -6.938 1 60.03 111 GLY B N 1
ATOM 5388 C CA . GLY B 1 111 ? -12.117 -11.867 -8.273 1 60.03 111 GLY B CA 1
ATOM 5389 C C . GLY B 1 111 ? -11.812 -10.664 -9.148 1 60.03 111 GLY B C 1
ATOM 5390 O O . GLY B 1 111 ? -10.93 -10.719 -10.008 1 60.03 111 GLY B O 1
ATOM 5391 N N . LYS B 1 112 ? -12.43 -9.586 -8.93 1 53.31 112 LYS B N 1
ATOM 5392 C CA . LYS B 1 112 ? -12.336 -8.398 -9.773 1 53.31 112 LYS B CA 1
ATOM 5393 C C . LYS B 1 112 ? -11.367 -7.375 -9.188 1 53.31 112 LYS B C 1
ATOM 5395 O O . LYS B 1 112 ? -10.961 -6.438 -9.875 1 53.31 112 LYS B O 1
ATOM 5400 N N . LYS B 1 113 ? -11.109 -7.562 -7.977 1 55.94 113 LYS B N 1
ATOM 5401 C CA . LYS B 1 113 ? -10.438 -6.422 -7.355 1 55.94 113 LYS B CA 1
ATOM 5402 C C . LYS B 1 113 ? -8.977 -6.73 -7.066 1 55.94 113 LYS B C 1
ATOM 5404 O O . LYS B 1 113 ? -8.609 -7.891 -6.852 1 55.94 113 LYS B O 1
ATOM 5409 N N . ASP B 1 114 ? -8.266 -5.668 -7.223 1 61.56 114 ASP B N 1
ATOM 5410 C CA . ASP B 1 114 ? -6.832 -5.645 -6.941 1 61.56 114 ASP B CA 1
ATOM 5411 C C . ASP B 1 114 ? -6.562 -5.707 -5.441 1 61.56 114 ASP B C 1
ATOM 5413 O O . ASP B 1 114 ? -7.137 -4.934 -4.668 1 61.56 114 ASP B O 1
ATOM 5417 N N . LEU B 1 115 ? -6.004 -6.777 -4.969 1 64.88 115 LEU B N 1
ATOM 5418 C CA . LEU B 1 115 ? -5.621 -6.988 -3.578 1 64.88 115 LEU B CA 1
ATOM 5419 C C . LEU B 1 115 ? -4.906 -5.766 -3.018 1 64.88 115 LEU B C 1
ATOM 5421 O O . LEU B 1 115 ? -5.121 -5.387 -1.865 1 64.88 115 LEU B O 1
ATOM 5425 N N . GLY B 1 116 ? -4.227 -5.094 -3.828 1 66.19 116 GLY B N 1
ATOM 5426 C CA . GLY B 1 116 ? -3.512 -3.9 -3.41 1 66.19 116 GLY B CA 1
ATOM 5427 C C . GLY B 1 116 ? -4.43 -2.74 -3.07 1 66.19 116 GLY B C 1
ATOM 5428 O O . GLY B 1 116 ? -4.18 -2.002 -2.115 1 66.19 116 GLY B O 1
ATOM 5429 N N . ASP B 1 117 ? -5.504 -2.682 -3.762 1 73.62 117 ASP B N 1
ATOM 5430 C CA . ASP B 1 117 ? -6.484 -1.627 -3.533 1 73.62 117 ASP B CA 1
ATOM 5431 C C . ASP B 1 117 ? -7.176 -1.804 -2.182 1 73.62 117 ASP B C 1
ATOM 5433 O O . ASP B 1 117 ? -7.391 -0.829 -1.457 1 73.62 117 ASP B O 1
ATOM 5437 N N . LEU B 1 118 ? -7.469 -3.033 -1.905 1 77.75 118 LEU B N 1
ATOM 5438 C CA . LEU B 1 118 ? -8.156 -3.314 -0.648 1 77.75 118 LEU B CA 1
ATOM 5439 C C . LEU B 1 118 ? -7.227 -3.086 0.54 1 77.75 118 LEU B C 1
ATOM 5441 O O . LEU B 1 118 ? -7.645 -2.545 1.565 1 77.75 118 LEU B O 1
ATOM 5445 N N . THR B 1 119 ? -5.996 -3.477 0.379 1 75.88 119 THR B N 1
ATOM 5446 C CA . THR B 1 119 ? -5.012 -3.248 1.433 1 75.88 119 THR B CA 1
ATOM 5447 C C . THR B 1 119 ? -4.797 -1.753 1.655 1 75.88 119 THR B C 1
ATOM 5449 O O . THR B 1 119 ? -4.699 -1.298 2.797 1 75.88 119 THR B O 1
ATOM 5452 N N . SER B 1 120 ? -4.809 -0.941 0.606 1 76.88 120 SER B N 1
ATOM 5453 C CA . SER B 1 120 ? -4.617 0.503 0.695 1 76.88 120 SER B CA 1
ATOM 5454 C C . SER B 1 120 ? -5.797 1.173 1.393 1 76.88 120 SER B C 1
ATOM 5456 O O . SER B 1 120 ? -5.617 2.137 2.141 1 76.88 120 SER B O 1
ATOM 5458 N N . THR B 1 121 ? -6.91 0.685 1.175 1 79.81 121 THR B N 1
ATOM 5459 C CA . THR B 1 121 ? -8.102 1.252 1.802 1 79.81 121 THR B CA 1
ATOM 5460 C C . THR B 1 121 ? -8.07 1.025 3.311 1 79.81 121 THR B C 1
ATOM 5462 O O . THR B 1 121 ? -8.328 1.949 4.086 1 79.81 121 THR B O 1
ATOM 5465 N N . ILE B 1 122 ? -7.695 -0.183 3.711 1 82.19 122 ILE B N 1
ATOM 5466 C CA . ILE B 1 122 ? -7.703 -0.528 5.129 1 82.19 122 ILE B CA 1
ATOM 5467 C C . ILE B 1 122 ? -6.559 0.191 5.84 1 82.19 122 ILE B C 1
ATOM 5469 O O . ILE B 1 122 ? -6.695 0.602 6.992 1 82.19 122 ILE B O 1
ATOM 5473 N N . MET B 1 123 ? -5.504 0.401 5.078 1 81.56 123 MET B N 1
ATOM 5474 C CA . MET B 1 123 ? -4.32 0.973 5.711 1 81.56 123 MET B CA 1
ATOM 5475 C C . MET B 1 123 ? -4.289 2.488 5.535 1 81.56 123 MET B C 1
ATOM 5477 O O . MET B 1 123 ? -4.516 3.232 6.492 1 81.56 123 MET B O 1
ATOM 5481 N N . SER B 1 124 ? -4.258 2.932 4.328 1 78.81 124 SER B N 1
ATOM 5482 C CA . SER B 1 124 ? -3.986 4.336 4.027 1 78.81 124 SER B CA 1
ATOM 5483 C C . SER B 1 124 ? -5.242 5.184 4.18 1 78.81 124 SER B C 1
ATOM 5485 O O . SER B 1 124 ? -5.203 6.258 4.789 1 78.81 124 SER B O 1
ATOM 5487 N N . ASP B 1 125 ? -6.336 4.734 3.646 1 83.5 125 ASP B N 1
ATOM 5488 C CA . ASP B 1 125 ? -7.559 5.527 3.725 1 83.5 125 ASP B CA 1
ATOM 5489 C C . ASP B 1 125 ? -8.039 5.656 5.168 1 83.5 125 ASP B C 1
ATOM 5491 O O . ASP B 1 125 ? -8.453 6.734 5.598 1 83.5 125 ASP B O 1
ATOM 5495 N N . CYS B 1 126 ? -7.938 4.57 5.887 1 84.88 126 CYS B N 1
ATOM 5496 C CA . CYS B 1 126 ? -8.328 4.609 7.289 1 84.88 126 CYS B CA 1
ATOM 5497 C C . CYS B 1 126 ? -7.434 5.555 8.078 1 84.88 126 CYS B C 1
ATOM 5499 O O . CYS B 1 126 ? -7.91 6.277 8.961 1 84.88 126 CYS B O 1
ATOM 5501 N N . ALA B 1 127 ? -6.23 5.512 7.758 1 83.5 127 ALA B N 1
ATOM 5502 C CA . ALA B 1 127 ? -5.289 6.402 8.438 1 83.5 127 ALA B CA 1
ATOM 5503 C C . ALA B 1 127 ? -5.59 7.863 8.117 1 83.5 127 ALA B C 1
ATOM 5505 O O . ALA B 1 127 ? -5.477 8.727 8.992 1 83.5 127 ALA B O 1
ATOM 5506 N N . SER B 1 128 ? -5.965 8.125 6.953 1 86.12 128 SER B N 1
ATOM 5507 C CA . SER B 1 128 ? -6.293 9.484 6.555 1 86.12 128 SER B CA 1
ATOM 5508 C C . SER B 1 128 ? -7.559 9.977 7.25 1 86.12 128 SER B C 1
ATOM 5510 O O . SER B 1 128 ? -7.625 11.133 7.684 1 86.12 128 SER B O 1
ATOM 5512 N N . ILE B 1 129 ? -8.492 9.141 7.344 1 86.25 129 ILE B N 1
ATOM 5513 C CA . ILE B 1 129 ? -9.734 9.5 8.016 1 86.25 129 ILE B CA 1
ATOM 5514 C C . ILE B 1 129 ? -9.469 9.695 9.508 1 86.25 129 ILE B C 1
ATOM 5516 O O . ILE B 1 129 ? -10.07 10.57 10.141 1 86.25 129 ILE B O 1
ATOM 5520 N N . GLU B 1 130 ? -8.617 8.883 9.992 1 85.94 130 GLU B N 1
ATOM 5521 C CA . GLU B 1 130 ? -8.211 9.031 11.391 1 85.94 130 GLU B CA 1
ATOM 5522 C C . GLU B 1 130 ? -7.574 10.391 11.641 1 85.94 130 GLU B C 1
ATOM 5524 O O . GLU B 1 130 ? -7.922 11.078 12.609 1 85.94 130 GLU B O 1
ATOM 5529 N N . THR B 1 131 ? -6.754 10.789 10.781 1 84.12 131 THR B N 1
ATOM 5530 C CA . THR B 1 131 ? -6.09 12.086 10.906 1 84.12 131 THR B CA 1
ATOM 5531 C C . THR B 1 131 ? -7.098 13.219 10.766 1 84.12 131 THR B C 1
ATOM 5533 O O . THR B 1 131 ? -7.031 14.211 11.5 1 84.12 131 THR B O 1
ATOM 5536 N N . ALA B 1 132 ? -7.957 13.047 9.867 1 86.56 132 ALA B N 1
ATOM 5537 C CA . ALA B 1 132 ? -8.977 14.078 9.672 1 86.56 132 ALA B CA 1
ATOM 5538 C C . ALA B 1 132 ? -9.867 14.203 10.898 1 86.56 132 ALA B C 1
ATOM 5540 O O . ALA B 1 132 ? -10.219 15.32 11.305 1 86.56 132 ALA B O 1
ATOM 5541 N N . SER B 1 133 ? -10.195 13.109 11.523 1 86.56 133 SER B N 1
ATOM 5542 C CA . SER B 1 133 ? -11.086 13.094 12.672 1 86.56 133 SER B CA 1
ATOM 5543 C C . SER B 1 133 ? -10.383 13.602 13.93 1 86.56 133 SER B C 1
ATOM 5545 O O . SER B 1 133 ? -11.023 14.125 14.836 1 86.56 133 SER B O 1
ATOM 5547 N N . SER B 1 134 ? -9.086 13.484 13.867 1 83.88 134 SER B N 1
ATOM 5548 C CA . SER B 1 134 ? -8.359 13.891 15.07 1 83.88 134 SER B CA 1
ATOM 5549 C C . SER B 1 134 ? -7.84 15.32 14.945 1 83.88 134 SER B C 1
ATOM 5551 O O . SER B 1 134 ? -7.684 16.016 15.953 1 83.88 134 SER B O 1
ATOM 5553 N N . HIS B 1 135 ? -7.594 15.734 13.656 1 82.38 135 HIS B N 1
ATOM 5554 C CA . HIS B 1 135 ? -6.871 16.984 13.531 1 82.38 135 HIS B CA 1
ATOM 5555 C C . HIS B 1 135 ? -7.676 18.016 12.734 1 82.38 135 HIS B C 1
ATOM 5557 O O . HIS B 1 135 ? -7.703 19.203 13.086 1 82.38 135 HIS B O 1
ATOM 5563 N N . PHE B 1 136 ? -8.422 17.672 11.758 1 89.06 136 PHE B N 1
ATOM 5564 C CA . PHE B 1 136 ? -9 18.641 10.836 1 89.06 136 PHE B CA 1
ATOM 5565 C C . PHE B 1 136 ? -10.43 18.984 11.242 1 89.06 136 PHE B C 1
ATOM 5567 O O . PHE B 1 136 ? -10.75 20.141 11.469 1 89.06 136 PHE B O 1
ATOM 5574 N N . ILE B 1 137 ? -11.242 18.031 11.539 1 89.56 137 ILE B N 1
ATOM 5575 C CA . ILE B 1 137 ? -12.672 18.219 11.719 1 89.56 137 ILE B CA 1
ATOM 5576 C C . ILE B 1 137 ? -12.93 18.938 13.039 1 89.56 137 ILE B C 1
ATOM 5578 O O . ILE B 1 137 ? -13.594 19.984 13.07 1 89.56 137 ILE B O 1
ATOM 5582 N N . PRO B 1 138 ? -12.352 18.406 14.133 1 89.12 138 PRO B N 1
ATOM 5583 C CA . PRO B 1 138 ? -12.609 19.094 15.398 1 89.12 138 PRO B CA 1
ATOM 5584 C C . PRO B 1 138 ? -12.055 20.516 15.422 1 89.12 138 PRO B C 1
ATOM 5586 O O . PRO B 1 138 ? -12.695 21.438 15.953 1 89.12 138 PRO B O 1
ATOM 5589 N N . GLU B 1 139 ? -10.891 20.656 14.797 1 88.75 139 GLU B N 1
ATOM 5590 C CA . GLU B 1 139 ? -10.266 21.984 14.789 1 88.75 139 GLU B CA 1
ATOM 5591 C C . GLU B 1 139 ? -11.062 22.969 13.93 1 88.75 139 GLU B C 1
ATOM 5593 O O . GLU B 1 139 ? -11.102 24.156 14.227 1 88.75 139 GLU B O 1
ATOM 5598 N N . PHE B 1 140 ? -11.648 22.547 12.922 1 91.31 140 PHE B N 1
ATOM 5599 C CA . PHE B 1 140 ? -12.445 23.391 12.047 1 91.31 140 PHE B CA 1
ATOM 5600 C C . PHE B 1 140 ? -13.703 23.891 12.766 1 91.31 140 PHE B C 1
ATOM 5602 O O . PHE B 1 140 ? -13.914 25.094 12.898 1 91.31 140 PHE B O 1
ATOM 5609 N N . TYR B 1 141 ? -14.453 23.047 13.219 1 91.44 141 TYR B N 1
ATOM 5610 C CA . TYR B 1 141 ? -15.703 23.406 13.883 1 91.44 141 TYR B CA 1
ATOM 5611 C C . TYR B 1 141 ? -15.43 24.125 15.195 1 91.44 141 TYR B C 1
ATOM 5613 O O . TYR B 1 141 ? -16.172 25.047 15.57 1 91.44 141 TYR B O 1
ATOM 5621 N N . GLY B 1 142 ? -14.422 23.625 15.867 1 89.69 142 GLY B N 1
ATOM 5622 C CA . GLY B 1 142 ? -14.047 24.328 17.094 1 89.69 142 GLY B CA 1
ATOM 5623 C C . GLY B 1 142 ? -13.641 25.766 16.844 1 89.69 142 GLY B C 1
ATOM 5624 O O . GLY B 1 142 ? -14.023 26.656 17.609 1 89.69 142 GLY B O 1
ATOM 5625 N N . SER B 1 143 ? -12.875 25.953 15.781 1 90.5 143 SER B N 1
ATOM 5626 C CA . SER B 1 143 ? -12.422 27.297 15.445 1 90.5 143 SER B CA 1
ATOM 5627 C C . SER B 1 143 ? -13.594 28.188 15.023 1 90.5 143 SER B C 1
ATOM 5629 O O . SER B 1 143 ? -13.648 29.359 15.391 1 90.5 143 SER B O 1
ATOM 5631 N N . ILE B 1 144 ? -14.5 27.688 14.289 1 91.81 144 ILE B N 1
ATOM 5632 C CA . ILE B 1 144 ? -15.656 28.453 13.844 1 91.81 144 ILE B CA 1
ATOM 5633 C C . ILE B 1 144 ? -16.516 28.828 15.047 1 91.81 144 ILE B C 1
ATOM 5635 O O . ILE B 1 144 ? -16.906 29.984 15.203 1 91.81 144 ILE B O 1
ATOM 5639 N N . ALA B 1 145 ? -16.703 27.875 15.914 1 92.12 145 ALA B N 1
ATOM 5640 C CA . ALA B 1 145 ? -17.531 28.125 17.094 1 92.12 145 ALA B CA 1
ATOM 5641 C C . ALA B 1 145 ? -16.875 29.125 18.031 1 92.12 145 ALA B C 1
ATOM 5643 O O . ALA B 1 145 ? -17.531 30.047 18.531 1 92.12 145 ALA B O 1
ATOM 5644 N N . SER B 1 146 ? -15.625 28.953 18.266 1 90.38 146 SER B N 1
ATOM 5645 C CA . SER B 1 146 ? -14.914 29.859 19.156 1 90.38 146 SER B CA 1
ATOM 5646 C C . SER B 1 146 ? -14.852 31.266 18.578 1 90.38 146 SER B C 1
ATOM 5648 O O . SER B 1 146 ? -14.953 32.25 19.312 1 90.38 146 SER B O 1
ATOM 5650 N N . THR B 1 147 ? -14.625 31.328 17.266 1 90.38 147 THR B N 1
ATOM 5651 C CA . THR B 1 147 ? -14.586 32.625 16.594 1 90.38 147 THR B CA 1
ATOM 5652 C C . THR B 1 147 ? -15.93 33.344 16.734 1 90.38 147 THR B C 1
ATOM 5654 O O . THR B 1 147 ? -15.969 34.562 17.016 1 90.38 147 THR B O 1
ATOM 5657 N N . LEU B 1 148 ? -16.953 32.625 16.625 1 90.44 148 LEU B N 1
ATOM 5658 C CA . LEU B 1 148 ? -18.281 33.219 16.766 1 90.44 148 LEU B CA 1
ATOM 5659 C C . LEU B 1 148 ? -18.516 33.688 18.203 1 90.44 148 LEU B C 1
ATOM 5661 O O . LEU B 1 148 ? -19.125 34.75 18.438 1 90.44 148 LEU B O 1
ATOM 5665 N N . LEU B 1 149 ? -18.016 33 19.141 1 90.19 149 LEU B N 1
ATOM 5666 C CA . LEU B 1 149 ? -18.188 33.312 20.547 1 90.19 149 LEU B CA 1
ATOM 5667 C C . LEU B 1 149 ? -17.453 34.594 20.906 1 90.19 149 LEU B C 1
ATOM 5669 O O . LEU B 1 149 ? -17.891 35.344 21.781 1 90.19 149 LEU B O 1
ATOM 5673 N N . VAL B 1 150 ? -16.406 34.844 20.234 1 89.81 150 VAL B N 1
ATOM 5674 C CA . VAL B 1 150 ? -15.609 36.062 20.531 1 89.81 150 VAL B CA 1
ATOM 5675 C C . VAL B 1 150 ? -16.078 37.219 19.656 1 89.81 150 VAL B C 1
ATOM 5677 O O . VAL B 1 150 ? -16.047 38.375 20.078 1 89.81 150 VAL B O 1
ATOM 5680 N N . ALA B 1 151 ? -16.516 36.875 18.469 1 90.69 151 ALA B N 1
ATOM 5681 C CA . ALA B 1 151 ? -16.891 37.875 17.5 1 90.69 151 ALA B CA 1
ATOM 5682 C C . ALA B 1 151 ? -18.203 38.562 17.891 1 90.69 151 ALA B C 1
ATOM 5684 O O . ALA B 1 151 ? -18.344 39.781 17.766 1 90.69 151 ALA B O 1
ATOM 5685 N N . VAL B 1 152 ? -19.125 37.906 18.469 1 91.25 152 VAL B N 1
ATOM 5686 C CA . VAL B 1 152 ? -20.469 38.406 18.75 1 91.25 152 VAL B CA 1
ATOM 5687 C C . VAL B 1 152 ? -20.406 39.469 19.828 1 91.25 152 VAL B C 1
ATOM 5689 O O . VAL B 1 152 ? -20.953 40.562 19.656 1 91.25 152 VAL B O 1
ATOM 5692 N N . PRO B 1 153 ? -19.641 39.25 20.922 1 89.56 153 PRO B N 1
ATOM 5693 C CA . PRO B 1 153 ? -19.562 40.312 21.938 1 89.56 153 PRO B CA 1
ATOM 5694 C C . PRO B 1 153 ? -18.891 41.594 21.438 1 89.56 153 PRO B C 1
ATOM 5696 O O . PRO B 1 153 ? -19.141 42.656 21.969 1 89.56 153 PRO B O 1
ATOM 5699 N N . LEU B 1 154 ? -18 41.5 20.438 1 91.25 154 LEU B N 1
ATOM 5700 C CA . LEU B 1 154 ? -17.312 42.688 19.922 1 91.25 154 LEU B CA 1
ATOM 5701 C C . LEU B 1 154 ? -18.312 43.656 19.312 1 91.25 154 LEU B C 1
ATOM 5703 O O . LEU B 1 154 ? -18.062 44.875 19.312 1 91.25 154 LEU B O 1
ATOM 5707 N N . PHE B 1 155 ? -19.438 43.188 18.891 1 92.56 155 PHE B N 1
ATOM 5708 C CA . PHE B 1 155 ? -20.469 44.031 18.328 1 92.56 155 PHE B CA 1
ATOM 5709 C C . PHE B 1 155 ? -21.125 44.875 19.422 1 92.56 155 PHE B C 1
ATOM 5711 O O . PHE B 1 155 ? -21.625 45.969 19.156 1 92.56 155 PHE B O 1
ATOM 5718 N N . PHE B 1 156 ? -21.078 44.438 20.609 1 89.69 156 PHE B N 1
ATOM 5719 C CA . PHE B 1 156 ? -21.688 45.156 21.734 1 89.69 156 PHE B CA 1
ATOM 5720 C C . PHE B 1 156 ? -20.734 46.188 22.281 1 89.69 156 PHE B C 1
ATOM 5722 O O . PHE B 1 156 ? -21.156 47.156 22.953 1 89.69 156 PHE B O 1
ATOM 5729 N N . PHE B 1 157 ? -19.484 46.031 22.094 1 87.69 157 PHE B N 1
ATOM 5730 C CA . PHE B 1 157 ? -18.516 47.031 22.5 1 87.69 157 PHE B CA 1
ATOM 5731 C C . PHE B 1 157 ? -18.562 48.25 21.562 1 87.69 157 PHE B C 1
ATOM 5733 O O . PHE B 1 157 ? -18.891 49.344 22 1 87.69 157 PHE B O 1
ATOM 5740 N N . ASP B 1 158 ? -18.266 48.062 20.328 1 92.75 158 ASP B N 1
ATOM 5741 C CA . ASP B 1 158 ? -18.375 49.062 19.281 1 92.75 158 ASP B CA 1
ATOM 5742 C C . ASP B 1 158 ? -18.719 48.438 17.938 1 92.75 158 ASP B C 1
ATOM 5744 O O . ASP B 1 158 ? -17.875 47.781 17.328 1 92.75 158 ASP B O 1
ATOM 5748 N N . TRP B 1 159 ? -19.891 48.656 17.484 1 92.06 159 TRP B N 1
ATOM 5749 C CA . TRP B 1 159 ? -20.391 47.969 16.281 1 92.06 159 TRP B CA 1
ATOM 5750 C C . TRP B 1 159 ? -19.656 48.469 15.039 1 92.06 159 TRP B C 1
ATOM 5752 O O . TRP B 1 159 ? -19.531 47.75 14.047 1 92.06 159 TRP B O 1
ATOM 5762 N N . ARG B 1 160 ? -19.219 49.719 15.031 1 92.75 160 ARG B N 1
ATOM 5763 C CA . ARG B 1 160 ? -18.516 50.281 13.875 1 92.75 160 ARG B CA 1
ATOM 5764 C C . ARG B 1 160 ? -17.172 49.594 13.688 1 92.75 160 ARG B C 1
ATOM 5766 O O . ARG B 1 160 ? -16.828 49.188 12.578 1 92.75 160 ARG B O 1
ATOM 5773 N N . LEU B 1 161 ? -16.453 49.406 14.859 1 92.94 161 LEU B N 1
ATOM 5774 C CA . LEU B 1 161 ? -15.164 48.719 14.82 1 92.94 161 LEU B CA 1
ATOM 5775 C C . LEU B 1 161 ? -15.344 47.219 14.539 1 92.94 161 LEU B C 1
ATOM 5777 O O . LEU B 1 161 ? -14.523 46.625 13.859 1 92.94 161 LEU B O 1
ATOM 5781 N N . ALA B 1 162 ? -16.391 46.719 15.062 1 94.88 162 ALA B N 1
ATOM 5782 C CA . ALA B 1 162 ? -16.672 45.281 14.852 1 94.88 162 ALA B CA 1
ATOM 5783 C C . ALA B 1 162 ? -16.938 45 13.383 1 94.88 162 ALA B C 1
ATOM 5785 O O . ALA B 1 162 ? -16.453 44 12.844 1 94.88 162 ALA B O 1
ATOM 5786 N N . LEU B 1 163 ? -17.688 45.844 12.711 1 94.19 163 LEU B N 1
ATOM 5787 C CA . LEU B 1 163 ? -17.969 45.656 11.297 1 94.19 163 LEU B CA 1
ATOM 5788 C C . LEU B 1 163 ? -16.703 45.781 10.461 1 94.19 163 LEU B C 1
ATOM 5790 O O . LEU B 1 163 ? -16.5 45.031 9.508 1 94.19 163 LEU B O 1
ATOM 5794 N N . GLY B 1 164 ? -15.867 46.719 10.836 1 91.5 164 GLY B N 1
ATOM 5795 C CA . GLY B 1 164 ? -14.609 46.906 10.125 1 91.5 164 GLY B CA 1
ATOM 5796 C C . GLY B 1 164 ? -13.625 45.781 10.336 1 91.5 164 GLY B C 1
ATOM 5797 O O . GLY B 1 164 ? -12.742 45.562 9.492 1 91.5 164 GLY B O 1
ATOM 5798 N N . SER B 1 165 ? -13.844 45.031 11.398 1 93.12 165 SER B N 1
ATOM 5799 C CA . SER B 1 165 ? -12.859 44 11.758 1 93.12 165 SER B CA 1
ATOM 5800 C C . SER B 1 165 ? -13.352 42.594 11.414 1 93.12 165 SER B C 1
ATOM 5802 O O . SER B 1 165 ? -12.555 41.688 11.188 1 93.12 165 SER B O 1
ATOM 5804 N N . LEU B 1 166 ? -14.664 42.312 11.344 1 95.25 166 LEU B N 1
ATOM 5805 C CA . LEU B 1 166 ? -15.156 40.938 11.305 1 95.25 166 LEU B CA 1
ATOM 5806 C C . LEU B 1 166 ? -15.711 40.594 9.93 1 95.25 166 LEU B C 1
ATOM 5808 O O . LEU B 1 166 ? -15.938 39.438 9.625 1 95.25 166 LEU B O 1
ATOM 5812 N N . TRP B 1 167 ? -15.773 41.469 8.961 1 94.94 167 TRP B N 1
ATOM 5813 C CA . TRP B 1 167 ? -16.359 41.219 7.656 1 94.94 167 TRP B CA 1
ATOM 5814 C C . TRP B 1 167 ? -15.547 40.188 6.891 1 94.94 167 TRP B C 1
ATOM 5816 O O . TRP B 1 167 ? -16.078 39.438 6.062 1 94.94 167 TRP B O 1
ATOM 5826 N N . PRO B 1 168 ? -14.211 40 7.137 1 94.19 168 PRO B N 1
ATOM 5827 C CA . PRO B 1 168 ? -13.422 39.031 6.383 1 94.19 168 PRO B CA 1
ATOM 5828 C C . PRO B 1 168 ? -13.789 37.594 6.734 1 94.19 168 PRO B C 1
ATOM 5830 O O . PRO B 1 168 ? -13.516 36.656 5.957 1 94.19 168 PRO B O 1
ATOM 5833 N N . LEU B 1 169 ? -14.344 37.406 7.887 1 94.19 169 LEU B N 1
ATOM 5834 C CA . LEU B 1 169 ? -14.609 36.031 8.352 1 94.19 169 LEU B CA 1
ATOM 5835 C C . LEU B 1 169 ? -15.609 35.344 7.441 1 94.19 169 LEU B C 1
ATOM 5837 O O . LEU B 1 169 ? -15.297 34.312 6.848 1 94.19 169 LEU B O 1
ATOM 5841 N N . PRO B 1 170 ? -16.781 35.906 7.203 1 93.69 170 PRO B N 1
ATOM 5842 C CA . PRO B 1 170 ? -17.734 35.25 6.297 1 93.69 170 PRO B CA 1
ATOM 5843 C C . PRO B 1 170 ? -17.25 35.219 4.852 1 93.69 170 PRO B C 1
ATOM 5845 O O . PRO B 1 170 ? -17.531 34.281 4.117 1 93.69 170 PRO B O 1
ATOM 5848 N N . VAL B 1 171 ? -16.5 36.156 4.449 1 95.12 171 VAL B N 1
ATOM 5849 C CA . VAL B 1 171 ? -16.031 36.25 3.07 1 95.12 171 VAL B CA 1
ATOM 5850 C C . VAL B 1 171 ? -14.984 35.156 2.826 1 95.12 171 VAL B C 1
ATOM 5852 O O . VAL B 1 171 ? -15.016 34.469 1.796 1 95.12 171 VAL B O 1
ATOM 5855 N N . SER B 1 172 ? -14.086 35.031 3.797 1 94.5 172 SER B N 1
ATOM 5856 C CA . SER B 1 172 ? -13.055 34 3.66 1 94.5 172 SER B CA 1
ATOM 5857 C C . SER B 1 172 ? -13.672 32.625 3.645 1 94.5 172 SER B C 1
ATOM 5859 O O . SER B 1 172 ? -13.258 31.766 2.859 1 94.5 172 SER B O 1
ATOM 5861 N N . LEU B 1 173 ? -14.602 32.375 4.461 1 93.19 173 LEU B N 1
ATOM 5862 C CA . LEU B 1 173 ? -15.281 31.078 4.512 1 93.19 173 LEU B CA 1
ATOM 5863 C C . LEU B 1 173 ? -16.016 30.797 3.211 1 93.19 173 LEU B C 1
ATOM 5865 O O . LEU B 1 173 ? -16.031 29.672 2.729 1 93.19 173 LEU B O 1
ATOM 5869 N N . ALA B 1 174 ? -16.609 31.812 2.672 1 93.62 174 ALA B N 1
ATOM 5870 C CA . ALA B 1 174 ? -17.375 31.672 1.438 1 93.62 174 ALA B CA 1
ATOM 5871 C C . ALA B 1 174 ? -16.469 31.344 0.261 1 93.62 174 ALA B C 1
ATOM 5873 O O . ALA B 1 174 ? -16.844 30.562 -0.616 1 93.62 174 ALA B O 1
ATOM 5874 N N . VAL B 1 175 ? -15.312 31.859 0.249 1 93.06 175 VAL B N 1
ATOM 5875 C CA . VAL B 1 175 ? -14.359 31.609 -0.83 1 93.06 175 VAL B CA 1
ATOM 5876 C C . VAL B 1 175 ? -13.969 30.141 -0.852 1 93.06 175 VAL B C 1
ATOM 5878 O O . VAL B 1 175 ? -13.953 29.516 -1.913 1 93.06 175 VAL B O 1
ATOM 5881 N N . VAL B 1 176 ? -13.758 29.609 0.286 1 91.12 176 VAL B N 1
ATOM 5882 C CA . VAL B 1 176 ? -13.32 28.219 0.361 1 91.12 176 VAL B CA 1
ATOM 5883 C C . VAL B 1 176 ? -14.516 27.297 0.168 1 91.12 176 VAL B C 1
ATOM 5885 O O . VAL B 1 176 ? -14.383 26.219 -0.412 1 91.12 176 VAL B O 1
ATOM 5888 N N . ALA B 1 177 ? -15.695 27.703 0.562 1 89.62 177 ALA B N 1
ATOM 5889 C CA . ALA B 1 177 ? -16.891 26.875 0.48 1 89.62 177 ALA B CA 1
ATOM 5890 C C . ALA B 1 177 ? -17.344 26.719 -0.966 1 89.62 177 ALA B C 1
ATOM 5892 O O . ALA B 1 177 ? -18.125 25.812 -1.282 1 89.62 177 ALA B O 1
ATOM 5893 N N . LEU B 1 178 ? -16.828 27.469 -1.796 1 89 178 LEU B N 1
ATOM 5894 C CA . LEU B 1 178 ? -17.188 27.375 -3.209 1 89 178 LEU B CA 1
ATOM 5895 C C . LEU B 1 178 ? -16.25 26.422 -3.945 1 89 178 LEU B C 1
ATOM 5897 O O . LEU B 1 178 ? -16.5 26.078 -5.105 1 89 178 LEU B O 1
ATOM 5901 N N . SER B 1 179 ? -15.422 25.812 -3.273 1 90.94 179 SER B N 1
ATOM 5902 C CA . SER B 1 179 ? -14.344 25.094 -3.939 1 90.94 179 SER B CA 1
ATOM 5903 C C . SER B 1 179 ? -14.602 23.594 -3.959 1 90.94 179 SER B C 1
ATOM 5905 O O . SER B 1 179 ? -13.867 22.844 -4.59 1 90.94 179 SER B O 1
ATOM 5907 N N . PRO B 1 180 ? -15.672 23.078 -3.35 1 89.31 180 PRO B N 1
ATOM 5908 C CA . PRO B 1 180 ? -15.789 21.625 -3.217 1 89.31 180 PRO B CA 1
ATOM 5909 C C . PRO B 1 180 ? -15.789 20.906 -4.562 1 89.31 180 PRO B C 1
ATOM 5911 O O . PRO B 1 180 ? -15.125 19.875 -4.723 1 89.31 180 PRO B O 1
ATOM 5914 N N . HIS B 1 181 ? -16.406 21.406 -5.527 1 89.38 181 HIS B N 1
ATOM 5915 C CA . HIS B 1 181 ? -16.516 20.734 -6.816 1 89.38 181 HIS B CA 1
ATOM 5916 C C . HIS B 1 181 ? -15.156 20.688 -7.52 1 89.38 181 HIS B C 1
ATOM 5918 O O . HIS B 1 181 ? -14.812 19.672 -8.133 1 89.38 181 HIS B O 1
ATOM 5924 N N . VAL B 1 182 ? -14.469 21.734 -7.379 1 90.75 182 VAL B N 1
ATOM 5925 C CA . VAL B 1 182 ? -13.164 21.812 -8.031 1 90.75 182 VAL B CA 1
ATOM 5926 C C . VAL B 1 182 ? -12.172 20.891 -7.305 1 90.75 182 VAL B C 1
ATOM 5928 O O . VAL B 1 182 ? -11.461 20.109 -7.938 1 90.75 182 VAL B O 1
ATOM 5931 N N . ILE B 1 183 ? -12.203 20.938 -6.012 1 89.69 183 ILE B N 1
ATOM 5932 C CA . ILE B 1 183 ? -11.273 20.156 -5.215 1 89.69 183 ILE B CA 1
ATOM 5933 C C . ILE B 1 183 ? -11.57 18.672 -5.391 1 89.69 183 ILE B C 1
ATOM 5935 O O . ILE B 1 183 ? -10.656 17.859 -5.535 1 89.69 183 ILE B O 1
ATOM 5939 N N . ASP B 1 184 ? -12.82 18.375 -5.504 1 89.69 184 ASP B N 1
ATOM 5940 C CA . ASP B 1 184 ? -13.242 16.984 -5.672 1 89.69 184 ASP B CA 1
ATOM 5941 C C . ASP B 1 184 ? -12.773 16.438 -7.016 1 89.69 184 ASP B C 1
ATOM 5943 O O . ASP B 1 184 ? -12.258 15.312 -7.082 1 89.69 184 ASP B O 1
ATOM 5947 N N . ARG B 1 185 ? -12.984 17.172 -7.992 1 90.88 185 ARG B N 1
ATOM 5948 C CA . ARG B 1 185 ? -12.594 16.734 -9.328 1 90.88 185 ARG B CA 1
ATOM 5949 C C . ARG B 1 185 ? -11.086 16.547 -9.43 1 90.88 185 ARG B C 1
ATOM 5951 O O . ARG B 1 185 ? -10.617 15.57 -10.008 1 90.88 185 ARG B O 1
ATOM 5958 N N . LEU B 1 186 ? -10.352 17.453 -8.906 1 91.38 186 LEU B N 1
ATOM 5959 C CA . LEU B 1 186 ? -8.898 17.391 -8.953 1 91.38 186 LEU B CA 1
ATOM 5960 C C . LEU B 1 186 ? -8.375 16.219 -8.125 1 91.38 186 LEU B C 1
ATOM 5962 O O . LEU B 1 186 ? -7.445 15.523 -8.539 1 91.38 186 LEU B O 1
ATOM 5966 N N . GLU B 1 187 ? -9.008 15.922 -7.02 1 90 187 GLU B N 1
ATOM 5967 C CA . GLU B 1 187 ? -8.578 14.844 -6.133 1 90 187 GLU B CA 1
ATOM 5968 C C . GLU B 1 187 ? -8.852 13.477 -6.754 1 90 187 GLU B C 1
ATOM 5970 O O . GLU B 1 187 ? -8.07 12.539 -6.578 1 90 187 GLU B O 1
ATOM 5975 N N . ARG B 1 188 ? -9.945 13.328 -7.453 1 90.31 188 ARG B N 1
ATOM 5976 C CA . ARG B 1 188 ? -10.281 12.078 -8.125 1 90.31 188 ARG B CA 1
ATOM 5977 C C . ARG B 1 188 ? -9.281 11.766 -9.234 1 90.31 188 ARG B C 1
ATOM 5979 O O . ARG B 1 188 ? -8.859 10.617 -9.383 1 90.31 188 ARG B O 1
ATOM 5986 N N . ARG B 1 189 ? -8.945 12.805 -9.898 1 91.94 189 ARG B N 1
ATOM 5987 C CA . ARG B 1 189 ? -7.973 12.609 -10.969 1 91.94 189 ARG B CA 1
ATOM 5988 C C . ARG B 1 189 ? -6.602 12.25 -10.398 1 91.94 189 ARG B C 1
ATOM 5990 O O . ARG B 1 189 ? -5.883 11.43 -10.977 1 91.94 189 ARG B O 1
ATOM 5997 N N . GLN B 1 190 ? -6.25 12.875 -9.344 1 90.19 190 GLN B N 1
ATOM 5998 C CA . GLN B 1 190 ? -4.973 12.578 -8.703 1 90.19 190 GLN B CA 1
ATOM 5999 C C . GLN B 1 190 ? -4.949 11.148 -8.164 1 90.19 190 GLN B C 1
ATOM 6001 O O . GLN B 1 190 ? -3.951 10.438 -8.312 1 90.19 190 GLN B O 1
ATOM 6006 N N . MET B 1 191 ? -6.008 10.766 -7.613 1 86.81 191 MET B N 1
ATOM 6007 C CA . MET B 1 191 ? -6.105 9.414 -7.074 1 86.81 191 MET B CA 1
ATOM 6008 C C . MET B 1 191 ? -6 8.375 -8.188 1 86.81 191 MET B C 1
ATOM 6010 O O . MET B 1 191 ? -5.348 7.344 -8.023 1 86.81 191 MET B O 1
ATOM 6014 N N . GLY B 1 192 ? -6.652 8.648 -9.258 1 87.19 192 GLY B N 1
ATOM 6015 C CA . GLY B 1 192 ? -6.551 7.754 -10.398 1 87.19 192 GLY B CA 1
ATOM 6016 C C . GLY B 1 192 ? -5.125 7.582 -10.898 1 87.19 192 GLY B C 1
ATOM 6017 O O . GLY B 1 192 ? -4.703 6.465 -11.211 1 87.19 192 GLY B O 1
ATOM 6018 N N . ALA B 1 193 ? -4.418 8.68 -10.938 1 90.56 193 ALA B N 1
ATOM 6019 C CA . ALA B 1 193 ? -3.025 8.633 -11.367 1 90.56 193 ALA B CA 1
ATOM 6020 C C . ALA B 1 193 ? -2.166 7.863 -10.375 1 90.56 193 ALA B C 1
ATOM 6022 O O . ALA B 1 193 ? -1.267 7.117 -10.766 1 90.56 193 ALA B O 1
ATOM 6023 N N . LYS B 1 194 ? -2.428 8.031 -9.141 1 86.5 194 LYS B N 1
ATOM 6024 C CA . LYS B 1 194 ? -1.682 7.328 -8.102 1 86.5 194 LYS B CA 1
ATOM 6025 C C . LYS B 1 194 ? -1.91 5.82 -8.188 1 86.5 194 LYS B C 1
ATOM 6027 O O . LYS B 1 194 ? -0.973 5.035 -8.023 1 86.5 194 LYS B O 1
ATOM 6032 N N . MET B 1 195 ? -3.078 5.457 -8.469 1 83.31 195 MET B N 1
ATOM 6033 C CA . MET B 1 195 ? -3.4 4.039 -8.586 1 83.31 195 MET B CA 1
ATOM 6034 C C . MET B 1 195 ? -2.73 3.43 -9.812 1 83.31 195 MET B C 1
ATOM 6036 O O . MET B 1 195 ? -2.229 2.305 -9.758 1 83.31 195 MET B O 1
ATOM 6040 N N . ALA B 1 196 ? -2.799 4.137 -10.844 1 86.94 196 ALA B N 1
ATOM 6041 C CA . ALA B 1 196 ? -2.143 3.664 -12.062 1 86.94 196 ALA B CA 1
ATOM 6042 C C . ALA B 1 196 ? -0.646 3.467 -11.836 1 86.94 196 ALA B C 1
ATOM 6044 O O . ALA B 1 196 ? -0.056 2.51 -12.344 1 86.94 196 ALA B O 1
ATOM 6045 N N . LEU B 1 197 ? -0.056 4.348 -11.156 1 88.12 197 LEU B N 1
ATOM 6046 C CA . LEU B 1 197 ? 1.366 4.23 -10.852 1 88.12 197 LEU B CA 1
ATOM 6047 C C . LEU B 1 197 ? 1.627 3.045 -9.93 1 88.12 197 LEU B C 1
ATOM 6049 O O . LEU B 1 197 ? 2.57 2.281 -10.148 1 88.12 197 LEU B O 1
ATOM 6053 N N . ALA B 1 198 ? 0.842 2.92 -8.906 1 82.69 198 ALA B N 1
ATOM 6054 C CA . ALA B 1 198 ? 0.983 1.794 -7.984 1 82.69 198 ALA B CA 1
ATOM 6055 C C . ALA B 1 198 ? 0.88 0.464 -8.727 1 82.69 198 ALA B C 1
ATOM 6057 O O . ALA B 1 198 ? 1.656 -0.459 -8.469 1 82.69 198 ALA B O 1
ATOM 6058 N N . ASP B 1 199 ? -0.026 0.415 -9.633 1 81.88 199 ASP B N 1
ATOM 6059 C CA . ASP B 1 199 ? -0.202 -0.777 -10.453 1 81.88 199 ASP B CA 1
ATOM 6060 C C . ASP B 1 199 ? 1.024 -1.025 -11.328 1 81.88 199 ASP B C 1
ATOM 6062 O O . ASP B 1 199 ? 1.432 -2.172 -11.523 1 81.88 199 ASP B O 1
ATOM 6066 N N . GLY B 1 200 ? 1.481 0.013 -11.891 1 85.38 200 GLY B N 1
ATOM 6067 C CA . GLY B 1 200 ? 2.668 -0.112 -12.727 1 85.38 200 GLY B CA 1
ATOM 6068 C C . GLY B 1 200 ? 3.889 -0.579 -11.953 1 85.38 200 GLY B C 1
ATOM 6069 O O . GLY B 1 200 ? 4.672 -1.391 -12.453 1 85.38 200 GLY B O 1
ATOM 6070 N N . ILE B 1 201 ? 4.043 -0.076 -10.797 1 84.5 201 ILE B N 1
ATOM 6071 C CA . ILE B 1 201 ? 5.172 -0.474 -9.961 1 84.5 201 ILE B CA 1
ATOM 6072 C C . ILE B 1 201 ? 5.027 -1.939 -9.562 1 84.5 201 ILE B C 1
ATOM 6074 O O . ILE B 1 201 ? 6 -2.697 -9.586 1 84.5 201 ILE B O 1
ATOM 6078 N N . GLN B 1 202 ? 3.898 -2.295 -9.188 1 78.44 202 GLN B N 1
ATOM 6079 C CA . GLN B 1 202 ? 3.645 -3.678 -8.797 1 78.44 202 GLN B CA 1
ATOM 6080 C C . GLN B 1 202 ? 3.91 -4.637 -9.953 1 78.44 202 GLN B C 1
ATOM 6082 O O . GLN B 1 202 ? 4.516 -5.691 -9.766 1 78.44 202 GLN B O 1
ATOM 6087 N N . GLU B 1 203 ? 3.418 -4.32 -11.086 1 81.75 203 GLU B N 1
ATOM 6088 C CA . GLU B 1 203 ? 3.656 -5.125 -12.281 1 81.75 203 GLU B CA 1
ATOM 6089 C C . GLU B 1 203 ? 5.148 -5.25 -12.57 1 81.75 203 GLU B C 1
ATOM 6091 O O . GLU B 1 203 ? 5.629 -6.324 -12.938 1 81.75 203 GLU B O 1
ATOM 6096 N N . CYS B 1 204 ? 5.793 -4.152 -12.398 1 83.75 204 CYS B N 1
ATOM 6097 C CA . CYS B 1 204 ? 7.23 -4.145 -12.633 1 83.75 204 CYS B CA 1
ATOM 6098 C C . CYS B 1 204 ? 7.945 -5.094 -11.672 1 83.75 204 CYS B C 1
ATOM 6100 O O . CYS B 1 204 ? 8.805 -5.875 -12.094 1 83.75 204 CYS B O 1
ATOM 6102 N N . LEU B 1 205 ? 7.559 -5.086 -10.5 1 79.44 205 LEU B N 1
ATOM 6103 C CA . LEU B 1 205 ? 8.219 -5.895 -9.484 1 79.44 205 LEU B CA 1
ATOM 6104 C C . LEU B 1 205 ? 7.875 -7.371 -9.656 1 79.44 205 LEU B C 1
ATOM 6106 O O . LEU B 1 205 ? 8.727 -8.242 -9.438 1 79.44 205 LEU B O 1
ATOM 6110 N N . GLU B 1 206 ? 6.719 -7.637 -10.055 1 76 206 GLU B N 1
ATOM 6111 C CA . GLU B 1 206 ? 6.289 -9.016 -10.273 1 76 206 GLU B CA 1
ATOM 6112 C C . GLU B 1 206 ? 6.941 -9.609 -11.523 1 76 206 GLU B C 1
ATOM 6114 O O . GLU B 1 206 ? 7.211 -10.805 -11.578 1 76 206 GLU B O 1
ATOM 6119 N N . ALA B 1 207 ? 7.098 -8.758 -12.5 1 81.38 207 ALA B N 1
ATOM 6120 C CA . ALA B 1 207 ? 7.613 -9.242 -13.781 1 81.38 207 ALA B CA 1
ATOM 6121 C C . ALA B 1 207 ? 9.094 -8.898 -13.945 1 81.38 207 ALA B C 1
ATOM 6123 O O . ALA B 1 207 ? 9.617 -8.883 -15.062 1 81.38 207 ALA B O 1
ATOM 6124 N N . LEU B 1 208 ? 9.742 -8.617 -12.898 1 82 208 LEU B N 1
ATOM 6125 C CA . LEU B 1 208 ? 11.125 -8.141 -12.961 1 82 208 LEU B CA 1
ATOM 6126 C C . LEU B 1 208 ? 12.023 -9.18 -13.625 1 82 208 LEU B C 1
ATOM 6128 O O . LEU B 1 208 ? 12.914 -8.836 -14.406 1 82 208 LEU B O 1
ATOM 6132 N N . ARG B 1 209 ? 11.797 -10.406 -13.273 1 81.44 209 ARG B N 1
ATOM 6133 C CA . ARG B 1 209 ? 12.602 -11.484 -13.844 1 81.44 209 ARG B CA 1
ATOM 6134 C C . ARG B 1 209 ? 12.453 -11.539 -15.359 1 81.44 209 ARG B C 1
ATOM 6136 O O . ARG B 1 209 ? 13.445 -11.672 -16.078 1 81.44 209 ARG B O 1
ATOM 6143 N N . GLU B 1 210 ? 11.242 -11.469 -15.789 1 84.31 210 GLU B N 1
ATOM 6144 C CA . GLU B 1 210 ? 10.969 -11.5 -17.219 1 84.31 210 GLU B CA 1
ATOM 6145 C C . GLU B 1 210 ? 11.539 -10.266 -17.922 1 84.31 210 GLU B C 1
ATOM 6147 O O . GLU B 1 210 ? 12.047 -10.359 -19.047 1 84.31 210 GLU B O 1
ATOM 6152 N N . LEU B 1 211 ? 11.461 -9.195 -17.266 1 86.69 211 LEU B N 1
ATOM 6153 C CA . LEU B 1 211 ? 11.961 -7.961 -17.844 1 86.69 211 LEU B CA 1
ATOM 6154 C C . LEU B 1 211 ? 13.484 -8.008 -18 1 86.69 211 LEU B C 1
ATOM 6156 O O . LEU B 1 211 ? 14.023 -7.574 -19.016 1 86.69 211 LEU B O 1
ATOM 6160 N N . LYS B 1 212 ? 14.094 -8.516 -17.016 1 84.12 212 LYS B N 1
ATOM 6161 C CA . LYS B 1 212 ? 15.555 -8.609 -17.062 1 84.12 212 LYS B CA 1
ATOM 6162 C C . LYS B 1 212 ? 16.016 -9.594 -18.125 1 84.12 212 LYS B C 1
ATOM 6164 O O . LYS B 1 212 ? 16.969 -9.32 -18.859 1 84.12 212 LYS B O 1
ATOM 6169 N N . THR B 1 213 ? 15.352 -10.672 -18.156 1 85.31 213 THR B N 1
ATOM 6170 C CA . THR B 1 213 ? 15.758 -11.719 -19.094 1 85.31 213 THR B CA 1
ATOM 6171 C C . THR B 1 213 ? 15.484 -11.289 -20.531 1 85.31 213 THR B C 1
ATOM 6173 O O . THR B 1 213 ? 16.156 -11.742 -21.469 1 85.31 213 THR B O 1
ATOM 6176 N N . SER B 1 214 ? 14.516 -10.422 -20.688 1 85.88 214 SER B N 1
ATOM 6177 C CA . SER B 1 214 ? 14.188 -9.945 -22.031 1 85.88 214 SER B CA 1
ATOM 6178 C C . SER B 1 214 ? 14.859 -8.609 -22.312 1 85.88 214 SER B C 1
ATOM 6180 O O . SER B 1 214 ? 14.617 -7.996 -23.359 1 85.88 214 SER B O 1
ATOM 6182 N N . ASN B 1 215 ? 15.68 -8.117 -21.453 1 81.81 215 ASN B N 1
ATOM 6183 C CA . ASN B 1 215 ? 16.344 -6.832 -21.578 1 81.81 215 ASN B CA 1
ATOM 6184 C C . ASN B 1 215 ? 15.367 -5.715 -21.906 1 81.81 215 ASN B C 1
ATOM 6186 O O . ASN B 1 215 ? 15.609 -4.898 -22.797 1 81.81 215 ASN B O 1
ATOM 6190 N N . ALA B 1 216 ? 14.203 -5.859 -21.328 1 83.44 216 ALA B N 1
ATOM 6191 C CA . ALA B 1 216 ? 13.148 -4.891 -21.594 1 83.44 216 ALA B CA 1
ATOM 6192 C C . ALA B 1 216 ? 12.945 -3.955 -20.406 1 83.44 216 ALA B C 1
ATOM 6194 O O . ALA B 1 216 ? 11.953 -3.223 -20.344 1 83.44 216 ALA B O 1
ATOM 6195 N N . GLU B 1 217 ? 13.891 -3.92 -19.531 1 84.44 217 GLU B N 1
ATOM 6196 C CA . GLU B 1 217 ? 13.75 -3.135 -18.312 1 84.44 217 GLU B CA 1
ATOM 6197 C C . GLU B 1 217 ? 13.695 -1.641 -18.609 1 84.44 217 GLU B C 1
ATOM 6199 O O . GLU B 1 217 ? 12.859 -0.919 -18.078 1 84.44 217 GLU B O 1
ATOM 6204 N N . ALA B 1 218 ? 14.562 -1.162 -19.484 1 81.31 218 ALA B N 1
ATOM 6205 C CA . ALA B 1 218 ? 14.656 0.264 -19.781 1 81.31 218 ALA B CA 1
ATOM 6206 C C . ALA B 1 218 ? 13.367 0.775 -20.422 1 81.31 218 ALA B C 1
ATOM 6208 O O . ALA B 1 218 ? 12.906 1.875 -20.109 1 81.31 218 ALA B O 1
ATOM 6209 N N . ASP B 1 219 ? 12.812 -0.012 -21.219 1 83.62 219 ASP B N 1
ATOM 6210 C CA . ASP B 1 219 ? 11.578 0.394 -21.891 1 83.62 219 ASP B CA 1
ATOM 6211 C C . ASP B 1 219 ? 10.406 0.445 -20.906 1 83.62 219 ASP B C 1
ATOM 6213 O O . ASP B 1 219 ? 9.578 1.357 -20.969 1 83.62 219 ASP B O 1
ATOM 6217 N N . TYR B 1 220 ? 10.367 -0.554 -20.141 1 86.62 220 TYR B N 1
ATOM 6218 C CA . TYR B 1 220 ? 9.297 -0.554 -19.156 1 86.62 220 TYR B CA 1
ATOM 6219 C C . TYR B 1 220 ? 9.43 0.633 -18.203 1 86.62 220 TYR B C 1
ATOM 6221 O O . TYR B 1 220 ? 8.43 1.249 -17.828 1 86.62 220 TYR B O 1
ATOM 6229 N N . LEU B 1 221 ? 10.664 0.933 -17.922 1 86.88 221 LEU B N 1
ATOM 6230 C CA . LEU B 1 221 ? 10.906 2.033 -16.984 1 86.88 221 LEU B CA 1
ATOM 6231 C C . LEU B 1 221 ? 10.547 3.371 -17.625 1 86.88 221 LEU B C 1
ATOM 6233 O O . LEU B 1 221 ? 10.133 4.301 -16.938 1 86.88 221 LEU B O 1
ATOM 6237 N N . ARG B 1 222 ? 10.703 3.467 -18.875 1 87.62 222 ARG B N 1
ATOM 6238 C CA . ARG B 1 222 ? 10.289 4.684 -19.562 1 87.62 222 ARG B CA 1
ATOM 6239 C C . ARG B 1 222 ? 8.781 4.883 -19.453 1 87.62 222 ARG B C 1
ATOM 6241 O O . ARG B 1 222 ? 8.312 6.012 -19.297 1 87.62 222 ARG B O 1
ATOM 6248 N N . GLY B 1 223 ? 8.047 3.773 -19.578 1 88.31 223 GLY B N 1
ATOM 6249 C CA . GLY B 1 223 ? 6.609 3.85 -19.359 1 88.31 223 GLY B CA 1
ATOM 6250 C C . GLY B 1 223 ? 6.238 4.215 -17.938 1 88.31 223 GLY B C 1
ATOM 6251 O O . GLY B 1 223 ? 5.285 4.969 -17.719 1 88.31 223 GLY B O 1
ATOM 6252 N N . LEU B 1 224 ? 7.039 3.711 -17.062 1 88.25 224 LEU B N 1
ATOM 6253 C CA . LEU B 1 224 ? 6.809 4.02 -15.664 1 88.25 224 LEU B CA 1
ATOM 6254 C C . LEU B 1 224 ? 7.121 5.484 -15.367 1 88.25 224 LEU B C 1
ATOM 6256 O O . LEU B 1 224 ? 6.445 6.113 -14.555 1 88.25 224 LEU B O 1
ATOM 6260 N N . ASP B 1 225 ? 8.141 6.039 -16.031 1 89.75 225 ASP B N 1
ATOM 6261 C CA . ASP B 1 225 ? 8.492 7.449 -15.898 1 89.75 225 ASP B CA 1
ATOM 6262 C C . ASP B 1 225 ? 7.328 8.352 -16.281 1 89.75 225 ASP B C 1
ATOM 6264 O O . ASP B 1 225 ? 7.098 9.383 -15.656 1 89.75 225 ASP B O 1
ATOM 6268 N N . LEU B 1 226 ? 6.637 7.902 -17.266 1 91.31 226 LEU B N 1
ATOM 6269 C CA . LEU B 1 226 ? 5.488 8.68 -17.719 1 91.31 226 LEU B CA 1
ATOM 6270 C C . LEU B 1 226 ? 4.379 8.664 -16.672 1 91.31 226 LEU B C 1
ATOM 6272 O O . LEU B 1 226 ? 3.717 9.68 -16.438 1 91.31 226 LEU B O 1
ATOM 6276 N N . LYS B 1 227 ? 4.215 7.52 -16.062 1 90.81 227 LYS B N 1
ATOM 6277 C CA . LYS B 1 227 ? 3.207 7.426 -15 1 90.81 227 LYS B CA 1
ATOM 6278 C C . LYS B 1 227 ? 3.605 8.258 -13.789 1 90.81 227 LYS B C 1
ATOM 6280 O O . LYS B 1 227 ? 2.752 8.867 -13.141 1 90.81 227 LYS B O 1
ATOM 6285 N N . ILE B 1 228 ? 4.871 8.289 -13.492 1 89.69 228 ILE B N 1
ATOM 6286 C CA . ILE B 1 228 ? 5.379 9.078 -12.383 1 89.69 228 ILE B CA 1
ATOM 6287 C C . ILE B 1 228 ? 5.156 10.562 -12.656 1 89.69 228 ILE B C 1
ATOM 6289 O O . ILE B 1 228 ? 4.68 11.305 -11.789 1 89.69 228 ILE B O 1
ATOM 6293 N N . LYS B 1 229 ? 5.48 11.016 -13.844 1 90.19 229 LYS B N 1
ATOM 6294 C CA . LYS B 1 229 ? 5.301 12.414 -14.227 1 90.19 229 LYS B CA 1
ATOM 6295 C C . LYS B 1 229 ? 3.826 12.805 -14.195 1 90.19 229 LYS B C 1
ATOM 6297 O O . LYS B 1 229 ? 3.486 13.938 -13.836 1 90.19 229 LYS B O 1
ATOM 6302 N N . ALA B 1 230 ? 3.006 11.859 -14.539 1 91.94 230 ALA B N 1
ATOM 6303 C CA . ALA B 1 230 ? 1.57 12.125 -14.5 1 91.94 230 ALA B CA 1
ATOM 6304 C C . ALA B 1 230 ? 1.087 12.359 -13.078 1 91.94 230 ALA B C 1
ATOM 6306 O O . ALA B 1 230 ? 0.264 13.242 -12.828 1 91.94 230 ALA B O 1
ATOM 6307 N N . VAL B 1 231 ? 1.567 11.562 -12.18 1 89.5 231 VAL B N 1
ATOM 6308 C CA . VAL B 1 231 ? 1.192 11.711 -10.781 1 89.5 231 VAL B CA 1
ATOM 6309 C C . VAL B 1 231 ? 1.679 13.062 -10.258 1 89.5 231 VAL B C 1
ATOM 6311 O O . VAL B 1 231 ? 0.949 13.758 -9.547 1 89.5 231 VAL B O 1
ATOM 6314 N N . GLU B 1 232 ? 2.873 13.484 -10.617 1 87.62 232 GLU B N 1
ATOM 6315 C CA . GLU B 1 232 ? 3.424 14.758 -10.156 1 87.62 232 GLU B CA 1
ATOM 6316 C C . GLU B 1 232 ? 2.641 15.93 -10.734 1 87.62 232 GLU B C 1
ATOM 6318 O O . GLU B 1 232 ? 2.373 16.906 -10.031 1 87.62 232 GLU B O 1
ATOM 6323 N N . ARG B 1 233 ? 2.336 15.82 -11.961 1 90.19 233 ARG B N 1
ATOM 6324 C CA . ARG B 1 233 ? 1.582 16.891 -12.602 1 90.19 233 ARG B CA 1
ATOM 6325 C C . ARG B 1 233 ? 0.199 17.031 -11.977 1 90.19 233 ARG B C 1
ATOM 6327 O O . ARG B 1 233 ? -0.254 18.156 -11.711 1 90.19 233 ARG B O 1
ATOM 6334 N N . ARG B 1 234 ? -0.442 15.914 -11.758 1 90.25 234 ARG B N 1
ATOM 6335 C CA . ARG B 1 234 ? -1.77 15.953 -11.148 1 90.25 234 ARG B CA 1
ATOM 6336 C C . ARG B 1 234 ? -1.698 16.453 -9.711 1 90.25 234 ARG B C 1
ATOM 6338 O O . ARG B 1 234 ? -2.602 17.156 -9.242 1 90.25 234 ARG B O 1
ATOM 6345 N N . ALA B 1 235 ? -0.687 16.047 -9.023 1 86.94 235 ALA B N 1
ATOM 6346 C CA . ALA B 1 235 ? -0.496 16.531 -7.656 1 86.94 235 ALA B CA 1
ATOM 6347 C C . ALA B 1 235 ? -0.293 18.047 -7.637 1 86.94 235 ALA B C 1
ATOM 6349 O O . ALA B 1 235 ? -0.838 18.734 -6.773 1 86.94 235 ALA B O 1
ATOM 6350 N N . GLN B 1 236 ? 0.49 18.609 -8.578 1 86.81 236 GLN B N 1
ATOM 6351 C CA . GLN B 1 236 ? 0.728 20.047 -8.688 1 86.81 236 GLN B CA 1
ATOM 6352 C C . GLN B 1 236 ? -0.566 20.797 -8.984 1 86.81 236 GLN B C 1
ATOM 6354 O O . GLN B 1 236 ? -0.841 21.844 -8.391 1 86.81 236 GLN B O 1
ATOM 6359 N N . VAL B 1 237 ? -1.284 20.266 -9.891 1 89.31 237 VAL B N 1
ATOM 6360 C CA . VAL B 1 237 ? -2.525 20.906 -10.305 1 89.31 237 VAL B CA 1
ATOM 6361 C C . VAL B 1 237 ? -3.531 20.875 -9.156 1 89.31 237 VAL B C 1
ATOM 6363 O O . VAL B 1 237 ? -4.254 21.859 -8.922 1 89.31 237 VAL B O 1
ATOM 6366 N N . SER B 1 238 ? -3.559 19.734 -8.453 1 87.5 238 SER B N 1
ATOM 6367 C CA . SER B 1 238 ? -4.457 19.625 -7.312 1 87.5 238 SER B CA 1
ATOM 6368 C C . SER B 1 238 ? -4.062 20.594 -6.203 1 87.5 238 SER B C 1
ATOM 6370 O O . SER B 1 238 ? -4.926 21.203 -5.57 1 87.5 238 SER B O 1
ATOM 6372 N N . GLU B 1 239 ? -2.803 20.734 -5.984 1 82.44 239 GLU B N 1
ATOM 6373 C CA . GLU B 1 239 ? -2.314 21.656 -4.973 1 82.44 239 GLU B CA 1
ATOM 6374 C C . GLU B 1 239 ? -2.629 23.109 -5.355 1 82.44 239 GLU B C 1
ATOM 6376 O O . GLU B 1 239 ? -3.057 23.891 -4.512 1 82.44 239 GLU B O 1
ATOM 6381 N N . LEU B 1 240 ? -2.406 23.469 -6.582 1 83.38 240 LEU B N 1
ATOM 6382 C CA . LEU B 1 240 ? -2.705 24.812 -7.066 1 83.38 240 LEU B CA 1
ATOM 6383 C C . LEU B 1 240 ? -4.203 25.094 -7 1 83.38 240 LEU B C 1
ATOM 6385 O O . LEU B 1 240 ? -4.617 26.203 -6.66 1 83.38 240 LEU B O 1
ATOM 6389 N N . GLY B 1 241 ? -4.953 24.094 -7.418 1 82.81 241 GLY B N 1
ATOM 6390 C CA . GLY B 1 241 ? -6.395 24.25 -7.324 1 82.81 241 GLY B CA 1
ATOM 6391 C C . GLY B 1 241 ? -6.875 24.531 -5.914 1 82.81 241 GLY B C 1
ATOM 6392 O O . GLY B 1 241 ? -7.75 25.375 -5.707 1 82.81 241 GLY B O 1
ATOM 6393 N N . GLY B 1 242 ? -6.289 23.875 -4.891 1 82.31 242 GLY B N 1
ATOM 6394 C CA . GLY B 1 242 ? -6.609 24.141 -3.498 1 82.31 242 GLY B CA 1
ATOM 6395 C C . GLY B 1 242 ? -6.09 25.484 -3.021 1 82.31 242 GLY B C 1
ATOM 6396 O O . GLY B 1 242 ? -6.793 26.219 -2.322 1 82.31 242 GLY B O 1
ATOM 6397 N N . ALA B 1 243 ? -4.91 25.828 -3.459 1 81.75 243 ALA B N 1
ATOM 6398 C CA . ALA B 1 243 ? -4.277 27.094 -3.053 1 81.75 243 ALA B CA 1
ATOM 6399 C C . ALA B 1 243 ? -5.027 28.297 -3.617 1 81.75 243 ALA B C 1
ATOM 6401 O O . ALA B 1 243 ? -5.094 29.344 -2.982 1 81.75 243 ALA B O 1
ATOM 6402 N N . LEU B 1 244 ? -5.648 28.141 -4.734 1 86.12 244 LEU B N 1
ATOM 6403 C CA . LEU B 1 244 ? -6.359 29.234 -5.398 1 86.12 244 LEU B CA 1
ATOM 6404 C C . LEU B 1 244 ? -7.574 29.656 -4.582 1 86.12 244 LEU B C 1
ATOM 6406 O O . LEU B 1 244 ? -8.078 30.766 -4.754 1 86.12 244 LEU B O 1
ATOM 6410 N N . PHE B 1 245 ? -7.934 28.812 -3.719 1 88.12 245 PHE B N 1
ATOM 6411 C CA . PHE B 1 245 ? -9.078 29.172 -2.891 1 88.12 245 PHE B CA 1
ATOM 6412 C C . PHE B 1 245 ? -8.641 29.484 -1.467 1 88.12 245 PHE B C 1
ATOM 6414 O O . PHE B 1 245 ? -9.117 30.453 -0.867 1 88.12 245 PHE B O 1
ATOM 6421 N N . VAL B 1 246 ? -7.676 28.781 -0.949 1 86.81 246 VAL B N 1
ATOM 6422 C CA . VAL B 1 246 ? -7.281 28.922 0.449 1 86.81 246 VAL B CA 1
ATOM 6423 C C . VAL B 1 246 ? -6.441 30.188 0.623 1 86.81 246 VAL B C 1
ATOM 6425 O O . VAL B 1 246 ? -6.656 30.969 1.559 1 86.81 246 VAL B O 1
ATOM 6428 N N . VAL B 1 247 ? -5.543 30.438 -0.273 1 83.31 247 VAL B N 1
ATOM 6429 C CA . VAL B 1 247 ? -4.602 31.531 -0.127 1 83.31 247 VAL B CA 1
ATOM 6430 C C . VAL B 1 247 ? -5.344 32.875 -0.208 1 83.31 247 VAL B C 1
ATOM 6432 O O . VAL B 1 247 ? -5.219 33.719 0.682 1 83.31 247 VAL B O 1
ATOM 6435 N N . PRO B 1 248 ? -6.215 33.031 -1.229 1 85.56 248 PRO B N 1
ATOM 6436 C CA . PRO B 1 248 ? -6.98 34.281 -1.226 1 85.56 248 PRO B CA 1
ATOM 6437 C C . PRO B 1 248 ? -7.871 34.406 0.006 1 85.56 248 PRO B C 1
ATOM 6439 O O . PRO B 1 248 ? -8.055 35.531 0.513 1 85.56 248 PRO B O 1
ATOM 6442 N N . ALA B 1 249 ? -8.406 33.344 0.438 1 90.5 249 ALA B N 1
ATOM 6443 C CA . ALA B 1 249 ? -9.227 33.406 1.647 1 90.5 249 ALA B CA 1
ATOM 6444 C C . ALA B 1 249 ? -8.406 33.875 2.842 1 90.5 249 ALA B C 1
ATOM 6446 O O . ALA B 1 249 ? -8.891 34.688 3.658 1 90.5 249 ALA B O 1
ATOM 6447 N N . GLN B 1 250 ? -7.199 33.469 2.969 1 85.62 250 GLN B N 1
ATOM 6448 C CA . GLN B 1 250 ? -6.312 33.906 4.043 1 85.62 250 GLN B CA 1
ATOM 6449 C C . GLN B 1 250 ? -5.902 35.375 3.859 1 85.62 250 GLN B C 1
ATOM 6451 O O . GLN B 1 250 ? -5.73 36.094 4.84 1 85.62 250 GLN B O 1
ATOM 6456 N N . MET B 1 251 ? -5.805 35.781 2.6 1 83.94 251 MET B N 1
ATOM 6457 C CA . MET B 1 251 ? -5.461 37.156 2.309 1 83.94 251 MET B CA 1
ATOM 6458 C C . MET B 1 251 ? -6.582 38.094 2.732 1 83.94 251 MET B C 1
ATOM 6460 O O . MET B 1 251 ? -6.328 39.219 3.195 1 83.94 251 MET B O 1
ATOM 6464 N N . VAL B 1 252 ? -7.715 37.594 2.547 1 90 252 VAL B N 1
ATOM 6465 C CA . VAL B 1 252 ? -8.867 38.406 2.959 1 90 252 VAL B CA 1
ATOM 6466 C C . VAL B 1 252 ? -8.797 38.688 4.461 1 90 252 VAL B C 1
ATOM 6468 O O . VAL B 1 252 ? -9.125 39.781 4.914 1 90 252 VAL B O 1
ATOM 6471 N N . LEU B 1 253 ? -8.336 37.719 5.211 1 88.06 253 LEU B N 1
ATOM 6472 C CA . LEU B 1 253 ? -8.211 37.906 6.652 1 88.06 253 LEU B CA 1
ATOM 6473 C C . LEU B 1 253 ? -7.16 38.969 6.984 1 88.06 253 LEU B C 1
ATOM 6475 O O . LEU B 1 253 ? -7.336 39.75 7.918 1 88.06 253 LEU B O 1
ATOM 6479 N N . LYS B 1 254 ? -6.148 38.969 6.23 1 80.69 254 LYS B N 1
ATOM 6480 C CA . LYS B 1 254 ? -5.098 39.969 6.453 1 80.69 254 LYS B CA 1
ATOM 6481 C C . LYS B 1 254 ? -5.59 41.375 6.129 1 80.69 254 LYS B C 1
ATOM 6483 O O . LYS B 1 254 ? -5.172 42.344 6.758 1 80.69 254 LYS B O 1
ATOM 6488 N N . VAL B 1 255 ? -6.477 41.406 5.191 1 83.88 255 VAL B N 1
ATOM 6489 C CA . VAL B 1 255 ? -7.09 42.719 4.859 1 83.88 255 VAL B CA 1
ATOM 6490 C C . VAL B 1 255 ? -7.93 43.188 6.039 1 83.88 255 VAL B C 1
ATOM 6492 O O . VAL B 1 255 ? -8.07 44.406 6.246 1 83.88 255 VAL B O 1
ATOM 6495 N N . GLY B 1 256 ? -8.422 42.219 6.754 1 85.5 256 GLY B N 1
ATOM 6496 C CA . GLY B 1 256 ? -9.195 42.594 7.934 1 85.5 256 GLY B CA 1
ATOM 6497 C C . GLY B 1 256 ? -8.398 43.344 8.961 1 85.5 256 GLY B C 1
ATOM 6498 O O . GLY B 1 256 ? -8.914 44.281 9.609 1 85.5 256 GLY B O 1
ATOM 6499 N N . ILE B 1 257 ? -7.141 43 9.109 1 79.81 257 ILE B N 1
ATOM 6500 C CA . ILE B 1 257 ? -6.27 43.719 10.039 1 79.81 257 ILE B CA 1
ATOM 6501 C C . ILE B 1 257 ? -6.094 45.156 9.57 1 79.81 257 ILE B C 1
ATOM 6503 O O . ILE B 1 257 ? -6.184 46.094 10.375 1 79.81 257 ILE B O 1
ATOM 6507 N N . ALA B 1 258 ? -5.938 45.312 8.281 1 78.75 258 ALA B N 1
ATOM 6508 C CA . ALA B 1 258 ? -5.758 46.656 7.703 1 78.75 258 ALA B CA 1
ATOM 6509 C C . ALA B 1 258 ? -7.023 47.469 7.852 1 78.75 258 ALA B C 1
ATOM 6511 O O . ALA B 1 258 ? -6.953 48.656 8.188 1 78.75 258 ALA B O 1
ATOM 6512 N N . THR B 1 259 ? -8.078 46.875 7.613 1 85.75 259 THR B N 1
ATOM 6513 C CA . THR B 1 259 ? -9.336 47.594 7.699 1 85.75 259 THR B CA 1
ATOM 6514 C C . THR B 1 259 ? -9.625 48 9.148 1 85.75 259 THR B C 1
ATOM 6516 O O . THR B 1 259 ? -10.188 49.062 9.398 1 85.75 259 THR B O 1
ATOM 6519 N N . THR B 1 260 ? -9.281 47.156 10.078 1 86.81 260 THR B N 1
ATOM 6520 C CA . THR B 1 260 ? -9.469 47.5 11.484 1 86.81 260 THR B CA 1
ATOM 6521 C C . THR B 1 260 ? -8.609 48.688 11.875 1 86.81 260 THR B C 1
ATOM 6523 O O . THR B 1 260 ? -9.062 49.562 12.609 1 86.81 260 THR B O 1
ATOM 6526 N N . ALA B 1 261 ? -7.441 48.719 11.383 1 80.12 261 ALA B N 1
ATOM 6527 C CA . ALA B 1 261 ? -6.527 49.812 11.688 1 80.12 261 ALA B CA 1
ATOM 6528 C C . ALA B 1 261 ? -7.031 51.125 11.094 1 80.12 261 ALA B C 1
ATOM 6530 O O . ALA B 1 261 ? -6.961 52.188 11.742 1 80.12 261 ALA B O 1
ATOM 6531 N N . ILE B 1 262 ? -7.594 51.062 9.922 1 78.69 262 ILE B N 1
ATOM 6532 C CA . ILE B 1 262 ? -8.047 52.25 9.234 1 78.69 262 ILE B CA 1
ATOM 6533 C C . ILE B 1 262 ? -9.328 52.781 9.891 1 78.69 262 ILE B C 1
ATOM 6535 O O . ILE B 1 262 ? -9.43 53.969 10.227 1 78.69 262 ILE B O 1
ATOM 6539 N N . VAL B 1 263 ? -10.203 51.906 10.039 1 84.62 263 VAL B N 1
ATOM 6540 C CA . VAL B 1 263 ? -11.477 52.281 10.633 1 84.62 263 VAL B CA 1
ATOM 6541 C C . VAL B 1 263 ? -11.266 52.719 12.086 1 84.62 263 VAL B C 1
ATOM 6543 O O . VAL B 1 263 ? -11.812 53.719 12.531 1 84.62 263 VAL B O 1
ATOM 6546 N N . GLY B 1 264 ? -10.523 51.906 12.82 1 84 264 GLY B N 1
ATOM 6547 C CA . GLY B 1 264 ? -10.242 52.25 14.211 1 84 264 GLY B CA 1
ATOM 6548 C C . GLY B 1 264 ? -9.453 53.531 14.359 1 84 264 GLY B C 1
ATOM 6549 O O . GLY B 1 264 ? -9.734 54.344 15.258 1 84 264 GLY B O 1
ATOM 6550 N N . GLY B 1 265 ? -8.5 53.75 13.484 1 78.44 265 GLY B N 1
ATOM 6551 C CA . GLY B 1 265 ? -7.75 55 13.492 1 78.44 265 GLY B CA 1
ATOM 6552 C C . GLY B 1 265 ? -8.617 56.219 13.203 1 78.44 265 GLY B C 1
ATOM 6553 O O . GLY B 1 265 ? -8.438 57.281 13.82 1 78.44 265 GLY B O 1
ATOM 6554 N N . GLY B 1 266 ? -9.523 56.094 12.242 1 78.75 266 GLY B N 1
ATOM 6555 C CA . GLY B 1 266 ? -10.445 57.188 11.945 1 78.75 266 GLY B CA 1
ATOM 6556 C C . GLY B 1 266 ? -11.359 57.5 13.102 1 78.75 266 GLY B C 1
ATOM 6557 O O . GLY B 1 266 ? -11.586 58.688 13.398 1 78.75 266 GLY B O 1
ATOM 6558 N N . LEU B 1 267 ? -11.805 56.531 13.781 1 86.56 267 LEU B N 1
ATOM 6559 C CA . LEU B 1 267 ? -12.703 56.75 14.914 1 86.56 267 LEU B CA 1
ATOM 6560 C C . LEU B 1 267 ? -11.953 57.312 16.109 1 86.56 267 LEU B C 1
ATOM 6562 O O . LEU B 1 267 ? -12.508 58.125 16.859 1 86.56 267 LEU B O 1
ATOM 6566 N N . LEU B 1 268 ? -10.773 56.906 16.203 1 82.56 268 LEU B N 1
ATOM 6567 C CA . LEU B 1 268 ? -9.938 57.438 17.266 1 82.56 268 LEU B CA 1
ATOM 6568 C C . LEU B 1 268 ? -9.648 58.938 17.047 1 82.56 268 LEU B C 1
ATOM 6570 O O . LEU B 1 268 ? -9.711 59.719 17.984 1 82.56 268 LEU B O 1
ATOM 6574 N N . ALA B 1 269 ? -9.375 59.312 15.844 1 76 269 ALA B N 1
ATOM 6575 C CA . ALA B 1 269 ? -9.094 60.688 15.492 1 76 269 ALA B CA 1
ATOM 6576 C C . ALA B 1 269 ? -10.328 61.562 15.695 1 76 269 ALA B C 1
ATOM 6578 O O . ALA B 1 269 ? -10.211 62.75 16.062 1 76 269 ALA B O 1
ATOM 6579 N N . ALA B 1 270 ? -11.422 61.031 15.477 1 82 270 ALA B N 1
ATOM 6580 C CA . ALA B 1 270 ? -12.672 61.75 15.625 1 82 270 ALA B CA 1
ATOM 6581 C C . ALA B 1 270 ? -13.102 61.844 17.078 1 82 270 ALA B C 1
ATOM 6583 O O . ALA B 1 270 ? -14.047 62.531 17.422 1 82 270 ALA B O 1
ATOM 6584 N N . GLY B 1 271 ? -12.469 61.094 17.953 1 81.56 271 GLY B N 1
ATOM 6585 C CA . GLY B 1 271 ? -12.766 61.125 19.375 1 81.56 271 GLY B CA 1
ATOM 6586 C C . GLY B 1 271 ? -13.914 60.188 19.75 1 81.56 271 GLY B C 1
ATOM 6587 O O . GLY B 1 271 ? -14.461 60.312 20.859 1 81.56 271 GLY B O 1
ATOM 6588 N N . ASN B 1 272 ? -14.25 59.375 18.859 1 87.81 272 ASN B N 1
ATOM 6589 C CA . ASN B 1 272 ? -15.406 58.5 19.094 1 87.81 272 ASN B CA 1
ATOM 6590 C C . ASN B 1 272 ? -15.016 57.25 19.844 1 87.81 272 ASN B C 1
ATOM 6592 O O . ASN B 1 272 ? -15.867 56.562 20.422 1 87.81 272 ASN B O 1
ATOM 6596 N N . VAL B 1 273 ? -13.688 56.875 19.766 1 87.56 273 VAL B N 1
ATOM 6597 C CA . VAL B 1 273 ? -13.219 55.656 20.453 1 87.56 273 VAL B CA 1
ATOM 6598 C C . VAL B 1 273 ? -11.961 55.969 21.25 1 87.56 273 VAL B C 1
ATOM 6600 O O . VAL B 1 273 ? -11.219 56.906 20.922 1 87.56 273 VAL B O 1
ATOM 6603 N N . THR B 1 274 ? -11.883 55.281 22.344 1 83.19 274 THR B N 1
ATOM 6604 C CA . THR B 1 274 ? -10.703 55.469 23.172 1 83.19 274 THR B CA 1
ATOM 6605 C C . THR B 1 274 ? -9.516 54.688 22.641 1 83.19 274 THR B C 1
ATOM 6607 O O . THR B 1 274 ? -9.672 53.781 21.828 1 83.19 274 THR B O 1
ATOM 6610 N N . VAL B 1 275 ? -8.367 55.094 23.047 1 76.5 275 VAL B N 1
ATOM 6611 C CA . VAL B 1 275 ? -7.129 54.438 22.656 1 76.5 275 VAL B CA 1
ATOM 6612 C C . VAL B 1 275 ? -7.156 52.969 23.141 1 76.5 275 VAL B C 1
ATOM 6614 O O . VAL B 1 275 ? -6.723 52.062 22.422 1 76.5 275 VAL B O 1
ATOM 6617 N N . LEU B 1 276 ? -7.734 52.812 24.281 1 78.69 276 LEU B N 1
ATOM 6618 C CA . LEU B 1 276 ? -7.812 51.469 24.875 1 78.69 276 LEU B CA 1
ATOM 6619 C C . LEU B 1 276 ? -8.711 50.562 24.031 1 78.69 276 LEU B C 1
ATOM 6621 O O . LEU B 1 276 ? -8.391 49.406 23.812 1 78.69 276 LEU B O 1
ATOM 6625 N N . THR B 1 277 ? -9.812 51.125 23.641 1 84.38 277 THR B N 1
ATOM 6626 C CA . THR B 1 277 ? -10.75 50.344 22.844 1 84.38 277 THR B CA 1
ATOM 6627 C C . THR B 1 277 ? -10.141 49.969 21.484 1 84.38 277 THR B C 1
ATOM 6629 O O . THR B 1 277 ? -10.32 48.875 21 1 84.38 277 THR B O 1
ATOM 6632 N N . PHE B 1 278 ? -9.43 50.844 20.938 1 83.5 278 PHE B N 1
ATOM 6633 C CA . PHE B 1 278 ? -8.773 50.625 19.656 1 83.5 278 PHE B CA 1
ATOM 6634 C C . PHE B 1 278 ? -7.723 49.531 19.766 1 83.5 278 PHE B C 1
ATOM 6636 O O . PHE B 1 278 ? -7.688 48.594 18.953 1 83.5 278 PHE B O 1
ATOM 6643 N N . PHE B 1 279 ? -6.973 49.531 20.781 1 78 279 PHE B N 1
ATOM 6644 C CA . PHE B 1 279 ? -5.922 48.531 21.016 1 78 279 PHE B CA 1
ATOM 6645 C C . PHE B 1 279 ? -6.52 47.156 21.281 1 78 279 PHE B C 1
ATOM 6647 O O . PHE B 1 279 ? -5.977 46.156 20.828 1 78 279 PHE B O 1
ATOM 6654 N N . MET B 1 280 ? -7.516 47.188 22 1 82.75 280 MET B N 1
ATOM 6655 C CA . MET B 1 280 ? -8.164 45.938 22.312 1 82.75 280 MET B CA 1
ATOM 6656 C C . MET B 1 280 ? -8.68 45.25 21.031 1 82.75 280 MET B C 1
ATOM 6658 O O . MET B 1 280 ? -8.516 44.062 20.859 1 82.75 280 MET B O 1
ATOM 6662 N N . PHE B 1 281 ? -9.266 45.969 20.156 1 86.69 281 PHE B N 1
ATOM 6663 C CA . PHE B 1 281 ? -9.773 45.438 18.906 1 86.69 281 PHE B CA 1
ATOM 6664 C C . PHE B 1 281 ? -8.633 44.906 18.047 1 86.69 281 PHE B C 1
ATOM 6666 O O . PHE B 1 281 ? -8.75 43.844 17.422 1 86.69 281 PHE B O 1
ATOM 6673 N N . MET B 1 282 ? -7.562 45.562 18.078 1 80.44 282 MET B N 1
ATOM 6674 C CA . MET B 1 282 ? -6.41 45.156 17.281 1 80.44 282 MET B CA 1
ATOM 6675 C C . MET B 1 282 ? -5.832 43.844 17.812 1 80.44 282 MET B C 1
ATOM 6677 O O . MET B 1 282 ? -5.473 42.938 17.047 1 80.44 282 MET B O 1
ATOM 6681 N N . LEU B 1 283 ? -5.75 43.75 19.062 1 78.88 283 LEU B N 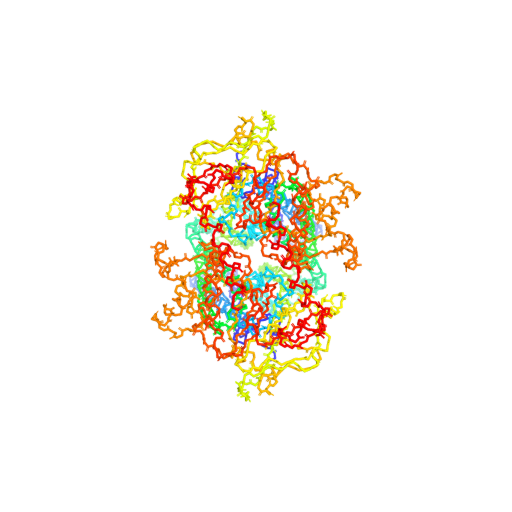1
ATOM 6682 C CA . LEU B 1 283 ? -5.203 42.562 19.688 1 78.88 283 LEU B CA 1
ATOM 6683 C C . LEU B 1 283 ? -6.125 41.344 19.484 1 78.88 283 LEU B C 1
ATOM 6685 O O . LEU B 1 283 ? -5.664 40.281 19.141 1 78.88 283 LEU B O 1
ATOM 6689 N N . VAL B 1 284 ? -7.41 41.594 19.656 1 83.88 284 VAL B N 1
ATOM 6690 C CA . VAL B 1 284 ? -8.391 40.531 19.562 1 83.88 284 VAL B CA 1
ATOM 6691 C C . VAL B 1 284 ? -8.461 40 18.125 1 83.88 284 VAL B C 1
ATOM 6693 O O . VAL B 1 284 ? -8.492 38.781 17.906 1 83.88 284 VAL B O 1
ATOM 6696 N N . ILE B 1 285 ? -8.461 40.875 17.234 1 84.69 285 ILE B N 1
ATOM 6697 C CA . ILE B 1 285 ? -8.586 40.5 15.828 1 84.69 285 ILE B CA 1
ATOM 6698 C C . ILE B 1 285 ? -7.332 39.75 15.383 1 84.69 285 ILE B C 1
ATOM 6700 O O . ILE B 1 285 ? -7.41 38.781 14.609 1 84.69 285 ILE B O 1
ATOM 6704 N N . SER B 1 286 ? -6.176 40.188 15.836 1 76 286 SER B N 1
ATOM 6705 C CA . SER B 1 286 ? -4.918 39.531 15.508 1 76 286 SER B CA 1
ATOM 6706 C C . SER B 1 286 ? -4.91 38.094 15.992 1 76 286 SER B C 1
ATOM 6708 O O . SER B 1 286 ? -4.34 37.219 15.344 1 76 286 SER B O 1
ATOM 6710 N N . ARG B 1 287 ? -5.559 37.812 17.062 1 77.06 287 ARG B N 1
ATOM 6711 C CA . ARG B 1 287 ? -5.582 36.5 17.641 1 77.06 287 ARG B CA 1
ATOM 6712 C C . ARG B 1 287 ? -6.695 35.656 17.031 1 77.06 287 ARG B C 1
ATOM 6714 O O . ARG B 1 287 ? -6.59 34.406 16.969 1 77.06 287 ARG B O 1
ATOM 6721 N N . LEU B 1 288 ? -7.742 36.344 16.656 1 83.81 288 LEU B N 1
ATOM 6722 C CA . LEU B 1 288 ? -8.922 35.656 16.141 1 83.81 288 LEU B CA 1
ATOM 6723 C C . LEU B 1 288 ? -8.672 35.156 14.719 1 83.81 288 LEU B C 1
ATOM 6725 O O . LEU B 1 288 ? -9.188 34.094 14.344 1 83.81 288 LEU B O 1
ATOM 6729 N N . TYR B 1 289 ? -7.883 35.812 13.977 1 84.25 289 TYR B N 1
ATOM 6730 C CA . TYR B 1 289 ? -7.691 35.5 12.578 1 84.25 289 TYR B CA 1
ATOM 6731 C C . TYR B 1 289 ? -6.773 34.281 12.422 1 84.25 289 TYR B C 1
ATOM 6733 O O . TYR B 1 289 ? -6.828 33.562 11.414 1 84.25 289 TYR B O 1
ATOM 6741 N N . ASP B 1 290 ? -5.973 33.969 13.414 1 76.31 290 ASP B N 1
ATOM 6742 C CA . ASP B 1 290 ? -5.031 32.844 13.312 1 76.31 290 ASP B CA 1
ATOM 6743 C C . ASP B 1 290 ? -5.766 31.516 13.305 1 76.31 290 ASP B C 1
ATOM 6745 O O . ASP B 1 290 ? -5.609 30.719 12.375 1 76.31 290 ASP B O 1
ATOM 6749 N N . PRO B 1 291 ? -6.625 31.25 14.32 1 77.06 291 PRO B N 1
ATOM 6750 C CA . PRO B 1 291 ? -7.398 30 14.266 1 77.06 291 PRO B CA 1
ATOM 6751 C C . PRO B 1 291 ? -8.281 29.906 13.023 1 77.06 291 PRO B C 1
ATOM 6753 O O . PRO B 1 291 ? -8.5 28.812 12.508 1 77.06 291 PRO B O 1
ATOM 6756 N N . MET B 1 292 ? -8.695 31.062 12.555 1 85.88 292 MET B N 1
ATOM 6757 C CA . MET B 1 292 ? -9.531 31.047 11.359 1 85.88 292 MET B CA 1
ATOM 6758 C C . MET B 1 292 ? -8.719 30.672 10.125 1 85.88 292 MET B C 1
ATOM 6760 O O . MET B 1 292 ? -9.211 29.969 9.234 1 85.88 292 MET B O 1
ATOM 6764 N N . GLY B 1 293 ? -7.508 31.219 10.062 1 85.81 293 GLY B N 1
ATOM 6765 C CA . GLY B 1 293 ? -6.629 30.797 8.984 1 85.81 293 GLY B CA 1
ATOM 6766 C C . GLY B 1 293 ? -6.41 29.297 8.938 1 85.81 293 GLY B C 1
ATOM 6767 O O . GLY B 1 293 ? -6.453 28.688 7.867 1 85.81 293 GLY B O 1
ATOM 6768 N N . GLY B 1 294 ? -6.199 28.688 10.102 1 85 294 GLY B N 1
ATOM 6769 C CA . GLY B 1 294 ? -6.074 27.25 10.203 1 85 294 GLY B CA 1
ATOM 6770 C C . GLY B 1 294 ? -7.348 26.5 9.836 1 85 294 GLY B C 1
ATOM 6771 O O . GLY B 1 294 ? -7.297 25.438 9.219 1 85 294 GLY B O 1
ATOM 6772 N N . ALA B 1 295 ? -8.438 27.109 10.156 1 90.06 295 ALA B N 1
ATOM 6773 C CA . ALA B 1 295 ? -9.734 26.516 9.867 1 90.06 295 ALA B CA 1
ATOM 6774 C C . ALA B 1 295 ? -9.961 26.406 8.359 1 90.06 295 ALA B C 1
ATOM 6776 O O . ALA B 1 295 ? -10.562 25.438 7.887 1 90.06 295 ALA B O 1
ATOM 6777 N N . LEU B 1 296 ? -9.5 27.406 7.695 1 91.19 296 LEU B N 1
ATOM 6778 C CA . LEU B 1 296 ? -9.672 27.391 6.25 1 91.19 296 LEU B CA 1
ATOM 6779 C C . LEU B 1 296 ? -8.867 26.266 5.613 1 91.19 296 LEU B C 1
ATOM 6781 O O . LEU B 1 296 ? -9.352 25.594 4.703 1 91.19 296 LEU B O 1
ATOM 6785 N N . VAL B 1 297 ? -7.695 26.062 6.121 1 87.75 297 VAL B N 1
ATOM 6786 C CA . VAL B 1 297 ? -6.859 24.953 5.652 1 87.75 297 VAL B CA 1
ATOM 6787 C C . VAL B 1 297 ? -7.52 23.625 5.992 1 87.75 297 VAL B C 1
ATOM 6789 O O . VAL B 1 297 ? -7.547 22.703 5.164 1 87.75 297 VAL B O 1
ATOM 6792 N N . ASN B 1 298 ? -8.008 23.516 7.18 1 91.44 298 ASN B N 1
ATOM 6793 C CA . ASN B 1 298 ? -8.672 22.297 7.621 1 91.44 298 ASN B CA 1
ATOM 6794 C C . ASN B 1 298 ? -9.914 22 6.785 1 91.44 298 ASN B C 1
ATOM 6796 O O . ASN B 1 298 ? -10.219 20.828 6.512 1 91.44 298 ASN B O 1
ATOM 6800 N N . LEU B 1 299 ? -10.609 23.062 6.441 1 90.75 299 LEU B N 1
ATOM 6801 C CA . LEU B 1 299 ? -11.781 22.859 5.594 1 90.75 299 LEU B CA 1
ATOM 6802 C C . LEU B 1 299 ? -11.383 22.266 4.25 1 90.75 299 LEU B C 1
ATOM 6804 O O . LEU B 1 299 ? -12.039 21.344 3.764 1 90.75 299 LEU B O 1
ATOM 6808 N N . ALA B 1 300 ? -10.383 22.781 3.721 1 87.25 300 ALA B N 1
ATOM 6809 C CA . ALA B 1 300 ? -9.891 22.25 2.457 1 87.25 300 ALA B CA 1
ATOM 6810 C C . ALA B 1 300 ? -9.5 20.781 2.604 1 87.25 300 ALA B C 1
ATOM 6812 O O . ALA B 1 300 ? -9.773 19.969 1.719 1 87.25 300 ALA B O 1
ATOM 6813 N N . ALA B 1 301 ? -8.875 20.484 3.68 1 86.94 301 ALA B N 1
ATOM 6814 C CA . ALA B 1 301 ? -8.445 19.109 3.943 1 86.94 301 ALA B CA 1
ATOM 6815 C C . ALA B 1 301 ? -9.648 18.172 4.082 1 86.94 301 ALA B C 1
ATOM 6817 O O . ALA B 1 301 ? -9.602 17.031 3.639 1 86.94 301 ALA B O 1
ATOM 6818 N N . ILE B 1 302 ? -10.672 18.656 4.664 1 89.06 302 ILE B N 1
ATOM 6819 C CA . ILE B 1 302 ? -11.891 17.875 4.848 1 89.06 302 ILE B CA 1
ATOM 6820 C C . ILE B 1 302 ? -12.531 17.578 3.49 1 89.06 302 ILE B C 1
ATOM 6822 O O . ILE B 1 302 ? -13.008 16.469 3.246 1 89.06 302 ILE B O 1
ATOM 6826 N N . LEU B 1 303 ? -12.469 18.531 2.676 1 86.38 303 LEU B N 1
ATOM 6827 C CA . LEU B 1 303 ? -13.047 18.375 1.35 1 86.38 303 LEU B CA 1
ATOM 6828 C C . LEU B 1 303 ? -12.281 17.328 0.542 1 86.38 303 LEU B C 1
ATOM 6830 O O . LEU B 1 303 ? -12.867 16.578 -0.234 1 86.38 303 LEU B O 1
ATOM 6834 N N . MET B 1 304 ? -11.023 17.234 0.818 1 86.31 304 MET B N 1
ATOM 6835 C CA . MET B 1 304 ? -10.188 16.281 0.115 1 86.31 304 MET B CA 1
ATOM 6836 C C . MET B 1 304 ? -10.453 14.859 0.612 1 86.31 304 MET B C 1
ATOM 6838 O O . MET B 1 304 ? -10.172 13.883 -0.088 1 86.31 304 MET B O 1
ATOM 6842 N N . LEU B 1 305 ? -10.992 14.758 1.766 1 86.19 305 LEU B N 1
ATOM 6843 C CA . LEU B 1 305 ? -11.219 13.461 2.398 1 86.19 305 LEU B CA 1
ATOM 6844 C C . LEU B 1 305 ? -12.43 12.766 1.785 1 86.19 305 LEU B C 1
ATOM 6846 O O . LEU B 1 305 ? -12.594 11.555 1.944 1 86.19 305 LEU B O 1
ATOM 6850 N N . ARG B 1 306 ? -13.188 13.438 1.056 1 85.25 306 ARG B N 1
ATOM 6851 C CA . ARG B 1 306 ? -14.453 12.922 0.543 1 85.25 306 ARG B CA 1
ATOM 6852 C C . ARG B 1 306 ? -14.227 11.711 -0.353 1 85.25 306 ARG B C 1
ATOM 6854 O O . ARG B 1 306 ? -14.961 10.727 -0.275 1 85.25 306 ARG B O 1
ATOM 6861 N N . VAL B 1 307 ? -13.258 11.727 -1.168 1 83.25 307 VAL B N 1
ATOM 6862 C CA . VAL B 1 307 ? -12.977 10.641 -2.104 1 83.25 307 VAL B CA 1
ATOM 6863 C C . VAL B 1 307 ? -12.617 9.375 -1.331 1 83.25 307 VAL B C 1
ATOM 6865 O O . VAL B 1 307 ? -13.094 8.289 -1.664 1 83.25 307 VAL B O 1
ATOM 6868 N N . ARG B 1 308 ? -11.828 9.539 -0.296 1 83 308 ARG B N 1
ATOM 6869 C CA . ARG B 1 308 ? -11.383 8.398 0.497 1 83 308 ARG B CA 1
ATOM 6870 C C . ARG B 1 308 ? -12.539 7.812 1.302 1 83 308 ARG B C 1
ATOM 6872 O O . ARG B 1 308 ? -12.641 6.594 1.447 1 83 308 ARG B O 1
ATOM 6879 N N . THR B 1 309 ? -13.375 8.672 1.761 1 84.81 309 THR B N 1
ATOM 6880 C CA . THR B 1 309 ? -14.539 8.227 2.525 1 84.81 309 THR B CA 1
ATOM 6881 C C . THR B 1 309 ? -15.516 7.469 1.63 1 84.81 309 THR B C 1
ATOM 6883 O O . THR B 1 309 ? -16.125 6.492 2.061 1 84.81 309 THR B O 1
ATOM 6886 N N . GLU B 1 310 ? -15.641 7.918 0.448 1 84.88 310 GLU B N 1
ATOM 6887 C CA . GLU B 1 310 ? -16.516 7.258 -0.506 1 84.88 310 GLU B CA 1
ATOM 6888 C C . GLU B 1 310 ? -16.031 5.848 -0.827 1 84.88 310 GLU B C 1
ATOM 6890 O O . GLU B 1 310 ? -16.828 4.926 -0.979 1 84.88 310 GLU B O 1
ATOM 6895 N N . ARG B 1 311 ? -14.797 5.727 -0.928 1 81.69 311 ARG B N 1
ATOM 6896 C CA . ARG B 1 311 ? -14.219 4.41 -1.175 1 81.69 311 ARG B CA 1
ATOM 6897 C C . ARG B 1 311 ? -14.469 3.471 -0.001 1 81.69 311 ARG B C 1
ATOM 6899 O O . ARG B 1 311 ? -14.82 2.305 -0.196 1 81.69 311 ARG B O 1
ATOM 6906 N N . MET B 1 312 ? -14.328 3.934 1.123 1 85.06 312 MET B N 1
ATOM 6907 C CA . MET B 1 312 ? -14.539 3.137 2.326 1 85.06 312 MET B CA 1
ATOM 6908 C C . MET B 1 312 ? -16 2.74 2.465 1 85.06 312 MET B C 1
ATOM 6910 O O . MET B 1 312 ? -16.312 1.603 2.826 1 85.06 312 MET B O 1
ATOM 6914 N N . ASN B 1 313 ? -16.891 3.701 2.184 1 84.44 313 ASN B N 1
ATOM 6915 C CA . ASN B 1 313 ? -18.312 3.426 2.26 1 84.44 313 ASN B CA 1
ATOM 6916 C C . ASN B 1 313 ? -18.75 2.42 1.199 1 84.44 313 ASN B C 1
ATOM 6918 O O . ASN B 1 313 ? -19.688 1.643 1.419 1 84.44 313 ASN B O 1
ATOM 6922 N N . GLY B 1 314 ? -18.094 2.416 0.08 1 81.38 314 GLY B N 1
ATOM 6923 C CA . GLY B 1 314 ? -18.359 1.425 -0.949 1 81.38 314 GLY B CA 1
ATOM 6924 C C . GLY B 1 314 ? -18.141 -0 -0.481 1 81.38 314 GLY B C 1
ATOM 6925 O O . GLY B 1 314 ? -18.875 -0.908 -0.853 1 81.38 314 GLY B O 1
ATOM 6926 N N . ILE B 1 315 ? -17.172 -0.209 0.346 1 81.56 315 ILE B N 1
ATOM 6927 C CA . ILE B 1 315 ? -16.891 -1.53 0.893 1 81.56 315 ILE B CA 1
ATOM 6928 C C . ILE B 1 315 ? -17.891 -1.863 1.996 1 81.56 315 ILE B C 1
ATOM 6930 O O . ILE B 1 315 ? -18.438 -2.967 2.031 1 81.56 315 ILE B O 1
ATOM 6934 N N . LEU B 1 316 ? -18.188 -0.894 2.832 1 82.19 316 LEU B N 1
ATOM 6935 C CA . LEU B 1 316 ? -19.047 -1.115 3.996 1 82.19 316 LEU B CA 1
ATOM 6936 C C . LEU B 1 316 ? -20.5 -1.312 3.58 1 82.19 316 LEU B C 1
ATOM 6938 O O . LEU B 1 316 ? -21.25 -1.993 4.273 1 82.19 316 LEU B O 1
ATOM 6942 N N . GLU B 1 317 ? -20.797 -0.729 2.428 1 81.75 317 GLU B N 1
ATOM 6943 C CA . GLU B 1 317 ? -22.188 -0.783 2.01 1 81.75 317 GLU B CA 1
ATOM 6944 C C . GLU B 1 317 ? -22.406 -1.844 0.933 1 81.75 317 GLU B C 1
ATOM 6946 O O . GLU B 1 317 ? -23.531 -2.061 0.482 1 81.75 317 GLU B O 1
ATOM 6951 N N . HIS B 1 318 ? -21.375 -2.555 0.557 1 80.62 318 HIS B N 1
ATOM 6952 C CA . HIS B 1 318 ? -21.531 -3.604 -0.442 1 80.62 318 HIS B CA 1
ATOM 6953 C C . HIS B 1 318 ? -22.438 -4.723 0.078 1 80.62 318 HIS B C 1
ATOM 6955 O O . HIS B 1 318 ? -22.344 -5.098 1.248 1 80.62 318 HIS B O 1
ATOM 6961 N N . PRO B 1 319 ? -23.234 -5.199 -0.759 1 80.75 319 PRO B N 1
ATOM 6962 C CA . PRO B 1 319 ? -24.156 -6.234 -0.302 1 80.75 319 PRO B CA 1
ATOM 6963 C C . PRO B 1 319 ? -23.469 -7.551 0.023 1 80.75 319 PRO B C 1
ATOM 6965 O O . PRO B 1 319 ? -22.531 -7.953 -0.685 1 80.75 319 PRO B O 1
ATOM 6968 N N . VAL B 1 320 ? -23.844 -8.172 1.143 1 81.5 320 VAL B N 1
ATOM 6969 C CA . VAL B 1 320 ? -23.312 -9.453 1.577 1 81.5 320 VAL B CA 1
ATOM 6970 C C . VAL B 1 320 ? -24.281 -10.57 1.219 1 81.5 320 VAL B C 1
ATOM 6972 O O . VAL B 1 320 ? -25.484 -10.328 1.045 1 81.5 320 VAL B O 1
ATOM 6975 N N . GLN B 1 321 ? -23.688 -11.766 0.915 1 78.88 321 GLN B N 1
ATOM 6976 C CA . GLN B 1 321 ? -24.531 -12.93 0.685 1 78.88 321 GLN B CA 1
ATOM 6977 C C . GLN B 1 321 ? -25.125 -13.445 1.991 1 78.88 321 GLN B C 1
ATOM 6979 O O . GLN B 1 321 ? -24.406 -13.773 2.928 1 78.88 321 GLN B O 1
ATOM 6984 N N . GLU B 1 322 ? -26.438 -13.281 2.047 1 81.5 322 GLU B N 1
ATOM 6985 C CA . GLU B 1 322 ? -27.125 -13.766 3.24 1 81.5 322 GLU B CA 1
ATOM 6986 C C . GLU B 1 322 ? -28.047 -14.945 2.908 1 81.5 322 GLU B C 1
ATOM 6988 O O . GLU B 1 322 ? -28.328 -15.203 1.739 1 81.5 322 GLU B O 1
ATOM 6993 N N . GLY B 1 323 ? -28.234 -15.82 3.883 1 83.56 323 GLY B N 1
ATOM 6994 C CA . GLY B 1 323 ? -29.125 -16.953 3.727 1 83.56 323 GLY B CA 1
ATOM 6995 C C . GLY B 1 323 ? -29.562 -17.562 5.047 1 83.56 323 GLY B C 1
ATOM 6996 O O . GLY B 1 323 ? -29.328 -16.969 6.109 1 83.56 323 GLY B O 1
ATOM 6997 N N . ARG B 1 324 ? -30.312 -18.766 4.793 1 83.56 324 ARG B N 1
ATOM 6998 C CA . ARG B 1 324 ? -30.797 -19.516 5.953 1 83.56 324 ARG B CA 1
ATOM 6999 C C . ARG B 1 324 ? -29.625 -20.188 6.68 1 83.56 324 ARG B C 1
ATOM 7001 O O . ARG B 1 324 ? -28.719 -20.719 6.043 1 83.56 324 ARG B O 1
ATOM 7008 N N . ASP B 1 325 ? -29.578 -20.172 8.008 1 88 325 ASP B N 1
ATOM 7009 C CA . ASP B 1 325 ? -28.5 -20.719 8.836 1 88 325 ASP B CA 1
ATOM 7010 C C . ASP B 1 325 ? -28.656 -22.234 8.992 1 88 325 ASP B C 1
ATOM 7012 O O . ASP B 1 325 ? -27.703 -22.938 9.289 1 88 325 ASP B O 1
ATOM 7016 N N . GLU B 1 326 ? -29.828 -22.672 8.703 1 90.75 326 GLU B N 1
ATOM 7017 C CA . GLU B 1 326 ? -30.062 -24.094 8.914 1 90.75 326 GLU B CA 1
ATOM 7018 C C . GLU B 1 326 ? -29.906 -24.875 7.617 1 90.75 326 GLU B C 1
ATOM 7020 O O . GLU B 1 326 ? -30.391 -24.453 6.566 1 90.75 326 GLU B O 1
ATOM 7025 N N . LEU B 1 327 ? -29.156 -25.984 7.762 1 93.56 327 LEU B N 1
ATOM 7026 C CA . LEU B 1 327 ? -29 -26.891 6.633 1 93.56 327 LEU B CA 1
ATOM 7027 C C . LEU B 1 327 ? -30.203 -27.844 6.527 1 93.56 327 LEU B C 1
ATOM 7029 O O . LEU B 1 327 ? -30.531 -28.531 7.488 1 93.56 327 LEU B O 1
ATOM 7033 N N . THR B 1 328 ? -30.891 -27.828 5.402 1 92.44 328 THR B N 1
ATOM 7034 C CA . THR B 1 328 ? -32.094 -28.656 5.219 1 92.44 328 THR B CA 1
ATOM 7035 C C . THR B 1 328 ? -31.812 -29.766 4.207 1 92.44 328 THR B C 1
ATOM 7037 O O . THR B 1 328 ? -32.75 -30.422 3.746 1 92.44 328 THR B O 1
ATOM 7040 N N . ASN B 1 329 ? -30.594 -29.984 3.926 1 92.62 329 ASN B N 1
ATOM 7041 C CA . ASN B 1 329 ? -30.266 -30.969 2.895 1 92.62 329 ASN B CA 1
ATOM 7042 C C . ASN B 1 329 ? -30.625 -32.375 3.332 1 92.62 329 ASN B C 1
ATOM 7044 O O . ASN B 1 329 ? -30.469 -32.75 4.5 1 92.62 329 ASN B O 1
ATOM 7048 N N . GLN B 1 330 ? -31.266 -33.094 2.391 1 93.69 330 GLN B N 1
ATOM 7049 C CA . GLN B 1 330 ? -31.516 -34.531 2.553 1 93.69 330 GLN B CA 1
ATOM 7050 C C . GLN B 1 330 ? -30.516 -35.344 1.73 1 93.69 330 GLN B C 1
ATOM 7052 O O . GLN B 1 330 ? -30.844 -35.781 0.619 1 93.69 330 GLN B O 1
ATOM 7057 N N . GLY B 1 331 ? -29.359 -35.656 2.357 1 93.62 331 GLY B N 1
ATOM 7058 C CA . GLY B 1 331 ? -28.266 -36.25 1.625 1 93.62 331 GLY B CA 1
ATOM 7059 C C . GLY B 1 331 ? -27.266 -35.25 1.08 1 93.62 331 GLY B C 1
ATOM 7060 O O . GLY B 1 331 ? -27.297 -34.062 1.464 1 93.62 331 GLY B O 1
ATOM 7061 N N . CYS B 1 332 ? -26.344 -35.75 0.289 1 96.44 332 CYS B N 1
ATOM 7062 C CA . CYS B 1 332 ? -25.281 -34.875 -0.174 1 96.44 332 CYS B CA 1
ATOM 7063 C C . CYS B 1 332 ? -25.109 -34.969 -1.686 1 96.44 332 CYS B C 1
ATOM 7065 O O . CYS B 1 332 ? -24 -34.812 -2.197 1 96.44 332 CYS B O 1
ATOM 7067 N N . ASP B 1 333 ? -26.266 -35.188 -2.434 1 96.88 333 ASP B N 1
ATOM 7068 C CA . ASP B 1 333 ? -26.234 -35.125 -3.891 1 96.88 333 ASP B CA 1
ATOM 7069 C C . ASP B 1 333 ? -26.125 -33.688 -4.398 1 96.88 333 ASP B C 1
ATOM 7071 O O . ASP B 1 333 ? -26.812 -32.812 -3.9 1 96.88 333 ASP B O 1
ATOM 7075 N N . ILE B 1 334 ? -25.234 -33.469 -5.23 1 97.31 334 ILE B N 1
ATOM 7076 C CA . ILE B 1 334 ? -25.125 -32.156 -5.863 1 97.31 334 ILE B CA 1
ATOM 7077 C C . ILE B 1 334 ? -25.844 -32.188 -7.215 1 97.31 334 ILE B C 1
ATOM 7079 O O . ILE B 1 334 ? -25.453 -32.938 -8.109 1 97.31 334 ILE B O 1
ATOM 7083 N N . ARG B 1 335 ? -26.812 -31.359 -7.328 1 97.31 335 ARG B N 1
ATOM 7084 C CA . ARG B 1 335 ? -27.594 -31.344 -8.562 1 97.31 335 ARG B CA 1
ATOM 7085 C C . ARG B 1 335 ? -27.547 -29.969 -9.227 1 97.31 335 ARG B C 1
ATOM 7087 O O . ARG B 1 335 ? -27.859 -28.953 -8.594 1 97.31 335 ARG B O 1
ATOM 7094 N N . PHE B 1 336 ? -27.047 -29.922 -10.414 1 97.5 336 PHE B N 1
ATOM 7095 C CA . PHE B 1 336 ? -27.156 -28.75 -11.281 1 97.5 336 PHE B CA 1
ATOM 7096 C C . PHE B 1 336 ? -28.391 -28.859 -12.172 1 97.5 336 PHE B C 1
ATOM 7098 O O . PHE B 1 336 ? -28.562 -29.828 -12.898 1 97.5 336 PHE B O 1
ATOM 7105 N N . ASP B 1 337 ? -29.266 -27.891 -12.023 1 97.06 337 ASP B N 1
ATOM 7106 C CA . ASP B 1 337 ? -30.516 -27.891 -12.766 1 97.06 337 ASP B CA 1
ATOM 7107 C C . ASP B 1 337 ? -30.609 -26.688 -13.703 1 97.06 337 ASP B C 1
ATOM 7109 O O . ASP B 1 337 ? -30.984 -25.594 -13.281 1 97.06 337 ASP B O 1
ATOM 7113 N N . HIS B 1 338 ? -30.266 -26.875 -15.023 1 96.62 338 HIS B N 1
ATOM 7114 C CA . HIS B 1 338 ? -30.312 -25.859 -16.062 1 96.62 338 HIS B CA 1
ATOM 7115 C C . HIS B 1 338 ? -29.562 -24.609 -15.641 1 96.62 338 HIS B C 1
ATOM 7117 O O . HIS B 1 338 ? -30.109 -23.5 -15.711 1 96.62 338 HIS B O 1
ATOM 7123 N N . VAL B 1 339 ? -28.422 -24.828 -15.203 1 96.56 339 VAL B N 1
ATOM 7124 C CA . VAL B 1 339 ? -27.641 -23.734 -14.617 1 96.56 339 VAL B CA 1
ATOM 7125 C C . VAL B 1 339 ? -26.922 -22.969 -15.727 1 96.56 339 VAL B C 1
ATOM 7127 O O . VAL B 1 339 ? -26.281 -23.562 -16.594 1 96.56 339 VAL B O 1
ATOM 7130 N N . SER B 1 340 ? -27.125 -21.672 -15.75 1 95.62 340 SER B N 1
ATOM 7131 C CA . SER B 1 340 ? -26.375 -20.734 -16.594 1 95.62 340 SER B CA 1
ATOM 7132 C C . SER B 1 340 ? -25.672 -19.672 -15.758 1 95.62 340 SER B C 1
ATOM 7134 O O . SER B 1 340 ? -26.172 -19.281 -14.703 1 95.62 340 SER B O 1
ATOM 7136 N N . PHE B 1 341 ? -24.469 -19.391 -16.156 1 92.88 341 PHE B N 1
ATOM 7137 C CA . PHE B 1 341 ? -23.688 -18.422 -15.383 1 92.88 341 PHE B CA 1
ATOM 7138 C C . PHE B 1 341 ? -22.734 -17.656 -16.281 1 92.88 341 PHE B C 1
ATOM 7140 O O . PHE B 1 341 ? -22.172 -18.219 -17.219 1 92.88 341 PHE B O 1
ATOM 7147 N N . GLY B 1 342 ? -22.641 -16.344 -15.977 1 86.94 342 GLY B N 1
ATOM 7148 C CA . GLY B 1 342 ? -21.672 -15.461 -16.609 1 86.94 342 GLY B CA 1
ATOM 7149 C C . GLY B 1 342 ? -21.031 -14.492 -15.625 1 86.94 342 GLY B C 1
ATOM 7150 O O . GLY B 1 342 ? -21.688 -13.992 -14.711 1 86.94 342 GLY B O 1
ATOM 7151 N N . TYR B 1 343 ? -19.641 -14.375 -15.82 1 76.69 343 TYR B N 1
ATOM 7152 C CA . TYR B 1 343 ? -18.938 -13.422 -14.977 1 76.69 343 TYR B CA 1
ATOM 7153 C C . TYR B 1 343 ? -19.234 -11.992 -15.406 1 76.69 343 TYR B C 1
ATOM 7155 O O . TYR B 1 343 ? -19.359 -11.711 -16.609 1 76.69 343 TYR B O 1
ATOM 7163 N N . ASP B 1 344 ? -19.344 -11.117 -14.438 1 69.38 344 ASP B N 1
ATOM 7164 C CA . ASP B 1 344 ? -19.562 -9.703 -14.742 1 69.38 344 ASP B CA 1
ATOM 7165 C C . ASP B 1 344 ? -18.234 -9.016 -15.109 1 69.38 344 ASP B C 1
ATOM 7167 O O . ASP B 1 344 ? -17.328 -8.922 -14.273 1 69.38 344 ASP B O 1
ATOM 7171 N N . ALA B 1 345 ? -17.922 -8.844 -16.344 1 57.88 345 ALA B N 1
ATOM 7172 C CA . ALA B 1 345 ? -16.688 -8.211 -16.797 1 57.88 345 ALA B CA 1
ATOM 7173 C C . ALA B 1 345 ? -16.828 -6.691 -16.844 1 57.88 345 ALA B C 1
ATOM 7175 O O . ALA B 1 345 ? -16.281 -6.039 -17.734 1 57.88 345 ALA B O 1
ATOM 7176 N N . GLY B 1 346 ? -17.547 -6.09 -15.953 1 51.59 346 GLY B N 1
ATOM 7177 C CA . GLY B 1 346 ? -17.672 -4.645 -15.852 1 51.59 346 GLY B CA 1
ATOM 7178 C C . GLY B 1 346 ? -18.312 -4.016 -17.078 1 51.59 346 GLY B C 1
ATOM 7179 O O . GLY B 1 346 ? -19.406 -4.402 -17.484 1 51.59 346 GLY B O 1
ATOM 7180 N N . ALA B 1 347 ? -17.312 -3.08 -17.906 1 49.72 347 ALA B N 1
ATOM 7181 C CA . ALA B 1 347 ? -17.703 -2.285 -19.078 1 49.72 347 ALA B CA 1
ATOM 7182 C C . ALA B 1 347 ? -17.969 -3.178 -20.281 1 49.72 347 ALA B C 1
ATOM 7184 O O . ALA B 1 347 ? -18.609 -2.756 -21.25 1 49.72 347 ALA B O 1
ATOM 7185 N N . GLN B 1 348 ? -17.344 -4.305 -20.422 1 50.91 348 GLN B N 1
ATOM 7186 C CA . GLN B 1 348 ? -17.453 -5.129 -21.625 1 50.91 348 GLN B CA 1
ATOM 7187 C C . GLN B 1 348 ? -18.656 -6.059 -21.547 1 50.91 348 GLN B C 1
ATOM 7189 O O . GLN B 1 348 ? -18.922 -6.832 -22.469 1 50.91 348 GLN B O 1
ATOM 7194 N N . GLY B 1 349 ? -19.422 -5.984 -20.547 1 58.28 349 GLY B N 1
ATOM 7195 C CA . GLY B 1 349 ? -20.656 -6.758 -20.422 1 58.28 349 GLY B CA 1
ATOM 7196 C C . GLY B 1 349 ? -20.453 -8.078 -19.703 1 58.28 349 GLY B C 1
ATOM 7197 O O . GLY B 1 349 ? -19.516 -8.219 -18.906 1 58.28 349 GLY B O 1
ATOM 7198 N N . ARG B 1 350 ? -21.422 -9.031 -19.859 1 68.25 350 ARG B N 1
ATOM 7199 C CA . ARG B 1 350 ? -21.438 -10.344 -19.219 1 68.25 350 ARG B CA 1
ATOM 7200 C C . ARG B 1 350 ? -20.781 -11.398 -20.094 1 68.25 350 ARG B C 1
ATOM 7202 O O . ARG B 1 350 ? -21.062 -11.453 -21.297 1 68.25 350 ARG B O 1
ATOM 7209 N N . GLU B 1 351 ? -19.688 -12.016 -19.594 1 72.5 351 GLU B N 1
ATOM 7210 C CA . GLU B 1 351 ? -19.094 -13.148 -20.312 1 72.5 351 GLU B CA 1
ATOM 7211 C C . GLU B 1 351 ? -19.703 -14.469 -19.844 1 72.5 351 GLU B C 1
ATOM 7213 O O . GLU B 1 351 ? -19.359 -14.969 -18.766 1 72.5 351 GLU B O 1
ATOM 7218 N N . ASP B 1 352 ? -20.562 -15.016 -20.688 1 82.44 352 ASP B N 1
ATOM 7219 C CA . ASP B 1 352 ? -21.234 -16.266 -20.344 1 82.44 352 ASP B CA 1
ATOM 7220 C C . ASP B 1 352 ? -20.266 -17.453 -20.406 1 82.44 352 ASP B C 1
ATOM 7222 O O . ASP B 1 352 ? -19.531 -17.609 -21.391 1 82.44 352 ASP B O 1
ATOM 7226 N N . VAL B 1 353 ? -20.188 -18.203 -19.328 1 86.31 353 VAL B N 1
ATOM 7227 C CA . VAL B 1 353 ? -19.266 -19.312 -19.25 1 86.31 353 VAL B CA 1
ATOM 7228 C C . VAL B 1 353 ? -20.031 -20.641 -19.297 1 86.31 353 VAL B C 1
ATOM 7230 O O . VAL B 1 353 ? -19.625 -21.578 -19.969 1 86.31 353 VAL B O 1
ATOM 7233 N N . LEU B 1 354 ? -21.141 -20.719 -18.594 1 93.69 354 LEU B N 1
ATOM 7234 C CA . LEU B 1 354 ? -21.969 -21.906 -18.562 1 93.69 354 LEU B CA 1
ATOM 7235 C C . LEU B 1 354 ? -23.344 -21.641 -19.188 1 93.69 354 LEU B C 1
ATOM 7237 O O . LEU B 1 354 ? -23.906 -20.578 -18.984 1 93.69 354 LEU B O 1
ATOM 7241 N N . HIS B 1 355 ? -23.797 -22.656 -19.969 1 95.25 355 HIS B N 1
ATOM 7242 C CA . HIS B 1 355 ? -25.094 -22.547 -20.641 1 95.25 355 HIS B CA 1
ATOM 7243 C C . HIS B 1 355 ? -25.953 -23.781 -20.375 1 95.25 355 HIS B C 1
ATOM 7245 O O . HIS B 1 355 ? -25.719 -24.844 -20.938 1 95.25 355 HIS B O 1
ATOM 7251 N N . ASP B 1 356 ? -26.906 -23.625 -19.625 1 95.12 356 ASP B N 1
ATOM 7252 C CA . ASP B 1 356 ? -27.938 -24.641 -19.375 1 95.12 356 ASP B CA 1
ATOM 7253 C C . ASP B 1 356 ? -27.297 -25.984 -18.984 1 95.12 356 ASP B C 1
ATOM 7255 O O . ASP B 1 356 ? -27.578 -27 -19.609 1 95.12 356 ASP B O 1
ATOM 7259 N N . VAL B 1 357 ? -26.516 -25.984 -18 1 96 357 VAL B N 1
ATOM 7260 C CA . VAL B 1 357 ? -25.797 -27.172 -17.547 1 96 357 VAL B CA 1
ATOM 7261 C C . VAL B 1 357 ? -26.656 -27.953 -16.578 1 96 357 VAL B C 1
ATOM 7263 O O . VAL B 1 357 ? -27.172 -27.406 -15.594 1 96 357 VAL B O 1
ATOM 7266 N N . THR B 1 358 ? -26.875 -29.266 -16.891 1 96.75 358 THR B N 1
ATOM 7267 C CA . THR B 1 358 ? -27.641 -30.141 -16.016 1 96.75 358 THR B CA 1
ATOM 7268 C C . THR B 1 358 ? -26.891 -31.453 -15.781 1 96.75 358 THR B C 1
ATOM 7270 O O . THR B 1 358 ? -26.531 -32.156 -16.734 1 96.75 358 THR B O 1
ATOM 7273 N N . PHE B 1 359 ? -26.609 -31.812 -14.531 1 96.44 359 PHE B N 1
ATOM 7274 C CA . PHE B 1 359 ? -26.047 -33.094 -14.141 1 96.44 359 PHE B CA 1
ATOM 7275 C C . PHE B 1 359 ? -26.156 -33.312 -12.633 1 96.44 359 PHE B C 1
ATOM 7277 O O . PHE B 1 359 ? -26.531 -32.375 -11.898 1 96.44 359 PHE B O 1
ATOM 7284 N N . THR B 1 360 ? -25.938 -34.5 -12.195 1 96.25 360 THR B N 1
ATOM 7285 C CA . THR B 1 360 ? -26.031 -34.812 -10.773 1 96.25 360 THR B CA 1
ATOM 7286 C C . THR B 1 360 ? -24.812 -35.594 -10.312 1 96.25 360 THR B C 1
ATOM 7288 O O . THR B 1 360 ? -24.422 -36.594 -10.953 1 96.25 360 THR B O 1
ATOM 7291 N N . ALA B 1 361 ? -24.156 -35.125 -9.32 1 96.31 361 ALA B N 1
ATOM 7292 C CA . ALA B 1 361 ? -23.141 -35.875 -8.594 1 96.31 361 ALA B CA 1
ATOM 7293 C C . ALA B 1 361 ? -23.734 -36.531 -7.363 1 96.31 361 ALA B C 1
ATOM 7295 O O . ALA B 1 361 ? -24.094 -35.875 -6.387 1 96.31 361 ALA B O 1
ATOM 7296 N N . ARG B 1 362 ? -23.75 -37.812 -7.363 1 95.44 362 ARG B N 1
ATOM 7297 C CA . ARG B 1 362 ? -24.484 -38.562 -6.352 1 95.44 362 ARG B CA 1
ATOM 7298 C C . ARG B 1 362 ? -23.594 -38.875 -5.152 1 95.44 362 ARG B C 1
ATOM 7300 O O . ARG B 1 362 ? -22.375 -38.969 -5.289 1 95.44 362 ARG B O 1
ATOM 7307 N N . GLN B 1 363 ? -24.328 -39.062 -4.082 1 95 363 GLN B N 1
ATOM 7308 C CA . GLN B 1 363 ? -23.641 -39.438 -2.846 1 95 363 GLN B CA 1
ATOM 7309 C C . GLN B 1 363 ? -22.984 -40.812 -2.967 1 95 363 GLN B C 1
ATOM 7311 O O . GLN B 1 363 ? -23.594 -41.75 -3.494 1 95 363 GLN B O 1
ATOM 7316 N N . GLY B 1 364 ? -21.688 -40.844 -2.572 1 92.5 364 GLY B N 1
ATOM 7317 C CA . GLY B 1 364 ? -20.969 -42.125 -2.574 1 92.5 364 GLY B CA 1
ATOM 7318 C C . GLY B 1 364 ? -20.328 -42.438 -3.91 1 92.5 364 GLY B C 1
ATOM 7319 O O . GLY B 1 364 ? -19.703 -43.5 -4.074 1 92.5 364 GLY B O 1
ATOM 7320 N N . GLU B 1 365 ? -20.516 -41.531 -4.863 1 93.62 365 GLU B N 1
ATOM 7321 C CA . GLU B 1 365 ? -19.953 -41.75 -6.191 1 93.62 365 GLU B CA 1
ATOM 7322 C C . GLU B 1 365 ? -18.906 -40.656 -6.504 1 93.62 365 GLU B C 1
ATOM 7324 O O . GLU B 1 365 ? -18.969 -39.562 -5.965 1 93.62 365 GLU B O 1
ATOM 7329 N N . VAL B 1 366 ? -17.969 -41.094 -7.27 1 94.19 366 VAL B N 1
ATOM 7330 C CA . VAL B 1 366 ? -16.984 -40.156 -7.777 1 94.19 366 VAL B CA 1
ATOM 7331 C C . VAL B 1 366 ? -17.391 -39.688 -9.164 1 94.19 366 VAL B C 1
ATOM 7333 O O . VAL B 1 366 ? -17.469 -40.469 -10.109 1 94.19 366 VAL B O 1
ATOM 7336 N N . THR B 1 367 ? -17.766 -38.406 -9.227 1 94.94 367 THR B N 1
ATOM 7337 C CA . THR B 1 367 ? -18.109 -37.781 -10.5 1 94.94 367 THR B CA 1
ATOM 7338 C C . THR B 1 367 ? -16.938 -36.938 -11.016 1 94.94 367 THR B C 1
ATOM 7340 O O . THR B 1 367 ? -16.531 -36 -10.352 1 94.94 367 THR B O 1
ATOM 7343 N N . ALA B 1 368 ? -16.406 -37.25 -12.141 1 93.06 368 ALA B N 1
ATOM 7344 C CA . ALA B 1 368 ? -15.289 -36.5 -12.734 1 93.06 368 ALA B CA 1
ATOM 7345 C C . ALA B 1 368 ? -15.781 -35.531 -13.797 1 93.06 368 ALA B C 1
ATOM 7347 O O . ALA B 1 368 ? -16.656 -35.875 -14.602 1 93.06 368 ALA B O 1
ATOM 7348 N N . LEU B 1 369 ? -15.367 -34.375 -13.672 1 92.38 369 LEU B N 1
ATOM 7349 C CA . LEU B 1 369 ? -15.617 -33.344 -14.68 1 92.38 369 LEU B CA 1
ATOM 7350 C C . LEU B 1 369 ? -14.414 -33.188 -15.594 1 92.38 369 LEU B C 1
ATOM 7352 O O . LEU B 1 369 ? -13.32 -32.812 -15.125 1 92.38 369 LEU B O 1
ATOM 7356 N N . ILE B 1 370 ? -14.602 -33.469 -16.859 1 88.25 370 ILE B N 1
ATOM 7357 C CA . ILE B 1 370 ? -13.5 -33.344 -17.812 1 88.25 370 ILE B CA 1
ATOM 7358 C C . ILE B 1 370 ? -13.914 -32.469 -18.984 1 88.25 370 ILE B C 1
ATOM 7360 O O . ILE B 1 370 ? -15.102 -32.219 -19.203 1 88.25 370 ILE B O 1
ATOM 7364 N N . GLY B 1 371 ? -12.984 -31.984 -19.672 1 84.06 371 GLY B N 1
ATOM 7365 C CA . GLY B 1 371 ? -13.211 -31.109 -20.812 1 84.06 371 GLY B CA 1
ATOM 7366 C C . GLY B 1 371 ? -12.016 -30.219 -21.141 1 84.06 371 GLY B C 1
ATOM 7367 O O . GLY B 1 371 ? -11.023 -30.219 -20.406 1 84.06 371 GLY B O 1
ATOM 7368 N N . PRO B 1 372 ? -12.141 -29.594 -22.203 1 77.31 372 PRO B N 1
ATOM 7369 C CA . PRO B 1 372 ? -11.039 -28.688 -22.578 1 77.31 372 PRO B CA 1
ATOM 7370 C C . PRO B 1 372 ? -10.875 -27.516 -21.625 1 77.31 372 PRO B C 1
ATOM 7372 O O . PRO B 1 372 ? -11.773 -27.234 -20.828 1 77.31 372 PRO B O 1
ATOM 7375 N N . SER B 1 373 ? -9.664 -26.969 -21.672 1 71.44 373 SER B N 1
ATOM 7376 C CA . SER B 1 373 ? -9.414 -25.797 -20.844 1 71.44 373 SER B CA 1
ATOM 7377 C C . SER B 1 373 ? -10.375 -24.656 -21.203 1 71.44 373 SER B C 1
ATOM 7379 O O . SER B 1 373 ? -10.664 -24.438 -22.375 1 71.44 373 SER B O 1
ATOM 7381 N N . GLY B 1 374 ? -10.93 -23.984 -20.234 1 71.75 374 GLY B N 1
ATOM 7382 C CA . GLY B 1 374 ? -11.859 -22.891 -20.453 1 71.75 374 GLY B CA 1
ATOM 7383 C C . GLY B 1 374 ? -13.297 -23.344 -20.625 1 71.75 374 GLY B C 1
ATOM 7384 O O . GLY B 1 374 ? -14.18 -22.547 -20.938 1 71.75 374 GLY B O 1
ATOM 7385 N N . GLY B 1 375 ? -13.484 -24.594 -20.453 1 75.5 375 GLY B N 1
ATOM 7386 C CA . GLY B 1 375 ? -14.82 -25.141 -20.656 1 75.5 375 GLY B CA 1
ATOM 7387 C C . GLY B 1 375 ? -15.766 -24.859 -19.5 1 75.5 375 GLY B C 1
ATOM 7388 O O . GLY B 1 375 ? -16.969 -25.125 -19.594 1 75.5 375 GLY B O 1
ATOM 7389 N N . GLY B 1 376 ? -15.273 -24.312 -18.422 1 84.06 376 GLY B N 1
ATOM 7390 C CA . GLY B 1 376 ? -16.141 -23.938 -17.312 1 84.06 376 GLY B CA 1
ATOM 7391 C C . GLY B 1 376 ? -16.047 -24.875 -16.125 1 84.06 376 GLY B C 1
ATOM 7392 O O . GLY B 1 376 ? -16.844 -24.797 -15.195 1 84.06 376 GLY B O 1
ATOM 7393 N N . LYS B 1 377 ? -15.148 -25.797 -16.094 1 87.25 377 LYS B N 1
ATOM 7394 C CA . LYS B 1 377 ? -15.008 -26.797 -15.055 1 87.25 377 LYS B CA 1
ATOM 7395 C C . LYS B 1 377 ? -14.836 -26.156 -13.688 1 87.25 377 LYS B C 1
ATOM 7397 O O . LYS B 1 377 ? -15.531 -26.516 -12.727 1 87.25 377 LYS B O 1
ATOM 7402 N N . THR B 1 378 ? -13.938 -25.172 -13.633 1 84 378 THR B N 1
ATOM 7403 C CA . THR B 1 378 ? -13.672 -24.484 -12.367 1 84 378 THR B CA 1
ATOM 7404 C C . THR B 1 378 ? -14.883 -23.672 -11.93 1 84 378 THR B C 1
ATOM 7406 O O . THR B 1 378 ? -15.156 -23.562 -10.727 1 84 378 THR B O 1
ATOM 7409 N N . THR B 1 379 ? -15.641 -23.172 -12.867 1 88.25 379 THR B N 1
ATOM 7410 C CA . THR B 1 379 ? -16.844 -22.406 -12.562 1 88.25 379 THR B CA 1
ATOM 7411 C C . THR B 1 379 ? -17.891 -23.297 -11.891 1 88.25 379 THR B C 1
ATOM 7413 O O . THR B 1 379 ? -18.594 -22.844 -10.984 1 88.25 379 THR B O 1
ATOM 7416 N N . VAL B 1 380 ? -17.938 -24.516 -12.336 1 92.94 380 VAL B N 1
ATOM 7417 C CA . VAL B 1 380 ? -18.875 -25.469 -11.75 1 92.94 380 VAL B CA 1
ATOM 7418 C C . VAL B 1 380 ? -18.562 -25.672 -10.273 1 92.94 380 VAL B C 1
ATOM 7420 O O . VAL B 1 380 ? -19.453 -25.672 -9.43 1 92.94 380 VAL B O 1
ATOM 7423 N N . SER B 1 381 ? -17.312 -25.844 -9.984 1 90.94 381 SER B N 1
ATOM 7424 C CA . SER B 1 381 ? -16.891 -26.047 -8.594 1 90.94 381 SER B CA 1
ATOM 7425 C C . SER B 1 381 ? -17.188 -24.812 -7.75 1 90.94 381 SER B C 1
ATOM 7427 O O . SER B 1 381 ? -17.594 -24.922 -6.594 1 90.94 381 SER B O 1
ATOM 7429 N N . ARG B 1 382 ? -17.078 -23.672 -8.336 1 88.88 382 ARG B N 1
ATOM 7430 C CA . ARG B 1 382 ? -17.312 -22.422 -7.625 1 88.88 382 ARG B CA 1
ATOM 7431 C C . ARG B 1 382 ? -18.797 -22.219 -7.34 1 88.88 382 ARG B C 1
ATOM 7433 O O . ARG B 1 382 ? -19.156 -21.688 -6.297 1 88.88 382 ARG B O 1
ATOM 7440 N N . LEU B 1 383 ? -19.578 -22.625 -8.242 1 92.44 383 LEU B N 1
ATOM 7441 C CA . LEU B 1 383 ? -21.031 -22.5 -8.07 1 92.44 383 LEU B CA 1
ATOM 7442 C C . LEU B 1 383 ? -21.547 -23.516 -7.059 1 92.44 383 LEU B C 1
ATOM 7444 O O . LEU B 1 383 ? -22.453 -23.219 -6.277 1 92.44 383 LEU B O 1
ATOM 7448 N N . ALA B 1 384 ? -20.938 -24.703 -7.121 1 94.38 384 ALA B N 1
ATOM 7449 C CA . ALA B 1 384 ? -21.344 -25.734 -6.172 1 94.38 384 ALA B CA 1
ATOM 7450 C C . ALA B 1 384 ? -21.109 -25.281 -4.734 1 94.38 384 ALA B C 1
ATOM 7452 O O . ALA B 1 384 ? -21.938 -25.516 -3.857 1 94.38 384 ALA B O 1
ATOM 7453 N N . ALA B 1 385 ? -20 -24.609 -4.535 1 91.94 385 ALA B N 1
ATOM 7454 C CA . ALA B 1 385 ? -19.641 -24.125 -3.203 1 91.94 385 ALA B CA 1
ATOM 7455 C C . ALA B 1 385 ? -20.25 -22.75 -2.93 1 91.94 385 ALA B C 1
ATOM 7457 O O . ALA B 1 385 ? -19.984 -22.156 -1.885 1 91.94 385 ALA B O 1
ATOM 7458 N N . ARG B 1 386 ? -20.969 -22.172 -3.859 1 90.75 386 ARG B N 1
ATOM 7459 C CA . ARG B 1 386 ? -21.656 -20.875 -3.799 1 90.75 386 ARG B CA 1
ATOM 7460 C C . ARG B 1 386 ? -20.656 -19.75 -3.584 1 90.75 386 ARG B C 1
ATOM 7462 O O . ARG B 1 386 ? -20.906 -18.844 -2.781 1 90.75 386 ARG B O 1
ATOM 7469 N N . PHE B 1 387 ? -19.562 -19.969 -4.156 1 85.69 387 PHE B N 1
ATOM 7470 C CA . PHE B 1 387 ? -18.672 -18.797 -4.238 1 85.69 387 PHE B CA 1
ATOM 7471 C C . PHE B 1 387 ? -19.297 -17.719 -5.105 1 85.69 387 PHE B C 1
ATOM 7473 O O . PHE B 1 387 ? -19.031 -16.531 -4.902 1 85.69 387 PHE B O 1
ATOM 7480 N N . TRP B 1 388 ? -20.094 -18.172 -6.047 1 85.94 388 TRP B N 1
ATOM 7481 C CA . TRP B 1 388 ? -20.938 -17.344 -6.91 1 85.94 388 TRP B CA 1
ATOM 7482 C C . TRP B 1 388 ? -22.375 -17.875 -6.941 1 85.94 388 TRP B C 1
ATOM 7484 O O . TRP B 1 388 ? -22.609 -19.062 -6.734 1 85.94 388 TRP B O 1
ATOM 7494 N N . ASP B 1 389 ? -23.234 -16.906 -7.246 1 88.75 389 ASP B N 1
ATOM 7495 C CA . ASP B 1 389 ? -24.609 -17.344 -7.492 1 88.75 389 ASP B CA 1
ATOM 7496 C C . ASP B 1 389 ? -24.891 -17.484 -8.984 1 88.75 389 ASP B C 1
ATOM 7498 O O . ASP B 1 389 ? -24.375 -16.703 -9.797 1 88.75 389 ASP B O 1
ATOM 7502 N N . CYS B 1 390 ? -25.594 -18.469 -9.273 1 91.56 390 CYS B N 1
ATOM 7503 C CA . CYS B 1 390 ? -25.891 -18.688 -10.68 1 91.56 390 CYS B CA 1
ATOM 7504 C C . CYS B 1 390 ? -26.812 -17.609 -11.227 1 91.56 390 CYS B C 1
ATOM 7506 O O . CYS B 1 390 ? -27.562 -16.984 -10.461 1 91.56 390 CYS B O 1
ATOM 7508 N N . THR B 1 391 ? -26.75 -17.344 -12.477 1 90.38 391 THR B N 1
ATOM 7509 C CA . THR B 1 391 ? -27.594 -16.359 -13.141 1 90.38 391 THR B CA 1
ATOM 7510 C C . THR B 1 391 ? -28.969 -16.922 -13.43 1 90.38 391 THR B C 1
ATOM 7512 O O . THR B 1 391 ? -29.984 -16.25 -13.242 1 90.38 391 THR B O 1
ATOM 7515 N N . ASP B 1 392 ? -28.969 -18.094 -13.969 1 93.62 392 ASP B N 1
ATOM 7516 C CA . ASP B 1 392 ? -30.203 -18.828 -14.234 1 93.62 392 ASP B CA 1
ATOM 7517 C C . ASP B 1 392 ? -30.078 -20.281 -13.766 1 93.62 392 ASP B C 1
ATOM 7519 O O . ASP B 1 392 ? -28.984 -20.812 -13.648 1 93.62 392 ASP B O 1
ATOM 7523 N N . GLY B 1 393 ? -31.188 -20.781 -13.414 1 95.19 393 GLY B N 1
ATOM 7524 C CA . GLY B 1 393 ? -31.188 -22.156 -12.898 1 95.19 393 GLY B CA 1
ATOM 7525 C C . GLY B 1 393 ? -30.938 -22.219 -11.406 1 95.19 393 GLY B C 1
ATOM 7526 O O . GLY B 1 393 ? -31.156 -21.25 -10.688 1 95.19 393 GLY B O 1
ATOM 7527 N N . ARG B 1 394 ? -30.672 -23.484 -10.961 1 95.75 394 ARG B N 1
ATOM 7528 C CA . ARG B 1 394 ? -30.422 -23.625 -9.523 1 95.75 394 ARG B CA 1
ATOM 7529 C C . ARG B 1 394 ? -29.469 -24.781 -9.242 1 95.75 394 ARG B C 1
ATOM 7531 O O . ARG B 1 394 ? -29.469 -25.781 -9.961 1 95.75 394 ARG B O 1
ATOM 7538 N N . VAL B 1 395 ? -28.672 -24.641 -8.305 1 96.69 395 VAL B N 1
ATOM 7539 C CA . VAL B 1 395 ? -27.797 -25.672 -7.758 1 96.69 395 VAL B CA 1
ATOM 7540 C C . VAL B 1 395 ? -28.344 -26.141 -6.406 1 96.69 395 VAL B C 1
ATOM 7542 O O . VAL B 1 395 ? -28.641 -25.328 -5.535 1 96.69 395 VAL B O 1
ATOM 7545 N N . CYS B 1 396 ? -28.5 -27.453 -6.324 1 97.12 396 CYS B N 1
ATOM 7546 C CA . CYS B 1 396 ? -29.078 -27.984 -5.102 1 97.12 396 CYS B CA 1
ATOM 7547 C C . CYS B 1 396 ? -28.156 -29.047 -4.496 1 97.12 396 CYS B C 1
ATOM 7549 O O . CYS B 1 396 ? -27.5 -29.797 -5.219 1 97.12 396 CYS B O 1
ATOM 7551 N N . ILE B 1 397 ? -28.172 -29.109 -3.207 1 97.06 397 ILE B N 1
ATOM 7552 C CA . ILE B 1 397 ? -27.5 -30.156 -2.447 1 97.06 397 ILE B CA 1
ATOM 7553 C C . ILE B 1 397 ? -28.516 -30.922 -1.619 1 97.06 397 ILE B C 1
ATOM 7555 O O . ILE B 1 397 ? -29.109 -30.375 -0.69 1 97.06 397 ILE B O 1
ATOM 7559 N N . GLY B 1 398 ? -28.719 -32.125 -1.906 1 96.12 398 GLY B N 1
ATOM 7560 C CA . GLY B 1 398 ? -29.75 -32.906 -1.223 1 96.12 398 GLY B CA 1
ATOM 7561 C C . GLY B 1 398 ? -31.109 -32.219 -1.27 1 96.12 398 GLY B C 1
ATOM 7562 O O . GLY B 1 398 ? -31.781 -32.094 -0.241 1 96.12 398 GLY B O 1
ATOM 7563 N N . GLY B 1 399 ? -31.297 -31.578 -2.32 1 93.44 399 GLY B N 1
ATOM 7564 C CA . GLY B 1 399 ? -32.594 -30.906 -2.475 1 93.44 399 GLY B CA 1
ATOM 7565 C C . GLY B 1 399 ? -32.562 -29.484 -1.963 1 93.44 399 GLY B C 1
ATOM 7566 O O . GLY B 1 399 ? -33.469 -28.703 -2.279 1 93.44 399 GLY B O 1
ATOM 7567 N N . MET B 1 400 ? -31.656 -29.109 -1.192 1 95.06 400 MET B N 1
ATOM 7568 C CA . MET B 1 400 ? -31.531 -27.75 -0.645 1 95.06 400 MET B CA 1
ATOM 7569 C C . MET B 1 400 ? -30.938 -26.797 -1.671 1 95.06 400 MET B C 1
ATOM 7571 O O . MET B 1 400 ? -29.859 -27.062 -2.211 1 95.06 400 MET B O 1
ATOM 7575 N N . ASP B 1 401 ? -31.625 -25.688 -1.862 1 94.75 401 ASP B N 1
ATOM 7576 C CA . ASP B 1 401 ? -31.125 -24.656 -2.771 1 94.75 401 ASP B CA 1
ATOM 7577 C C . ASP B 1 401 ? -29.953 -23.891 -2.146 1 94.75 401 ASP B C 1
ATOM 7579 O O . ASP B 1 401 ? -30.125 -23.25 -1.109 1 94.75 401 ASP B O 1
ATOM 7583 N N . VAL B 1 402 ? -28.844 -23.922 -2.818 1 94.31 402 VAL B N 1
ATOM 7584 C CA . VAL B 1 402 ? -27.641 -23.328 -2.264 1 94.31 402 VAL B CA 1
ATOM 7585 C C . VAL B 1 402 ? -27.766 -21.812 -2.205 1 94.31 402 VAL B C 1
ATOM 7587 O O . VAL B 1 402 ? -27.188 -21.172 -1.334 1 94.31 402 VAL B O 1
ATOM 7590 N N . SER B 1 403 ? -28.562 -21.188 -3.088 1 91.75 403 SER B N 1
ATOM 7591 C CA . SER B 1 403 ? -28.703 -19.734 -3.158 1 91.75 403 SER B CA 1
ATOM 7592 C C . SER B 1 403 ? -29.438 -19.203 -1.946 1 91.75 403 SER B C 1
ATOM 7594 O O . SER B 1 403 ? -29.344 -18.016 -1.622 1 91.75 403 SER B O 1
ATOM 7596 N N . GLN B 1 404 ? -30.109 -20.031 -1.241 1 92.31 404 GLN B N 1
ATOM 7597 C CA . GLN B 1 404 ? -30.922 -19.594 -0.103 1 92.31 404 GLN B CA 1
ATOM 7598 C C . GLN B 1 404 ? -30.25 -19.969 1.217 1 92.31 404 GLN B C 1
ATOM 7600 O O . GLN B 1 404 ? -30.781 -19.672 2.291 1 92.31 404 GLN B O 1
ATOM 7605 N N . THR B 1 405 ? -29.125 -20.516 1.139 1 92.25 405 THR B N 1
ATOM 7606 C CA . THR B 1 405 ? -28.422 -20.969 2.338 1 92.25 405 THR B CA 1
ATOM 7607 C C . THR B 1 405 ? -27.266 -20.047 2.66 1 92.25 405 THR B C 1
ATOM 7609 O O . THR B 1 405 ? -26.625 -19.5 1.753 1 92.25 405 THR B O 1
ATOM 7612 N N . ASP B 1 406 ? -27.031 -19.906 3.949 1 90.44 406 ASP B N 1
ATOM 7613 C CA . ASP B 1 406 ? -25.875 -19.125 4.371 1 90.44 406 ASP B CA 1
ATOM 7614 C C . ASP B 1 406 ? -24.578 -19.75 3.902 1 90.44 406 ASP B C 1
ATOM 7616 O O . ASP B 1 406 ? -24.359 -20.953 4.098 1 90.44 406 ASP B O 1
ATOM 7620 N N . PRO B 1 407 ? -23.719 -19 3.27 1 87.81 407 PRO B N 1
ATOM 7621 C CA . PRO B 1 407 ? -22.5 -19.562 2.68 1 87.81 407 PRO B CA 1
ATOM 7622 C C . PRO B 1 407 ? -21.594 -20.219 3.715 1 87.81 407 PRO B C 1
ATOM 7624 O O . PRO B 1 407 ? -20.984 -21.25 3.434 1 87.81 407 PRO B O 1
ATOM 7627 N N . GLU B 1 408 ? -21.516 -19.688 4.879 1 85.44 408 GLU B N 1
ATOM 7628 C CA . GLU B 1 408 ? -20.656 -20.266 5.906 1 85.44 408 GLU B CA 1
ATOM 7629 C C . GLU B 1 408 ? -21.156 -21.641 6.352 1 85.44 408 GLU B C 1
ATOM 7631 O O . GLU B 1 408 ? -20.375 -22.547 6.586 1 85.44 408 GLU B O 1
ATOM 7636 N N . ARG B 1 409 ? -22.422 -21.688 6.496 1 89.81 409 ARG B N 1
ATOM 7637 C CA . ARG B 1 409 ? -23.031 -22.969 6.883 1 89.81 409 ARG B CA 1
ATOM 7638 C C . ARG B 1 409 ? -22.953 -23.984 5.746 1 89.81 409 ARG B C 1
ATOM 7640 O O . ARG B 1 409 ? -22.75 -25.172 5.988 1 89.81 409 ARG B O 1
ATOM 7647 N N . LEU B 1 410 ? -23.125 -23.484 4.625 1 92.75 410 LEU B N 1
ATOM 7648 C CA . LEU B 1 410 ? -23.047 -24.359 3.455 1 92.75 410 LEU B CA 1
ATOM 7649 C C . LEU B 1 410 ? -21.656 -24.969 3.328 1 92.75 410 LEU B C 1
ATOM 7651 O O . LEU B 1 410 ? -21.531 -26.156 3.012 1 92.75 410 LEU B O 1
ATOM 7655 N N . LEU B 1 411 ? -20.672 -24.219 3.596 1 91.5 411 LEU B N 1
ATOM 7656 C CA . LEU B 1 411 ? -19.297 -24.641 3.379 1 91.5 411 LEU B CA 1
ATOM 7657 C C . LEU B 1 411 ? -18.875 -25.672 4.426 1 91.5 411 LEU B C 1
ATOM 7659 O O . LEU B 1 411 ? -17.859 -26.344 4.262 1 91.5 411 LEU B O 1
ATOM 7663 N N . THR B 1 412 ? -19.688 -25.844 5.449 1 91.88 412 THR B N 1
ATOM 7664 C CA . THR B 1 412 ? -19.406 -26.906 6.414 1 91.88 412 THR B CA 1
ATOM 7665 C C . THR B 1 412 ? -19.594 -28.281 5.777 1 91.88 412 THR B C 1
ATOM 7667 O O . THR B 1 412 ? -19.016 -29.266 6.246 1 91.88 412 THR B O 1
ATOM 7670 N N . LEU B 1 413 ? -20.25 -28.297 4.676 1 94.56 413 LEU B N 1
ATOM 7671 C CA . LEU B 1 413 ? -20.531 -29.547 3.984 1 94.56 413 LEU B CA 1
ATOM 7672 C C . LEU B 1 413 ? -19.406 -29.891 3.004 1 94.56 413 LEU B C 1
ATOM 7674 O O . LEU B 1 413 ? -19.359 -31 2.473 1 94.56 413 LEU B O 1
ATOM 7678 N N . PHE B 1 414 ? -18.484 -28.984 2.863 1 95 414 PHE B N 1
ATOM 7679 C CA . PHE B 1 414 ? -17.531 -29.141 1.78 1 95 414 PHE B CA 1
ATOM 7680 C C . PHE B 1 414 ? -16.109 -29.219 2.324 1 95 414 PHE B C 1
ATOM 7682 O O . PHE B 1 414 ? -15.758 -28.5 3.266 1 95 414 PHE B O 1
ATOM 7689 N N . SER B 1 415 ? -15.32 -30.156 1.859 1 94.19 415 SER B N 1
ATOM 7690 C CA . SER B 1 415 ? -13.859 -30.094 1.854 1 94.19 415 SER B CA 1
ATOM 7691 C C . SER B 1 415 ? -13.32 -29.859 0.448 1 94.19 415 SER B C 1
ATOM 7693 O O . SER B 1 415 ? -13.617 -30.609 -0.476 1 94.19 415 SER B O 1
ATOM 7695 N N . ILE B 1 416 ? -12.617 -28.797 0.301 1 92.62 416 ILE B N 1
ATOM 7696 C CA . ILE B 1 416 ? -12.203 -28.406 -1.043 1 92.62 416 ILE B CA 1
ATOM 7697 C C . ILE B 1 416 ? -10.68 -28.406 -1.131 1 92.62 416 ILE B C 1
ATOM 7699 O O . ILE B 1 416 ? -10 -27.922 -0.222 1 92.62 416 ILE B O 1
ATOM 7703 N N . VAL B 1 417 ? -10.164 -29.016 -2.125 1 91.25 417 VAL B N 1
ATOM 7704 C CA . VAL B 1 417 ? -8.75 -28.953 -2.473 1 91.25 417 VAL B CA 1
ATOM 7705 C C . VAL B 1 417 ? -8.57 -28.203 -3.787 1 91.25 417 VAL B C 1
ATOM 7707 O O . VAL B 1 417 ? -8.992 -28.672 -4.848 1 91.25 417 VAL B O 1
ATOM 7710 N N . PHE B 1 418 ? -7.934 -27.125 -3.709 1 86.94 418 PHE B N 1
ATOM 7711 C CA . PHE B 1 418 ? -7.777 -26.25 -4.867 1 86.94 418 PHE B CA 1
ATOM 7712 C C . PHE B 1 418 ? -6.527 -26.609 -5.656 1 86.94 418 PHE B C 1
ATOM 7714 O O . PHE B 1 418 ? -5.652 -27.312 -5.152 1 86.94 418 PHE B O 1
ATOM 7721 N N . GLN B 1 419 ? -6.562 -26.031 -6.871 1 78.38 419 GLN B N 1
ATOM 7722 C CA . GLN B 1 419 ? -5.391 -26.203 -7.727 1 78.38 419 GLN B CA 1
ATOM 7723 C C . GLN B 1 419 ? -4.203 -25.406 -7.184 1 78.38 419 GLN B C 1
ATOM 7725 O O . GLN B 1 419 ? -3.098 -25.953 -7.07 1 78.38 419 GLN B O 1
ATOM 7730 N N . ASP B 1 420 ? -4.492 -24.172 -6.859 1 76.69 420 ASP B N 1
ATOM 7731 C CA . ASP B 1 420 ? -3.48 -23.312 -6.254 1 76.69 420 ASP B CA 1
ATOM 7732 C C . ASP B 1 420 ? -3.666 -23.234 -4.738 1 76.69 420 ASP B C 1
ATOM 7734 O O . ASP B 1 420 ? -4.641 -22.656 -4.258 1 76.69 420 ASP B O 1
ATOM 7738 N N . VAL B 1 421 ? -2.639 -23.891 -4.094 1 82.38 421 VAL B N 1
ATOM 7739 C CA . VAL B 1 421 ? -2.754 -23.969 -2.643 1 82.38 421 VAL B CA 1
ATOM 7740 C C . VAL B 1 421 ? -2.084 -22.766 -1.994 1 82.38 421 VAL B C 1
ATOM 7742 O O . VAL B 1 421 ? -0.993 -22.359 -2.4 1 82.38 421 VAL B O 1
ATOM 7745 N N . THR B 1 422 ? -2.82 -22.156 -1.149 1 83.19 422 THR B N 1
ATOM 7746 C CA . THR B 1 422 ? -2.252 -21.078 -0.353 1 83.19 422 THR B CA 1
ATOM 7747 C C . THR B 1 422 ? -2.08 -21.5 1.102 1 83.19 422 THR B C 1
ATOM 7749 O O . THR B 1 422 ? -2.998 -22.078 1.698 1 83.19 422 THR B O 1
ATOM 7752 N N . LEU B 1 423 ? -0.863 -21.359 1.594 1 86.81 423 LEU B N 1
ATOM 7753 C CA . LEU B 1 423 ? -0.567 -21.688 2.986 1 86.81 423 LEU B CA 1
ATOM 7754 C C . LEU B 1 423 ? -0.27 -20.422 3.783 1 86.81 423 LEU B C 1
ATOM 7756 O O . LEU B 1 423 ? 0.073 -19.391 3.207 1 86.81 423 LEU B O 1
ATOM 7760 N N . PHE B 1 424 ? -0.484 -20.531 5.047 1 86 424 PHE B N 1
ATOM 7761 C CA . PHE B 1 424 ? -0.285 -19.391 5.938 1 86 424 PHE B CA 1
ATOM 7762 C C . PHE B 1 424 ? 1.138 -19.375 6.484 1 86 424 PHE B C 1
ATOM 7764 O O . PHE B 1 424 ? 1.785 -20.422 6.574 1 86 424 PHE B O 1
ATOM 7771 N N . ASN B 1 425 ? 1.557 -18.141 6.773 1 84.31 425 ASN B N 1
ATOM 7772 C CA . ASN B 1 425 ? 2.854 -18.031 7.434 1 84.31 425 ASN B CA 1
ATOM 7773 C C . ASN B 1 425 ? 2.785 -18.5 8.883 1 84.31 425 ASN B C 1
ATOM 7775 O O . ASN B 1 425 ? 2.783 -17.672 9.805 1 84.31 425 ASN B O 1
ATOM 7779 N N . ASN B 1 426 ? 2.76 -19.719 9.016 1 88.38 426 ASN B N 1
ATOM 7780 C CA . ASN B 1 426 ? 2.631 -20.406 10.305 1 88.38 426 ASN B CA 1
ATOM 7781 C C . ASN B 1 426 ? 3.268 -21.797 10.273 1 88.38 426 ASN B C 1
ATOM 7783 O O . ASN B 1 426 ? 3.906 -22.156 9.281 1 88.38 426 ASN B O 1
ATOM 7787 N N . THR B 1 427 ? 3.184 -22.5 11.367 1 91.81 427 THR B N 1
ATOM 7788 C CA . THR B 1 427 ? 3.764 -23.844 11.461 1 91.81 427 THR B CA 1
ATOM 7789 C C . THR B 1 427 ? 2.973 -24.828 10.609 1 91.81 427 THR B C 1
ATOM 7791 O O . THR B 1 427 ? 1.836 -24.562 10.219 1 91.81 427 THR B O 1
ATOM 7794 N N . VAL B 1 428 ? 3.621 -25.953 10.305 1 93.44 428 VAL B N 1
ATOM 7795 C CA . VAL B 1 428 ? 2.957 -27.016 9.555 1 93.44 428 VAL B CA 1
ATOM 7796 C C . VAL B 1 428 ? 1.712 -27.469 10.312 1 93.44 428 VAL B C 1
ATOM 7798 O O . VAL B 1 428 ? 0.646 -27.641 9.711 1 93.44 428 VAL B O 1
ATOM 7801 N N . MET B 1 429 ? 1.887 -27.562 11.594 1 94.44 429 MET B N 1
ATOM 7802 C CA . MET B 1 429 ? 0.802 -28.031 12.453 1 94.44 429 MET B CA 1
ATOM 7803 C C . MET B 1 429 ? -0.394 -27.078 12.375 1 94.44 429 MET B C 1
ATOM 7805 O O . MET B 1 429 ? -1.527 -27.531 12.18 1 94.44 429 MET B O 1
ATOM 7809 N N . GLU B 1 430 ? -0.129 -25.875 12.469 1 91.75 430 GLU B N 1
ATOM 7810 C CA . GLU B 1 430 ? -1.21 -24.891 12.5 1 91.75 430 GLU B CA 1
ATOM 7811 C C . GLU B 1 430 ? -1.853 -24.734 11.125 1 91.75 430 GLU B C 1
ATOM 7813 O O . GLU B 1 430 ? -3.039 -24.406 11.023 1 91.75 430 GLU B O 1
ATOM 7818 N N . ASN B 1 431 ? -1.07 -24.922 10.125 1 92.94 431 ASN B N 1
ATOM 7819 C CA . ASN B 1 431 ? -1.627 -24.875 8.781 1 92.94 431 ASN B CA 1
ATOM 7820 C C . ASN B 1 431 ? -2.641 -25.984 8.547 1 92.94 431 ASN B C 1
ATOM 7822 O O . ASN B 1 431 ? -3.666 -25.781 7.898 1 92.94 431 ASN B O 1
ATOM 7826 N N . ILE B 1 432 ? -2.305 -27.125 9.086 1 94.44 432 ILE B N 1
ATOM 7827 C CA . ILE B 1 432 ? -3.215 -28.25 8.93 1 94.44 432 ILE B CA 1
ATOM 7828 C C . ILE B 1 432 ? -4.426 -28.062 9.844 1 94.44 432 ILE B C 1
ATOM 7830 O O . ILE B 1 432 ? -5.555 -28.375 9.453 1 94.44 432 ILE B O 1
ATOM 7834 N N . ARG B 1 433 ? -4.23 -27.516 10.984 1 93.5 433 ARG B N 1
ATOM 7835 C CA . ARG B 1 433 ? -5.281 -27.328 11.977 1 93.5 433 ARG B CA 1
ATOM 7836 C C . ARG B 1 433 ? -6.352 -26.375 11.477 1 93.5 433 ARG B C 1
ATOM 7838 O O . ARG B 1 433 ? -7.465 -26.328 12.008 1 93.5 433 ARG B O 1
ATOM 7845 N N . ILE B 1 434 ? -6.094 -25.672 10.453 1 90 434 ILE B N 1
ATOM 7846 C CA . ILE B 1 434 ? -7.047 -24.75 9.867 1 90 434 ILE B CA 1
ATOM 7847 C C . ILE B 1 434 ? -8.281 -25.5 9.375 1 90 434 ILE B C 1
ATOM 7849 O O . ILE B 1 434 ? -9.375 -24.938 9.312 1 90 434 ILE B O 1
ATOM 7853 N N . GLY B 1 435 ? -8.086 -26.75 9.07 1 90.31 435 GLY B N 1
ATOM 7854 C CA . GLY B 1 435 ? -9.203 -27.578 8.633 1 90.31 435 GLY B CA 1
ATOM 7855 C C . GLY B 1 435 ? -10.266 -27.734 9.703 1 90.31 435 GLY B C 1
ATOM 7856 O O . GLY B 1 435 ? -11.453 -27.844 9.391 1 90.31 435 GLY B O 1
ATOM 7857 N N . ARG B 1 436 ? -9.836 -27.938 10.859 1 91.62 436 ARG B N 1
ATOM 7858 C CA . ARG B 1 436 ? -10.688 -28 12.039 1 91.62 436 ARG B CA 1
ATOM 7859 C C . ARG B 1 436 ? -9.984 -27.422 13.258 1 91.62 436 ARG B C 1
ATOM 7861 O O . ARG B 1 436 ? -9.125 -28.062 13.859 1 91.62 436 ARG B O 1
ATOM 7868 N N . ARG B 1 437 ? -10.422 -26.375 13.734 1 85.75 437 ARG B N 1
ATOM 7869 C CA . ARG B 1 437 ? -9.711 -25.562 14.711 1 85.75 437 ARG B CA 1
ATOM 7870 C C . ARG B 1 437 ? -9.617 -26.281 16.047 1 85.75 437 ARG B C 1
ATOM 7872 O O . ARG B 1 437 ? -8.625 -26.141 16.781 1 85.75 437 ARG B O 1
ATOM 7879 N N . ASP B 1 438 ? -10.609 -26.969 16.328 1 88.19 438 ASP B N 1
ATOM 7880 C CA . ASP B 1 438 ? -10.664 -27.594 17.656 1 88.19 438 ASP B CA 1
ATOM 7881 C C . ASP B 1 438 ? -10.008 -28.969 17.641 1 88.19 438 ASP B C 1
ATOM 7883 O O . ASP B 1 438 ? -10.109 -29.719 18.625 1 88.19 438 ASP B O 1
ATOM 7887 N N . ALA B 1 439 ? -9.32 -29.203 16.547 1 93.88 439 ALA B N 1
ATOM 7888 C CA . ALA B 1 439 ? -8.695 -30.531 16.469 1 93.88 439 ALA B CA 1
ATOM 7889 C C . ALA B 1 439 ? -7.5 -30.625 17.406 1 93.88 439 ALA B C 1
ATOM 7891 O O . ALA B 1 439 ? -6.758 -29.672 17.578 1 93.88 439 ALA B O 1
ATOM 7892 N N . THR B 1 440 ? -7.316 -31.75 18.016 1 95.69 440 THR B N 1
ATOM 7893 C CA . THR B 1 440 ? -6.168 -32 18.875 1 95.69 440 THR B CA 1
ATOM 7894 C C . THR B 1 440 ? -4.918 -32.281 18.047 1 95.69 440 THR B C 1
ATOM 7896 O O . THR B 1 440 ? -5.008 -32.531 16.844 1 95.69 440 THR B O 1
ATOM 7899 N N . ASP B 1 441 ? -3.801 -32.25 18.672 1 94.88 441 ASP B N 1
ATOM 7900 C CA . ASP B 1 441 ? -2.535 -32.5 18 1 94.88 441 ASP B CA 1
ATOM 7901 C C . ASP B 1 441 ? -2.516 -33.906 17.375 1 94.88 441 ASP B C 1
ATOM 7903 O O . ASP B 1 441 ? -1.992 -34.094 16.266 1 94.88 441 ASP B O 1
ATOM 7907 N N . GLU B 1 442 ? -3.117 -34.75 18.078 1 95.5 442 GLU B N 1
ATOM 7908 C CA . GLU B 1 442 ? -3.143 -36.125 17.594 1 95.5 442 GLU B CA 1
ATOM 7909 C C . GLU B 1 442 ? -3.984 -36.25 16.328 1 95.5 442 GLU B C 1
ATOM 7911 O O . GLU B 1 442 ? -3.607 -36.969 15.391 1 95.5 442 GLU B O 1
ATOM 7916 N N . GLU B 1 443 ? -5.066 -35.594 16.344 1 95.81 443 GLU B N 1
ATOM 7917 C CA . GLU B 1 443 ? -5.938 -35.594 15.18 1 95.81 443 GLU B CA 1
ATOM 7918 C C . GLU B 1 443 ? -5.262 -34.969 13.977 1 95.81 443 GLU B C 1
ATOM 7920 O O . GLU B 1 443 ? -5.41 -35.438 12.844 1 95.81 443 GLU B O 1
ATOM 7925 N N . VAL B 1 444 ? -4.598 -33.906 14.203 1 95.75 444 VAL B N 1
ATOM 7926 C CA . VAL B 1 444 ? -3.881 -33.188 13.141 1 95.75 444 VAL B CA 1
ATOM 7927 C C . VAL B 1 444 ? -2.793 -34.094 12.57 1 95.75 444 VAL B C 1
ATOM 7929 O O . VAL B 1 444 ? -2.635 -34.188 11.352 1 95.75 444 VAL B O 1
ATOM 7932 N N . MET B 1 445 ? -2.074 -34.781 13.453 1 95.56 445 MET B N 1
ATOM 7933 C CA . MET B 1 445 ? -1.004 -35.656 13.008 1 95.56 445 MET B CA 1
ATOM 7934 C C . MET B 1 445 ? -1.567 -36.844 12.242 1 95.56 445 MET B C 1
ATOM 7936 O O . MET B 1 445 ? -0.955 -37.312 11.281 1 95.56 445 MET B O 1
ATOM 7940 N N . ALA B 1 446 ? -2.678 -37.312 12.688 1 95.44 446 ALA B N 1
ATOM 7941 C CA . ALA B 1 446 ? -3.326 -38.406 11.992 1 95.44 446 ALA B CA 1
ATOM 7942 C C . ALA B 1 446 ? -3.727 -38.031 10.57 1 95.44 446 ALA B C 1
ATOM 7944 O O . ALA B 1 446 ? -3.52 -38.781 9.625 1 95.44 446 ALA B O 1
ATOM 7945 N N . ALA B 1 447 ? -4.363 -36.906 10.438 1 95.38 447 ALA B N 1
ATOM 7946 C CA . ALA B 1 447 ? -4.738 -36.375 9.117 1 95.38 447 ALA B CA 1
ATOM 7947 C C . ALA B 1 447 ? -3.508 -36.188 8.234 1 95.38 447 ALA B C 1
ATOM 7949 O O . ALA B 1 447 ? -3.547 -36.469 7.035 1 95.38 447 ALA B O 1
ATOM 7950 N N . ALA B 1 448 ? -2.443 -35.719 8.828 1 95.75 448 ALA B N 1
ATOM 7951 C CA . ALA B 1 448 ? -1.19 -35.5 8.109 1 95.75 448 ALA B CA 1
ATOM 7952 C C . ALA B 1 448 ? -0.612 -36.844 7.598 1 95.75 448 ALA B C 1
ATOM 7954 O O . ALA B 1 448 ? -0.061 -36.906 6.496 1 95.75 448 ALA B O 1
ATOM 7955 N N . ARG B 1 449 ? -0.706 -37.812 8.383 1 94.69 449 ARG B N 1
ATOM 7956 C CA . ARG B 1 449 ? -0.212 -39.125 7.988 1 94.69 449 ARG B CA 1
ATOM 7957 C C . ARG B 1 449 ? -1.011 -39.688 6.816 1 94.69 449 ARG B C 1
ATOM 7959 O O . ARG B 1 449 ? -0.443 -40.281 5.898 1 94.69 449 ARG B O 1
ATOM 7966 N N . MET B 1 450 ? -2.275 -39.469 6.887 1 94.5 450 MET B N 1
ATOM 7967 C CA . MET B 1 450 ? -3.137 -39.938 5.805 1 94.5 450 MET B CA 1
ATOM 7968 C C . MET B 1 450 ? -2.789 -39.25 4.492 1 94.5 450 MET B C 1
ATOM 7970 O O . MET B 1 450 ? -2.975 -39.812 3.416 1 94.5 450 MET B O 1
ATOM 7974 N N . ALA B 1 451 ? -2.277 -38.062 4.574 1 94.69 451 ALA B N 1
ATOM 7975 C CA . ALA B 1 451 ? -1.896 -37.312 3.393 1 94.69 451 ALA B CA 1
ATOM 7976 C C . ALA B 1 451 ? -0.409 -37.469 3.09 1 94.69 451 ALA B C 1
ATOM 7978 O O . ALA B 1 451 ? 0.138 -36.75 2.242 1 94.69 451 ALA B O 1
ATOM 7979 N N . HIS B 1 452 ? 0.327 -38.281 3.818 1 93.06 452 HIS B N 1
ATOM 7980 C CA . HIS B 1 452 ? 1.741 -38.594 3.621 1 93.06 452 HIS B CA 1
ATOM 7981 C C . HIS B 1 452 ? 2.605 -37.344 3.912 1 93.06 452 HIS B C 1
ATOM 7983 O O . HIS B 1 452 ? 3.561 -37.094 3.184 1 93.06 452 HIS B O 1
ATOM 7989 N N . CYS B 1 453 ? 2.227 -36.625 4.875 1 92.38 453 CYS B N 1
ATOM 7990 C CA . CYS B 1 453 ? 3.016 -35.438 5.238 1 92.38 453 CYS B CA 1
ATOM 7991 C C . CYS B 1 453 ? 4.098 -35.812 6.25 1 92.38 453 CYS B C 1
ATOM 7993 O O . CYS B 1 453 ? 4.992 -35 6.523 1 92.38 453 CYS B O 1
ATOM 7995 N N . ASP B 1 454 ? 4.09 -36.938 6.777 1 88 454 ASP B N 1
ATOM 7996 C CA . ASP B 1 454 ? 4.98 -37.344 7.855 1 88 454 ASP B CA 1
ATOM 7997 C C . ASP B 1 454 ? 6.441 -37.281 7.41 1 88 454 ASP B C 1
ATOM 7999 O O . ASP B 1 454 ? 7.289 -36.75 8.125 1 88 454 ASP B O 1
ATOM 8003 N N . GLU B 1 455 ? 6.684 -37.875 6.297 1 82.19 455 GLU B N 1
ATOM 8004 C CA . GLU B 1 455 ? 8.062 -37.938 5.809 1 82.19 455 GLU B CA 1
ATOM 8005 C C . GLU B 1 455 ? 8.602 -36.531 5.562 1 82.19 455 GLU B C 1
ATOM 8007 O O . GLU B 1 455 ? 9.773 -36.25 5.828 1 82.19 455 GLU B O 1
ATOM 8012 N N . MET B 1 456 ? 7.777 -35.688 5.105 1 84.44 456 MET B N 1
ATOM 8013 C CA . MET B 1 456 ? 8.18 -34.312 4.832 1 84.44 456 MET B CA 1
ATOM 8014 C C . MET B 1 456 ? 8.484 -33.562 6.125 1 84.44 456 MET B C 1
ATOM 8016 O O . MET B 1 456 ? 9.461 -32.812 6.207 1 84.44 456 MET B O 1
ATOM 8020 N N . VAL B 1 457 ? 7.668 -33.75 7.137 1 89.25 457 VAL B N 1
ATOM 8021 C CA . VAL B 1 457 ? 7.789 -33.031 8.406 1 89.25 457 VAL B CA 1
ATOM 8022 C C . VAL B 1 457 ? 9.062 -33.469 9.125 1 89.25 457 VAL B C 1
ATOM 8024 O O . VAL B 1 457 ? 9.703 -32.688 9.82 1 89.25 457 VAL B O 1
ATOM 8027 N N . GLU B 1 458 ? 9.406 -34.656 8.914 1 85 458 GLU B N 1
ATOM 8028 C CA . GLU B 1 458 ? 10.602 -35.219 9.555 1 85 458 GLU B CA 1
ATOM 8029 C C . GLU B 1 458 ? 11.867 -34.562 9.008 1 85 458 GLU B C 1
ATOM 8031 O O . GLU B 1 458 ? 12.883 -34.469 9.711 1 85 458 GLU B O 1
ATOM 8036 N N . ARG B 1 459 ? 11.836 -34.031 7.906 1 80.25 459 ARG B N 1
ATOM 8037 C CA . ARG B 1 459 ? 13 -33.406 7.27 1 80.25 459 ARG B CA 1
ATOM 8038 C C . ARG B 1 459 ? 13.086 -31.938 7.621 1 80.25 459 ARG B C 1
ATOM 8040 O O . ARG B 1 459 ? 14.125 -31.312 7.418 1 80.25 459 ARG B O 1
ATOM 8047 N N . LEU B 1 460 ? 12.062 -31.484 8.125 1 85.56 460 LEU B N 1
ATOM 8048 C CA . LEU B 1 460 ? 12.047 -30.078 8.469 1 85.56 460 LEU B CA 1
ATOM 8049 C C . LEU B 1 460 ? 12.781 -29.828 9.789 1 85.56 460 LEU B C 1
ATOM 8051 O O . LEU B 1 460 ? 12.734 -30.656 10.695 1 85.56 460 LEU B O 1
ATOM 8055 N N . PRO B 1 461 ? 13.469 -28.719 9.969 1 81.19 461 PRO B N 1
ATOM 8056 C CA . PRO B 1 461 ? 14.312 -28.422 11.133 1 81.19 461 PRO B CA 1
ATOM 8057 C C . PRO B 1 461 ? 13.547 -28.5 12.453 1 81.19 461 PRO B C 1
ATOM 8059 O O . PRO B 1 461 ? 14.078 -28.984 13.453 1 81.19 461 PRO B O 1
ATOM 8062 N N . ASN B 1 462 ? 12.297 -28.062 12.547 1 88.5 462 ASN B N 1
ATOM 8063 C CA . ASN B 1 462 ? 11.516 -28.047 13.781 1 88.5 462 ASN B CA 1
ATOM 8064 C C . ASN B 1 462 ? 10.289 -28.953 13.688 1 88.5 462 ASN B C 1
ATOM 8066 O O . ASN B 1 462 ? 9.289 -28.719 14.367 1 88.5 462 ASN B O 1
ATOM 8070 N N . GLY B 1 463 ? 10.414 -29.812 12.727 1 89.81 463 GLY B N 1
ATOM 8071 C CA . GLY B 1 463 ? 9.336 -30.766 12.594 1 89.81 463 GLY B CA 1
ATOM 8072 C C . GLY B 1 463 ? 7.988 -30.125 12.344 1 89.81 463 GLY B C 1
ATOM 8073 O O . GLY B 1 463 ? 7.855 -29.266 11.461 1 89.81 463 GLY B O 1
ATOM 8074 N N . TRP B 1 464 ? 7.059 -30.453 13.227 1 91.25 464 TRP B N 1
ATOM 8075 C CA . TRP B 1 464 ? 5.684 -29.969 13.102 1 91.25 464 TRP B CA 1
ATOM 8076 C C . TRP B 1 464 ? 5.586 -28.484 13.422 1 91.25 464 TRP B C 1
ATOM 8078 O O . TRP B 1 464 ? 4.656 -27.812 12.977 1 91.25 464 TRP B O 1
ATOM 8088 N N . GLN B 1 465 ? 6.578 -28.016 14.062 1 90.69 465 GLN B N 1
ATOM 8089 C CA . GLN B 1 465 ? 6.543 -26.641 14.508 1 90.69 465 GLN B CA 1
ATOM 8090 C C . GLN B 1 465 ? 7.387 -25.734 13.602 1 90.69 465 GLN B C 1
ATOM 8092 O O . GLN B 1 465 ? 7.625 -24.578 13.922 1 90.69 465 GLN B O 1
ATOM 8097 N N . THR B 1 466 ? 7.715 -26.266 12.5 1 89.38 466 THR B N 1
ATOM 8098 C CA . THR B 1 466 ? 8.508 -25.484 11.555 1 89.38 466 THR B CA 1
ATOM 8099 C C . THR B 1 466 ? 7.652 -24.391 10.914 1 89.38 466 THR B C 1
ATOM 8101 O O . THR B 1 466 ? 6.551 -24.672 10.43 1 89.38 466 THR B O 1
ATOM 8104 N N . LEU B 1 467 ? 8.109 -23.234 10.945 1 87.31 467 LEU B N 1
ATOM 8105 C CA . LEU B 1 467 ? 7.477 -22.125 10.234 1 87.31 467 LEU B CA 1
ATOM 8106 C C . LEU B 1 467 ? 7.734 -22.219 8.734 1 87.31 467 LEU B C 1
ATOM 8108 O O . LEU B 1 467 ? 8.891 -22.266 8.297 1 87.31 467 LEU B O 1
ATOM 8112 N N . ILE B 1 468 ? 6.723 -22.297 7.926 1 83.94 468 ILE B N 1
ATOM 8113 C CA . ILE B 1 468 ? 6.898 -22.594 6.508 1 83.94 468 ILE B CA 1
ATOM 8114 C C . ILE B 1 468 ? 6.906 -21.281 5.707 1 83.94 468 ILE B C 1
ATOM 8116 O O . ILE B 1 468 ? 7.027 -21.312 4.48 1 83.94 468 ILE B O 1
ATOM 8120 N N . GLY B 1 469 ? 6.773 -20.141 6.266 1 75.5 469 GLY B N 1
ATOM 8121 C CA . GLY B 1 469 ? 6.91 -18.859 5.574 1 75.5 469 GLY B CA 1
ATOM 8122 C C . GLY B 1 469 ? 5.648 -18.438 4.852 1 75.5 469 GLY B C 1
ATOM 8123 O O . GLY B 1 469 ? 4.645 -19.156 4.863 1 75.5 469 GLY B O 1
ATOM 8124 N N . GLU B 1 470 ? 5.785 -17.344 4.074 1 70.31 470 GLU B N 1
ATOM 8125 C CA . GLU B 1 470 ? 4.652 -16.812 3.318 1 70.31 470 GLU B CA 1
ATOM 8126 C C . GLU B 1 470 ? 4.289 -17.734 2.154 1 70.31 470 GLU B C 1
ATOM 8128 O O . GLU B 1 470 ? 5.156 -18.109 1.363 1 70.31 470 GLU B O 1
ATOM 8133 N N . ASN B 1 471 ? 3.035 -18.109 2.117 1 69.12 471 ASN B N 1
ATOM 8134 C CA . ASN B 1 471 ? 2.508 -19 1.085 1 69.12 471 ASN B CA 1
ATOM 8135 C C . ASN B 1 471 ? 3.332 -20.281 0.974 1 69.12 471 ASN B C 1
ATOM 8137 O O . ASN B 1 471 ? 3.516 -20.812 -0.122 1 69.12 471 ASN B O 1
ATOM 8141 N N . GLY B 1 472 ? 3.957 -20.688 2.104 1 70.38 472 GLY B N 1
ATOM 8142 C CA . GLY B 1 472 ? 4.727 -21.922 2.121 1 70.38 472 GLY B CA 1
ATOM 8143 C C . GLY B 1 472 ? 5.961 -21.875 1.243 1 70.38 472 GLY B C 1
ATOM 8144 O O . GLY B 1 472 ? 6.289 -22.844 0.564 1 70.38 472 GLY B O 1
ATOM 8145 N N . SER B 1 473 ? 6.531 -20.812 1.152 1 63.69 473 SER B N 1
ATOM 8146 C CA . SER B 1 473 ? 7.672 -20.594 0.269 1 63.69 473 SER B CA 1
ATOM 8147 C C . SER B 1 473 ? 8.797 -21.578 0.564 1 63.69 473 SER B C 1
ATOM 8149 O O . SER B 1 473 ? 9.625 -21.859 -0.305 1 63.69 473 SER B O 1
ATOM 8151 N N . GLU B 1 474 ? 8.758 -22.25 1.666 1 65.38 474 GLU B N 1
ATOM 8152 C CA . GLU B 1 474 ? 9.82 -23.156 2.074 1 65.38 474 GLU B CA 1
ATOM 8153 C C . GLU B 1 474 ? 9.516 -24.594 1.629 1 65.38 474 GLU B C 1
ATOM 8155 O O . GLU B 1 474 ? 10.352 -25.484 1.781 1 65.38 474 GLU B O 1
ATOM 8160 N N . LEU B 1 475 ? 8.297 -24.734 1.083 1 75.69 475 LEU B N 1
ATOM 8161 C CA . LEU B 1 475 ? 7.855 -26.078 0.704 1 75.69 475 LEU B CA 1
ATOM 8162 C C . LEU B 1 475 ? 7.762 -26.203 -0.812 1 75.69 475 LEU B C 1
ATOM 8164 O O . LEU B 1 475 ? 7.625 -25.203 -1.52 1 75.69 475 LEU B O 1
ATOM 8168 N N . SER B 1 476 ? 7.906 -27.453 -1.193 1 72 476 SER B N 1
ATOM 8169 C CA . SER B 1 476 ? 7.688 -27.734 -2.609 1 72 476 SER B CA 1
ATOM 8170 C C . SER B 1 476 ? 6.199 -27.719 -2.951 1 72 476 SER B C 1
ATOM 8172 O O . SER B 1 476 ? 5.352 -27.734 -2.055 1 72 476 SER B O 1
ATOM 8174 N N . GLY B 1 477 ? 5.883 -27.547 -4.211 1 74.69 477 GLY B N 1
ATOM 8175 C CA . GLY B 1 477 ? 4.496 -27.562 -4.648 1 74.69 477 GLY B CA 1
ATOM 8176 C C . GLY B 1 477 ? 3.738 -28.797 -4.191 1 74.69 477 GLY B C 1
ATOM 8177 O O . GLY B 1 477 ? 2.584 -28.703 -3.77 1 74.69 477 GLY B O 1
ATOM 8178 N N . GLY B 1 478 ? 4.434 -29.969 -4.309 1 79.06 478 GLY B N 1
ATOM 8179 C CA . GLY B 1 478 ? 3.807 -31.203 -3.883 1 79.06 478 GLY B CA 1
ATOM 8180 C C . GLY B 1 478 ? 3.574 -31.266 -2.385 1 79.06 478 GLY B C 1
ATOM 8181 O O . GLY B 1 478 ? 2.561 -31.812 -1.933 1 79.06 478 GLY B O 1
ATOM 8182 N N . GLU B 1 479 ? 4.52 -30.719 -1.702 1 83.06 479 GLU B N 1
ATOM 8183 C CA . GLU B 1 479 ? 4.379 -30.688 -0.25 1 83.06 479 GLU B CA 1
ATOM 8184 C C . GLU B 1 479 ? 3.236 -29.766 0.177 1 83.06 479 GLU B C 1
ATOM 8186 O O . GLU B 1 479 ? 2.494 -30.094 1.108 1 83.06 479 GLU B O 1
ATOM 8191 N N . ARG B 1 480 ? 3.088 -28.688 -0.517 1 88.62 480 ARG B N 1
ATOM 8192 C CA . ARG B 1 480 ? 1.991 -27.766 -0.227 1 88.62 480 ARG B CA 1
ATOM 8193 C C . ARG B 1 480 ? 0.642 -28.422 -0.492 1 88.62 480 ARG B C 1
ATOM 8195 O O . ARG B 1 480 ? -0.308 -28.234 0.271 1 88.62 480 ARG B O 1
ATOM 8202 N N . GLN B 1 481 ? 0.62 -29.156 -1.515 1 89.25 481 GLN B N 1
ATOM 8203 C CA . GLN B 1 481 ? -0.614 -29.844 -1.875 1 89.25 481 GLN B CA 1
ATOM 8204 C C . GLN B 1 481 ? -0.987 -30.891 -0.828 1 89.25 481 GLN B C 1
ATOM 8206 O O . GLN B 1 481 ? -2.164 -31.062 -0.504 1 89.25 481 GLN B O 1
ATOM 8211 N N . ARG B 1 482 ? -0.007 -31.625 -0.354 1 92.12 482 ARG B N 1
ATOM 8212 C CA . ARG B 1 482 ? -0.261 -32.656 0.655 1 92.12 482 ARG B CA 1
ATOM 8213 C C . ARG B 1 482 ? -0.793 -32.031 1.942 1 92.12 482 ARG B C 1
ATOM 8215 O O . ARG B 1 482 ? -1.646 -32.594 2.613 1 92.12 482 ARG B O 1
ATOM 8222 N N . ILE B 1 483 ? -0.313 -30.875 2.238 1 92.38 483 ILE B N 1
ATOM 8223 C CA . ILE B 1 483 ? -0.819 -30.172 3.406 1 92.38 483 ILE B CA 1
ATOM 8224 C C . ILE B 1 483 ? -2.279 -29.781 3.182 1 92.38 483 ILE B C 1
ATOM 8226 O O . ILE B 1 483 ? -3.098 -29.859 4.098 1 92.38 483 ILE B O 1
ATOM 8230 N N . SER B 1 484 ? -2.576 -29.328 2 1 92.69 484 SER B N 1
ATOM 8231 C CA . SER B 1 484 ? -3.951 -28.984 1.661 1 92.69 484 SER B CA 1
ATOM 8232 C C . SER B 1 484 ? -4.875 -30.188 1.782 1 92.69 484 SER B C 1
ATOM 8234 O O . SER B 1 484 ? -6 -30.078 2.27 1 92.69 484 SER B O 1
ATOM 8236 N N . ILE B 1 485 ? -4.387 -31.297 1.366 1 94.56 485 ILE B N 1
ATOM 8237 C CA . ILE B 1 485 ? -5.168 -32.531 1.461 1 94.56 485 ILE B CA 1
ATOM 8238 C C . ILE B 1 485 ? -5.34 -32.906 2.928 1 94.56 485 ILE B C 1
ATOM 8240 O O . ILE B 1 485 ? -6.398 -33.406 3.328 1 94.56 485 ILE B O 1
ATOM 8244 N N . ALA B 1 486 ? -4.254 -32.75 3.682 1 95.25 486 ALA B N 1
ATOM 8245 C CA . ALA B 1 486 ? -4.344 -33 5.117 1 95.25 486 ALA B CA 1
ATOM 8246 C C . ALA B 1 486 ? -5.445 -32.156 5.754 1 95.25 486 ALA B C 1
ATOM 8248 O O . ALA B 1 486 ? -6.164 -32.625 6.641 1 95.25 486 ALA B O 1
ATOM 8249 N N . ARG B 1 487 ? -5.566 -30.984 5.328 1 94.44 487 ARG B N 1
ATOM 8250 C CA . ARG B 1 487 ? -6.641 -30.109 5.793 1 94.44 487 ARG B CA 1
ATOM 8251 C C . ARG B 1 487 ? -8.008 -30.719 5.492 1 94.44 487 ARG B C 1
ATOM 8253 O O . ARG B 1 487 ? -8.906 -30.672 6.328 1 94.44 487 ARG B O 1
ATOM 8260 N N . ALA B 1 488 ? -8.102 -31.141 4.332 1 94.56 488 ALA B N 1
ATOM 8261 C CA . ALA B 1 488 ? -9.359 -31.734 3.895 1 94.56 488 ALA B CA 1
ATOM 8262 C C . ALA B 1 488 ? -9.695 -32.969 4.711 1 94.56 488 ALA B C 1
ATOM 8264 O O . ALA B 1 488 ? -10.859 -33.219 5.047 1 94.56 488 ALA B O 1
ATOM 8265 N N . PHE B 1 489 ? -8.664 -33.812 5.023 1 95.62 489 PHE B N 1
ATOM 8266 C CA . PHE B 1 489 ? -8.859 -35 5.867 1 95.62 489 PHE B CA 1
ATOM 8267 C C . PHE B 1 489 ? -9.375 -34.594 7.242 1 95.62 489 PHE B C 1
ATOM 8269 O O . PHE B 1 489 ? -10.273 -35.25 7.785 1 95.62 489 PHE B O 1
ATOM 8276 N N . LEU B 1 490 ? -8.703 -33.594 7.727 1 95.44 490 LEU B N 1
ATOM 8277 C CA . LEU B 1 490 ? -9.031 -33.156 9.078 1 95.44 490 LEU B CA 1
ATOM 8278 C C . LEU B 1 490 ? -10.461 -32.625 9.148 1 95.44 490 LEU B C 1
ATOM 8280 O O . LEU B 1 490 ? -11.164 -32.844 10.133 1 95.44 490 LEU B O 1
ATOM 8284 N N . LYS B 1 491 ? -10.859 -31.875 8.188 1 94.38 491 LYS B N 1
ATOM 8285 C CA . LYS B 1 491 ? -12.219 -31.344 8.148 1 94.38 491 LYS B CA 1
ATOM 8286 C C . LYS B 1 491 ? -13.25 -32.469 8.008 1 94.38 491 LYS B C 1
ATOM 8288 O O . LYS B 1 491 ? -14.32 -32.406 8.617 1 94.38 491 LYS B O 1
ATOM 8293 N N . ASP B 1 492 ? -12.922 -33.469 7.172 1 93.94 492 ASP B N 1
ATOM 8294 C CA . ASP B 1 492 ? -13.719 -34.656 6.992 1 93.94 492 ASP B CA 1
ATOM 8295 C C . ASP B 1 492 ? -15.172 -34.312 6.652 1 93.94 492 ASP B C 1
ATOM 8297 O O . ASP B 1 492 ? -16.094 -34.812 7.301 1 93.94 492 ASP B O 1
ATOM 8301 N N . ALA B 1 493 ? -15.445 -33.469 5.641 1 95.31 493 ALA B N 1
ATOM 8302 C CA . ALA B 1 493 ? -16.781 -33.094 5.195 1 95.31 493 ALA B CA 1
ATOM 8303 C C . ALA B 1 493 ? -17.375 -34.156 4.273 1 95.31 493 ALA B C 1
ATOM 8305 O O . ALA B 1 493 ? -16.641 -34.938 3.67 1 95.31 493 ALA B O 1
ATOM 8306 N N . PRO B 1 494 ? -18.656 -34.219 4.156 1 96.38 494 PRO B N 1
ATOM 8307 C CA . PRO B 1 494 ? -19.297 -35.25 3.35 1 96.38 494 PRO B CA 1
ATOM 8308 C C . PRO B 1 494 ? -19.141 -35.031 1.85 1 96.38 494 PRO B C 1
ATOM 8310 O O . PRO B 1 494 ? -19.266 -35.969 1.059 1 96.38 494 PRO B O 1
ATOM 8313 N N . ILE B 1 495 ? -18.922 -33.844 1.428 1 97.12 495 ILE B N 1
ATOM 8314 C CA . ILE B 1 495 ? -18.734 -33.531 0.016 1 97.12 495 ILE B CA 1
ATOM 8315 C C . ILE B 1 495 ? -17.297 -33.094 -0.227 1 97.12 495 ILE B C 1
ATOM 8317 O O . ILE B 1 495 ? -16.781 -32.219 0.487 1 97.12 495 ILE B O 1
ATOM 8321 N N . ILE B 1 496 ? -16.656 -33.656 -1.201 1 96.25 496 ILE B N 1
ATOM 8322 C CA . ILE B 1 496 ? -15.273 -33.344 -1.529 1 96.25 496 ILE B CA 1
ATOM 8323 C C . ILE B 1 496 ? -15.203 -32.75 -2.928 1 96.25 496 ILE B C 1
ATOM 8325 O O . ILE B 1 496 ? -15.727 -33.312 -3.887 1 96.25 496 ILE B O 1
ATOM 8329 N N . LEU B 1 497 ? -14.703 -31.578 -2.998 1 95.31 497 LEU B N 1
ATOM 8330 C CA . LEU B 1 497 ? -14.43 -30.938 -4.277 1 95.31 497 LEU B CA 1
ATOM 8331 C C . LEU B 1 497 ? -12.93 -30.891 -4.559 1 95.31 497 LEU B C 1
ATOM 8333 O O . LEU B 1 497 ? -12.164 -30.344 -3.764 1 95.31 497 LEU B O 1
ATOM 8337 N N . LEU B 1 498 ? -12.5 -31.484 -5.602 1 92.88 498 LEU B N 1
ATOM 8338 C CA . LEU B 1 498 ? -11.094 -31.531 -5.988 1 92.88 498 LEU B CA 1
ATOM 8339 C C . LEU B 1 498 ? -10.875 -30.812 -7.312 1 92.88 498 LEU B C 1
ATOM 8341 O O . LEU B 1 498 ? -11.375 -31.25 -8.352 1 92.88 498 LEU B O 1
ATOM 8345 N N . ASP B 1 499 ? -10.148 -29.734 -7.242 1 88.44 499 ASP B N 1
ATOM 8346 C CA . ASP B 1 499 ? -9.844 -28.984 -8.445 1 88.44 499 ASP B CA 1
ATOM 8347 C C . ASP B 1 499 ? -8.406 -29.219 -8.898 1 88.44 499 ASP B C 1
ATOM 8349 O O . ASP B 1 499 ? -7.488 -28.5 -8.5 1 88.44 499 ASP B O 1
ATOM 8353 N N . GLU B 1 500 ? -8.203 -30.156 -9.734 1 81.38 500 GLU B N 1
ATOM 8354 C CA . GLU B 1 500 ? -6.926 -30.531 -10.328 1 81.38 500 GLU B CA 1
ATOM 8355 C C . GLU B 1 500 ? -5.852 -30.688 -9.25 1 81.38 500 GLU B C 1
ATOM 8357 O O . GLU B 1 500 ? -4.785 -30.078 -9.336 1 81.38 500 GLU B O 1
ATOM 8362 N N . PRO B 1 501 ? -5.965 -31.578 -8.352 1 80.38 501 PRO B N 1
ATOM 8363 C CA . PRO B 1 501 ? -5.059 -31.688 -7.211 1 80.38 501 PRO B CA 1
ATOM 8364 C C . PRO B 1 501 ? -3.672 -32.188 -7.602 1 80.38 501 PRO B C 1
ATOM 8366 O O . PRO B 1 501 ? -2.721 -32.062 -6.828 1 80.38 501 PRO B O 1
ATOM 8369 N N . THR B 1 502 ? -3.492 -32.781 -8.742 1 73.69 502 THR B N 1
ATOM 8370 C CA . THR B 1 502 ? -2.213 -33.375 -9.102 1 73.69 502 THR B CA 1
ATOM 8371 C C . THR B 1 502 ? -1.516 -32.562 -10.188 1 73.69 502 THR B C 1
ATOM 8373 O O . THR B 1 502 ? -0.523 -33 -10.766 1 73.69 502 THR B O 1
ATOM 8376 N N . SER B 1 503 ? -2.051 -31.438 -10.328 1 68.94 503 SER B N 1
ATOM 8377 C CA . SER B 1 503 ? -1.438 -30.609 -11.367 1 68.94 503 SER B CA 1
ATOM 8378 C C . SER B 1 503 ? -0.086 -30.078 -10.914 1 68.94 503 SER B C 1
ATOM 8380 O O . SER B 1 503 ? 0.1 -29.75 -9.742 1 68.94 503 SER B O 1
ATOM 8382 N N . SER B 1 504 ? 0.92 -30.125 -11.773 1 62.31 504 SER B N 1
ATOM 8383 C CA . SER B 1 504 ? 2.219 -29.484 -11.602 1 62.31 504 SER B CA 1
ATOM 8384 C C . SER B 1 504 ? 3.053 -30.188 -10.547 1 62.31 504 SER B C 1
ATOM 8386 O O . SER B 1 504 ? 3.807 -29.547 -9.812 1 62.31 504 SER B O 1
ATOM 8388 N N . LEU B 1 505 ? 2.779 -31.453 -10.359 1 69.44 505 LEU B N 1
ATOM 8389 C CA . LEU B 1 505 ? 3.537 -32.188 -9.359 1 69.44 505 LEU B CA 1
ATOM 8390 C C . LEU B 1 505 ? 4.547 -33.125 -10.023 1 69.44 505 LEU B C 1
ATOM 8392 O O . LEU B 1 505 ? 4.332 -33.562 -11.156 1 69.44 505 LEU B O 1
ATOM 8396 N N . ASP B 1 506 ? 5.672 -33.312 -9.344 1 66.69 506 ASP B N 1
ATOM 8397 C CA . ASP B 1 506 ? 6.59 -34.375 -9.797 1 66.69 506 ASP B CA 1
ATOM 8398 C C . ASP B 1 506 ? 5.992 -35.75 -9.594 1 66.69 506 ASP B C 1
ATOM 8400 O O . ASP B 1 506 ? 5.012 -35.906 -8.867 1 66.69 506 ASP B O 1
ATOM 8404 N N . VAL B 1 507 ? 6.605 -36.688 -10.281 1 65.88 507 VAL B N 1
ATOM 8405 C CA . VAL B 1 507 ? 6.062 -38.031 -10.344 1 65.88 507 VAL B CA 1
ATOM 8406 C C . VAL B 1 507 ? 5.953 -38.594 -8.938 1 65.88 507 VAL B C 1
ATOM 8408 O O . VAL B 1 507 ? 4.957 -39.25 -8.594 1 65.88 507 VAL B O 1
ATOM 8411 N N . GLU B 1 508 ? 6.961 -38.406 -8.133 1 70.31 508 GLU B N 1
ATOM 8412 C CA . GLU B 1 508 ? 6.934 -38.969 -6.785 1 70.31 508 GLU B CA 1
ATOM 8413 C C . GLU B 1 508 ? 5.789 -38.375 -5.969 1 70.31 508 GLU B C 1
ATOM 8415 O O . GLU B 1 508 ? 5.043 -39.094 -5.312 1 70.31 508 GLU B O 1
ATOM 8420 N N . ASN B 1 509 ? 5.691 -37.125 -6.004 1 77.31 509 ASN B N 1
ATOM 8421 C CA . ASN B 1 509 ? 4.633 -36.438 -5.27 1 77.31 509 ASN B CA 1
ATOM 8422 C C . ASN B 1 509 ? 3.258 -36.75 -5.863 1 77.31 509 ASN B C 1
ATOM 8424 O O . ASN B 1 509 ? 2.264 -36.781 -5.137 1 77.31 509 ASN B O 1
ATOM 8428 N N . GLU B 1 510 ? 3.281 -36.938 -7.133 1 78.69 510 GLU B N 1
ATOM 8429 C CA . GLU B 1 510 ? 2.012 -37.25 -7.781 1 78.69 510 GLU B CA 1
ATOM 8430 C C . GLU B 1 510 ? 1.423 -38.562 -7.234 1 78.69 510 GLU B C 1
ATOM 8432 O O . GLU B 1 510 ? 0.218 -38.625 -6.992 1 78.69 510 GLU B O 1
ATOM 8437 N N . VAL B 1 511 ? 2.303 -39.5 -7.09 1 77.19 511 VAL B N 1
ATOM 8438 C CA . VAL B 1 511 ? 1.85 -40.781 -6.582 1 77.19 511 VAL B CA 1
ATOM 8439 C C . VAL B 1 511 ? 1.323 -40.625 -5.16 1 77.19 511 VAL B C 1
ATOM 8441 O O . VAL B 1 511 ? 0.261 -41.156 -4.82 1 77.19 511 VAL B O 1
ATOM 8444 N N . LEU B 1 512 ? 2.053 -39.906 -4.363 1 84.31 512 LEU B N 1
ATOM 8445 C CA . LEU B 1 512 ? 1.666 -39.719 -2.971 1 84.31 512 LEU B CA 1
ATOM 8446 C C . LEU B 1 512 ? 0.346 -38.969 -2.875 1 84.31 512 LEU B C 1
ATOM 8448 O O . LEU B 1 512 ? -0.517 -39.312 -2.066 1 84.31 512 LEU B O 1
ATOM 8452 N N . VAL B 1 513 ? 0.18 -38 -3.684 1 87 513 VAL B N 1
ATOM 8453 C CA . VAL B 1 513 ? -1.031 -37.188 -3.682 1 87 513 VAL B CA 1
ATOM 8454 C C . VAL B 1 513 ? -2.213 -38.031 -4.176 1 87 513 VAL B C 1
ATOM 8456 O O . VAL B 1 513 ? -3.318 -37.938 -3.639 1 87 513 VAL B O 1
ATOM 8459 N N . GLN B 1 514 ? -1.973 -38.812 -5.164 1 83.62 514 GLN B N 1
ATOM 8460 C CA . GLN B 1 514 ? -3.033 -39.656 -5.691 1 83.62 514 GLN B CA 1
ATOM 8461 C C . GLN B 1 514 ? -3.51 -40.656 -4.641 1 83.62 514 GLN B C 1
ATOM 8463 O O . GLN B 1 514 ? -4.707 -40.938 -4.527 1 83.62 514 GLN B O 1
ATOM 8468 N N . GLN B 1 515 ? -2.564 -41.219 -3.977 1 86.31 515 GLN B N 1
ATOM 8469 C CA . GLN B 1 515 ? -2.912 -42.125 -2.912 1 86.31 515 GLN B CA 1
ATOM 8470 C C . GLN B 1 515 ? -3.729 -41.438 -1.821 1 86.31 515 GLN B C 1
ATOM 8472 O O . GLN B 1 515 ? -4.703 -42.031 -1.319 1 86.31 515 GLN B O 1
ATOM 8477 N N . ALA B 1 516 ? -3.279 -40.344 -1.481 1 90.62 516 ALA B N 1
ATOM 8478 C CA . ALA B 1 516 ? -3.986 -39.562 -0.452 1 90.62 516 ALA B CA 1
ATOM 8479 C C . ALA B 1 516 ? -5.398 -39.219 -0.907 1 90.62 516 ALA B C 1
ATOM 8481 O O . ALA B 1 516 ? -6.352 -39.312 -0.128 1 90.62 516 ALA B O 1
ATOM 8482 N N . VAL B 1 517 ? -5.559 -38.844 -2.123 1 89.75 517 VAL B N 1
ATOM 8483 C CA . VAL B 1 517 ? -6.855 -38.469 -2.676 1 89.75 517 VAL B CA 1
ATOM 8484 C C . VAL B 1 517 ? -7.777 -39.688 -2.709 1 89.75 517 VAL B C 1
ATOM 8486 O O . VAL B 1 517 ? -8.969 -39.562 -2.42 1 89.75 517 VAL B O 1
ATOM 8489 N N . ALA B 1 518 ? -7.184 -40.812 -3.092 1 86.81 518 ALA B N 1
ATOM 8490 C CA . ALA B 1 518 ? -7.969 -42.031 -3.16 1 86.81 518 ALA B CA 1
ATOM 8491 C C . ALA B 1 518 ? -8.578 -42.375 -1.802 1 86.81 518 ALA B C 1
ATOM 8493 O O . ALA B 1 518 ? -9.688 -42.906 -1.726 1 86.81 518 ALA B O 1
ATOM 8494 N N . ARG B 1 519 ? -7.828 -42.094 -0.805 1 90.69 519 ARG B N 1
ATOM 8495 C CA . ARG B 1 519 ? -8.312 -42.312 0.549 1 90.69 519 ARG B CA 1
ATOM 8496 C C . ARG B 1 519 ? -9.352 -41.281 0.953 1 90.69 519 ARG B C 1
ATOM 8498 O O . ARG B 1 519 ? -10.32 -41.594 1.653 1 90.69 519 ARG B O 1
ATOM 8505 N N . LEU B 1 520 ? -9.164 -40.125 0.562 1 92.5 520 LEU B N 1
ATOM 8506 C CA . LEU B 1 520 ? -9.992 -39 0.96 1 92.5 520 LEU B CA 1
ATOM 8507 C C . LEU B 1 520 ? -11.398 -39.125 0.385 1 92.5 520 LEU B C 1
ATOM 8509 O O . LEU B 1 520 ? -12.375 -38.719 1.03 1 92.5 520 LEU B O 1
ATOM 8513 N N . ILE B 1 521 ? -11.516 -39.688 -0.793 1 91.81 521 ILE B N 1
ATOM 8514 C CA . ILE B 1 521 ? -12.773 -39.625 -1.526 1 91.81 521 ILE B CA 1
ATOM 8515 C C . ILE B 1 521 ? -13.641 -40.812 -1.153 1 91.81 521 ILE B C 1
ATOM 8517 O O . ILE B 1 521 ? -14.773 -40.969 -1.624 1 91.81 521 ILE B O 1
ATOM 8521 N N . GLN B 1 522 ? -13.148 -41.656 -0.295 1 90 522 GLN B N 1
ATOM 8522 C CA . GLN B 1 522 ? -13.891 -42.875 0.053 1 90 522 GLN B CA 1
ATOM 8523 C C . GLN B 1 522 ? -15.203 -42.531 0.746 1 90 522 GLN B C 1
ATOM 8525 O O . GLN B 1 522 ? -15.227 -41.75 1.689 1 90 522 GLN B O 1
ATOM 8530 N N . ASP B 1 523 ? -16.297 -43.062 0.257 1 91.12 523 ASP B N 1
ATOM 8531 C CA . ASP B 1 523 ? -17.641 -43 0.825 1 91.12 523 ASP B CA 1
ATOM 8532 C C . ASP B 1 523 ? -18.125 -41.562 0.931 1 91.12 523 ASP B C 1
ATOM 8534 O O . ASP B 1 523 ? -18.703 -41.156 1.943 1 91.12 523 ASP B O 1
ATOM 8538 N N . LYS B 1 524 ? -17.734 -40.719 0.008 1 95.25 524 LYS B N 1
ATOM 8539 C CA . LYS B 1 524 ? -18.125 -39.312 -0.02 1 95.25 524 LYS B CA 1
ATOM 8540 C C . LYS B 1 524 ? -18.703 -38.906 -1.38 1 95.25 524 LYS B C 1
ATOM 8542 O O . LYS B 1 524 ? -18.578 -39.688 -2.346 1 95.25 524 LYS B O 1
ATOM 8547 N N . THR B 1 525 ? -19.5 -37.812 -1.406 1 96.31 525 THR B N 1
ATOM 8548 C CA . THR B 1 525 ? -19.844 -37.188 -2.684 1 96.31 525 THR B CA 1
ATOM 8549 C C . THR B 1 525 ? -18.656 -36.438 -3.268 1 96.31 525 THR B C 1
ATOM 8551 O O . THR B 1 525 ? -18.109 -35.531 -2.631 1 96.31 525 THR B O 1
ATOM 8554 N N . VAL B 1 526 ? -18.203 -36.875 -4.387 1 95.44 526 VAL B N 1
ATOM 8555 C CA . VAL B 1 526 ? -16.953 -36.312 -4.895 1 95.44 526 VAL B CA 1
ATOM 8556 C C . VAL B 1 526 ? -17.188 -35.688 -6.262 1 95.44 526 VAL B C 1
ATOM 8558 O O . VAL B 1 526 ? -17.812 -36.281 -7.137 1 95.44 526 VAL B O 1
ATOM 8561 N N . LEU B 1 527 ? -16.844 -34.469 -6.355 1 95.06 527 LEU B N 1
ATOM 8562 C CA . LEU B 1 527 ? -16.719 -33.781 -7.637 1 95.06 527 LEU B CA 1
ATOM 8563 C C . LEU B 1 527 ? -15.25 -33.5 -7.961 1 95.06 527 LEU B C 1
ATOM 8565 O O . LEU B 1 527 ? -14.609 -32.656 -7.32 1 95.06 527 LEU B O 1
ATOM 8569 N N . LEU B 1 528 ? -14.742 -34.156 -8.93 1 92.62 528 LEU B N 1
ATOM 8570 C CA . LEU B 1 528 ? -13.328 -34.125 -9.273 1 92.62 528 LEU B CA 1
ATOM 8571 C C . LEU B 1 528 ? -13.109 -33.531 -10.648 1 92.62 528 LEU B C 1
ATOM 8573 O O . LEU B 1 528 ? -13.664 -34 -11.641 1 92.62 528 LEU B O 1
ATOM 8577 N N . ILE B 1 529 ? -12.438 -32.438 -10.688 1 89.56 529 ILE B N 1
ATOM 8578 C CA . ILE B 1 529 ? -12.008 -31.875 -11.953 1 89.56 529 ILE B CA 1
ATOM 8579 C C . ILE B 1 529 ? -10.633 -32.438 -12.328 1 89.56 529 ILE B C 1
ATOM 8581 O O . ILE B 1 529 ? -9.672 -32.281 -11.578 1 89.56 529 ILE B O 1
ATOM 8585 N N . ALA B 1 530 ? -10.539 -33.156 -13.352 1 79.12 530 ALA B N 1
ATOM 8586 C CA . ALA B 1 530 ? -9.273 -33.781 -13.727 1 79.12 530 ALA B CA 1
ATOM 8587 C C . ALA B 1 530 ? -8.953 -33.531 -15.203 1 79.12 530 ALA B C 1
ATOM 8589 O O . ALA B 1 530 ? -9.859 -33.375 -16.031 1 79.12 530 ALA B O 1
ATOM 8590 N N . HIS B 1 531 ? -7.789 -33.438 -15.43 1 67.81 531 HIS B N 1
ATOM 8591 C CA . HIS B 1 531 ? -7.316 -33.281 -16.797 1 67.81 531 HIS B CA 1
ATOM 8592 C C . HIS B 1 531 ? -6.57 -34.531 -17.25 1 67.81 531 HIS B C 1
ATOM 8594 O O . HIS B 1 531 ? -6.379 -34.75 -18.453 1 67.81 531 HIS B O 1
ATOM 8600 N N . ARG B 1 532 ? -6.238 -35.25 -16.266 1 64.06 532 ARG B N 1
ATOM 8601 C CA . ARG B 1 532 ? -5.449 -36.438 -16.609 1 64.06 532 ARG B CA 1
ATOM 8602 C C . ARG B 1 532 ? -6.285 -37.719 -16.516 1 64.06 532 ARG B C 1
ATOM 8604 O O . ARG B 1 532 ? -7.078 -37.875 -15.586 1 64.06 532 ARG B O 1
ATOM 8611 N N . MET B 1 533 ? -6.145 -38.5 -17.422 1 62.44 533 MET B N 1
ATOM 8612 C CA . MET B 1 533 ? -6.961 -39.688 -17.594 1 62.44 533 MET B CA 1
ATOM 8613 C C . MET B 1 533 ? -6.781 -40.625 -16.422 1 62.44 533 MET B C 1
ATOM 8615 O O . MET B 1 533 ? -7.727 -41.312 -16.016 1 62.44 533 MET B O 1
ATOM 8619 N N . ARG B 1 534 ? -5.664 -40.562 -15.891 1 61.81 534 ARG B N 1
ATOM 8620 C CA . ARG B 1 534 ? -5.395 -41.5 -14.812 1 61.81 534 ARG B CA 1
ATOM 8621 C C . ARG B 1 534 ? -6.332 -41.281 -13.633 1 61.81 534 ARG B C 1
ATOM 8623 O O . ARG B 1 534 ? -6.77 -42.25 -12.992 1 61.81 534 ARG B O 1
ATOM 8630 N N . THR B 1 535 ? -6.582 -40.188 -13.5 1 65.25 535 THR B N 1
ATOM 8631 C CA . THR B 1 535 ? -7.43 -39.781 -12.375 1 65.25 535 THR B CA 1
ATOM 8632 C C . THR B 1 535 ? -8.906 -40 -12.711 1 65.25 535 THR B C 1
ATOM 8634 O O . THR B 1 535 ? -9.711 -40.281 -11.82 1 65.25 535 THR B O 1
ATOM 8637 N N . VAL B 1 536 ? -9.156 -40.062 -14.008 1 73.19 536 VAL B N 1
ATOM 8638 C CA . VAL B 1 536 ? -10.539 -40.094 -14.461 1 73.19 536 VAL B CA 1
ATOM 8639 C C . VAL B 1 536 ? -10.977 -41.562 -14.602 1 73.19 536 VAL B C 1
ATOM 8641 O O . VAL B 1 536 ? -12.164 -41.875 -14.438 1 73.19 536 VAL B O 1
ATOM 8644 N N . ALA B 1 537 ? -10.031 -42.438 -14.844 1 69.88 537 ALA B N 1
ATOM 8645 C CA . ALA B 1 537 ? -10.367 -43.812 -15.141 1 69.88 537 ALA B CA 1
ATOM 8646 C C . ALA B 1 537 ? -11.031 -44.5 -13.938 1 69.88 537 ALA B C 1
ATOM 8648 O O . ALA B 1 537 ? -11.828 -45.406 -14.094 1 69.88 537 ALA B O 1
ATOM 8649 N N . GLY B 1 538 ? -10.789 -44.031 -12.758 1 76.44 538 GLY B N 1
ATOM 8650 C CA . GLY B 1 538 ? -11.367 -44.625 -11.57 1 76.44 538 GLY B CA 1
ATOM 8651 C C . GLY B 1 538 ? -12.664 -43.969 -11.133 1 76.44 538 GLY B C 1
ATOM 8652 O O . GLY B 1 538 ? -13.266 -44.375 -10.133 1 76.44 538 GLY B O 1
ATOM 8653 N N . ALA B 1 539 ? -13.219 -43.125 -11.992 1 88.62 539 ALA B N 1
ATOM 8654 C CA . ALA B 1 539 ? -14.438 -42.406 -11.617 1 88.62 539 ALA B CA 1
ATOM 8655 C C . ALA B 1 539 ? -15.68 -43.25 -11.922 1 88.62 539 ALA B C 1
ATOM 8657 O O . ALA B 1 539 ? -15.664 -44.062 -12.828 1 88.62 539 ALA B O 1
ATOM 8658 N N . ASP B 1 540 ? -16.766 -43.094 -11.172 1 92.06 540 ASP B N 1
ATOM 8659 C CA . ASP B 1 540 ? -18.031 -43.781 -11.391 1 92.06 540 ASP B CA 1
ATOM 8660 C C . ASP B 1 540 ? -18.812 -43.125 -12.531 1 92.06 540 ASP B C 1
ATOM 8662 O O . ASP B 1 540 ? -19.5 -43.844 -13.289 1 92.06 540 ASP B O 1
ATOM 8666 N N . ARG B 1 541 ? -18.781 -41.875 -12.539 1 93.44 541 ARG B N 1
ATOM 8667 C CA . ARG B 1 541 ? -19.469 -41.094 -13.562 1 93.44 541 ARG B CA 1
ATOM 8668 C C . ARG B 1 541 ? -18.578 -39.969 -14.109 1 93.44 541 ARG B C 1
ATOM 8670 O O . ARG B 1 541 ? -17.781 -39.406 -13.367 1 93.44 541 ARG B O 1
ATOM 8677 N N . ILE B 1 542 ? -18.719 -39.75 -15.391 1 93.44 542 ILE B N 1
ATOM 8678 C CA . ILE B 1 542 ? -17.938 -38.719 -16.062 1 93.44 542 ILE B CA 1
ATOM 8679 C C . ILE B 1 542 ? -18.875 -37.719 -16.734 1 93.44 542 ILE B C 1
ATOM 8681 O O . ILE B 1 542 ? -19.859 -38.094 -17.344 1 93.44 542 ILE B O 1
ATOM 8685 N N . VAL B 1 543 ? -18.625 -36.5 -16.484 1 93.88 543 VAL B N 1
ATOM 8686 C CA . VAL B 1 543 ? -19.328 -35.406 -17.156 1 93.88 543 VAL B CA 1
ATOM 8687 C C . VAL B 1 543 ? -18.344 -34.625 -18.031 1 93.88 543 VAL B C 1
ATOM 8689 O O . VAL B 1 543 ? -17.344 -34.094 -17.531 1 93.88 543 VAL B O 1
ATOM 8692 N N . VAL B 1 544 ? -18.625 -34.562 -19.297 1 92.69 544 VAL B N 1
ATOM 8693 C CA . VAL B 1 544 ? -17.766 -33.844 -20.234 1 92.69 544 VAL B CA 1
ATOM 8694 C C . VAL B 1 544 ? -18.344 -32.469 -20.5 1 92.69 544 VAL B C 1
ATOM 8696 O O . VAL B 1 544 ? -19.469 -32.344 -21 1 92.69 544 VAL B O 1
ATOM 8699 N N . LEU B 1 545 ? -17.594 -31.484 -20.109 1 91.75 545 LEU B N 1
ATOM 8700 C CA . LEU B 1 545 ? -18 -30.109 -20.344 1 91.75 545 LEU B CA 1
ATOM 8701 C C . LEU B 1 545 ? -17.234 -29.516 -21.531 1 91.75 545 LEU B C 1
ATOM 8703 O O . LEU B 1 545 ? -16 -29.5 -21.531 1 91.75 545 LEU B O 1
ATOM 8707 N N . GLN B 1 546 ? -18.016 -29.062 -22.469 1 89.06 546 GLN B N 1
ATOM 8708 C CA . GLN B 1 546 ? -17.453 -28.422 -23.656 1 89.06 546 GLN B CA 1
ATOM 8709 C C . GLN B 1 546 ? -18.188 -27.125 -23.984 1 89.06 546 GLN B C 1
ATOM 8711 O O . GLN B 1 546 ? -19.406 -27.125 -24.125 1 89.06 546 GLN B O 1
ATOM 8716 N N . ASN B 1 547 ? -17.469 -26.078 -24.141 1 86.56 547 ASN B N 1
ATOM 8717 C CA . ASN B 1 547 ? -18.016 -24.781 -24.516 1 86.56 547 ASN B CA 1
ATOM 8718 C C . ASN B 1 547 ? -19.156 -24.375 -23.578 1 86.56 547 ASN B C 1
ATOM 8720 O O . ASN B 1 547 ? -20.188 -23.875 -24.031 1 86.56 547 ASN B O 1
ATOM 8724 N N . GLY B 1 548 ? -19.031 -24.781 -22.391 1 90.62 548 GLY B N 1
ATOM 8725 C CA . GLY B 1 548 ? -19.984 -24.344 -21.375 1 90.62 548 GLY B CA 1
ATOM 8726 C C . GLY B 1 548 ? -21.203 -25.234 -21.281 1 90.62 548 GLY B C 1
ATOM 8727 O O . GLY B 1 548 ? -22.141 -24.922 -20.531 1 90.62 548 GLY B O 1
ATOM 8728 N N . THR B 1 549 ? -21.266 -26.25 -22.078 1 93.94 549 THR B N 1
ATOM 8729 C CA . THR B 1 549 ? -22.406 -27.156 -22.062 1 93.94 549 THR B CA 1
ATOM 8730 C C . THR B 1 549 ? -21.938 -28.578 -21.766 1 93.94 549 THR B C 1
ATOM 8732 O O . THR B 1 549 ? -20.766 -28.906 -21.938 1 93.94 549 THR B O 1
ATOM 8735 N N . VAL B 1 550 ? -22.875 -29.391 -21.328 1 95.06 550 VAL B N 1
ATOM 8736 C CA . VAL B 1 550 ? -22.562 -30.797 -21.125 1 95.06 550 VAL B CA 1
ATOM 8737 C C . VAL B 1 550 ? -22.641 -31.547 -22.453 1 95.06 550 VAL B C 1
ATOM 8739 O O . VAL B 1 550 ? -23.719 -31.688 -23.031 1 95.06 550 VAL B O 1
ATOM 8742 N N . ALA B 1 551 ? -21.547 -32.031 -22.891 1 92.94 551 ALA B N 1
ATOM 8743 C CA . ALA B 1 551 ? -21.484 -32.719 -24.172 1 92.94 551 ALA B CA 1
ATOM 8744 C C . ALA B 1 551 ? -21.828 -34.219 -24.016 1 92.94 551 ALA B C 1
ATOM 8746 O O . ALA B 1 551 ? -22.469 -34.781 -24.891 1 92.94 551 ALA B O 1
ATOM 8747 N N . GLN B 1 552 ? -21.172 -34.75 -23.062 1 93 552 GLN B N 1
ATOM 8748 C CA . GLN B 1 552 ? -21.375 -36.188 -22.766 1 93 552 GLN B CA 1
ATOM 8749 C C . GLN B 1 552 ? -21.422 -36.438 -21.266 1 93 552 GLN B C 1
ATOM 8751 O O . GLN B 1 552 ? -20.828 -35.688 -20.484 1 93 552 GLN B O 1
ATOM 8756 N N . GLN B 1 553 ? -22.25 -37.375 -20.859 1 94.25 553 GLN B N 1
ATOM 8757 C CA . GLN B 1 553 ? -22.25 -37.812 -19.469 1 94.25 553 GLN B CA 1
ATOM 8758 C C . GLN B 1 553 ? -22.578 -39.312 -19.359 1 94.25 553 GLN B C 1
ATOM 8760 O O . GLN B 1 553 ? -23.391 -39.812 -20.141 1 94.25 553 GLN B O 1
ATOM 8765 N N . GLY B 1 554 ? -21.922 -40 -18.547 1 92.81 554 GLY B N 1
ATOM 8766 C CA . GLY B 1 554 ? -22.141 -41.406 -18.344 1 92.81 554 GLY B CA 1
ATOM 8767 C C . GLY B 1 554 ? -20.953 -42.094 -17.688 1 92.81 554 GLY B C 1
ATOM 8768 O O . GLY B 1 554 ? -20.094 -41.438 -17.109 1 92.81 554 GLY B O 1
ATOM 8769 N N . THR B 1 555 ? -20.969 -43.406 -17.609 1 92.5 555 THR B N 1
ATOM 8770 C CA . THR B 1 555 ? -19.844 -44.188 -17.094 1 92.5 555 THR B CA 1
ATOM 8771 C C . THR B 1 555 ? -18.703 -44.188 -18.094 1 92.5 555 THR B C 1
ATOM 8773 O O . THR B 1 555 ? -18.906 -43.938 -19.281 1 92.5 555 THR B O 1
ATOM 8776 N N . PRO B 1 556 ? -17.516 -44.375 -17.625 1 89.5 556 PRO B N 1
ATOM 8777 C CA . PRO B 1 556 ? -16.375 -44.438 -18.547 1 89.5 556 PRO B CA 1
ATOM 8778 C C . PRO B 1 556 ? -16.609 -45.406 -19.703 1 89.5 556 PRO B C 1
ATOM 8780 O O . PRO B 1 556 ? -16.312 -45.094 -20.859 1 89.5 556 PRO B O 1
ATOM 8783 N N . ALA B 1 557 ? -17.219 -46.531 -19.438 1 88.19 557 ALA B N 1
ATOM 8784 C CA . ALA B 1 557 ? -17.469 -47.531 -20.453 1 88.19 557 ALA B CA 1
ATOM 8785 C C . ALA B 1 557 ? -18.5 -47.062 -21.469 1 88.19 557 ALA B C 1
ATOM 8787 O O . ALA B 1 557 ? -18.328 -47.281 -22.672 1 88.19 557 ALA B O 1
ATOM 8788 N N . GLU B 1 558 ? -19.469 -46.406 -20.969 1 92.06 558 GLU B N 1
ATOM 8789 C CA . GLU B 1 558 ? -20.516 -45.875 -21.844 1 92.06 558 GLU B CA 1
ATOM 8790 C C . GLU B 1 558 ? -19.969 -44.781 -22.75 1 92.06 558 GLU B C 1
ATOM 8792 O O . GLU B 1 558 ? -20.312 -44.719 -23.938 1 92.06 558 GLU B O 1
ATOM 8797 N N . LEU B 1 559 ? -19.094 -44 -22.234 1 90.56 559 LEU B N 1
ATOM 8798 C CA . LEU B 1 559 ? -18.562 -42.875 -23 1 90.56 559 LEU B CA 1
ATOM 8799 C C . LEU B 1 559 ? -17.547 -43.344 -24.031 1 90.56 559 LEU B C 1
ATOM 8801 O O . LEU B 1 559 ? -17.422 -42.75 -25.094 1 90.56 559 LEU B O 1
ATOM 8805 N N . LEU B 1 560 ? -16.828 -44.406 -23.688 1 87.94 560 LEU B N 1
ATOM 8806 C CA . LEU B 1 560 ? -15.906 -44.969 -24.656 1 87.94 560 LEU B CA 1
ATOM 8807 C C . LEU B 1 560 ? -16.672 -45.562 -25.859 1 87.94 560 LEU B C 1
ATOM 8809 O O . LEU B 1 560 ? -16.203 -45.469 -26.984 1 87.94 560 LEU B O 1
ATOM 8813 N N . ALA B 1 561 ? -17.828 -46.094 -25.547 1 90.06 561 ALA B N 1
ATOM 8814 C CA . ALA B 1 561 ? -18.656 -46.688 -26.594 1 90.06 561 ALA B CA 1
ATOM 8815 C C . ALA B 1 561 ? -19.344 -45.625 -27.438 1 90.06 561 ALA B C 1
ATOM 8817 O O . ALA B 1 561 ? -19.547 -45.781 -28.641 1 90.06 561 ALA B O 1
ATOM 8818 N N . GLN B 1 562 ? -19.688 -44.625 -26.812 1 90.5 562 GLN B N 1
ATOM 8819 C CA . GLN B 1 562 ? -20.375 -43.531 -27.484 1 90.5 562 GLN B CA 1
ATOM 8820 C C . GLN B 1 562 ? -19.438 -42.75 -28.391 1 90.5 562 GLN B C 1
ATOM 8822 O O . GLN B 1 562 ? -19.875 -42.125 -29.375 1 90.5 562 GLN B O 1
ATOM 8827 N N . GLY B 1 563 ? -18.188 -42.75 -28.125 1 85.75 563 GLY B N 1
ATOM 8828 C CA . GLY B 1 563 ? -17.25 -41.938 -28.859 1 85.75 563 GLY B CA 1
ATOM 8829 C C . GLY B 1 563 ? -17.312 -40.469 -28.469 1 85.75 563 GLY B C 1
ATOM 8830 O O . GLY B 1 563 ? -18.047 -40.094 -27.547 1 85.75 563 GLY B O 1
ATOM 8831 N N . GLY B 1 564 ? -16.484 -39.625 -29.016 1 85.75 564 GLY B N 1
ATOM 8832 C CA . GLY B 1 564 ? -16.484 -38.219 -28.734 1 85.75 564 GLY B CA 1
ATOM 8833 C C . GLY B 1 564 ? -15.203 -37.719 -28.062 1 85.75 564 GLY B C 1
ATOM 8834 O O . GLY B 1 564 ? -14.125 -38.281 -28.312 1 85.75 564 GLY B O 1
ATOM 8835 N N . PHE B 1 565 ? -15.414 -36.75 -27.203 1 82.19 565 PHE B N 1
ATOM 8836 C CA . PHE B 1 565 ? -14.266 -36.094 -26.609 1 82.19 565 PHE B CA 1
ATOM 8837 C C . PHE B 1 565 ? -13.508 -37.031 -25.688 1 82.19 565 PHE B C 1
ATOM 8839 O O . PHE B 1 565 ? -12.273 -37.031 -25.656 1 82.19 565 PHE B O 1
ATOM 8846 N N . PHE B 1 566 ? -14.242 -37.812 -24.969 1 83.69 566 PHE B N 1
ATOM 8847 C CA . PHE B 1 566 ? -13.602 -38.719 -24.016 1 83.69 566 PHE B CA 1
ATOM 8848 C C . PHE B 1 566 ? -12.727 -39.75 -24.719 1 83.69 566 PHE B C 1
ATOM 8850 O O . PHE B 1 566 ? -11.594 -40 -24.312 1 83.69 566 PHE B O 1
ATOM 8857 N N . LYS B 1 567 ? -13.273 -40.281 -25.672 1 84.25 567 LYS B N 1
ATOM 8858 C CA . LYS B 1 567 ? -12.516 -41.25 -26.438 1 84.25 567 LYS B CA 1
ATOM 8859 C C . LYS B 1 567 ? -11.289 -40.594 -27.094 1 84.25 567 LYS B C 1
ATOM 8861 O O . LYS B 1 567 ? -10.203 -41.188 -27.094 1 84.25 567 LYS B O 1
ATOM 8866 N N . GLU B 1 568 ? -11.508 -39.5 -27.594 1 80.56 568 GLU B N 1
ATOM 8867 C CA . GLU B 1 568 ? -10.406 -38.781 -28.219 1 80.56 568 GLU B CA 1
ATOM 8868 C C . GLU B 1 568 ? -9.297 -38.469 -27.203 1 80.56 568 GLU B C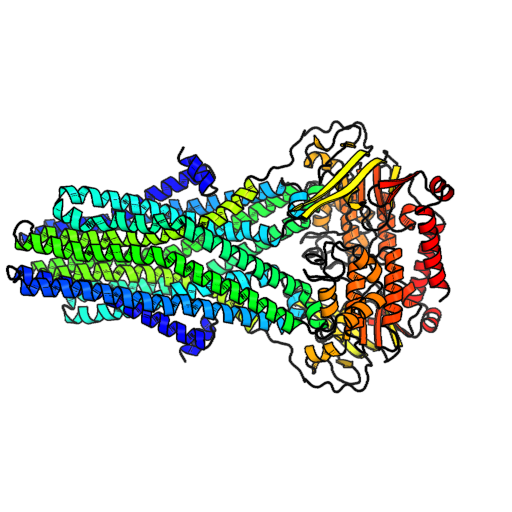 1
ATOM 8870 O O . GLU B 1 568 ? -8.109 -38.531 -27.547 1 80.56 568 GLU B O 1
ATOM 8875 N N . MET B 1 569 ? -9.742 -38.062 -26.094 1 76.88 569 MET B N 1
ATOM 8876 C CA . MET B 1 569 ? -8.781 -37.781 -25.031 1 76.88 569 MET B CA 1
ATOM 8877 C C . MET B 1 569 ? -7.992 -39 -24.641 1 76.88 569 MET B C 1
ATOM 8879 O O . MET B 1 569 ? -6.789 -38.938 -24.391 1 76.88 569 MET B O 1
ATOM 8883 N N . MET B 1 570 ? -8.617 -40.125 -24.578 1 75.81 570 MET B N 1
ATOM 8884 C CA . MET B 1 570 ? -7.973 -41.375 -24.219 1 75.81 570 MET B CA 1
ATOM 8885 C C . MET B 1 570 ? -6.961 -41.781 -25.281 1 75.81 570 MET B C 1
ATOM 8887 O O . MET B 1 570 ? -5.895 -42.312 -24.953 1 75.81 570 MET B O 1
ATOM 8891 N N . GLU B 1 571 ? -7.344 -41.5 -26.438 1 74.38 571 GLU B N 1
ATOM 8892 C CA . GLU B 1 571 ? -6.461 -41.844 -27.547 1 74.38 571 GLU B CA 1
ATOM 8893 C C . GLU B 1 571 ? -5.23 -40.938 -27.578 1 74.38 571 GLU B C 1
ATOM 8895 O O . GLU B 1 571 ? -4.121 -41.406 -27.844 1 74.38 571 GLU B O 1
ATOM 8900 N N . LYS B 1 572 ? -5.504 -39.719 -27.328 1 71.06 572 LYS B N 1
ATOM 8901 C CA . LYS B 1 572 ? -4.395 -38.781 -27.328 1 71.06 572 LYS B CA 1
ATOM 8902 C C . LYS B 1 572 ? -3.408 -39.094 -26.203 1 71.06 572 LYS B C 1
ATOM 8904 O O . LYS B 1 572 ? -2.199 -38.938 -26.375 1 71.06 572 LYS B O 1
ATOM 8909 N N . GLN B 1 573 ? -3.9 -39.406 -25.172 1 66.56 573 GLN B N 1
ATOM 8910 C CA . GLN B 1 573 ? -3.035 -39.719 -24.047 1 66.56 573 GLN B CA 1
ATOM 8911 C C . GLN B 1 573 ? -2.199 -40.969 -24.328 1 66.56 573 GLN B C 1
ATOM 8913 O O . GLN B 1 573 ? -1.032 -41.062 -23.953 1 66.56 573 GLN B O 1
ATOM 8918 N N . THR B 1 574 ? -2.83 -41.906 -24.984 1 60.72 574 THR B N 1
ATOM 8919 C CA . THR B 1 574 ? -2.113 -43.125 -25.359 1 60.72 574 TH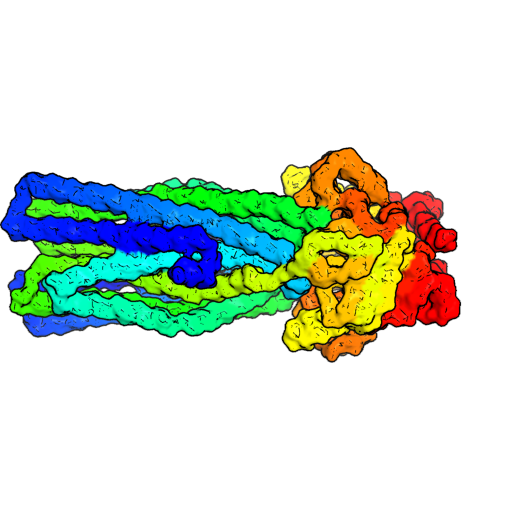R B CA 1
ATOM 8920 C C . THR B 1 574 ? -1.024 -42.812 -26.375 1 60.72 574 THR B C 1
ATOM 8922 O O . THR B 1 574 ? 0.067 -43.375 -26.312 1 60.72 574 THR B O 1
ATOM 8925 N N . CYS B 1 575 ? -1.441 -41.875 -27.203 1 52.47 575 CYS B N 1
ATOM 8926 C CA . CYS B 1 575 ? -0.457 -41.5 -28.203 1 52.47 575 CYS B CA 1
ATOM 8927 C C . CYS B 1 575 ? 0.701 -40.75 -27.562 1 52.47 575 CYS B C 1
ATOM 8929 O O . CYS B 1 575 ? 1.857 -40.938 -27.953 1 52.47 575 CYS B O 1
ATOM 8931 N N . ALA B 1 576 ? 0.429 -39.875 -26.75 1 56.72 576 ALA B N 1
ATOM 8932 C CA . ALA B 1 576 ? 1.467 -39.094 -26.062 1 56.72 576 ALA B CA 1
ATOM 8933 C C . ALA B 1 576 ? 2.398 -40.031 -25.281 1 56.72 576 ALA B C 1
ATOM 8935 O O . ALA B 1 576 ? 3.611 -39.812 -25.25 1 56.72 576 ALA B O 1
ATOM 8936 N N . GLU B 1 577 ? 1.778 -41 -24.875 1 53.5 577 GLU B N 1
ATOM 8937 C CA . GLU B 1 577 ? 2.555 -42.031 -24.172 1 53.5 577 GLU B CA 1
ATOM 8938 C C . GLU B 1 577 ? 3.428 -42.812 -25.141 1 53.5 577 GLU B C 1
ATOM 8940 O O . GLU B 1 577 ? 4.559 -43.156 -24.812 1 53.5 577 GLU B O 1
ATOM 8945 N N . GLU B 1 578 ? 2.883 -43.031 -26.375 1 49.62 578 GLU B N 1
ATOM 8946 C CA . GLU B 1 578 ? 3.613 -43.781 -27.391 1 49.62 578 GLU B CA 1
ATOM 8947 C C . GLU B 1 578 ? 4.73 -42.938 -28 1 49.62 578 GLU B C 1
ATOM 8949 O O . GLU B 1 578 ? 5.812 -43.438 -28.297 1 49.62 578 GLU B O 1
ATOM 8954 N N . ILE B 1 579 ? 4.371 -41.812 -28.328 1 45.91 579 ILE B N 1
ATOM 8955 C CA . ILE B 1 579 ? 5.398 -40.938 -28.906 1 45.91 579 ILE B CA 1
ATOM 8956 C C . ILE B 1 579 ? 6.551 -40.812 -27.922 1 45.91 579 ILE B C 1
ATOM 8958 O O . ILE B 1 579 ? 7.719 -40.75 -28.312 1 45.91 579 ILE B O 1
ATOM 8962 N N . GLY B 1 580 ? 6.328 -40.625 -26.75 1 44.41 580 GLY B N 1
ATOM 8963 C CA . GLY B 1 580 ? 7.41 -40.625 -25.781 1 44.41 580 GLY B CA 1
ATOM 8964 C C . GLY B 1 580 ? 8.258 -41.875 -25.828 1 44.41 580 GLY B C 1
ATOM 8965 O O . GLY B 1 580 ? 9.461 -41.844 -25.578 1 44.41 580 GLY B O 1
ATOM 8966 N N . ASN B 1 581 ? 7.66 -43.062 -26.141 1 41.84 581 ASN B N 1
ATOM 8967 C CA . ASN B 1 581 ? 8.375 -44.312 -26.266 1 41.84 581 ASN B CA 1
ATOM 8968 C C . ASN B 1 581 ? 9.125 -44.406 -27.594 1 41.84 581 ASN B C 1
ATOM 8970 O O . ASN B 1 581 ? 10.117 -45.125 -27.703 1 41.84 581 ASN B O 1
ATOM 8974 N N . GLU B 1 582 ? 8.641 -43.938 -28.609 1 37.59 582 GLU B N 1
ATOM 8975 C CA . GLU B 1 582 ? 9.289 -44.094 -29.906 1 37.59 582 GLU B CA 1
ATOM 8976 C C . GLU B 1 582 ? 10.438 -43.094 -30.078 1 37.59 582 GLU B C 1
ATOM 8978 O O . GLU B 1 582 ? 11.344 -43.312 -30.875 1 37.59 582 GLU B O 1
ATOM 8983 N N . ASN B 1 583 ? 10.344 -41.969 -29.719 1 35.97 583 ASN B N 1
ATOM 8984 C CA . ASN B 1 583 ? 11.5 -41.125 -29.984 1 35.97 583 ASN B CA 1
ATOM 8985 C C . ASN B 1 583 ? 12.562 -41.25 -28.906 1 35.97 583 ASN B C 1
ATOM 8987 O O . ASN B 1 583 ? 12.25 -41.281 -27.703 1 35.97 583 ASN B O 1
#

Foldseek 3Di:
DQLVVCCLQLVFDSLLSVLLVQLLVLLLQLLLLVCQVLVLVLVVVVVVVVHDDDPVVVVVSVVSVVVSVVSNVVSVVSNCCSQQVSLVVRLVVLLVLLVVLVVQAFLLVVVPDDPVVSVCLSPVLSVLSSCLSRPQSSLQSSLVNNLCVLLVVLCVVPVLLSCLQCVLLVVLVVLLVVQLVVLVVLLVQLVVLVVVLVVLVVVCVVCVVVCVVVVVNVVSVVVSVVSVVSNVVSVVVSVVSNCVRLVVSLVSLVVSLVSSCVSLVVCVVVVNDDPSSSVSSNVSSVSSSVSSSSSSVSSSSSSSSSVSSVVSVCSSVDDGQDADADDPADAFKKWFAQFWAWRQPDPVGTHTQAGGATDIQHFQFAEEEEEDPSLCLVVVVCCQLPSDPTPDGFIDTNRHTPSRYRSVNSCLQEQEQAPQFFFAQFFLQVRLCVLPVPDDSVLLVVLLVLLVLQVVQVPAPVRRGDGQGGRSPNDDPLNRLSSSLSSSSSSLHQEYEYHASQPPDDPVSSVSNLSSVVVSCGRHRYYHYHHDVVSVLPGQKYFYGGSNYTDDIDGLVVDCVVDDDSVVSVVVVVVVVVVVVPD/DQLVVCCLQLVFDSLLSVLLVQLLVLLLQLLLLVCQVLVLVLVVVVVVVVHDDDPVVVVVSVVSVVVSVVSNVVSVVSNCCSQQVSLVVRLVVLLVLLVVLVVQAFLLVVVPDDPVVSVCLSPVLSVLSSCLSRPQSSLQSSLVNNLCVLLVVLCVVPVLLSCLQCVLLVVLVVLLVVQLVVLVVLLVQLVVLVVVLVVLVVVCVVCVVVCVVVVNNVVSVVVSVVSVVSNVVSVVVSVVSNCVRLVVSLVSLVVSLVSSCVSLVVCVVVVNDDPSSSVSSNVSSVSSSVSSSSSSVSVSSSSSSSVSSVVSVCSSVDDGQDADADDPADAFKKWFAQFWAWRQPDPVGTHTQAGGATDIQHFQFAEEEEEDPSLCLVVVVCCQLPSDPTPDGFIDTNNHTPSRYRSVNSCLQEQEQAPQFFFAQFFLQVRLCVLPVPDDSVLLVVLLVLLVLQVVLVPAPVRRGDGQGGRSPNDDPLNRLSSSLSSSSSSLHQEYEYHASQPPDDPVSSVSNLSSVVVSCGRHRYYYYHHDVVSVLPGQKYFYGGSNYTDDIDGLVVDCVVDDDSVVSVVVVVVVVVVVVPD